Protein AF-A0A1G1BRG0-F1 (afdb_monomer)

Radius of gyration: 35.95 Å; Cα contacts (8 Å, |Δi|>4): 2710; chains: 1; bounding box: 83×84×96 Å

Secondary structure (DSSP, 8-state):
--SSSSSSSSSSSSSSSS-------PPP--EEEE--SSGGGTT-EEESS--PPEEES---EEE-SSSEEEEEE--TT-EEE---THHHH-SB--EEEEEEEEEESS--SSEEEEEEEES-TT--S-SSSEEEEEEETTEEEEESSTT--EEETT---TT--EEEEEEEETTTEEEEEETTEEEEEEES--PPPBPPTT---EESS-TTTT-SB-EEEEEEEEEESS---HHHHHHHTT---SPP-EEEEE-STT-EEEEE-SSS-EEEEEEEEPTT-PPPPP-S-------SS-PPPPPPPEEEEEEEEEE-TT-EEEE-SS--GGG-STTSEEEEESSSSS---EEGGGSSS---STTSSTTS-SS------SSSEEEEESSPSSEEEETT-SEEEEEEEE-SSS-EEEEEEEEEEETTEEEEEEEEEEEE-TT-EEEEEEE-SS-PPSEEEEEEEEEEETTS-EEE---EEEEEE-S--TTT--EEEEE-SS-S--HHHHHHHHHTT--EEE--S--SHHHHHHHHHHHHHTT-EEEE--SS-GGG----HHHHHHHHHHHHHHHHHHHT-TTEEEEESS-S-S--PPP-SHHHHHHHHHHHHHHHSSHHHHHHHHT---SSGGG---TT-HHHHHHHHHHHTSTTSTTSS-SSHHHHHHHHHHH-HHHHHHHHHHHHHHHHHHHHHHHHHHHHHHTTSS-EE---BSGGGSHHHHHHHHHH-SSB--B----SSSTT--S-HHHHHHHHHHHHHHHHTTT--EEEEEEE-BTT--TTHHHHHHHHHHHHTEEEEEEE-SS-EEEEEETTEEEEE-SB-TTSPBPTTHHHHHHHHHHHHHHHHHH-GGG-BPPPPSEEEE--HHHHHHHHHHTTT-GGG-HHHHHHHHHHHHHHTTT--EEEE-TGGGG--TT-SEEEEEEEEE--HHHHHHHHHHHHHT-EEEEEEEEEEE-TTSPBPSSBTTHHHHHHHHT-BBSEEEEEEEEEEPTTSPEEEEEEEEES-B-TT-EEEEEETTSSEEEEEEEETTEEEEEESSBSGGG--SSS--HHHHHHHHHHHHTTTPPPSEEEEE-GGG---PPPTTT--SSS-EEEEEEEEETTTEEEEEEEEESS-EEEEEEE-PPSS-EEEEETTT--EE--EEETTEEEEEEEE-TTEEEEEEEEEGGG---TT-

Structure (mmCIF, N/CA/C/O backbone):
data_AF-A0A1G1BRG0-F1
#
_entry.id   AF-A0A1G1BRG0-F1
#
loop_
_atom_site.group_PDB
_atom_site.id
_atom_site.type_symbol
_atom_site.label_atom_id
_atom_site.label_alt_id
_atom_site.label_comp_id
_atom_site.label_asym_id
_atom_site.label_entity_id
_atom_site.label_seq_id
_atom_site.pdbx_PDB_ins_code
_atom_site.Cartn_x
_atom_site.Cartn_y
_atom_site.Cartn_z
_atom_site.occupancy
_atom_site.B_iso_or_equiv
_atom_site.auth_seq_id
_atom_site.auth_comp_id
_atom_site.auth_asym_id
_atom_site.auth_atom_id
_atom_site.pdbx_PDB_model_num
ATOM 1 N N . MET A 1 1 ? -11.995 43.873 17.093 1.00 35.34 1 MET A N 1
ATOM 2 C CA . MET A 1 1 ? -11.590 42.938 16.015 1.00 35.34 1 MET A CA 1
ATOM 3 C C . MET A 1 1 ? -11.501 43.579 14.611 1.00 35.34 1 MET A C 1
ATOM 5 O O . MET A 1 1 ? -11.485 42.851 13.633 1.00 35.34 1 MET A O 1
ATOM 9 N N . LYS A 1 2 ? -11.365 44.915 14.471 1.00 25.42 2 LYS A N 1
ATOM 10 C CA . LYS A 1 2 ? -11.151 45.596 13.167 1.00 25.42 2 LYS A CA 1
ATOM 11 C C . LYS A 1 2 ? -9.936 46.545 13.118 1.00 25.42 2 LYS A C 1
ATOM 13 O O . LYS A 1 2 ? -9.729 47.219 12.123 1.00 25.42 2 LYS A O 1
ATOM 18 N N . THR A 1 3 ? -9.095 46.556 14.151 1.00 24.27 3 THR A N 1
ATOM 19 C CA . THR A 1 3 ? -7.917 47.446 14.256 1.00 24.27 3 THR A CA 1
ATOM 20 C C . THR A 1 3 ? -6.591 46.713 14.494 1.00 24.27 3 THR A C 1
ATOM 22 O O . THR A 1 3 ? -5.551 47.352 14.551 1.00 24.27 3 THR A O 1
ATOM 25 N N . ALA A 1 4 ? -6.592 45.376 14.539 1.00 25.50 4 ALA A N 1
ATOM 26 C CA . ALA A 1 4 ? -5.366 44.568 14.620 1.00 25.50 4 ALA A CA 1
ATOM 27 C C . ALA A 1 4 ? -4.835 44.114 13.241 1.00 25.50 4 ALA A C 1
ATOM 29 O O . ALA A 1 4 ? -3.742 43.569 13.154 1.00 25.50 4 ALA A O 1
ATOM 30 N N . LEU A 1 5 ? -5.580 44.365 12.155 1.00 26.59 5 LEU A N 1
ATOM 31 C CA . LEU A 1 5 ? -5.221 43.926 10.798 1.00 26.59 5 LEU A CA 1
ATOM 32 C C . LEU A 1 5 ? -4.359 44.947 10.025 1.00 26.59 5 LEU A C 1
ATOM 34 O O . LEU A 1 5 ? -3.783 44.608 9.000 1.00 26.59 5 LEU A O 1
ATOM 38 N N . ALA A 1 6 ? -4.231 46.185 10.517 1.00 24.19 6 ALA A N 1
ATOM 39 C CA . ALA A 1 6 ? -3.481 47.245 9.830 1.00 24.19 6 ALA A CA 1
ATOM 40 C C . ALA A 1 6 ? -1.997 47.335 10.251 1.00 24.19 6 ALA A C 1
ATOM 42 O O . ALA A 1 6 ? -1.193 47.915 9.529 1.00 24.19 6 ALA A O 1
ATOM 43 N N . GLY A 1 7 ? -1.610 46.733 11.384 1.00 25.25 7 GLY A N 1
ATOM 44 C CA . GLY A 1 7 ? -0.227 46.758 11.889 1.00 25.25 7 GLY A CA 1
ATOM 45 C C . GLY A 1 7 ? 0.684 45.652 11.339 1.00 25.25 7 GLY A C 1
ATOM 46 O O . GLY A 1 7 ? 1.898 45.823 11.304 1.00 25.25 7 GLY A O 1
ATOM 47 N N . CYS A 1 8 ? 0.125 44.535 10.861 1.00 25.31 8 CYS A N 1
ATOM 48 C CA . CYS A 1 8 ? 0.912 43.404 10.348 1.00 25.31 8 CYS A CA 1
ATOM 49 C C . CYS A 1 8 ? 1.285 43.524 8.860 1.00 25.31 8 CYS A C 1
ATOM 51 O O . CYS A 1 8 ? 2.146 42.785 8.394 1.00 25.31 8 CYS A O 1
ATOM 53 N N . ILE A 1 9 ? 0.697 44.470 8.119 1.00 28.38 9 ILE A N 1
ATOM 54 C CA . ILE A 1 9 ? 0.979 44.657 6.684 1.00 28.38 9 ILE A CA 1
ATOM 55 C C . ILE A 1 9 ? 2.233 45.528 6.458 1.00 28.38 9 ILE A C 1
ATOM 57 O O . ILE A 1 9 ? 2.888 45.404 5.429 1.00 28.38 9 ILE A O 1
ATOM 61 N N . ALA A 1 10 ? 2.660 46.331 7.439 1.00 24.72 10 ALA A N 1
ATOM 62 C CA . ALA A 1 10 ? 3.821 47.221 7.291 1.00 24.72 10 ALA A CA 1
ATOM 63 C C . ALA A 1 10 ? 5.181 46.591 7.668 1.00 24.72 10 ALA A C 1
ATOM 65 O O . ALA A 1 10 ? 6.220 47.138 7.312 1.00 24.72 10 ALA A O 1
ATOM 66 N N . LEU A 1 11 ? 5.200 45.431 8.338 1.00 24.30 11 LEU A N 1
ATOM 67 C CA . LEU A 1 11 ? 6.434 44.695 8.678 1.00 24.30 11 LEU A CA 1
ATOM 68 C C . LEU A 1 11 ? 6.763 43.555 7.697 1.00 24.30 11 LEU A C 1
ATOM 70 O O . LEU A 1 11 ? 7.852 42.995 7.756 1.00 24.30 11 LEU A O 1
ATOM 74 N N . ALA A 1 12 ? 5.861 43.247 6.759 1.00 25.84 12 ALA A N 1
ATOM 75 C CA . ALA A 1 12 ? 6.106 42.287 5.680 1.00 25.84 12 ALA A CA 1
ATOM 76 C C . ALA A 1 12 ? 6.771 42.921 4.437 1.00 25.84 12 ALA A C 1
ATOM 78 O O . ALA A 1 12 ? 7.323 42.203 3.608 1.00 25.84 12 ALA A O 1
ATOM 79 N N . PHE A 1 13 ? 6.770 44.255 4.315 1.00 24.45 13 PHE A N 1
ATOM 80 C CA . PHE A 1 13 ? 7.278 44.957 3.125 1.00 24.45 13 PHE A CA 1
ATOM 81 C C . PHE A 1 13 ? 8.748 45.406 3.199 1.00 24.45 13 PHE A C 1
ATOM 83 O O . PHE A 1 13 ? 9.300 45.820 2.184 1.00 24.45 13 PHE A O 1
ATOM 90 N N . SER A 1 14 ? 9.423 45.274 4.344 1.00 24.62 14 SER A N 1
ATOM 91 C CA . SER A 1 14 ? 10.847 45.630 4.497 1.00 24.62 14 SER A CA 1
ATOM 92 C C . SER A 1 14 ? 11.802 44.431 4.580 1.00 24.62 14 SER A C 1
ATOM 94 O O . SER A 1 14 ? 13.012 44.630 4.572 1.00 24.62 14 SER A O 1
ATOM 96 N N . ALA A 1 15 ? 11.296 43.191 4.566 1.00 25.00 15 ALA A N 1
ATOM 97 C CA . ALA A 1 15 ? 12.120 41.976 4.458 1.00 25.00 15 ALA A CA 1
ATOM 98 C C . ALA A 1 15 ? 12.270 41.450 3.012 1.00 25.00 15 ALA A C 1
ATOM 100 O O . ALA A 1 15 ? 13.037 40.523 2.774 1.00 25.00 15 ALA A O 1
ATOM 101 N N . PHE A 1 16 ? 11.582 42.059 2.038 1.00 26.47 16 PHE A N 1
ATOM 102 C CA . PHE A 1 16 ? 11.682 41.715 0.610 1.00 26.47 16 PHE A CA 1
ATOM 103 C C . PHE A 1 16 ? 12.537 42.693 -0.216 1.00 26.47 16 PHE A C 1
ATOM 105 O O . PHE A 1 16 ? 12.679 42.524 -1.424 1.00 26.47 16 PHE A O 1
ATOM 112 N N . ALA A 1 17 ? 13.167 43.682 0.423 1.00 26.19 17 ALA A N 1
ATOM 113 C CA . ALA A 1 17 ? 14.085 44.625 -0.216 1.00 26.19 17 ALA A CA 1
ATOM 114 C C . ALA A 1 17 ? 15.525 44.357 0.251 1.00 26.19 17 ALA A C 1
ATOM 116 O O . ALA A 1 17 ? 16.113 45.133 0.997 1.00 26.19 17 ALA A O 1
ATOM 117 N N . GLY A 1 18 ? 16.074 43.204 -0.132 1.00 27.83 18 GLY A N 1
ATOM 118 C CA . GLY A 1 18 ? 17.427 42.813 0.280 1.00 27.83 18 GLY A CA 1
ATOM 119 C C . GLY A 1 18 ? 17.915 41.451 -0.202 1.00 27.83 18 GLY A C 1
ATOM 120 O O . GLY A 1 18 ? 18.976 41.014 0.225 1.00 27.83 18 GLY A O 1
ATOM 121 N N . ALA A 1 19 ? 17.182 40.782 -1.092 1.00 22.72 19 ALA A N 1
ATOM 122 C CA . ALA A 1 19 ? 17.701 39.655 -1.847 1.00 22.72 19 ALA A CA 1
ATOM 123 C C . ALA A 1 19 ? 17.740 40.070 -3.317 1.00 22.72 19 ALA A C 1
ATOM 125 O O . ALA A 1 19 ? 16.755 39.955 -4.044 1.00 22.72 19 ALA A O 1
ATOM 126 N N . THR A 1 20 ? 18.889 40.575 -3.763 1.00 23.70 20 THR A N 1
ATOM 127 C CA . THR A 1 20 ? 19.298 40.353 -5.148 1.00 23.70 20 THR A CA 1
ATOM 128 C C . THR A 1 20 ? 19.230 38.849 -5.368 1.00 23.70 20 THR A C 1
ATOM 130 O O . THR A 1 20 ? 20.091 38.111 -4.888 1.00 23.70 20 THR A O 1
ATOM 133 N N . VAL A 1 21 ? 18.161 38.395 -6.021 1.00 24.86 21 VAL A N 1
ATOM 134 C CA . VAL A 1 21 ? 18.098 37.060 -6.603 1.00 24.86 21 VAL A CA 1
ATOM 135 C C . VAL A 1 21 ? 19.308 36.981 -7.518 1.00 24.86 21 VAL A C 1
ATOM 137 O O . VAL A 1 21 ? 19.377 37.685 -8.526 1.00 24.86 21 VAL A O 1
ATOM 140 N N . ALA A 1 22 ? 20.301 36.192 -7.118 1.00 24.08 22 ALA A N 1
ATOM 141 C CA . ALA A 1 22 ? 21.311 35.737 -8.044 1.00 24.08 22 ALA A CA 1
ATOM 142 C C . ALA A 1 22 ? 20.551 35.000 -9.152 1.00 24.08 22 ALA A C 1
ATOM 144 O O . ALA A 1 22 ? 19.947 33.950 -8.926 1.00 24.08 22 ALA A O 1
ATOM 145 N N . ALA A 1 23 ? 20.490 35.632 -10.318 1.00 31.52 23 ALA A N 1
ATOM 146 C CA . ALA A 1 23 ? 20.063 35.010 -11.548 1.00 31.52 23 ALA A CA 1
ATOM 147 C C . ALA A 1 23 ? 21.062 33.895 -11.864 1.00 31.52 23 ALA A C 1
ATOM 149 O O . ALA A 1 23 ? 22.115 34.195 -12.406 1.00 31.52 23 ALA A O 1
ATOM 150 N N . ASP A 1 24 ? 20.781 32.654 -11.454 1.00 29.22 24 ASP A N 1
ATOM 151 C CA . ASP A 1 24 ? 21.465 31.477 -12.015 1.00 29.22 24 ASP A CA 1
ATOM 152 C C . ASP A 1 24 ? 20.787 30.127 -11.697 1.00 29.22 24 ASP A C 1
ATOM 154 O O . ASP A 1 24 ? 21.429 29.118 -11.415 1.00 29.22 24 ASP A O 1
ATOM 158 N N . ALA A 1 25 ? 19.455 30.079 -11.769 1.00 28.39 25 ALA A N 1
ATOM 159 C CA . ALA A 1 25 ? 18.775 28.839 -12.143 1.00 28.39 25 ALA A CA 1
ATOM 160 C C . ALA A 1 25 ? 18.450 28.962 -13.634 1.00 28.39 25 ALA A C 1
ATOM 162 O O . ALA A 1 25 ? 17.430 29.545 -14.008 1.00 28.39 25 ALA A O 1
ATOM 163 N N . THR A 1 26 ? 19.365 28.517 -14.493 1.00 40.56 26 THR A N 1
ATOM 164 C CA . THR A 1 26 ? 19.157 28.520 -15.942 1.00 40.56 26 THR A CA 1
ATOM 165 C C . THR A 1 26 ? 17.908 27.696 -16.259 1.00 40.56 26 THR A C 1
ATOM 167 O O . THR A 1 26 ? 17.829 26.504 -15.960 1.00 40.56 26 THR A O 1
ATOM 170 N N . ARG A 1 27 ? 16.877 28.345 -16.821 1.00 49.81 27 ARG A N 1
ATOM 171 C CA . ARG A 1 27 ? 15.736 27.623 -17.401 1.00 49.81 27 ARG A CA 1
ATOM 172 C C . ARG A 1 27 ? 16.288 26.633 -18.439 1.00 49.81 27 ARG A C 1
ATOM 174 O O . ARG A 1 27 ? 17.236 26.994 -19.138 1.00 49.81 27 ARG A O 1
ATOM 181 N N . PRO A 1 28 ? 15.732 25.415 -18.556 1.00 51.38 28 PRO A N 1
ATOM 182 C CA . PRO A 1 28 ? 16.188 24.473 -19.570 1.00 51.38 28 PRO A CA 1
ATOM 183 C C . PRO A 1 28 ? 16.055 25.105 -20.961 1.00 51.38 28 PRO A C 1
ATOM 185 O O . PRO A 1 28 ? 15.035 25.729 -21.263 1.00 51.38 28 PRO A O 1
ATOM 188 N N . GLU A 1 29 ? 17.081 24.954 -21.799 1.00 65.00 29 GLU A N 1
ATOM 189 C CA . GLU A 1 29 ? 17.029 25.395 -23.194 1.00 65.00 29 GLU A CA 1
ATOM 190 C C . GLU A 1 29 ? 16.087 24.472 -23.985 1.00 65.00 29 GLU A C 1
ATOM 192 O O . GLU A 1 29 ? 16.395 23.317 -24.294 1.00 65.00 29 GLU A O 1
ATOM 197 N N . LEU A 1 30 ? 14.896 24.981 -24.280 1.00 69.88 30 LEU A N 1
ATOM 198 C CA . LEU A 1 30 ? 13.849 24.300 -25.024 1.00 69.88 30 LEU A CA 1
ATOM 199 C C . LEU A 1 30 ? 13.898 24.702 -26.499 1.00 69.88 30 LEU A C 1
ATOM 201 O O . LEU A 1 30 ? 14.101 25.866 -26.855 1.00 69.88 30 LEU A O 1
ATOM 205 N N . SER A 1 31 ? 13.666 23.716 -27.356 1.00 75.56 31 SER A N 1
ATOM 206 C CA . SER A 1 31 ? 13.581 23.847 -28.804 1.00 75.56 31 SER A CA 1
ATOM 207 C C . SER A 1 31 ? 12.457 22.967 -29.335 1.00 75.56 31 SER A C 1
ATOM 209 O O . SER A 1 31 ? 12.280 21.839 -28.864 1.00 75.56 31 SER A O 1
ATOM 211 N N . VAL A 1 32 ? 11.702 23.496 -30.294 1.00 75.69 32 VAL A N 1
ATOM 212 C CA . VAL A 1 32 ? 10.598 22.812 -30.967 1.00 75.69 32 VAL A CA 1
ATOM 213 C C . VAL A 1 32 ? 10.678 23.046 -32.477 1.00 75.69 32 VAL A C 1
ATOM 215 O O . VAL A 1 32 ? 10.927 24.168 -32.920 1.00 75.69 32 VAL A O 1
ATOM 218 N N . TRP A 1 33 ? 10.408 21.993 -33.248 1.00 80.88 33 TRP A N 1
ATOM 219 C CA . TRP A 1 33 ? 10.386 21.956 -34.711 1.00 80.88 33 TRP A CA 1
ATOM 220 C C . TRP A 1 33 ? 9.050 21.396 -35.188 1.00 80.88 33 TRP A C 1
ATOM 222 O O . TRP A 1 33 ? 8.625 20.360 -34.682 1.00 80.88 33 TRP A O 1
ATOM 232 N N . TYR A 1 34 ? 8.422 22.010 -36.183 1.00 84.88 34 TYR A N 1
ATOM 233 C CA . TYR A 1 34 ? 7.235 21.458 -36.838 1.00 84.88 34 TYR A CA 1
ATOM 234 C C . TYR A 1 34 ? 7.579 21.110 -38.282 1.00 84.88 34 TYR A C 1
ATOM 236 O O . TYR A 1 34 ? 8.061 21.970 -39.023 1.00 84.88 34 TYR A O 1
ATOM 244 N N . ARG A 1 35 ? 7.334 19.849 -38.654 1.00 73.38 35 ARG A N 1
ATOM 245 C CA . ARG A 1 35 ? 7.467 19.351 -40.028 1.00 73.38 35 ARG A CA 1
ATOM 246 C C . ARG A 1 35 ? 6.077 19.065 -40.575 1.00 73.38 35 ARG A C 1
ATOM 248 O O . ARG A 1 35 ? 5.246 18.493 -39.876 1.00 73.38 35 ARG A O 1
ATOM 255 N N . PHE A 1 36 ? 5.826 19.457 -41.815 1.00 83.62 36 PHE A N 1
ATOM 256 C CA . PHE A 1 36 ? 4.495 19.406 -42.417 1.00 83.62 36 PHE A CA 1
ATOM 257 C C . PHE A 1 36 ? 4.416 18.315 -43.490 1.00 83.62 36 PHE A C 1
ATOM 259 O O . PHE A 1 36 ? 3.919 18.549 -44.587 1.00 83.62 36 PHE A O 1
ATOM 266 N N . GLU A 1 37 ? 4.928 17.121 -43.172 1.00 77.94 37 GLU A N 1
ATOM 267 C CA . GLU A 1 37 ? 5.170 16.043 -44.147 1.00 77.94 37 GLU A CA 1
ATOM 268 C C . GLU A 1 37 ? 3.888 15.375 -44.658 1.00 77.94 37 GLU A C 1
ATOM 270 O O . GLU A 1 37 ? 3.830 14.914 -45.798 1.00 77.94 37 GLU A O 1
ATOM 275 N N . ALA A 1 38 ? 2.842 15.333 -43.832 1.00 77.62 38 ALA A N 1
ATOM 276 C CA . ALA A 1 38 ? 1.553 14.759 -44.192 1.00 77.62 38 ALA A CA 1
ATOM 277 C C . ALA A 1 38 ? 0.391 15.512 -43.519 1.00 77.62 38 ALA A C 1
ATOM 279 O O . ALA A 1 38 ? 0.560 16.036 -42.416 1.00 77.62 38 ALA A O 1
ATOM 280 N N . PRO A 1 39 ? -0.820 15.514 -44.115 1.00 71.19 39 PRO A N 1
ATOM 281 C CA . PRO A 1 39 ? -2.002 16.165 -43.540 1.00 71.19 39 PRO A CA 1
ATOM 282 C C . PRO A 1 39 ? -2.311 15.768 -42.089 1.00 71.19 39 PRO A C 1
ATOM 284 O O . PRO A 1 39 ? -2.705 16.610 -41.289 1.00 71.19 39 PRO A O 1
ATOM 287 N N . GLY A 1 40 ? -2.093 14.497 -41.730 1.00 68.56 40 GLY A N 1
ATOM 288 C CA . GLY A 1 40 ? -2.307 13.985 -40.370 1.00 68.56 40 GLY A CA 1
ATOM 289 C C . GLY A 1 40 ? -1.216 14.355 -39.358 1.00 68.56 40 GLY A C 1
ATOM 290 O O . GLY A 1 40 ? -1.367 14.043 -38.183 1.00 68.56 40 GLY A O 1
ATOM 291 N N . GLU A 1 41 ? -0.132 15.003 -39.794 1.00 72.06 41 GLU A N 1
ATOM 292 C CA . GLU A 1 41 ? 1.046 15.316 -38.972 1.00 72.06 41 GLU A CA 1
ATOM 293 C C . GLU A 1 41 ? 1.306 16.823 -38.834 1.00 72.06 41 GLU A C 1
ATOM 295 O O . GLU A 1 41 ? 2.271 17.221 -38.193 1.00 72.06 41 GLU A O 1
ATOM 300 N N . LEU A 1 42 ? 0.440 17.689 -39.373 1.00 78.50 42 LEU A N 1
ATOM 301 C CA . LEU A 1 42 ? 0.651 19.147 -39.405 1.00 78.50 42 LEU A CA 1
ATOM 302 C C . LEU A 1 42 ? 0.843 19.794 -38.022 1.00 78.50 42 LEU A C 1
ATOM 304 O O . LEU A 1 42 ? 1.467 20.845 -37.899 1.00 78.50 42 LEU A O 1
ATOM 308 N N . GLY A 1 43 ? 0.305 19.162 -36.981 1.00 75.00 43 GLY A N 1
ATOM 309 C CA . GLY A 1 43 ? 0.442 19.565 -35.585 1.00 75.00 43 GLY A CA 1
ATOM 310 C C . GLY A 1 43 ? 1.597 18.907 -34.825 1.00 75.00 43 GLY A C 1
ATOM 311 O O . GLY A 1 43 ? 1.815 19.215 -33.653 1.00 75.00 43 GLY A O 1
ATOM 312 N N . HIS A 1 44 ? 2.319 17.970 -35.443 1.00 77.94 44 HIS A N 1
ATOM 313 C CA . HIS A 1 44 ? 3.368 17.212 -34.773 1.00 77.94 44 HIS A CA 1
ATOM 314 C C . HIS A 1 44 ? 4.643 18.039 -34.626 1.00 77.94 44 HIS A C 1
ATOM 316 O O . HIS A 1 44 ? 5.154 18.642 -35.570 1.00 77.94 44 HIS A O 1
ATOM 322 N N . SER A 1 45 ? 5.159 18.038 -33.402 1.00 74.69 45 SER A N 1
ATOM 323 C CA . SER A 1 45 ? 6.337 18.793 -33.009 1.00 74.69 45 SER A CA 1
ATOM 324 C C . SER A 1 45 ? 7.467 17.853 -32.585 1.00 74.69 45 SER A C 1
ATOM 326 O O . SER A 1 45 ? 7.226 16.909 -31.829 1.00 74.69 45 SER A O 1
ATOM 328 N N . PHE A 1 46 ? 8.694 18.163 -32.971 1.00 62.03 46 PHE A N 1
ATOM 329 C CA . PHE A 1 46 ? 9.923 17.476 -32.574 1.00 62.03 46 PHE A CA 1
ATOM 330 C C . PHE A 1 46 ? 10.796 18.434 -31.746 1.00 62.03 46 PHE A C 1
ATOM 332 O O . PHE A 1 46 ? 10.571 19.637 -31.792 1.00 62.03 46 PHE A O 1
ATOM 339 N N . GLY A 1 47 ? 11.835 17.956 -31.051 1.00 61.12 47 GLY A N 1
ATOM 340 C CA . GLY A 1 47 ? 12.830 18.819 -30.385 1.00 61.12 47 GLY A CA 1
ATOM 341 C C . GLY A 1 47 ? 13.140 18.427 -28.941 1.00 61.12 47 GLY A C 1
ATOM 342 O O . GLY A 1 47 ? 12.858 17.304 -28.530 1.00 61.12 47 GLY A O 1
ATOM 343 N N . THR A 1 48 ? 13.753 19.338 -28.173 1.00 53.38 48 THR A N 1
ATOM 344 C CA . THR A 1 48 ? 14.027 19.113 -26.734 1.00 53.38 48 THR A CA 1
ATOM 345 C C . THR A 1 48 ? 12.772 19.247 -25.871 1.00 53.38 48 THR A C 1
ATOM 347 O O . THR A 1 48 ? 12.758 18.769 -24.738 1.00 53.38 48 THR A O 1
ATOM 350 N N . ALA A 1 49 ? 11.708 19.844 -26.416 1.00 56.34 49 ALA A N 1
ATOM 351 C CA . ALA A 1 49 ? 10.356 19.802 -25.874 1.00 56.34 49 ALA A CA 1
ATOM 352 C C . ALA A 1 49 ? 9.383 19.242 -26.922 1.00 56.34 49 ALA A C 1
ATOM 354 O O . ALA A 1 49 ? 9.529 19.496 -28.115 1.00 56.34 49 ALA A O 1
ATOM 355 N N . VAL A 1 50 ? 8.366 18.505 -26.469 1.00 67.56 50 VAL A N 1
ATOM 356 C CA . VAL A 1 50 ? 7.213 18.134 -27.302 1.00 67.56 50 VAL A CA 1
ATOM 357 C C . VAL A 1 50 ? 6.122 19.167 -27.043 1.00 67.56 50 VAL A C 1
ATOM 359 O O . VAL A 1 50 ? 5.660 19.314 -25.913 1.00 67.56 50 VAL A O 1
ATOM 362 N N . TRP A 1 51 ? 5.736 19.904 -28.077 1.00 75.31 51 TRP A N 1
ATOM 363 C CA . TRP A 1 51 ? 4.805 21.025 -28.007 1.00 75.31 51 TRP A CA 1
ATOM 364 C C . TRP A 1 51 ? 3.823 20.940 -29.190 1.00 75.31 51 TRP A C 1
ATOM 366 O O . TRP A 1 51 ? 3.971 21.656 -30.167 1.00 75.31 51 TRP A O 1
ATOM 376 N N . PRO A 1 52 ? 2.862 19.999 -29.174 1.00 81.56 52 PRO A N 1
ATOM 377 C CA . PRO A 1 52 ? 2.056 19.683 -30.350 1.00 81.56 52 PRO A CA 1
ATOM 378 C C . PRO A 1 52 ? 1.023 20.780 -30.631 1.00 81.56 52 PRO A C 1
ATOM 380 O O . PRO A 1 52 ? 0.323 21.221 -29.725 1.00 81.56 52 PRO A O 1
ATOM 383 N N . ALA A 1 53 ? 0.890 21.193 -31.887 1.00 83.94 53 ALA A N 1
ATOM 384 C CA . ALA A 1 53 ? -0.073 22.198 -32.323 1.00 83.94 53 ALA A CA 1
ATOM 385 C C . ALA A 1 53 ? -1.349 21.553 -32.883 1.00 83.94 53 ALA A C 1
ATOM 387 O O . ALA A 1 53 ? -1.354 20.400 -33.298 1.00 83.94 53 ALA A O 1
ATOM 388 N N . THR A 1 54 ? -2.444 22.306 -32.935 1.00 86.69 54 THR A N 1
ATOM 389 C CA . THR A 1 54 ? -3.657 21.899 -33.658 1.00 86.69 54 THR A CA 1
ATOM 390 C C . THR A 1 54 ? -3.730 22.654 -34.978 1.00 86.69 54 THR A C 1
ATOM 392 O O . THR A 1 54 ? -3.739 23.883 -34.986 1.00 86.69 54 THR A O 1
ATOM 395 N N . ALA A 1 55 ? -3.792 21.944 -36.102 1.00 85.06 55 ALA A N 1
ATOM 396 C CA . ALA A 1 55 ? -4.091 22.566 -37.387 1.00 85.06 55 ALA A CA 1
ATOM 397 C C . ALA A 1 55 ? -5.588 22.898 -37.460 1.00 85.06 55 ALA A C 1
ATOM 399 O O . ALA A 1 55 ? -6.433 22.047 -37.193 1.00 85.06 55 ALA A O 1
ATOM 400 N N . TRP A 1 56 ? -5.927 24.142 -37.796 1.00 81.88 56 TRP A N 1
ATOM 401 C CA . TRP A 1 56 ? -7.313 24.590 -37.919 1.00 81.88 56 TRP A CA 1
ATOM 402 C C . TRP A 1 56 ? -7.577 25.103 -39.329 1.00 81.88 56 TRP A C 1
ATOM 404 O O . TRP A 1 56 ? -6.979 26.084 -39.791 1.00 81.88 56 TRP A O 1
ATOM 414 N N . ARG A 1 57 ? -8.489 24.418 -40.031 1.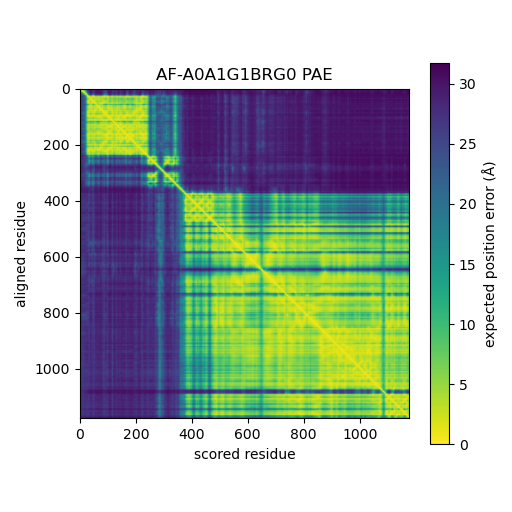00 76.00 57 ARG A N 1
ATOM 415 C CA . ARG A 1 57 ? -8.808 24.646 -41.455 1.00 76.00 57 ARG A CA 1
ATOM 416 C C . ARG A 1 57 ? -7.594 24.522 -42.389 1.00 76.00 57 ARG A C 1
ATOM 418 O O . ARG A 1 57 ? -7.653 24.977 -43.528 1.00 76.00 57 ARG A O 1
ATOM 425 N N . ALA A 1 58 ? -6.492 23.956 -41.905 1.00 69.44 58 ALA A N 1
ATOM 426 C CA . ALA A 1 58 ? -5.237 23.778 -42.618 1.00 69.44 58 ALA A CA 1
ATOM 427 C C . ALA A 1 58 ? -4.965 22.275 -42.715 1.00 69.44 58 ALA A C 1
ATOM 429 O O . ALA A 1 58 ? -4.116 21.773 -42.000 1.00 69.44 58 ALA A O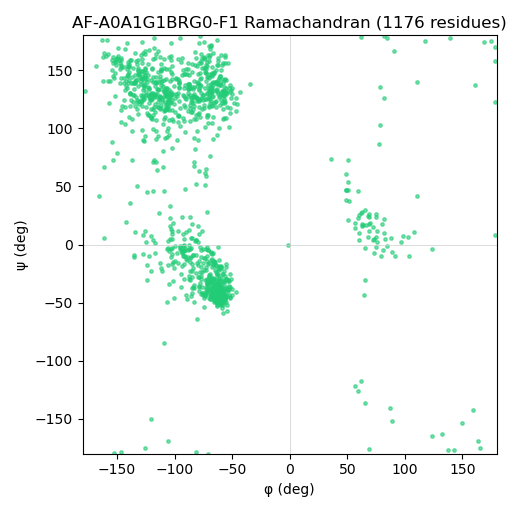 1
ATOM 430 N N . ASP A 1 59 ? -5.715 21.567 -43.562 1.00 61.69 59 ASP A N 1
ATOM 431 C CA . ASP A 1 59 ? -5.611 20.102 -43.718 1.00 61.69 59 ASP A CA 1
ATOM 432 C C . ASP A 1 59 ? -4.831 19.715 -44.990 1.00 61.69 59 ASP A C 1
ATOM 434 O O . ASP A 1 59 ? -4.861 18.572 -45.443 1.00 61.69 59 ASP A O 1
ATOM 438 N N . ALA A 1 60 ? -4.163 20.687 -45.617 1.00 70.56 60 ALA A N 1
ATOM 439 C CA . ALA A 1 60 ? -3.466 20.515 -46.881 1.00 70.56 60 ALA A CA 1
ATOM 440 C C . ALA A 1 60 ? -1.962 20.743 -46.709 1.00 70.56 60 ALA A C 1
ATOM 442 O O . ALA A 1 60 ? -1.520 21.792 -46.235 1.00 70.56 60 ALA A O 1
ATOM 443 N N . VAL A 1 61 ? -1.182 19.763 -47.159 1.00 82.31 61 VAL A N 1
ATOM 444 C CA . VAL A 1 61 ? 0.253 19.916 -47.408 1.00 82.31 61 VAL A CA 1
ATOM 445 C C . VAL A 1 61 ? 0.471 20.326 -48.864 1.00 82.31 61 VAL A C 1
ATOM 447 O O . VAL A 1 61 ? -0.287 19.931 -49.752 1.00 82.31 61 VAL A O 1
ATOM 450 N N . ALA A 1 62 ? 1.493 21.132 -49.116 1.00 86.19 62 ALA A N 1
ATOM 451 C CA . ALA A 1 62 ? 1.967 21.471 -50.456 1.00 86.19 62 ALA A CA 1
ATOM 452 C C . ALA A 1 62 ? 3.477 21.226 -50.542 1.00 86.19 62 ALA A C 1
ATOM 454 O O . ALA A 1 62 ? 4.113 20.937 -49.535 1.00 86.19 62 ALA A O 1
ATOM 455 N N . GLU A 1 63 ? 4.063 21.363 -51.733 1.00 85.62 63 GLU A N 1
ATOM 456 C CA . GLU A 1 63 ? 5.520 21.299 -51.893 1.00 85.62 63 GLU A CA 1
ATOM 457 C C . GLU A 1 63 ? 6.193 22.317 -50.960 1.00 85.62 63 GLU A C 1
ATOM 459 O O . GLU A 1 63 ? 5.917 23.521 -51.068 1.00 85.62 63 GLU A O 1
ATOM 464 N N . GLY A 1 64 ? 7.013 21.809 -50.036 1.00 85.56 64 GLY A N 1
ATOM 465 C CA . GLY A 1 64 ? 7.769 22.567 -49.045 1.00 85.56 64 GLY A CA 1
ATOM 466 C C . GLY A 1 64 ? 9.063 23.140 -49.619 1.00 85.56 64 GLY A C 1
ATOM 467 O O . GLY A 1 64 ? 9.375 22.989 -50.802 1.00 85.56 64 GLY A O 1
ATOM 468 N N . LYS A 1 65 ? 9.836 23.822 -48.776 1.00 86.12 65 LYS A N 1
ATOM 469 C CA . LYS A 1 65 ? 11.237 24.120 -49.074 1.00 86.12 65 LYS A CA 1
ATOM 470 C C . LYS A 1 65 ? 12.067 22.839 -48.981 1.00 86.12 65 LYS A C 1
ATOM 472 O O . LYS A 1 65 ? 12.959 22.642 -49.807 1.00 86.12 65 LYS A O 1
ATOM 477 N N . PHE A 1 66 ? 11.746 21.997 -48.001 1.00 77.06 66 PHE A N 1
ATOM 478 C CA . PHE A 1 66 ? 12.270 20.651 -47.821 1.00 77.06 66 PHE A CA 1
ATOM 479 C C . PHE A 1 66 ? 11.078 19.704 -47.659 1.00 77.06 66 PHE A C 1
ATOM 481 O O . PHE A 1 66 ? 10.267 19.877 -46.762 1.00 77.06 66 PHE A O 1
ATOM 488 N N . GLY A 1 67 ? 10.929 18.721 -48.549 1.00 81.94 67 GLY A N 1
ATOM 489 C CA . GLY A 1 67 ? 9.776 17.815 -48.494 1.00 81.94 67 GLY A CA 1
ATOM 490 C C . GLY A 1 67 ? 8.443 18.552 -48.681 1.00 81.94 67 GLY A C 1
ATOM 491 O O . GLY A 1 67 ? 8.199 19.132 -49.746 1.00 81.94 67 GLY A O 1
ATOM 492 N N . SER A 1 68 ? 7.580 18.513 -47.663 1.00 84.56 68 SER A N 1
ATOM 493 C CA . SER A 1 68 ? 6.244 19.124 -47.693 1.00 84.56 68 SER A CA 1
ATOM 494 C C . SER A 1 68 ? 6.085 20.249 -46.661 1.00 84.56 68 SER A C 1
ATOM 496 O O . SER A 1 68 ? 6.595 20.168 -45.552 1.00 84.56 68 SER A O 1
ATOM 498 N N . GLY A 1 69 ? 5.331 21.291 -47.023 1.00 87.44 69 GLY A N 1
ATOM 499 C CA . GLY A 1 69 ? 5.016 22.452 -46.186 1.00 87.44 69 GLY A CA 1
ATOM 500 C C . GLY A 1 69 ? 3.517 22.583 -45.894 1.00 87.44 69 GLY A C 1
ATOM 501 O O . GLY A 1 69 ? 2.678 22.072 -46.642 1.00 87.44 69 GLY A O 1
ATOM 502 N N . ILE A 1 70 ? 3.153 23.326 -44.845 1.00 92.31 70 ILE A N 1
ATOM 503 C CA . ILE A 1 70 ? 1.750 23.621 -44.528 1.00 92.31 70 ILE A CA 1
ATOM 504 C C . ILE A 1 70 ? 1.202 24.669 -45.495 1.00 92.31 70 ILE A C 1
ATOM 506 O O . ILE A 1 70 ? 1.742 25.773 -45.618 1.00 92.31 70 ILE A O 1
ATOM 510 N N . LYS A 1 71 ? 0.106 24.335 -46.181 1.00 92.75 71 LYS A N 1
ATOM 511 C CA . LYS A 1 71 ? -0.573 25.250 -47.097 1.00 92.75 71 LYS A CA 1
ATOM 512 C C . LYS A 1 71 ? -1.667 26.026 -46.365 1.00 92.75 71 LYS A C 1
ATOM 514 O O . LYS A 1 71 ? -2.638 25.450 -45.879 1.00 92.75 71 LYS A O 1
ATOM 519 N N . LEU A 1 72 ? -1.534 27.348 -46.352 1.00 93.38 72 LEU A N 1
ATOM 520 C CA . LEU A 1 72 ? -2.490 28.283 -45.770 1.00 93.38 72 LEU A CA 1
ATOM 521 C C . LEU A 1 72 ? -3.262 29.006 -46.877 1.00 93.38 72 LEU A C 1
ATOM 523 O O . LEU A 1 72 ? -2.689 29.615 -47.778 1.00 93.38 72 LEU A O 1
ATOM 527 N N . SER A 1 73 ? -4.584 28.927 -46.795 1.00 89.44 73 SER A N 1
ATOM 528 C CA . SER A 1 73 ? -5.553 29.483 -47.744 1.00 89.44 73 SER A CA 1
ATOM 529 C C . SER A 1 73 ? -5.796 30.989 -47.595 1.00 89.44 73 SER A C 1
ATOM 531 O O . SER A 1 73 ? -6.421 31.587 -48.466 1.00 89.44 73 SER A O 1
ATOM 533 N N . GLY A 1 74 ? -5.365 31.604 -46.487 1.00 87.00 74 GLY A N 1
ATOM 534 C CA . GLY A 1 74 ? -5.698 32.995 -46.160 1.00 87.00 74 GLY A CA 1
ATOM 535 C C . GLY A 1 74 ? -7.129 33.210 -45.652 1.00 87.00 74 GLY A C 1
ATOM 536 O O . GLY A 1 74 ? -7.578 34.350 -45.555 1.00 87.00 74 GLY A O 1
ATOM 537 N N . ALA A 1 75 ? -7.868 32.148 -45.316 1.00 87.75 75 ALA A N 1
ATOM 538 C CA . ALA A 1 75 ? -9.166 32.279 -44.656 1.00 87.75 75 ALA A CA 1
ATOM 539 C C . ALA A 1 75 ? -9.008 32.694 -43.173 1.00 87.75 75 ALA A C 1
ATOM 541 O O . ALA A 1 75 ? -8.052 32.272 -42.521 1.00 87.75 75 ALA A O 1
ATOM 542 N N . PRO A 1 76 ? -9.949 33.460 -42.584 1.00 86.12 76 PRO A N 1
ATOM 543 C CA . PRO A 1 76 ? -9.899 33.802 -41.163 1.00 86.12 76 PRO A CA 1
ATOM 544 C C . PRO A 1 76 ? -9.796 32.568 -40.256 1.00 86.12 76 PRO A C 1
ATOM 546 O O . PRO A 1 76 ? -10.557 31.602 -40.403 1.00 86.12 76 PRO A O 1
ATOM 549 N N . GLY A 1 77 ? -8.845 32.617 -39.321 1.00 83.56 77 GLY A N 1
ATOM 550 C CA . GLY A 1 77 ? -8.515 31.531 -38.393 1.00 83.56 77 GLY A CA 1
ATOM 551 C C . GLY A 1 77 ? -7.728 30.370 -39.006 1.00 83.56 77 GLY A C 1
ATOM 552 O O . GLY A 1 77 ? -7.470 29.398 -38.311 1.00 83.56 77 GLY A O 1
ATOM 553 N N . ASN A 1 78 ? -7.364 30.419 -40.289 1.00 90.12 78 ASN A N 1
ATOM 554 C CA . ASN A 1 78 ? -6.618 29.340 -40.923 1.00 90.12 78 ASN A CA 1
ATOM 555 C C . ASN A 1 78 ? -5.148 29.337 -40.481 1.00 90.12 78 ASN A C 1
ATOM 557 O O . ASN A 1 78 ? -4.445 30.321 -40.698 1.00 90.12 78 ASN A O 1
ATOM 561 N N . GLY A 1 79 ? -4.685 28.240 -39.875 1.00 89.94 79 GLY A N 1
ATOM 562 C CA . GLY A 1 79 ? -3.335 28.198 -39.321 1.00 89.94 79 GLY A CA 1
ATOM 563 C C . GLY A 1 79 ? -3.075 27.058 -38.342 1.00 89.94 79 GLY A C 1
ATOM 564 O O . GLY A 1 79 ? -3.900 26.157 -38.184 1.00 89.94 79 GLY A O 1
ATOM 565 N N . LEU A 1 80 ? -1.929 27.127 -37.662 1.00 90.56 80 LEU A N 1
ATOM 566 C CA . LEU A 1 80 ? -1.592 26.252 -36.535 1.00 90.56 80 LEU A CA 1
ATOM 567 C C . LEU A 1 80 ? -1.826 26.975 -35.216 1.00 90.56 80 LEU A C 1
ATOM 569 O O . LEU A 1 80 ? -1.443 28.132 -35.044 1.00 90.56 80 LEU A O 1
ATOM 573 N N . TYR A 1 81 ? -2.426 26.250 -34.283 1.00 90.88 81 TYR A N 1
ATOM 574 C CA . TYR A 1 81 ? -2.747 26.690 -32.937 1.00 90.88 81 TYR A CA 1
ATOM 575 C C . TYR A 1 81 ? -1.773 25.987 -32.001 1.00 90.88 81 TYR A C 1
ATOM 577 O O . TYR A 1 81 ? -1.936 24.807 -31.686 1.00 90.88 81 TYR A O 1
ATOM 585 N N . LEU A 1 82 ? -0.716 26.702 -31.630 1.00 89.81 82 LEU A N 1
ATOM 586 C CA . LEU A 1 82 ? 0.335 26.220 -30.741 1.00 89.81 82 LEU A CA 1
ATOM 587 C C . LEU A 1 82 ? -0.216 26.140 -29.306 1.00 89.81 82 LEU A C 1
ATOM 589 O O . LEU A 1 82 ? -1.116 26.912 -28.969 1.00 89.81 82 LEU A O 1
ATOM 593 N N . PRO A 1 83 ? 0.301 25.274 -28.418 1.00 84.25 83 PRO A N 1
ATOM 594 C CA . PRO A 1 83 ? -0.103 25.310 -27.014 1.00 84.25 83 PRO A CA 1
ATOM 595 C C . PRO A 1 83 ? 0.298 26.635 -26.348 1.00 84.25 83 PRO A C 1
ATOM 597 O O . PRO A 1 83 ? 0.951 27.488 -26.950 1.00 84.25 83 PRO A O 1
ATOM 600 N N . ASN A 1 84 ? -0.092 26.814 -25.087 1.00 82.50 84 ASN A N 1
ATOM 601 C CA . ASN A 1 84 ? 0.181 28.036 -24.330 1.00 82.50 84 ASN A CA 1
ATOM 602 C C . ASN A 1 84 ? 1.686 28.426 -24.366 1.00 82.50 84 ASN A C 1
ATOM 604 O O . ASN A 1 84 ? 2.511 27.688 -23.820 1.00 82.50 84 ASN A O 1
ATOM 608 N N . PRO A 1 85 ? 2.062 29.593 -24.931 1.00 84.69 85 PRO A N 1
ATOM 609 C CA . PRO A 1 85 ? 3.450 30.058 -25.014 1.00 84.69 85 PRO A CA 1
ATOM 610 C C . PRO A 1 85 ? 4.140 30.274 -23.659 1.00 84.69 85 PRO A C 1
ATOM 612 O O . PRO A 1 85 ? 5.368 30.192 -23.593 1.00 84.69 85 PRO A O 1
ATOM 615 N N . VAL A 1 86 ? 3.389 30.453 -22.561 1.00 84.19 86 VAL A N 1
ATOM 616 C CA . VAL A 1 86 ? 3.937 30.553 -21.194 1.00 84.19 86 VAL A CA 1
ATOM 617 C C . VAL A 1 86 ? 4.673 29.276 -20.793 1.00 84.19 86 VAL A C 1
ATOM 619 O O . VAL A 1 86 ? 5.689 29.357 -20.103 1.00 84.19 86 VAL A O 1
ATOM 622 N N . SER A 1 87 ? 4.227 28.098 -21.246 1.00 78.06 87 SER A N 1
ATOM 623 C CA . SER A 1 87 ? 4.907 26.836 -20.922 1.00 78.06 87 SER A CA 1
ATOM 624 C C . SER A 1 87 ? 6.256 26.683 -21.632 1.00 78.06 87 SER A C 1
ATOM 626 O O . SER A 1 87 ? 7.056 25.844 -21.230 1.00 78.06 87 SER A O 1
ATOM 628 N N . PHE A 1 88 ? 6.508 27.470 -22.684 1.00 82.31 88 PHE A N 1
ATOM 629 C CA . PHE A 1 88 ? 7.720 27.391 -23.501 1.00 82.31 88 PHE A CA 1
ATOM 630 C C . PHE A 1 88 ? 8.681 28.567 -23.245 1.00 82.31 88 PHE A C 1
ATOM 632 O O . PHE A 1 88 ? 9.863 28.357 -22.968 1.00 82.31 88 PHE A O 1
ATOM 639 N N . PHE A 1 89 ? 8.175 29.805 -23.275 1.00 83.62 89 PHE A N 1
ATOM 640 C CA . PHE A 1 89 ? 8.961 31.032 -23.079 1.00 83.62 89 PHE A CA 1
ATOM 641 C C . PHE A 1 89 ? 8.916 31.576 -21.636 1.00 83.62 89 PHE A C 1
ATOM 643 O O . PHE A 1 89 ? 9.772 32.372 -21.242 1.00 83.62 89 PHE A O 1
ATOM 650 N N . GLY A 1 90 ? 7.966 31.117 -20.812 1.00 83.38 90 GLY A N 1
ATOM 651 C CA . GLY A 1 90 ? 7.652 31.684 -19.496 1.00 83.38 90 GLY A CA 1
ATOM 652 C C . GLY A 1 90 ? 6.695 32.878 -19.568 1.00 83.38 90 GLY A C 1
ATOM 653 O O . GLY A 1 90 ? 6.293 33.294 -20.646 1.00 83.38 90 GLY A O 1
ATOM 654 N N . ALA A 1 91 ? 6.322 33.431 -18.407 1.00 82.69 91 ALA A N 1
ATOM 655 C CA . ALA A 1 91 ? 5.327 34.511 -18.315 1.00 82.69 91 ALA A CA 1
ATOM 656 C C . ALA A 1 91 ? 5.747 35.814 -19.019 1.00 82.69 91 ALA A C 1
ATOM 658 O O . ALA A 1 91 ? 4.890 36.565 -19.459 1.00 82.69 91 ALA A O 1
ATOM 659 N N . ASP A 1 92 ? 7.051 36.047 -19.162 1.00 83.69 92 ASP A N 1
ATOM 660 C CA . ASP A 1 92 ? 7.631 37.158 -19.910 1.00 83.69 92 ASP A CA 1
ATOM 661 C C . ASP A 1 92 ? 8.533 36.562 -20.994 1.00 83.69 92 ASP A C 1
ATOM 663 O O . ASP A 1 92 ? 9.471 35.827 -20.662 1.00 83.69 92 ASP A O 1
ATOM 667 N N . VAL A 1 93 ? 8.277 36.860 -22.275 1.00 86.12 93 VAL A N 1
ATOM 668 C CA . VAL A 1 93 ? 9.054 36.334 -23.421 1.00 86.12 93 VAL A CA 1
ATOM 669 C C . VAL A 1 93 ? 10.423 37.019 -23.512 1.00 86.12 93 VAL A C 1
ATOM 671 O O . VAL A 1 93 ? 10.739 37.736 -24.460 1.00 86.12 93 VAL A O 1
ATOM 674 N N . ALA A 1 94 ? 11.244 36.859 -22.476 1.00 88.94 94 ALA A N 1
ATOM 675 C CA . ALA A 1 94 ? 12.463 37.634 -22.278 1.00 88.94 94 ALA A CA 1
ATOM 676 C C . ALA A 1 94 ? 13.583 37.271 -23.257 1.00 88.94 94 ALA A C 1
ATOM 678 O O . ALA A 1 94 ? 14.401 38.126 -23.585 1.00 88.94 94 ALA A O 1
ATOM 679 N N . VAL A 1 95 ? 13.626 36.028 -23.726 1.00 91.44 95 VAL A N 1
ATOM 680 C CA . VAL A 1 95 ? 14.636 35.528 -24.659 1.00 91.44 95 VAL A CA 1
ATOM 681 C C . VAL A 1 95 ? 14.002 34.494 -25.584 1.00 91.44 95 VAL A C 1
ATOM 683 O O . VAL A 1 95 ? 13.148 33.716 -25.156 1.00 91.44 95 VAL A O 1
ATOM 686 N N . GLY A 1 96 ? 14.407 34.482 -26.852 1.00 92.38 96 GLY A N 1
ATOM 687 C CA . GLY A 1 96 ? 13.945 33.462 -27.780 1.00 92.38 96 GLY A CA 1
ATOM 688 C C . GLY A 1 96 ? 14.389 33.655 -29.222 1.00 92.38 96 GLY A C 1
ATOM 689 O O . GLY A 1 96 ? 15.046 34.636 -29.580 1.00 92.38 96 GLY A O 1
ATOM 690 N N . THR A 1 97 ? 14.043 32.668 -30.046 1.00 94.31 97 THR A N 1
ATOM 691 C CA . THR A 1 97 ? 14.260 32.665 -31.492 1.00 94.31 97 THR A CA 1
ATOM 692 C C . THR A 1 97 ? 13.082 32.006 -32.205 1.00 94.31 97 THR A C 1
ATOM 694 O O . THR A 1 97 ? 12.608 30.952 -31.785 1.00 94.31 97 THR A O 1
ATOM 697 N N . ILE A 1 98 ? 12.642 32.619 -33.304 1.00 95.50 98 ILE A N 1
ATOM 698 C CA . ILE A 1 98 ? 11.672 32.082 -34.263 1.00 95.50 98 ILE A CA 1
ATOM 699 C C . ILE A 1 98 ? 12.377 32.009 -35.619 1.00 95.50 98 ILE A C 1
ATOM 701 O O . ILE A 1 98 ? 12.889 33.028 -36.081 1.00 95.50 98 ILE A O 1
ATOM 705 N N . ALA A 1 99 ? 12.405 30.843 -36.263 1.00 93.62 99 ALA A N 1
ATOM 706 C CA . ALA A 1 99 ? 12.907 30.684 -37.628 1.00 93.62 99 ALA A CA 1
ATOM 707 C C . ALA A 1 99 ? 11.947 29.831 -38.459 1.00 93.62 99 ALA A C 1
ATOM 709 O O . ALA A 1 99 ? 11.421 28.850 -37.947 1.00 93.62 99 ALA A O 1
ATOM 710 N N . LEU A 1 100 ? 11.707 30.204 -39.714 1.00 94.81 100 LEU A N 1
ATOM 711 C CA . LEU A 1 100 ? 10.878 29.427 -40.636 1.00 94.81 100 LEU A CA 1
ATOM 712 C C . LEU A 1 100 ? 11.108 29.822 -42.097 1.00 94.81 100 LEU A C 1
ATOM 714 O O . LEU A 1 100 ? 11.579 30.924 -42.393 1.00 94.81 100 LEU A O 1
ATOM 718 N N . TRP A 1 101 ? 10.714 28.940 -43.011 1.00 94.75 101 TRP A N 1
ATOM 719 C CA . TRP A 1 101 ? 10.587 29.234 -44.434 1.00 94.75 101 TRP A CA 1
ATOM 720 C C . TRP A 1 101 ? 9.166 29.697 -44.768 1.00 94.75 101 TRP A C 1
ATOM 722 O O . TRP A 1 101 ? 8.176 29.106 -44.339 1.00 94.75 101 TRP A O 1
ATOM 732 N N . VAL A 1 102 ? 9.067 30.768 -45.555 1.00 95.94 102 VAL A N 1
ATOM 733 C CA . VAL A 1 102 ? 7.809 31.411 -45.952 1.00 95.94 102 VAL A CA 1
ATOM 734 C C . VAL A 1 102 ? 7.770 31.546 -47.471 1.00 95.94 102 VAL A C 1
ATOM 736 O O . VAL A 1 102 ? 8.704 32.087 -48.060 1.00 95.94 102 VAL A O 1
ATOM 739 N N . ARG A 1 103 ? 6.686 31.095 -48.109 1.00 96.69 103 ARG A N 1
ATOM 740 C CA . ARG A 1 103 ? 6.406 31.300 -49.539 1.00 96.69 103 ARG A CA 1
ATOM 741 C C . ARG A 1 103 ? 4.998 31.871 -49.718 1.00 96.69 103 ARG A C 1
ATOM 743 O O . ARG A 1 103 ? 4.035 31.104 -49.666 1.00 96.69 103 ARG A O 1
ATOM 750 N N . PRO A 1 104 ? 4.840 33.191 -49.904 1.00 95.50 104 PRO A N 1
ATOM 751 C CA . PRO A 1 104 ? 3.524 33.793 -50.092 1.00 95.50 104 PRO A CA 1
ATOM 752 C C . PRO A 1 104 ? 2.944 33.426 -51.463 1.00 95.50 104 PRO A C 1
ATOM 754 O O . PRO A 1 104 ? 3.673 33.370 -52.454 1.00 95.50 104 PRO A O 1
ATOM 757 N N . ASP A 1 105 ? 1.629 33.220 -51.540 1.00 93.62 105 ASP A N 1
ATOM 758 C CA . ASP A 1 105 ? 0.952 32.945 -52.819 1.00 93.62 105 ASP A CA 1
ATOM 759 C C . ASP A 1 105 ? 0.897 34.194 -53.713 1.00 93.62 105 ASP A C 1
ATOM 761 O O . ASP A 1 105 ? 1.037 34.114 -54.932 1.00 93.62 105 ASP A O 1
ATOM 765 N N . ALA A 1 106 ? 0.729 35.360 -53.089 1.00 93.19 106 ALA A N 1
ATOM 766 C CA . ALA A 1 106 ? 0.765 36.676 -53.710 1.00 93.19 106 ALA A CA 1
ATOM 767 C C . ALA A 1 106 ? 1.318 37.702 -52.711 1.00 93.19 106 ALA A C 1
ATOM 769 O O . ALA A 1 106 ? 1.268 37.493 -51.499 1.00 93.19 106 ALA A O 1
ATOM 770 N N . ILE A 1 107 ? 1.828 38.825 -53.217 1.00 94.12 107 ILE A N 1
ATOM 771 C CA . ILE A 1 107 ? 2.219 39.958 -52.375 1.00 94.12 107 ILE A CA 1
ATOM 772 C C . ILE A 1 107 ? 0.969 40.774 -52.041 1.00 94.12 107 ILE A C 1
ATOM 774 O O . ILE A 1 107 ? 0.409 41.447 -52.904 1.00 94.12 107 ILE A O 1
ATOM 778 N N . ASP A 1 108 ? 0.525 40.686 -50.790 1.00 90.38 108 ASP A N 1
ATOM 779 C CA . ASP A 1 108 ? -0.658 41.381 -50.284 1.00 90.38 108 ASP A CA 1
ATOM 780 C C . ASP A 1 108 ? -0.242 42.691 -49.594 1.00 90.38 108 ASP A C 1
ATOM 782 O O . ASP A 1 108 ? 0.562 42.638 -48.663 1.00 90.38 108 ASP A O 1
ATOM 786 N N . PRO A 1 109 ? -0.760 43.865 -50.007 1.00 88.44 109 PRO A N 1
ATOM 787 C CA . PRO A 1 109 ? -0.399 45.143 -49.391 1.00 88.44 109 PRO A CA 1
ATOM 788 C C . PRO A 1 109 ? -0.907 45.301 -47.946 1.00 88.44 109 PRO A C 1
ATOM 790 O O . PRO A 1 109 ? -0.485 46.225 -47.256 1.00 88.44 109 PRO A O 1
ATOM 793 N N . GLY A 1 110 ? -1.827 44.449 -47.481 1.00 89.38 110 GLY A N 1
ATOM 794 C CA . GLY A 1 110 ? -2.322 44.449 -46.105 1.00 89.38 110 GLY A CA 1
ATOM 795 C C . GLY A 1 110 ? -1.413 43.700 -45.125 1.00 89.38 110 GLY A C 1
ATOM 796 O O . GLY A 1 110 ? -0.563 42.908 -45.511 1.00 89.38 110 GLY A O 1
ATOM 797 N N . GLN A 1 111 ? -1.637 43.912 -43.826 1.00 93.25 111 GLN A N 1
ATOM 798 C CA . GLN A 1 111 ? -0.921 43.199 -42.762 1.00 93.25 111 GLN A CA 1
ATOM 799 C C . GLN A 1 111 ? -1.370 41.740 -42.655 1.00 93.25 111 GLN A C 1
ATOM 801 O O . GLN A 1 111 ? -2.570 41.456 -42.575 1.00 93.25 111 GLN A O 1
ATOM 806 N N . ARG A 1 112 ? -0.416 40.811 -42.642 1.00 95.06 112 ARG A N 1
ATOM 807 C CA . ARG A 1 112 ? -0.655 39.363 -42.610 1.00 95.06 112 ARG A CA 1
ATOM 808 C C . ARG A 1 112 ? 0.259 38.720 -41.575 1.00 95.06 112 ARG A C 1
ATOM 810 O O . ARG A 1 112 ? 1.479 38.821 -41.684 1.00 95.06 112 ARG A O 1
ATOM 817 N N . VAL A 1 113 ? -0.321 38.082 -40.562 1.00 95.31 113 VAL A N 1
ATOM 818 C CA . VAL A 1 113 ? 0.440 37.463 -39.469 1.00 95.31 113 VAL A CA 1
ATOM 819 C C . VAL A 1 113 ? 0.996 36.123 -39.928 1.00 95.31 113 VAL A C 1
ATOM 821 O O . VAL A 1 113 ? 0.253 35.247 -40.363 1.00 95.31 113 VAL A O 1
ATOM 824 N N . ILE A 1 114 ? 2.313 35.966 -39.808 1.00 96.38 114 ILE A N 1
ATOM 825 C CA . ILE A 1 114 ? 3.000 34.702 -40.067 1.00 96.38 114 ILE A CA 1
ATOM 826 C C . ILE A 1 114 ? 3.052 33.890 -38.771 1.00 96.38 114 ILE A C 1
ATOM 828 O O . ILE A 1 114 ? 2.707 32.713 -38.786 1.00 96.38 114 ILE A O 1
ATOM 832 N N . ILE A 1 115 ? 3.429 34.516 -37.652 1.00 95.25 115 ILE A N 1
ATOM 833 C CA . ILE A 1 115 ? 3.403 33.913 -36.311 1.00 95.25 115 ILE A CA 1
ATOM 834 C C . ILE A 1 115 ? 3.349 34.991 -35.225 1.00 95.25 115 ILE A C 1
ATOM 836 O O . ILE A 1 115 ? 4.038 36.004 -35.358 1.00 95.25 115 ILE A O 1
ATOM 840 N N . ASP A 1 116 ? 2.574 34.768 -34.159 1.00 92.50 116 ASP A N 1
ATOM 841 C CA . ASP A 1 116 ? 2.491 35.653 -32.991 1.00 92.50 116 ASP A CA 1
ATOM 842 C C . ASP A 1 116 ? 2.380 34.920 -31.630 1.00 92.50 116 ASP A C 1
ATOM 844 O O . ASP A 1 116 ? 1.880 33.797 -31.516 1.00 92.50 116 ASP A O 1
ATOM 848 N N . PHE A 1 117 ? 2.848 35.599 -30.574 1.00 91.12 117 PHE A N 1
ATOM 849 C CA . PHE A 1 117 ? 2.621 35.274 -29.159 1.00 91.12 117 PHE A CA 1
ATOM 850 C C . PHE A 1 117 ? 2.199 36.542 -28.418 1.00 91.12 117 PHE A C 1
ATOM 852 O O . PHE A 1 117 ? 2.939 37.527 -28.430 1.00 91.12 117 PHE A O 1
ATOM 859 N N . MET A 1 118 ? 1.037 36.542 -27.766 1.00 83.31 118 MET A N 1
ATOM 860 C CA . MET A 1 118 ? 0.413 37.786 -27.307 1.00 83.31 118 MET A CA 1
ATOM 861 C C . MET A 1 118 ? 0.210 37.895 -25.790 1.00 83.31 118 MET A C 1
ATOM 863 O O . MET A 1 118 ? 0.143 36.897 -25.072 1.00 83.31 118 MET A O 1
ATOM 867 N N . LYS A 1 119 ? 0.044 39.141 -25.332 1.00 76.81 119 LYS A N 1
ATOM 868 C CA . LYS A 1 119 ? -0.226 39.501 -23.935 1.00 76.81 119 LYS A CA 1
ATOM 869 C C . LYS A 1 119 ? -1.660 39.316 -23.452 1.00 76.81 119 LYS A C 1
ATOM 871 O O . LYS A 1 119 ? -1.851 39.005 -22.285 1.00 76.81 119 LYS A O 1
ATOM 876 N N . ASP A 1 120 ? -2.643 39.641 -24.284 1.00 71.31 120 ASP A N 1
ATOM 877 C CA . ASP A 1 120 ? -4.063 39.692 -23.911 1.00 71.31 120 ASP A CA 1
ATOM 878 C C . ASP A 1 120 ? -4.919 39.538 -25.168 1.00 71.31 120 ASP A C 1
ATOM 880 O O . ASP A 1 120 ? -4.838 40.364 -26.080 1.00 71.31 120 ASP A O 1
ATOM 884 N N . ALA A 1 121 ? -5.776 38.520 -25.206 1.00 60.34 121 ALA A N 1
ATOM 885 C CA . ALA A 1 121 ? -6.628 38.241 -26.357 1.00 60.34 121 ALA A CA 1
ATOM 886 C C . ALA A 1 121 ? -7.733 39.266 -26.637 1.00 60.34 121 ALA A C 1
ATOM 888 O O . ALA A 1 121 ? -8.394 39.178 -27.673 1.00 60.34 121 ALA A O 1
ATOM 889 N N . GLY A 1 122 ? -7.928 40.257 -25.766 1.00 66.38 122 GLY A N 1
ATOM 890 C CA . GLY A 1 122 ? -8.754 41.425 -26.059 1.00 66.38 122 GLY A CA 1
ATOM 891 C C . GLY A 1 122 ? -8.163 42.345 -27.138 1.00 66.38 122 GLY A C 1
ATOM 892 O O . GLY A 1 122 ? -8.905 43.128 -27.741 1.00 66.38 122 GLY A O 1
ATOM 893 N N . ASN A 1 123 ? -6.855 42.258 -27.426 1.00 78.75 123 ASN A N 1
ATOM 894 C CA . ASN A 1 123 ? -6.204 43.126 -28.409 1.00 78.75 123 ASN A CA 1
ATOM 895 C C . ASN A 1 123 ? -6.365 42.622 -29.852 1.00 78.75 123 ASN A C 1
ATOM 897 O O . ASN A 1 123 ? -5.546 41.876 -30.383 1.00 78.75 123 ASN A O 1
ATOM 901 N N . THR A 1 124 ? -7.410 43.091 -30.528 1.00 83.19 124 THR A N 1
ATOM 902 C CA . THR A 1 124 ? -7.704 42.720 -31.924 1.00 83.19 124 THR A CA 1
ATOM 903 C C . THR A 1 124 ? -6.757 43.324 -32.968 1.00 83.19 124 THR A C 1
ATOM 905 O O . THR A 1 124 ? -6.919 43.024 -34.149 1.00 83.19 124 THR A O 1
ATOM 908 N N . LYS A 1 125 ? -5.786 44.160 -32.574 1.00 84.81 125 LYS A N 1
ATOM 909 C CA . LYS A 1 125 ? -4.794 44.775 -33.471 1.00 84.81 125 LYS A CA 1
ATOM 910 C C . LYS A 1 125 ? -3.437 44.078 -33.359 1.00 84.81 125 LYS A C 1
ATOM 912 O O . LYS A 1 125 ? -3.150 43.452 -32.347 1.00 84.81 125 LYS A O 1
ATOM 917 N N . VAL A 1 126 ? -2.616 44.238 -34.398 1.00 86.56 126 VAL A N 1
ATOM 918 C CA . VAL A 1 126 ? -1.187 43.888 -34.398 1.00 86.56 126 VAL A CA 1
ATOM 919 C C . VAL A 1 126 ? -0.397 45.189 -34.233 1.00 86.56 126 VAL A C 1
ATOM 921 O O . VAL A 1 126 ? -0.044 45.853 -35.210 1.00 86.56 126 VAL A O 1
ATOM 924 N N . ASP A 1 127 ? -0.248 45.643 -32.993 1.00 83.88 127 ASP A N 1
ATOM 925 C CA . ASP A 1 127 ? 0.333 46.943 -32.633 1.00 83.88 127 ASP A CA 1
ATOM 926 C C . ASP A 1 127 ? 1.573 46.830 -31.733 1.00 83.88 127 ASP A C 1
ATOM 928 O O . ASP A 1 127 ? 2.139 47.846 -31.313 1.00 83.88 127 ASP A O 1
ATOM 932 N N . GLY A 1 128 ? 2.062 45.607 -31.510 1.00 78.56 128 GLY A N 1
ATOM 933 C CA . GLY A 1 128 ? 3.310 45.356 -30.811 1.00 78.56 128 GLY A CA 1
ATOM 934 C C . GLY A 1 128 ? 3.186 44.900 -29.369 1.00 78.56 128 GLY A C 1
ATOM 935 O O . GLY A 1 128 ? 4.214 44.774 -28.708 1.00 78.56 128 GLY A O 1
ATOM 936 N N . TYR A 1 129 ? 1.979 44.636 -28.870 1.00 85.69 129 TYR A N 1
ATOM 937 C CA . TYR A 1 129 ? 1.777 43.941 -27.590 1.00 85.69 129 TYR A CA 1
ATOM 938 C C . TYR A 1 129 ? 1.934 42.413 -27.716 1.00 85.69 129 TYR A C 1
ATOM 940 O O . TYR A 1 129 ? 1.560 41.655 -26.818 1.00 85.69 129 TYR A O 1
ATOM 948 N N . GLU A 1 130 ? 2.530 41.982 -28.820 1.00 89.38 130 GLU A N 1
ATOM 949 C CA . GLU A 1 130 ? 2.823 40.615 -29.192 1.00 89.38 130 GLU A CA 1
ATOM 950 C C . GLU A 1 130 ? 4.277 40.502 -29.670 1.00 89.38 130 GLU A C 1
ATOM 952 O O . GLU A 1 130 ? 4.861 41.440 -30.222 1.00 89.38 130 GLU A O 1
ATOM 957 N N . THR A 1 131 ? 4.870 39.332 -29.454 1.00 93.88 131 THR A N 1
ATOM 958 C CA . THR A 1 131 ? 6.067 38.900 -30.174 1.00 93.88 131 THR A CA 1
ATOM 959 C C . THR A 1 131 ? 5.607 38.343 -31.517 1.00 93.88 131 THR A C 1
ATOM 961 O O . THR A 1 131 ? 4.941 37.313 -31.539 1.00 93.88 131 THR A O 1
ATOM 964 N N . VAL A 1 132 ? 5.917 39.015 -32.627 1.00 94.56 132 VAL A N 1
ATOM 965 C CA . VAL A 1 132 ? 5.288 38.747 -33.932 1.00 94.56 132 VAL A CA 1
ATOM 966 C C . VAL A 1 132 ? 6.263 38.823 -35.105 1.00 94.56 132 VAL A C 1
ATOM 968 O O . VAL A 1 132 ? 7.166 39.663 -35.138 1.00 94.56 132 VAL A O 1
ATOM 971 N N . ILE A 1 133 ? 6.033 37.966 -36.103 1.00 97.25 133 ILE A N 1
ATOM 972 C CA . ILE A 1 133 ? 6.531 38.110 -37.475 1.00 97.25 133 ILE A CA 1
ATOM 973 C C . ILE A 1 133 ? 5.314 38.249 -38.396 1.00 97.25 133 ILE A C 1
ATOM 975 O O . ILE A 1 133 ? 4.399 37.424 -38.372 1.00 97.25 133 ILE A O 1
ATOM 979 N N . MET A 1 134 ? 5.303 39.292 -39.220 1.00 95.56 134 MET A N 1
ATOM 980 C CA . MET A 1 134 ? 4.219 39.597 -40.152 1.00 95.56 134 MET A CA 1
ATOM 981 C C . MET A 1 134 ? 4.765 40.053 -41.509 1.00 95.56 134 MET A C 1
ATOM 983 O O . MET A 1 134 ? 5.897 40.529 -41.615 1.00 95.56 134 MET A O 1
ATOM 987 N N . ALA A 1 135 ? 3.933 39.940 -42.538 1.00 95.69 135 ALA A N 1
ATOM 988 C CA . ALA A 1 135 ? 4.157 40.521 -43.854 1.00 95.69 135 ALA A CA 1
ATOM 989 C C . ALA A 1 135 ? 3.219 41.717 -44.073 1.00 95.69 135 ALA A C 1
ATOM 991 O O . ALA A 1 135 ? 2.061 41.686 -43.656 1.00 95.69 135 ALA A O 1
ATOM 992 N N . GLU A 1 136 ? 3.712 42.763 -44.731 1.00 95.00 136 GLU A N 1
ATOM 993 C CA . GLU A 1 136 ? 2.905 43.883 -45.226 1.00 95.00 136 GLU A CA 1
ATOM 994 C C . GLU A 1 136 ? 3.481 44.318 -46.577 1.00 95.00 136 GLU A C 1
ATOM 996 O O . GLU A 1 136 ? 4.559 44.913 -46.640 1.00 95.00 136 GLU A O 1
ATOM 1001 N N . GLY A 1 137 ? 2.815 43.949 -47.670 1.00 94.12 137 GLY A N 1
ATOM 1002 C CA . GLY A 1 137 ? 3.408 44.004 -49.003 1.00 94.12 137 GLY A CA 1
ATOM 1003 C C . GLY A 1 137 ? 4.578 43.026 -49.142 1.00 94.12 137 GLY A C 1
ATOM 1004 O O . GLY A 1 137 ? 4.501 41.869 -48.729 1.00 94.12 137 GLY A O 1
ATOM 1005 N N . ASP A 1 138 ? 5.669 43.488 -49.749 1.00 94.81 138 ASP A N 1
ATOM 1006 C CA . ASP A 1 138 ? 6.920 42.737 -49.917 1.00 94.81 138 ASP A CA 1
ATOM 1007 C C . ASP A 1 138 ? 7.856 42.844 -48.694 1.00 94.81 138 ASP A C 1
ATOM 1009 O O . ASP A 1 138 ? 8.992 42.360 -48.718 1.00 94.81 138 ASP A O 1
ATOM 1013 N N . VAL A 1 139 ? 7.389 43.479 -47.615 1.00 96.62 139 VAL A N 1
ATOM 1014 C CA . VAL A 1 139 ? 8.162 43.773 -46.407 1.00 96.62 139 VAL A CA 1
ATOM 1015 C C . VAL A 1 139 ? 7.881 42.732 -45.324 1.00 96.62 139 VAL A C 1
ATOM 1017 O O . VAL A 1 139 ? 6.731 42.537 -44.928 1.00 96.62 139 VAL A O 1
ATOM 1020 N N . ILE A 1 140 ? 8.937 42.125 -44.770 1.00 97.56 140 ILE A N 1
ATOM 1021 C CA . ILE A 1 140 ? 8.847 41.396 -43.493 1.00 97.56 140 ILE A CA 1
ATOM 1022 C C . ILE A 1 140 ? 8.998 42.390 -42.350 1.00 97.56 140 ILE A C 1
ATOM 1024 O O . ILE A 1 140 ? 9.977 43.137 -42.298 1.00 97.56 140 ILE A O 1
ATOM 1028 N N . LYS A 1 141 ? 8.059 42.366 -41.405 1.00 96.12 141 LYS A N 1
ATOM 1029 C CA . LYS A 1 141 ? 8.133 43.114 -40.149 1.00 96.12 141 LYS A CA 1
ATOM 1030 C C . LYS A 1 141 ? 8.201 42.125 -38.993 1.00 96.12 141 LYS A C 1
ATOM 1032 O O . LYS A 1 141 ? 7.392 41.205 -38.910 1.00 96.12 141 LYS A O 1
ATOM 1037 N N . ALA A 1 142 ? 9.167 42.311 -38.105 1.00 96.06 142 ALA A N 1
ATOM 1038 C CA . ALA A 1 142 ? 9.359 41.453 -36.944 1.00 96.06 142 ALA A CA 1
ATOM 1039 C C . ALA A 1 142 ? 9.522 42.307 -35.692 1.00 96.06 142 ALA A C 1
ATOM 1041 O O . ALA A 1 142 ? 10.210 43.330 -35.711 1.00 96.06 142 ALA A O 1
ATOM 1042 N N . GLN A 1 143 ? 8.870 41.911 -34.608 1.00 93.56 143 GLN A N 1
ATOM 1043 C CA . GLN A 1 143 ? 8.803 42.714 -33.400 1.00 93.56 143 GLN A CA 1
ATOM 1044 C C . GLN A 1 143 ? 8.764 41.804 -32.169 1.00 93.56 143 GLN A C 1
ATOM 1046 O O . GLN A 1 143 ? 7.801 41.062 -32.016 1.00 93.56 143 GLN A O 1
ATOM 1051 N N . PRO A 1 144 ? 9.777 41.837 -31.282 1.00 92.94 144 PRO A N 1
ATOM 1052 C CA . PRO A 1 144 ? 9.768 41.014 -30.076 1.00 92.94 144 PRO A CA 1
ATOM 1053 C C . PRO A 1 144 ? 8.890 41.601 -28.961 1.00 92.94 144 PRO A C 1
ATOM 1055 O O . PRO A 1 144 ? 8.378 40.847 -28.138 1.00 92.94 144 PRO A O 1
ATOM 1058 N N . CYS A 1 145 ? 8.719 42.927 -28.930 1.00 91.00 145 CYS A N 1
ATOM 1059 C CA . CYS A 1 145 ? 7.916 43.653 -27.946 1.00 91.00 145 CYS A CA 1
ATOM 1060 C C . CYS A 1 145 ? 7.493 45.036 -28.466 1.00 91.00 145 CYS A C 1
ATOM 1062 O O . CYS A 1 145 ? 7.948 45.497 -29.520 1.00 91.00 145 CYS A O 1
ATOM 1064 N N . LEU A 1 146 ? 6.680 45.753 -27.689 1.00 90.19 146 LEU A N 1
ATOM 1065 C CA . LEU A 1 146 ? 6.152 47.071 -28.048 1.00 90.19 146 LEU A CA 1
ATOM 1066 C C . LEU A 1 146 ? 7.276 48.077 -28.351 1.00 90.19 146 LEU A C 1
ATOM 1068 O O . LEU A 1 146 ? 8.193 48.257 -27.553 1.00 90.19 146 LEU A O 1
ATOM 1072 N N . GLY A 1 147 ? 7.210 48.737 -29.512 1.00 87.06 147 GLY A N 1
ATOM 1073 C CA . GLY A 1 147 ? 8.178 49.758 -29.944 1.00 87.06 147 GLY A CA 1
ATOM 1074 C C . GLY A 1 147 ? 9.485 49.222 -30.552 1.00 87.06 147 GLY A C 1
ATOM 1075 O O . GLY A 1 147 ? 10.289 49.999 -31.074 1.00 87.06 147 GLY A O 1
ATOM 1076 N N . TRP A 1 148 ? 9.699 47.902 -30.564 1.00 93.62 148 TRP A N 1
ATOM 1077 C CA . TRP A 1 148 ? 10.940 47.271 -31.038 1.00 93.62 148 TRP A CA 1
ATOM 1078 C C . TRP A 1 148 ? 10.818 46.626 -32.423 1.00 93.62 148 TRP A C 1
ATOM 1080 O O . TRP A 1 148 ? 11.490 45.650 -32.734 1.00 93.62 148 TRP A O 1
ATOM 1090 N N . GLN A 1 149 ? 10.001 47.212 -33.298 1.00 93.31 149 GLN A N 1
ATOM 1091 C CA . GLN A 1 149 ? 9.818 46.718 -34.662 1.00 93.31 149 GLN A CA 1
ATOM 1092 C C . GLN A 1 149 ? 11.089 46.856 -35.509 1.00 93.31 149 GLN A C 1
ATOM 1094 O O . GLN A 1 149 ? 11.742 47.906 -35.493 1.00 93.31 149 GLN A O 1
ATOM 1099 N N . MET A 1 150 ? 11.394 45.816 -36.273 1.00 96.06 150 MET A N 1
ATOM 1100 C CA . MET A 1 150 ? 12.398 45.767 -37.331 1.00 96.06 150 MET A CA 1
ATOM 1101 C C . MET A 1 150 ? 11.711 45.434 -38.652 1.00 96.06 150 MET A C 1
ATOM 1103 O O . MET A 1 150 ? 10.679 44.761 -38.664 1.00 96.06 150 MET A O 1
ATOM 1107 N N . GLN A 1 151 ? 12.273 45.907 -39.762 1.00 96.25 151 GLN A N 1
ATOM 1108 C CA . GLN A 1 151 ? 11.696 45.712 -41.089 1.00 96.25 151 GLN A CA 1
ATOM 1109 C C . GLN A 1 151 ? 12.770 45.283 -42.084 1.00 96.25 151 GLN A C 1
ATOM 1111 O O . GLN A 1 151 ? 13.907 45.745 -42.007 1.00 96.25 151 GLN A O 1
ATOM 1116 N N . ALA A 1 152 ? 12.385 44.437 -43.034 1.00 95.69 152 ALA A N 1
ATOM 1117 C CA . ALA A 1 152 ? 13.202 44.018 -44.163 1.00 95.69 152 ALA A CA 1
ATOM 1118 C C . ALA A 1 152 ? 12.422 44.273 -45.468 1.00 95.69 152 ALA A C 1
ATOM 1120 O O . ALA A 1 152 ? 11.647 43.410 -45.894 1.00 95.69 152 ALA A O 1
ATOM 1121 N N . PRO A 1 153 ? 12.551 45.474 -46.067 1.00 94.06 153 PRO A N 1
ATOM 1122 C CA . PRO A 1 153 ? 11.867 45.813 -47.313 1.00 94.06 153 PRO A CA 1
ATOM 1123 C C . PRO A 1 153 ? 12.333 44.940 -48.482 1.00 94.06 153 PRO A C 1
ATOM 1125 O O . PRO A 1 153 ? 13.526 44.660 -48.598 1.00 94.06 153 PRO A O 1
ATOM 1128 N N . GLY A 1 154 ? 11.408 44.519 -49.350 1.00 91.75 154 GLY A N 1
ATOM 1129 C CA . GLY A 1 154 ? 11.717 43.681 -50.516 1.00 91.75 154 GLY A CA 1
ATOM 1130 C C . GLY A 1 154 ? 12.157 42.248 -50.192 1.00 91.75 154 GLY A C 1
ATOM 1131 O O . GLY A 1 154 ? 12.767 41.591 -51.036 1.00 91.75 154 GLY A O 1
ATOM 1132 N N . ALA A 1 155 ? 11.888 41.761 -48.976 1.00 91.00 155 ALA A N 1
ATOM 1133 C CA . ALA A 1 155 ? 12.282 40.427 -48.521 1.00 91.00 155 ALA A CA 1
ATOM 1134 C C . ALA A 1 155 ? 11.387 39.299 -49.067 1.00 91.00 155 ALA A C 1
ATOM 1136 O O . ALA A 1 155 ? 11.824 38.147 -49.126 1.00 91.00 155 ALA A O 1
ATOM 1137 N N . LEU A 1 156 ? 10.144 39.607 -49.451 1.00 92.69 156 LEU A N 1
ATOM 1138 C CA . LEU A 1 156 ? 9.185 38.631 -49.971 1.00 92.69 156 LEU A CA 1
ATOM 1139 C C . LEU A 1 156 ? 8.923 38.814 -51.464 1.00 92.69 156 LEU A C 1
ATOM 1141 O O . LEU A 1 156 ? 8.763 39.929 -51.957 1.00 92.69 156 LEU A O 1
ATOM 1145 N N . ARG A 1 157 ? 8.791 37.692 -52.174 1.00 92.31 157 ARG A N 1
ATOM 1146 C CA . ARG A 1 157 ? 8.322 37.628 -53.563 1.00 92.31 157 ARG A CA 1
ATOM 1147 C C . ARG A 1 157 ? 7.281 36.523 -53.690 1.00 92.31 157 ARG A C 1
ATOM 1149 O O . ARG A 1 157 ? 7.409 35.477 -53.058 1.00 92.31 157 ARG A O 1
ATOM 1156 N N . ALA A 1 158 ? 6.241 36.764 -54.485 1.00 92.31 158 ALA A N 1
ATOM 1157 C CA . ALA A 1 158 ? 5.180 35.784 -54.703 1.00 92.31 158 ALA A CA 1
ATOM 1158 C C . ALA A 1 158 ? 5.760 34.489 -55.293 1.00 92.31 158 ALA A C 1
ATOM 1160 O O . ALA A 1 158 ? 6.490 34.530 -56.281 1.00 92.31 158 ALA A O 1
ATOM 1161 N N . GLY A 1 159 ? 5.442 33.349 -54.679 1.00 90.62 159 GLY A N 1
ATOM 1162 C CA . GLY A 1 159 ? 5.894 32.028 -55.115 1.00 90.62 159 GLY A CA 1
ATOM 1163 C C . GLY A 1 159 ? 7.362 31.693 -54.823 1.00 90.62 159 GLY A C 1
ATOM 1164 O O . GLY A 1 159 ? 7.767 30.560 -55.080 1.00 90.62 159 GLY A O 1
ATOM 1165 N N . GLU A 1 160 ? 8.155 32.604 -54.251 1.00 94.69 160 GLU A N 1
ATOM 1166 C CA . GLU A 1 160 ? 9.546 32.332 -53.864 1.00 94.69 160 GLU A CA 1
ATOM 1167 C C . GLU A 1 160 ? 9.658 32.010 -52.366 1.00 94.69 160 GLU A C 1
ATOM 1169 O O . GLU A 1 160 ? 8.958 32.583 -51.532 1.00 94.69 160 GLU A O 1
ATOM 1174 N N . TRP A 1 161 ? 10.546 31.075 -52.023 1.00 95.31 161 TRP A N 1
ATOM 1175 C CA . TRP A 1 161 ? 10.847 30.721 -50.637 1.00 95.31 161 TRP A CA 1
ATOM 1176 C C . TRP A 1 161 ? 11.817 31.727 -50.010 1.00 95.31 161 TRP A C 1
ATOM 1178 O O . TRP A 1 161 ? 12.939 31.888 -50.495 1.00 95.31 161 TRP A O 1
ATOM 1188 N N . THR A 1 162 ? 11.425 32.304 -48.877 1.00 96.62 162 THR A N 1
ATOM 1189 C CA . THR A 1 162 ? 12.255 33.188 -48.051 1.00 96.62 162 THR A CA 1
ATOM 1190 C C . THR A 1 162 ? 12.406 32.604 -46.647 1.00 96.62 162 THR A C 1
ATOM 1192 O O . THR A 1 162 ? 11.410 32.327 -45.982 1.00 96.62 162 THR A O 1
ATOM 1195 N N . HIS A 1 163 ? 13.640 32.435 -46.166 1.00 94.94 163 HIS A N 1
ATOM 1196 C CA . HIS A 1 163 ? 13.902 32.054 -44.775 1.00 94.94 163 HIS A CA 1
ATOM 1197 C C . HIS A 1 163 ? 13.925 33.301 -43.898 1.00 94.94 163 HIS A C 1
ATOM 1199 O O . HIS A 1 163 ? 14.686 34.231 -44.177 1.00 94.94 163 HIS A O 1
ATOM 1205 N N . VAL A 1 164 ? 13.131 33.315 -42.832 1.00 96.81 164 VAL A N 1
ATOM 1206 C CA . VAL A 1 164 ? 13.016 34.448 -41.910 1.00 96.81 164 VAL A CA 1
ATOM 1207 C C . VAL A 1 164 ? 13.383 33.987 -40.505 1.00 96.81 164 VAL A C 1
ATOM 1209 O O . VAL A 1 164 ? 12.828 33.006 -40.016 1.00 96.81 164 VAL A O 1
ATOM 1212 N N . THR A 1 165 ? 14.288 34.712 -39.841 1.00 96.81 165 THR A N 1
ATOM 1213 C CA . THR A 1 165 ? 14.649 34.459 -38.437 1.00 96.81 165 THR A CA 1
ATOM 1214 C C . THR A 1 165 ? 14.546 35.735 -37.610 1.00 96.81 165 THR A C 1
ATOM 1216 O O . THR A 1 165 ? 15.185 36.734 -37.935 1.00 96.81 165 THR A O 1
ATOM 1219 N N . LEU A 1 166 ? 13.803 35.682 -36.504 1.00 97.06 166 LEU A N 1
ATOM 1220 C CA . LEU A 1 166 ? 13.801 36.687 -35.440 1.00 97.06 166 LEU A CA 1
ATOM 1221 C C . LEU A 1 166 ? 14.479 36.094 -34.203 1.00 97.06 166 LEU A C 1
ATOM 1223 O O . LEU A 1 166 ? 14.067 35.039 -33.732 1.00 97.06 166 LEU A O 1
ATOM 1227 N N . THR A 1 167 ? 15.476 36.777 -33.645 1.00 95.25 167 THR A N 1
ATOM 1228 C CA . THR A 1 167 ? 16.110 36.384 -32.376 1.00 95.25 167 THR A CA 1
ATOM 1229 C C . THR A 1 167 ? 16.170 37.567 -31.416 1.00 95.25 167 THR A C 1
ATOM 1231 O O . THR A 1 167 ? 16.352 38.713 -31.845 1.00 95.25 167 THR A O 1
ATOM 1234 N N . TRP A 1 168 ? 15.987 37.327 -30.120 1.00 96.00 168 TRP A N 1
ATOM 1235 C CA . TRP A 1 168 ? 15.994 38.382 -29.112 1.00 96.00 168 TRP A CA 1
ATOM 1236 C C . TRP A 1 168 ? 16.467 37.900 -27.746 1.00 96.00 168 TRP A C 1
ATOM 1238 O O . TRP A 1 168 ? 16.341 36.735 -27.379 1.00 96.00 168 TRP A O 1
ATOM 1248 N N . ASP A 1 169 ? 16.979 38.857 -26.988 1.00 94.06 169 ASP A N 1
ATOM 1249 C CA . ASP A 1 169 ? 17.223 38.794 -25.558 1.00 94.06 169 ASP A CA 1
ATOM 1250 C C . ASP A 1 169 ? 16.980 40.203 -25.013 1.00 94.06 169 ASP A C 1
ATOM 1252 O O . ASP A 1 169 ? 17.638 41.165 -25.406 1.00 94.06 169 ASP A O 1
ATOM 1256 N N . SER A 1 170 ? 16.015 40.324 -24.111 1.00 92.94 170 SER A N 1
ATOM 1257 C CA . SER A 1 170 ? 15.583 41.569 -23.474 1.00 92.94 170 SER A CA 1
ATOM 1258 C C . SER A 1 170 ? 16.697 42.350 -22.781 1.00 92.94 170 SER A C 1
ATOM 1260 O O . SER A 1 170 ? 16.529 43.535 -22.496 1.00 92.94 170 SER A O 1
ATOM 1262 N N . THR A 1 171 ? 17.840 41.714 -22.510 1.00 92.12 171 THR A N 1
ATOM 1263 C CA . THR A 1 171 ? 19.007 42.342 -21.891 1.00 92.12 171 THR A CA 1
ATOM 1264 C C . THR A 1 171 ? 20.038 42.849 -22.901 1.00 92.12 171 THR A C 1
ATOM 1266 O O . THR A 1 171 ? 20.777 43.786 -22.584 1.00 92.12 171 THR A O 1
ATOM 1269 N N . THR A 1 172 ? 20.089 42.271 -24.106 1.00 88.50 172 THR A N 1
ATOM 1270 C CA . THR A 1 172 ? 21.140 42.541 -25.103 1.00 88.50 172 THR A CA 1
ATOM 1271 C C . THR A 1 172 ? 20.623 43.084 -26.439 1.00 88.50 172 THR A C 1
ATOM 1273 O O . THR A 1 172 ? 21.368 43.781 -27.132 1.00 88.50 172 THR A O 1
ATOM 1276 N N . GLY A 1 173 ? 19.362 42.845 -26.793 1.00 92.00 173 GLY A N 1
ATOM 1277 C CA . GLY A 1 173 ? 18.711 43.357 -27.997 1.00 92.00 173 GLY A CA 1
ATOM 1278 C C . GLY A 1 173 ? 18.134 42.264 -28.899 1.00 92.00 173 GLY A C 1
ATOM 1279 O O . GLY A 1 173 ? 17.969 41.111 -28.503 1.00 92.00 173 GLY A O 1
ATOM 1280 N N . THR A 1 174 ? 17.808 42.625 -30.137 1.00 96.25 174 THR A N 1
ATOM 1281 C CA . THR A 1 174 ? 17.130 41.761 -31.114 1.00 96.25 174 THR A CA 1
ATOM 1282 C C . THR A 1 174 ? 17.711 41.929 -32.516 1.00 96.25 174 THR A C 1
ATOM 1284 O O . THR A 1 174 ? 18.260 42.981 -32.837 1.00 96.25 174 THR A O 1
ATOM 1287 N N . ALA A 1 175 ? 17.605 40.891 -33.344 1.00 96.88 175 ALA A N 1
ATOM 1288 C CA . ALA A 1 175 ? 18.031 40.910 -34.738 1.00 96.88 175 ALA A CA 1
ATOM 1289 C C . ALA A 1 175 ? 17.058 40.130 -35.636 1.00 96.88 175 ALA A C 1
ATOM 1291 O O . ALA A 1 175 ? 16.492 39.112 -35.226 1.00 96.88 175 ALA A O 1
ATOM 1292 N N . LEU A 1 176 ? 16.893 40.624 -36.863 1.00 97.38 176 LEU A N 1
ATOM 1293 C CA . LEU A 1 176 ? 16.097 40.050 -37.942 1.00 97.38 176 LEU A CA 1
ATOM 1294 C C . LEU A 1 176 ? 17.017 39.636 -39.094 1.00 97.38 176 LEU A C 1
ATOM 1296 O O . LEU A 1 176 ? 17.865 40.411 -39.548 1.00 97.38 176 LEU A O 1
ATOM 1300 N N . TYR A 1 177 ? 16.800 38.426 -39.597 1.00 97.25 177 TYR A N 1
ATOM 1301 C CA . TYR A 1 177 ? 17.566 37.837 -40.686 1.00 97.25 177 TYR A CA 1
ATOM 1302 C C . TYR A 1 177 ? 16.646 37.389 -41.812 1.00 97.25 177 TYR A C 1
ATOM 1304 O O . TYR A 1 177 ? 15.562 36.855 -41.567 1.00 97.25 177 TYR A O 1
ATOM 1312 N N . VAL A 1 178 ? 17.123 37.559 -43.043 1.00 95.50 178 VAL A N 1
ATOM 1313 C CA . VAL A 1 178 ? 16.475 37.077 -44.264 1.00 95.50 178 VAL A CA 1
ATOM 1314 C C . VAL A 1 178 ? 17.491 36.251 -45.040 1.00 95.50 178 VAL A C 1
ATOM 1316 O O . VAL A 1 178 ? 18.597 36.713 -45.315 1.00 95.50 178 VAL A O 1
ATOM 1319 N N . ASN A 1 179 ? 17.137 35.006 -45.361 1.00 92.81 179 ASN A N 1
ATOM 1320 C CA . ASN A 1 179 ? 18.006 34.053 -46.058 1.00 92.81 179 ASN A CA 1
ATOM 1321 C C . ASN A 1 179 ? 19.393 33.905 -45.397 1.00 92.81 179 ASN A C 1
ATOM 1323 O O . ASN A 1 179 ? 20.412 33.772 -46.072 1.00 92.81 179 ASN A O 1
ATOM 1327 N N . GLY A 1 180 ? 19.420 33.934 -44.058 1.00 84.62 180 GLY A N 1
ATOM 1328 C CA . GLY A 1 180 ? 20.625 33.803 -43.226 1.00 84.62 180 GLY A CA 1
ATOM 1329 C C . GLY A 1 180 ? 21.467 35.072 -43.094 1.00 84.62 180 GLY A C 1
ATOM 1330 O O . GLY A 1 180 ? 22.357 35.113 -42.251 1.00 84.62 180 GLY A O 1
ATOM 1331 N N . ALA A 1 181 ? 21.189 36.121 -43.872 1.00 90.19 181 ALA A N 1
ATOM 1332 C CA . ALA A 1 181 ? 21.859 37.409 -43.742 1.00 90.19 181 ALA A CA 1
ATOM 1333 C C . ALA A 1 181 ? 21.133 38.289 -42.717 1.00 90.19 181 ALA A C 1
ATOM 1335 O O . ALA A 1 181 ? 19.907 38.407 -42.755 1.00 90.19 181 ALA A O 1
ATOM 1336 N N . LYS A 1 182 ? 21.881 38.931 -41.812 1.00 95.12 182 LYS A N 1
ATOM 1337 C CA . LYS A 1 182 ? 21.326 39.913 -40.869 1.00 95.12 182 LYS A CA 1
ATOM 1338 C C . LYS A 1 182 ? 20.918 41.168 -41.635 1.00 95.12 182 LYS A C 1
ATOM 1340 O O . LYS A 1 182 ? 21.770 41.799 -42.255 1.00 95.12 182 LYS A O 1
ATOM 1345 N N . VAL A 1 183 ? 19.636 41.519 -41.598 1.00 96.38 183 VAL A N 1
ATOM 1346 C CA . VAL A 1 183 ? 19.077 42.647 -42.368 1.00 96.38 183 VAL A CA 1
ATOM 1347 C C . VAL A 1 183 ? 18.653 43.821 -41.492 1.00 96.38 183 VAL A C 1
ATOM 1349 O O . VAL A 1 183 ? 18.600 44.948 -41.975 1.00 96.38 183 VAL A O 1
ATOM 1352 N N . ALA A 1 184 ? 18.381 43.578 -40.209 1.00 95.81 184 ALA A N 1
ATOM 1353 C CA . ALA A 1 184 ? 18.112 44.619 -39.225 1.00 95.81 184 ALA A CA 1
ATOM 1354 C C . ALA A 1 184 ? 18.458 44.128 -37.813 1.00 95.81 184 ALA A C 1
ATOM 1356 O O . ALA A 1 184 ? 18.336 42.940 -37.518 1.00 95.81 184 ALA A O 1
ATOM 1357 N N . ASP A 1 185 ? 18.849 45.042 -36.929 1.00 95.56 185 ASP A N 1
ATOM 1358 C CA . ASP A 1 185 ? 19.033 44.772 -35.506 1.00 95.56 185 ASP A CA 1
ATOM 1359 C C . ASP A 1 185 ? 18.750 46.016 -34.655 1.00 95.56 185 ASP A C 1
ATOM 1361 O O . ASP A 1 185 ? 18.731 47.148 -35.146 1.00 95.56 185 ASP A O 1
ATOM 1365 N N . LYS A 1 186 ? 18.486 45.791 -33.368 1.00 94.75 186 LYS A N 1
ATOM 1366 C CA . LYS A 1 186 ? 18.410 46.824 -32.333 1.00 94.75 186 LYS A CA 1
ATOM 1367 C C . LYS A 1 186 ? 19.099 46.304 -31.078 1.00 94.75 186 LYS A C 1
ATOM 1369 O O . LYS A 1 186 ? 18.662 45.308 -30.505 1.00 94.75 186 LYS A O 1
ATOM 1374 N N . ALA A 1 187 ? 20.144 46.990 -30.630 1.00 90.62 187 ALA A N 1
ATOM 1375 C CA . ALA A 1 187 ? 20.850 46.673 -29.392 1.00 90.62 187 ALA A CA 1
ATOM 1376 C C . ALA A 1 187 ? 20.258 47.424 -28.187 1.00 90.62 187 ALA A C 1
ATOM 1378 O O . ALA A 1 187 ? 19.765 48.544 -28.322 1.00 90.62 187 ALA A O 1
ATOM 1379 N N . GLY A 1 188 ? 20.358 46.831 -26.996 1.00 88.75 188 GLY A N 1
ATOM 1380 C CA . GLY A 1 188 ? 19.936 47.450 -25.736 1.00 88.75 188 GLY A CA 1
ATOM 1381 C C . GLY A 1 188 ? 18.809 46.703 -25.026 1.00 88.75 188 GLY A C 1
ATOM 1382 O O . GLY A 1 188 ? 18.287 45.710 -25.527 1.00 88.75 188 GLY A O 1
ATOM 1383 N N . LYS A 1 189 ? 18.462 47.180 -23.826 1.00 92.00 189 LYS A N 1
ATOM 1384 C CA . LYS A 1 189 ? 17.464 46.536 -22.966 1.00 92.00 189 LYS A CA 1
ATOM 1385 C C . LYS A 1 189 ? 16.043 46.944 -23.343 1.00 92.00 189 LYS A C 1
ATOM 1387 O O . LYS A 1 189 ? 15.794 48.127 -23.578 1.00 92.00 189 LYS A O 1
ATOM 1392 N N . PHE A 1 190 ? 15.110 46.000 -23.307 1.00 91.81 190 PHE A N 1
ATOM 1393 C CA . PHE A 1 190 ? 13.684 46.261 -23.502 1.00 91.81 190 PHE A CA 1
ATOM 1394 C C . PHE A 1 190 ? 12.819 45.473 -22.523 1.00 91.81 190 PHE A C 1
ATOM 1396 O O . PHE A 1 190 ? 13.254 44.471 -21.961 1.00 91.81 190 PHE A O 1
ATOM 1403 N N . THR A 1 191 ? 11.588 45.934 -22.307 1.00 91.94 191 THR A N 1
ATOM 1404 C CA . THR A 1 191 ? 10.607 45.208 -21.493 1.00 91.94 191 THR A CA 1
ATOM 1405 C C . THR A 1 191 ? 10.002 44.082 -22.332 1.00 91.94 191 THR A C 1
ATOM 1407 O O . THR A 1 191 ? 9.390 44.388 -23.359 1.00 91.94 191 THR A O 1
ATOM 1410 N N . PRO A 1 192 ? 10.163 42.803 -21.941 1.00 90.56 192 PRO A N 1
ATOM 1411 C CA . PRO A 1 192 ? 9.573 41.688 -22.672 1.00 90.56 192 PRO A CA 1
ATOM 1412 C C . PRO A 1 192 ? 8.053 41.801 -22.762 1.00 90.56 192 PRO A C 1
ATOM 1414 O O . PRO A 1 192 ? 7.413 42.389 -21.888 1.00 90.56 192 PRO A O 1
ATOM 1417 N N . THR A 1 193 ? 7.470 41.189 -23.788 1.00 86.44 193 THR A N 1
ATOM 1418 C CA . THR A 1 193 ? 6.020 41.004 -23.859 1.00 86.44 193 THR A CA 1
ATOM 1419 C C . THR A 1 193 ? 5.593 40.021 -22.762 1.00 86.44 193 THR A C 1
ATOM 1421 O O . THR A 1 193 ? 6.070 38.881 -22.778 1.00 86.44 193 THR A O 1
ATOM 1424 N N . PRO A 1 194 ? 4.735 40.421 -21.805 1.00 88.12 194 PRO A N 1
ATOM 1425 C CA . PRO A 1 194 ? 4.140 39.473 -20.872 1.00 88.12 194 PRO A CA 1
ATOM 1426 C C . PRO A 1 194 ? 3.097 38.649 -21.626 1.00 88.12 194 PRO A C 1
ATOM 1428 O O . PRO A 1 194 ? 2.391 39.210 -22.456 1.00 88.12 194 PRO A O 1
ATOM 1431 N N . LEU A 1 195 ? 3.001 37.352 -21.364 1.00 85.62 195 LEU A N 1
ATOM 1432 C CA . LEU A 1 195 ? 2.073 36.434 -22.023 1.00 85.62 195 LEU A CA 1
ATOM 1433 C C . LEU A 1 195 ? 0.877 36.104 -21.134 1.00 85.62 195 LEU A C 1
ATOM 1435 O O . LEU A 1 195 ? 1.009 35.986 -19.914 1.00 85.62 195 LEU A O 1
ATOM 1439 N N . ASP A 1 196 ? -0.271 35.869 -21.762 1.00 78.25 196 ASP A N 1
ATOM 1440 C CA . ASP A 1 196 ? -1.438 35.310 -21.083 1.00 78.25 196 ASP A CA 1
ATOM 1441 C C . ASP A 1 196 ? -1.342 33.778 -21.013 1.00 78.25 196 ASP A C 1
ATOM 1443 O O . ASP A 1 196 ? -1.147 33.103 -22.024 1.00 78.25 196 ASP A O 1
ATOM 1447 N N . ALA A 1 197 ? -1.531 33.212 -19.820 1.00 72.69 197 ALA A N 1
ATOM 1448 C CA . ALA A 1 197 ? -1.486 31.772 -19.592 1.00 72.69 197 ALA A CA 1
ATOM 1449 C C . ALA A 1 197 ? -2.706 31.002 -20.145 1.00 72.69 197 ALA A C 1
ATOM 1451 O O . ALA A 1 197 ? -2.731 29.773 -20.061 1.00 72.69 197 ALA A O 1
ATOM 1452 N N . TYR A 1 198 ? -3.714 31.682 -20.694 1.00 68.06 198 TYR A N 1
ATOM 1453 C CA . TYR A 1 198 ? -4.924 31.042 -21.219 1.00 68.06 198 TYR A CA 1
ATOM 1454 C C . TYR A 1 198 ? -5.011 31.007 -22.751 1.00 68.06 198 TYR A C 1
ATOM 1456 O O . TYR A 1 198 ? -5.943 30.395 -23.275 1.00 68.06 198 TYR A O 1
ATOM 1464 N N . TRP A 1 199 ? -4.060 31.606 -23.480 1.00 73.38 199 TRP A N 1
ATOM 1465 C CA . TRP A 1 199 ? -4.152 31.737 -24.939 1.00 73.38 199 TRP A CA 1
ATOM 1466 C C . TRP A 1 199 ? -3.056 30.979 -25.703 1.00 73.38 199 TRP A C 1
ATOM 1468 O O . TRP A 1 199 ? -1.898 30.973 -25.286 1.00 73.38 199 TRP A O 1
ATOM 1478 N N . PRO A 1 200 ? -3.408 30.323 -26.827 1.00 81.19 200 PRO A N 1
ATOM 1479 C CA . PRO A 1 200 ? -2.449 29.645 -27.693 1.00 81.19 200 PRO A CA 1
ATOM 1480 C C . PRO A 1 200 ? -1.615 30.651 -28.495 1.00 81.19 200 PRO A C 1
ATOM 1482 O O . PRO A 1 200 ? -2.106 31.726 -28.836 1.00 81.19 200 PRO A O 1
ATOM 1485 N N . GLY A 1 201 ? -0.388 30.279 -28.864 1.00 87.12 201 GLY A N 1
ATOM 1486 C CA . GLY A 1 201 ? 0.328 30.974 -29.941 1.00 87.12 201 GLY A CA 1
ATOM 1487 C C . GLY A 1 201 ? -0.279 30.622 -31.300 1.00 87.12 201 GLY A C 1
ATOM 1488 O O . GLY A 1 201 ? -0.849 29.535 -31.450 1.00 87.12 201 GLY A O 1
ATOM 1489 N N . ARG A 1 202 ? -0.153 31.493 -32.307 1.00 90.81 202 ARG A N 1
ATOM 1490 C CA . ARG A 1 202 ? -0.681 31.199 -33.647 1.00 90.81 202 ARG A CA 1
ATOM 1491 C C . ARG A 1 202 ? 0.341 31.335 -34.750 1.00 90.81 202 ARG A C 1
ATOM 1493 O O . ARG A 1 202 ? 1.232 32.171 -34.708 1.00 90.81 202 ARG A O 1
ATOM 1500 N N . VAL A 1 203 ? 0.160 30.502 -35.771 1.00 93.88 203 VAL A N 1
ATOM 1501 C CA . VAL A 1 203 ? 0.904 30.532 -37.031 1.00 93.88 203 VAL A CA 1
ATOM 1502 C C . VAL A 1 203 ? -0.103 30.690 -38.160 1.00 93.88 203 VAL A C 1
ATOM 1504 O O . VAL A 1 203 ? -1.042 29.903 -38.253 1.00 93.88 203 VAL A O 1
ATOM 1507 N N . GLY A 1 204 ? 0.083 31.687 -39.021 1.00 92.31 204 GLY A N 1
ATOM 1508 C CA . GLY A 1 204 ? -0.765 31.941 -40.189 1.00 92.31 204 GLY A CA 1
ATOM 1509 C C . GLY A 1 204 ? -1.946 32.890 -39.970 1.00 92.31 204 GLY A C 1
ATOM 1510 O O . GLY A 1 204 ? -2.569 33.310 -40.943 1.00 92.31 204 GLY A O 1
ATOM 1511 N N . CYS A 1 205 ? -2.265 33.264 -38.730 1.00 91.88 205 CYS A N 1
ATOM 1512 C CA . CYS A 1 205 ? -3.253 34.302 -38.424 1.00 91.88 205 CYS A CA 1
ATOM 1513 C C . CYS A 1 205 ? -3.022 34.891 -37.025 1.00 91.88 205 CYS A C 1
ATOM 1515 O O . CYS A 1 205 ? -2.329 34.292 -36.211 1.00 91.88 205 CYS A O 1
ATOM 1517 N N . HIS A 1 206 ? -3.627 36.048 -36.750 1.00 91.00 206 HIS A N 1
ATOM 1518 C CA . HIS A 1 206 ? -3.566 36.728 -35.452 1.00 91.00 206 HIS A CA 1
ATOM 1519 C C . HIS A 1 206 ? -4.355 35.976 -34.376 1.00 91.00 206 HIS A C 1
ATOM 1521 O O . HIS A 1 206 ? -5.431 35.422 -34.656 1.00 91.00 206 HIS A O 1
ATOM 1527 N N . THR A 1 207 ? -3.848 35.975 -33.141 1.00 81.44 207 THR A N 1
ATOM 1528 C CA . THR A 1 207 ? -4.401 35.184 -32.028 1.00 81.44 207 THR A CA 1
ATOM 1529 C C . THR A 1 207 ? -5.868 35.514 -31.671 1.00 81.44 207 THR A C 1
ATOM 1531 O O . THR A 1 207 ? -6.670 34.595 -31.490 1.00 81.44 207 THR A O 1
ATOM 1534 N N . PRO A 1 208 ? -6.329 36.772 -31.653 1.00 79.88 208 PRO A N 1
ATOM 1535 C CA . PRO A 1 208 ? -7.750 37.088 -31.478 1.00 79.88 208 PRO A CA 1
ATOM 1536 C C . PRO A 1 208 ? -8.555 36.956 -32.772 1.00 79.88 208 PRO A C 1
ATOM 1538 O O . PRO A 1 208 ? -8.228 37.543 -33.804 1.00 79.88 208 PRO A O 1
ATOM 1541 N N . GLY A 1 209 ? -9.646 36.185 -32.730 1.00 71.00 209 GLY A N 1
ATOM 1542 C CA . GLY A 1 209 ? -10.641 36.108 -33.813 1.00 71.00 209 GLY A CA 1
ATOM 1543 C C . GLY A 1 209 ? -10.159 35.523 -35.151 1.00 71.00 209 GLY A C 1
ATOM 1544 O O . GLY A 1 209 ? -10.972 35.363 -36.056 1.00 71.00 209 GLY A O 1
ATOM 1545 N N . GLY A 1 210 ? -8.872 35.178 -35.291 1.00 82.50 210 GLY A N 1
ATOM 1546 C CA . GLY A 1 210 ? -8.314 34.667 -36.550 1.00 82.50 210 GLY A CA 1
ATOM 1547 C C . GLY A 1 210 ? -8.111 35.749 -37.609 1.00 82.50 210 GLY A C 1
ATOM 1548 O O . GLY A 1 210 ? -8.181 35.448 -38.801 1.00 82.50 210 GLY A O 1
ATOM 1549 N N . GLY A 1 211 ? -7.920 37.002 -37.181 1.00 87.31 211 GLY A N 1
ATOM 1550 C CA . GLY A 1 211 ? -7.688 38.149 -38.062 1.00 87.31 211 GLY A CA 1
ATOM 1551 C C . GLY A 1 211 ? -6.336 38.103 -38.781 1.00 87.31 211 GLY A C 1
ATOM 1552 O O . GLY A 1 211 ? -5.488 37.268 -38.484 1.00 87.31 211 GLY A O 1
ATOM 1553 N N . TYR A 1 212 ? -6.135 39.019 -39.734 1.00 93.94 212 TYR A N 1
ATOM 1554 C CA . TYR A 1 212 ? -4.890 39.163 -40.511 1.00 93.94 212 TYR A CA 1
ATOM 1555 C C . TYR A 1 212 ? -4.347 37.844 -41.115 1.00 93.94 212 TYR A C 1
ATOM 1557 O O . TYR A 1 212 ? -3.157 37.556 -40.967 1.00 93.94 212 TYR A O 1
ATOM 1565 N N . PRO A 1 213 ? -5.193 37.022 -41.768 1.00 94.38 213 PRO A N 1
ATOM 1566 C CA . PRO A 1 213 ? -4.818 35.674 -42.189 1.00 94.38 213 PRO A CA 1
ATOM 1567 C C . PRO A 1 213 ? -3.809 35.696 -43.339 1.00 94.38 213 PRO A C 1
ATOM 1569 O O . PRO A 1 213 ? -4.013 36.393 -44.327 1.00 94.38 213 PRO A O 1
ATOM 1572 N N . PHE A 1 214 ? -2.742 34.913 -43.237 1.00 95.25 214 PHE A N 1
ATOM 1573 C CA . PHE A 1 214 ? -1.709 34.778 -44.257 1.00 95.25 214 PHE A CA 1
ATOM 1574 C C . PHE A 1 214 ? -2.073 33.701 -45.293 1.00 95.25 214 PHE A C 1
ATOM 1576 O O . PHE A 1 214 ? -2.504 32.602 -44.942 1.00 95.25 214 PHE A O 1
ATOM 1583 N N . ALA A 1 215 ? -1.882 34.015 -46.579 1.00 94.06 215 ALA A N 1
ATOM 1584 C CA . ALA A 1 215 ? -2.067 33.090 -47.698 1.00 94.06 215 ALA A CA 1
ATOM 1585 C C . ALA A 1 215 ? -0.705 32.710 -48.296 1.00 94.06 215 ALA A C 1
ATOM 1587 O O . ALA A 1 215 ? 0.018 33.559 -48.827 1.00 94.06 215 ALA A O 1
ATOM 1588 N N . GLY A 1 216 ? -0.342 31.435 -48.212 1.00 93.62 216 GLY A N 1
ATOM 1589 C CA . GLY A 1 216 ? 0.977 30.972 -48.625 1.00 93.62 216 GLY A CA 1
ATOM 1590 C C . GLY A 1 216 ? 1.305 29.578 -48.118 1.00 93.62 216 GLY A C 1
ATOM 1591 O O . GLY A 1 216 ? 0.476 28.898 -47.522 1.00 93.62 216 GLY A O 1
ATOM 1592 N N . THR A 1 217 ? 2.530 29.134 -48.367 1.00 94.75 217 THR A N 1
ATOM 1593 C CA . THR A 1 217 ? 3.077 27.897 -47.798 1.00 94.75 217 THR A CA 1
ATOM 1594 C C . THR A 1 217 ? 4.130 28.254 -46.757 1.00 94.75 217 THR A C 1
ATOM 1596 O O . THR A 1 217 ? 4.976 29.110 -47.021 1.00 94.75 217 THR A O 1
ATOM 1599 N N . LEU A 1 218 ? 4.077 27.620 -45.588 1.00 94.44 218 LEU A N 1
ATOM 1600 C CA . LEU A 1 218 ? 5.125 27.713 -44.572 1.00 94.44 218 LEU A CA 1
ATOM 1601 C C . LEU A 1 218 ? 5.822 26.364 -44.446 1.00 94.44 218 LEU A C 1
ATOM 1603 O O . LEU A 1 218 ? 5.203 25.323 -44.658 1.00 94.44 218 LEU A O 1
ATOM 1607 N N . ASP A 1 219 ? 7.100 26.385 -44.101 1.00 90.44 219 ASP A N 1
ATOM 1608 C CA . ASP A 1 219 ? 7.873 25.168 -43.900 1.00 90.44 219 ASP A CA 1
ATOM 1609 C C . ASP A 1 219 ? 8.934 25.357 -42.813 1.00 90.44 219 ASP A C 1
ATOM 1611 O O . ASP A 1 219 ? 9.343 26.488 -42.534 1.00 90.44 219 ASP A O 1
ATOM 1615 N N . GLU A 1 220 ? 9.360 24.255 -42.197 1.00 86.50 220 GLU A N 1
ATOM 1616 C CA . GLU A 1 220 ? 10.449 24.215 -41.217 1.00 86.50 220 GLU A CA 1
ATOM 1617 C C . GLU A 1 220 ? 10.295 25.250 -40.087 1.00 86.50 220 GLU A C 1
ATOM 1619 O O . GLU A 1 220 ? 11.193 26.057 -39.853 1.00 86.50 220 GLU A O 1
ATOM 1624 N N . LEU A 1 221 ? 9.155 25.272 -39.383 1.00 91.50 221 LEU A N 1
ATOM 1625 C CA . LEU A 1 221 ? 8.962 26.191 -38.253 1.00 91.50 221 LEU A CA 1
ATOM 1626 C C . LEU A 1 221 ? 9.783 25.741 -37.038 1.00 91.50 221 LEU A C 1
ATOM 1628 O O . LEU A 1 221 ? 9.620 24.625 -36.546 1.00 91.50 221 LEU A O 1
ATOM 1632 N N . ARG A 1 222 ? 10.612 26.648 -36.518 1.00 89.00 222 ARG A N 1
ATOM 1633 C CA . ARG A 1 222 ? 11.580 26.430 -35.437 1.00 89.00 222 ARG A CA 1
ATOM 1634 C C . ARG A 1 222 ? 11.386 27.470 -34.343 1.00 89.00 222 ARG A C 1
ATOM 1636 O O . ARG A 1 222 ? 11.454 28.671 -34.610 1.00 89.00 222 ARG A O 1
ATOM 1643 N N . LEU A 1 223 ? 11.184 27.013 -33.112 1.00 91.44 223 LEU A N 1
ATOM 1644 C CA . LEU A 1 223 ? 10.995 27.853 -31.930 1.00 91.44 223 LEU A CA 1
ATOM 1645 C C . LEU A 1 223 ? 12.017 27.473 -30.866 1.00 91.44 223 LEU A C 1
ATOM 1647 O O . LEU A 1 223 ? 12.180 26.296 -30.557 1.00 91.44 223 LEU A O 1
ATOM 1651 N N . LEU A 1 224 ? 12.697 28.465 -30.295 1.00 88.88 224 LEU A N 1
ATOM 1652 C CA . LEU A 1 224 ? 13.669 28.274 -29.220 1.00 88.88 224 LEU A CA 1
ATOM 1653 C C . LEU A 1 224 ? 13.476 29.300 -28.120 1.00 88.88 224 LEU A C 1
ATOM 1655 O O . LEU A 1 224 ? 13.317 30.481 -28.413 1.00 88.88 224 LEU A O 1
ATOM 1659 N N . ASN A 1 225 ? 13.603 28.885 -26.862 1.00 88.25 225 ASN A N 1
ATOM 1660 C CA . ASN A 1 225 ? 13.594 29.799 -25.714 1.00 88.25 225 ASN A CA 1
ATOM 1661 C C . ASN A 1 225 ? 14.992 30.376 -25.394 1.00 88.25 225 ASN A C 1
ATOM 1663 O O . ASN A 1 225 ? 15.262 30.786 -24.269 1.00 88.25 225 ASN A O 1
ATOM 1667 N N . ARG A 1 226 ? 15.883 30.402 -26.392 1.00 86.19 226 ARG A N 1
ATOM 1668 C CA . ARG A 1 226 ? 17.229 30.980 -26.319 1.00 86.19 226 ARG A CA 1
ATOM 1669 C C . ARG A 1 226 ? 17.518 31.850 -27.540 1.00 86.19 226 ARG A C 1
ATOM 1671 O O . ARG A 1 226 ? 16.925 31.665 -28.607 1.00 86.19 226 ARG A O 1
ATOM 1678 N N . ARG A 1 227 ? 18.467 32.773 -27.395 1.00 85.81 227 ARG A N 1
ATOM 1679 C CA . ARG A 1 227 ? 18.981 33.591 -28.498 1.00 85.81 227 ARG A CA 1
ATOM 1680 C C . ARG A 1 227 ? 19.967 32.770 -29.341 1.00 85.81 227 ARG A C 1
ATOM 1682 O O . ARG A 1 227 ? 20.796 32.048 -28.790 1.00 85.81 227 ARG A O 1
ATOM 1689 N N . VAL A 1 228 ? 19.877 32.869 -30.666 1.00 82.00 228 VAL A N 1
ATOM 1690 C CA . VAL A 1 228 ? 20.759 32.176 -31.624 1.00 82.00 228 VAL A CA 1
ATOM 1691 C C . VAL A 1 228 ? 21.765 33.181 -32.201 1.00 82.00 228 VAL A C 1
ATOM 1693 O O . VAL A 1 228 ? 21.414 34.341 -32.429 1.00 82.00 228 VAL A O 1
ATOM 1696 N N . SER A 1 229 ? 23.024 32.765 -32.386 1.00 79.44 229 SER A N 1
ATOM 1697 C CA . SER A 1 229 ? 24.098 33.651 -32.861 1.00 79.44 229 SER A CA 1
ATOM 1698 C C . SER A 1 229 ? 24.024 33.909 -34.372 1.00 79.44 229 SER A C 1
ATOM 1700 O O . SER A 1 229 ? 23.474 33.101 -35.116 1.00 79.44 229 SER A O 1
ATOM 1702 N N . ASP A 1 230 ? 24.624 35.007 -34.846 1.00 79.06 230 ASP A N 1
ATOM 1703 C CA . ASP A 1 230 ? 24.673 35.365 -36.273 1.00 79.06 230 ASP A CA 1
ATOM 1704 C C . ASP A 1 230 ? 25.222 34.219 -37.152 1.00 79.06 230 ASP A C 1
ATOM 1706 O O . ASP A 1 230 ? 24.718 33.975 -38.248 1.00 79.06 230 ASP A O 1
ATOM 1710 N N . ALA A 1 231 ? 26.233 33.491 -36.661 1.00 69.19 231 ALA A N 1
ATOM 1711 C CA . ALA A 1 231 ? 26.837 32.364 -37.371 1.00 69.19 231 ALA A CA 1
ATOM 1712 C C . ALA A 1 231 ? 25.883 31.163 -37.460 1.00 69.19 231 ALA A C 1
ATOM 1714 O O . ALA A 1 231 ? 25.780 30.529 -38.509 1.00 69.19 231 ALA A O 1
ATOM 1715 N N . ASP A 1 232 ? 25.142 30.886 -36.389 1.00 65.94 232 ASP A N 1
ATOM 1716 C CA . ASP A 1 232 ? 24.207 29.763 -36.339 1.00 65.94 232 ASP A CA 1
ATOM 1717 C C . ASP A 1 232 ? 22.970 30.020 -37.213 1.00 65.94 232 ASP A C 1
ATOM 1719 O O . ASP A 1 232 ? 22.448 29.097 -37.843 1.00 65.94 232 ASP A O 1
ATOM 1723 N N . VAL A 1 233 ? 22.532 31.281 -37.326 1.00 74.56 233 VAL A N 1
ATOM 1724 C CA . VAL A 1 233 ? 21.432 31.666 -38.226 1.00 74.56 233 VAL A CA 1
ATOM 1725 C C . VAL A 1 233 ? 21.792 31.455 -39.697 1.00 74.56 233 VAL A C 1
ATOM 1727 O O . VAL A 1 233 ? 20.936 31.041 -40.484 1.00 74.56 233 VAL A O 1
ATOM 1730 N N . LEU A 1 234 ? 23.052 31.681 -40.083 1.00 70.56 234 LEU A N 1
ATOM 1731 C CA . LEU A 1 234 ? 23.500 31.448 -41.458 1.00 70.56 234 LEU A CA 1
ATOM 1732 C C . LEU A 1 234 ? 23.347 29.977 -41.867 1.00 70.56 234 LEU A C 1
ATOM 1734 O O . LEU A 1 234 ? 23.037 29.689 -43.022 1.00 70.56 234 LEU A O 1
ATOM 1738 N N . VAL A 1 235 ? 23.525 29.059 -40.918 1.00 62.91 235 VAL A N 1
ATOM 1739 C CA . VAL A 1 235 ? 23.438 27.616 -41.158 1.00 62.91 235 VAL A CA 1
ATOM 1740 C C . VAL A 1 235 ? 22.006 27.093 -41.027 1.00 62.91 235 VAL A C 1
ATOM 1742 O O . VAL A 1 235 ? 21.636 26.151 -41.730 1.00 62.91 235 VAL A O 1
ATOM 1745 N N . LEU A 1 236 ? 21.169 27.724 -40.191 1.00 69.81 236 LEU A N 1
ATOM 1746 C CA . LEU A 1 236 ? 19.762 27.347 -39.997 1.00 69.81 236 LEU A CA 1
ATOM 1747 C C . LEU A 1 236 ? 18.988 27.202 -41.314 1.00 69.81 236 LEU A C 1
ATOM 1749 O O . LEU A 1 236 ? 18.184 26.281 -41.437 1.00 69.81 236 LEU A O 1
ATOM 1753 N N . LYS A 1 237 ? 19.256 28.072 -42.296 1.00 70.25 237 LYS A N 1
ATOM 1754 C CA . LYS A 1 237 ? 18.544 28.081 -43.583 1.00 70.25 237 LYS A CA 1
ATOM 1755 C C . LYS A 1 237 ? 18.858 26.858 -44.462 1.00 70.25 237 LYS A C 1
ATOM 1757 O O . LYS A 1 237 ? 18.000 26.425 -45.219 1.00 70.25 237 LYS A O 1
ATOM 1762 N N . ASP A 1 238 ? 20.077 26.322 -44.384 1.00 60.97 238 ASP A N 1
ATOM 1763 C CA . ASP A 1 238 ? 20.571 25.259 -45.277 1.00 60.97 238 ASP A CA 1
ATOM 1764 C C . ASP A 1 238 ? 20.496 23.866 -44.627 1.00 60.97 238 ASP A C 1
ATOM 1766 O O . ASP A 1 238 ? 20.856 22.865 -45.246 1.00 60.97 238 ASP A O 1
ATOM 1770 N N . THR A 1 239 ? 20.045 23.792 -43.372 1.00 57.16 239 THR A N 1
ATOM 1771 C CA . THR A 1 239 ? 19.990 22.545 -42.606 1.00 57.16 239 THR A CA 1
ATOM 1772 C C . THR A 1 239 ? 18.605 21.913 -42.718 1.00 57.16 239 THR A C 1
ATOM 1774 O O . THR A 1 239 ? 17.687 22.329 -42.008 1.00 57.16 239 THR A O 1
ATOM 1777 N N . ASP A 1 240 ? 18.484 20.884 -43.559 1.00 53.88 240 ASP A N 1
ATOM 1778 C CA . ASP A 1 240 ? 17.402 19.893 -43.478 1.00 53.88 240 ASP A CA 1
ATOM 1779 C C . ASP A 1 240 ? 17.550 19.130 -42.145 1.00 53.88 240 ASP A C 1
ATOM 1781 O O . ASP A 1 240 ? 18.630 18.594 -41.876 1.00 53.88 240 ASP A O 1
ATOM 1785 N N . PRO A 1 241 ? 16.529 19.096 -41.273 1.00 48.22 241 PRO A N 1
ATOM 1786 C CA . PRO A 1 241 ? 16.592 18.394 -39.996 1.00 48.22 241 PRO A CA 1
ATOM 1787 C C . PRO A 1 241 ? 16.449 16.867 -40.128 1.00 48.22 241 PRO A C 1
ATOM 1789 O O . PRO A 1 241 ? 16.262 16.190 -39.115 1.00 48.22 241 PRO A O 1
ATOM 1792 N N . ALA A 1 242 ? 16.510 16.280 -41.330 1.00 46.69 242 ALA A N 1
ATOM 1793 C CA . ALA A 1 242 ? 16.732 14.843 -41.463 1.00 46.69 242 ALA A CA 1
ATOM 1794 C C . ALA A 1 242 ? 17.950 14.420 -40.619 1.00 46.69 242 ALA A C 1
ATOM 1796 O O . ALA A 1 242 ? 19.015 15.035 -40.693 1.00 46.69 242 ALA A O 1
ATOM 1797 N N . MET A 1 243 ? 17.774 13.382 -39.790 1.00 47.28 243 MET A N 1
ATOM 1798 C CA . MET A 1 243 ? 18.819 12.861 -38.903 1.00 47.28 243 MET A CA 1
ATOM 1799 C C . MET A 1 243 ? 20.138 12.720 -39.682 1.00 47.28 243 MET A C 1
ATOM 1801 O O . MET A 1 243 ? 20.161 12.018 -40.699 1.00 47.28 243 MET A O 1
ATOM 1805 N N . PRO A 1 244 ? 21.223 13.388 -39.255 1.00 50.88 244 PRO A N 1
ATOM 1806 C CA . PRO A 1 244 ? 22.469 13.372 -39.999 1.00 50.88 244 PRO A CA 1
ATOM 1807 C C . PRO A 1 244 ? 22.993 11.939 -40.086 1.00 50.88 244 PRO A C 1
ATOM 1809 O O . PRO A 1 244 ? 23.134 11.254 -39.074 1.00 50.88 244 PRO A O 1
ATOM 1812 N N . GLN A 1 245 ? 23.282 11.470 -41.302 1.00 54.34 245 GLN A N 1
ATOM 1813 C CA . GLN A 1 245 ? 23.866 10.145 -41.501 1.00 54.34 245 GLN A CA 1
ATOM 1814 C C . GLN A 1 245 ? 25.365 10.229 -41.226 1.00 54.34 245 GLN A C 1
ATOM 1816 O O . GLN A 1 245 ? 26.153 10.538 -42.118 1.00 54.34 245 GLN A O 1
ATOM 1821 N N . LEU A 1 246 ? 25.764 9.999 -39.979 1.00 56.56 246 LEU A N 1
ATOM 1822 C CA . LEU A 1 246 ? 27.156 10.064 -39.545 1.00 56.56 246 LEU A CA 1
ATOM 1823 C C . LEU A 1 246 ? 27.707 8.671 -39.276 1.00 56.56 246 LEU A C 1
ATOM 1825 O O . LEU A 1 246 ? 27.082 7.854 -38.610 1.00 56.56 246 LEU A O 1
ATOM 1829 N N . GLN A 1 247 ? 28.907 8.427 -39.782 1.00 60.28 247 GLN A N 1
ATOM 1830 C CA . GLN A 1 247 ? 29.675 7.217 -39.560 1.00 60.28 247 GLN A CA 1
ATOM 1831 C C . GLN A 1 247 ? 30.890 7.576 -38.711 1.00 60.28 247 GLN A C 1
ATOM 1833 O O . GLN A 1 247 ? 31.696 8.414 -39.112 1.00 60.28 247 GLN A O 1
ATOM 1838 N N . ILE A 1 248 ? 31.024 6.969 -37.533 1.00 57.97 248 ILE A N 1
ATOM 1839 C CA . ILE A 1 248 ? 32.152 7.224 -36.635 1.00 57.97 248 ILE A CA 1
ATOM 1840 C C . ILE A 1 248 ? 33.073 6.006 -36.616 1.00 57.97 248 ILE A C 1
ATOM 1842 O O . ILE A 1 248 ? 32.622 4.874 -36.472 1.00 57.97 248 ILE A O 1
ATOM 1846 N N . GLU A 1 249 ? 34.368 6.240 -36.781 1.00 59.72 249 GLU A N 1
ATOM 1847 C CA . GLU A 1 249 ? 35.405 5.217 -36.841 1.00 59.72 249 GLU A CA 1
ATOM 1848 C C . GLU A 1 249 ? 36.409 5.443 -35.704 1.00 59.72 249 GLU A C 1
ATOM 1850 O O . GLU A 1 249 ? 36.966 6.537 -35.550 1.00 59.72 249 GLU A O 1
ATOM 1855 N N . ALA A 1 250 ? 36.665 4.403 -34.907 1.00 53.88 250 ALA A N 1
ATOM 1856 C CA . ALA A 1 250 ? 37.756 4.415 -33.938 1.00 53.88 250 ALA A CA 1
ATOM 1857 C C . ALA A 1 250 ? 39.093 4.595 -34.673 1.00 53.88 250 ALA A C 1
ATOM 1859 O O . ALA A 1 250 ? 39.316 3.981 -35.718 1.00 53.88 250 ALA A O 1
ATOM 1860 N N . HIS A 1 251 ? 39.977 5.439 -34.137 1.00 60.28 251 HIS A N 1
ATOM 1861 C CA . HIS A 1 251 ? 41.289 5.669 -34.736 1.00 60.28 251 HIS A CA 1
ATOM 1862 C C . HIS A 1 251 ? 42.408 5.062 -33.884 1.00 60.28 251 HIS A C 1
ATOM 1864 O O . HIS A 1 251 ? 42.820 3.930 -34.115 1.00 60.28 251 HIS A O 1
ATOM 1870 N N . GLU A 1 252 ? 42.868 5.798 -32.875 1.00 56.03 252 GLU A N 1
ATOM 1871 C CA . GLU A 1 252 ? 43.914 5.403 -31.926 1.00 56.03 252 GLU A CA 1
ATOM 1872 C C . GLU A 1 252 ? 43.458 5.752 -30.502 1.00 56.03 252 GLU A C 1
ATOM 1874 O O . GLU A 1 252 ? 42.512 6.524 -30.334 1.00 56.03 252 GLU A O 1
ATOM 1879 N N . ALA A 1 253 ? 44.109 5.203 -29.469 1.00 51.06 253 ALA A N 1
ATOM 1880 C CA . ALA A 1 253 ? 43.724 5.415 -28.071 1.00 51.06 253 ALA A CA 1
ATOM 1881 C C . ALA A 1 253 ? 43.576 6.916 -27.741 1.00 51.06 253 ALA A C 1
ATOM 1883 O O . ALA A 1 253 ? 44.553 7.659 -27.756 1.00 51.06 253 ALA A O 1
ATOM 1884 N N . GLY A 1 254 ? 42.342 7.352 -27.459 1.00 50.44 254 GLY A N 1
ATOM 1885 C CA . GLY A 1 254 ? 42.009 8.754 -27.170 1.00 50.44 254 GLY A CA 1
ATOM 1886 C C . GLY A 1 254 ? 41.481 9.586 -28.346 1.00 50.44 254 GLY A C 1
ATOM 1887 O O . GLY A 1 254 ? 41.181 10.760 -28.144 1.00 50.44 254 GLY A O 1
ATOM 1888 N N . SER A 1 255 ? 41.309 9.006 -29.543 1.00 58.84 255 SER A N 1
ATOM 1889 C CA . SER A 1 255 ? 40.842 9.720 -30.744 1.00 58.84 255 SER A CA 1
ATOM 1890 C C . SER A 1 255 ? 39.844 8.928 -31.604 1.00 58.84 255 SER A C 1
ATOM 1892 O O . SER A 1 255 ? 39.863 7.696 -31.644 1.00 58.84 255 SER A O 1
ATOM 1894 N N . PHE A 1 256 ? 38.977 9.636 -32.331 1.00 61.91 256 PHE A N 1
ATOM 1895 C CA . PHE A 1 256 ? 37.980 9.046 -33.236 1.00 61.91 256 PHE A CA 1
ATOM 1896 C C . PHE A 1 256 ? 37.711 9.942 -34.456 1.00 61.91 256 PHE A C 1
ATOM 1898 O O . PHE A 1 256 ? 37.860 11.164 -34.394 1.00 61.91 256 PHE A O 1
ATOM 1905 N N . LYS A 1 257 ? 37.331 9.337 -35.586 1.00 70.44 257 LYS A N 1
ATOM 1906 C CA . LYS A 1 257 ? 36.996 10.025 -36.845 1.00 70.44 257 LYS A CA 1
ATOM 1907 C C . LYS A 1 257 ? 35.491 10.032 -37.056 1.00 70.44 257 LYS A C 1
ATOM 1909 O O . LYS A 1 257 ? 34.879 8.981 -36.972 1.00 70.44 257 LYS A O 1
ATOM 1914 N N . VAL A 1 258 ? 34.906 11.171 -37.403 1.00 64.06 258 VAL A N 1
ATOM 1915 C CA . VAL A 1 258 ? 33.492 11.288 -37.781 1.00 64.06 258 VAL A CA 1
ATOM 1916 C C . VAL A 1 258 ? 33.399 11.623 -39.263 1.00 64.06 258 VAL A C 1
ATOM 1918 O O . VAL A 1 258 ? 33.860 12.680 -39.687 1.00 64.06 258 VAL A O 1
ATOM 1921 N N . ARG A 1 259 ? 32.794 10.740 -40.052 1.00 69.56 259 ARG A N 1
ATOM 1922 C CA . ARG A 1 259 ? 32.479 10.928 -41.468 1.00 69.56 259 ARG A CA 1
ATOM 1923 C C . ARG A 1 259 ? 30.997 11.238 -41.633 1.00 69.56 259 ARG A C 1
ATOM 1925 O O . ARG A 1 259 ? 30.147 10.493 -41.164 1.00 69.56 259 ARG A O 1
ATOM 1932 N N . ASN A 1 260 ? 30.676 12.303 -42.349 1.00 65.19 260 ASN A N 1
ATOM 1933 C CA . ASN A 1 260 ? 29.312 12.583 -42.769 1.00 65.19 260 ASN A CA 1
ATOM 1934 C C . ASN A 1 260 ? 28.996 11.785 -44.038 1.00 65.19 260 ASN A C 1
ATOM 1936 O O . ASN A 1 260 ? 29.525 12.090 -45.096 1.00 65.19 260 ASN A O 1
ATOM 1940 N N . THR A 1 261 ? 28.163 10.758 -43.933 1.00 64.56 261 THR A N 1
ATOM 1941 C CA . THR A 1 261 ? 27.696 9.920 -45.055 1.00 64.56 261 THR A CA 1
ATOM 1942 C C . THR A 1 261 ? 26.401 10.432 -45.693 1.00 64.56 261 THR A C 1
ATOM 1944 O O . THR A 1 261 ? 25.954 9.891 -46.701 1.00 64.56 261 THR A O 1
ATOM 1947 N N . GLY A 1 262 ? 25.809 11.489 -45.128 1.00 54.50 262 GLY A N 1
ATOM 1948 C CA . GLY A 1 262 ? 24.613 12.131 -45.657 1.00 54.50 262 GLY A CA 1
ATOM 1949 C C . GLY A 1 262 ? 24.883 12.974 -46.904 1.00 54.50 262 GLY A C 1
ATOM 1950 O O . GLY A 1 262 ? 26.010 13.387 -47.184 1.00 54.50 262 GLY A O 1
ATOM 1951 N N . ALA A 1 263 ? 23.814 13.257 -47.653 1.00 45.66 263 ALA A N 1
ATOM 1952 C CA . ALA A 1 263 ? 23.863 14.049 -48.884 1.00 45.66 263 ALA A CA 1
ATOM 1953 C C . ALA A 1 263 ? 24.063 15.563 -48.649 1.00 45.66 263 ALA A C 1
ATOM 1955 O O . ALA A 1 263 ? 24.344 16.298 -49.595 1.00 45.66 263 ALA A O 1
ATOM 1956 N N . THR A 1 264 ? 23.943 16.035 -47.404 1.00 46.62 264 THR A N 1
ATOM 1957 C CA . THR A 1 264 ? 24.060 17.444 -46.995 1.00 46.62 264 THR A CA 1
ATOM 1958 C C . THR A 1 264 ? 25.201 17.628 -45.991 1.00 46.62 264 THR A C 1
ATOM 1960 O O . THR A 1 264 ? 25.565 16.696 -45.279 1.00 46.62 264 THR A O 1
ATOM 1963 N N . GLY A 1 265 ? 25.824 18.813 -45.949 1.00 48.44 265 GLY A N 1
ATOM 1964 C CA . GLY A 1 265 ? 26.873 19.126 -44.967 1.00 48.44 265 GLY A CA 1
ATOM 1965 C C . GLY A 1 265 ? 26.310 19.320 -43.553 1.00 48.44 265 GLY A C 1
ATOM 1966 O O . GLY A 1 265 ? 25.200 19.819 -43.404 1.00 48.44 265 GLY A O 1
ATOM 1967 N N . VAL A 1 266 ? 27.076 18.958 -42.518 1.00 52.25 266 VAL A N 1
ATOM 1968 C CA . VAL A 1 266 ? 26.664 19.046 -41.104 1.00 52.25 266 VAL A CA 1
ATOM 1969 C C . VAL A 1 266 ? 27.745 19.724 -40.262 1.00 52.25 266 VAL A C 1
ATOM 1971 O O . VAL A 1 266 ? 28.930 19.528 -40.507 1.00 52.25 266 VAL A O 1
ATOM 1974 N N . ALA A 1 267 ? 27.371 20.519 -39.260 1.00 53.00 267 ALA A N 1
ATOM 1975 C CA . ALA A 1 267 ? 28.322 21.042 -38.273 1.00 53.00 267 ALA A CA 1
ATOM 1976 C C . ALA A 1 267 ? 28.482 20.048 -37.114 1.00 53.00 267 ALA A C 1
ATOM 1978 O O . ALA A 1 267 ? 27.484 19.499 -36.663 1.00 53.00 267 ALA A O 1
ATOM 1979 N N . LEU A 1 268 ? 29.699 19.812 -36.627 1.00 55.31 268 LEU A N 1
ATOM 1980 C CA . LEU A 1 268 ? 29.964 18.895 -35.515 1.00 55.31 268 LEU A CA 1
ATOM 1981 C C . LEU A 1 268 ? 30.611 19.623 -34.335 1.00 55.31 268 LEU A C 1
ATOM 1983 O O . LEU A 1 268 ? 31.628 20.283 -34.525 1.00 55.31 268 LEU A O 1
ATOM 1987 N N . SER A 1 269 ? 30.085 19.467 -33.121 1.00 52.25 269 SER A N 1
ATOM 1988 C CA . SER A 1 269 ? 30.751 19.887 -31.873 1.00 52.25 269 SER A CA 1
ATOM 1989 C C . SER A 1 269 ? 30.855 18.726 -30.879 1.00 52.25 269 SER A C 1
ATOM 1991 O O . SER A 1 269 ? 30.256 17.669 -31.082 1.00 52.25 269 SER A O 1
ATOM 1993 N N . LEU A 1 270 ? 31.664 18.884 -29.827 1.00 55.62 270 LEU A N 1
ATOM 1994 C CA . LEU A 1 270 ? 31.909 17.835 -28.830 1.00 55.62 270 LEU A CA 1
ATOM 1995 C C . LEU A 1 270 ? 31.745 18.386 -27.413 1.00 55.62 270 LEU A C 1
ATOM 1997 O O . LEU A 1 270 ? 32.497 19.276 -27.014 1.00 55.62 270 LEU A O 1
ATOM 2001 N N . ASP A 1 271 ? 30.827 17.798 -26.650 1.00 49.16 271 ASP A N 1
ATOM 2002 C CA . ASP A 1 271 ? 30.605 18.071 -25.229 1.00 49.16 271 ASP A CA 1
ATOM 2003 C C . ASP A 1 271 ? 31.213 16.964 -24.351 1.00 49.16 271 ASP A C 1
ATOM 2005 O O . ASP A 1 271 ? 31.145 15.774 -24.677 1.00 49.16 271 ASP A O 1
ATOM 2009 N N . VAL A 1 272 ? 31.784 17.359 -23.210 1.00 51.91 272 VAL A N 1
ATOM 2010 C CA . VAL A 1 272 ? 32.428 16.467 -22.230 1.00 51.91 272 VAL A CA 1
ATOM 2011 C C . VAL A 1 272 ? 31.813 16.680 -20.842 1.00 51.91 272 VAL A C 1
ATOM 2013 O O . VAL A 1 272 ? 31.577 17.819 -20.431 1.00 51.91 272 VAL A O 1
ATOM 2016 N N . TRP A 1 273 ? 31.553 15.592 -20.111 1.00 49.25 273 TRP A N 1
ATOM 2017 C CA . TRP A 1 273 ? 31.012 15.622 -18.744 1.00 49.25 273 TRP A CA 1
ATOM 2018 C C . TRP A 1 273 ? 32.111 15.733 -17.678 1.00 49.25 273 TRP A C 1
ATOM 2020 O O . TRP A 1 273 ? 33.095 14.994 -17.725 1.00 49.25 273 TRP A O 1
ATOM 2030 N N . GLU A 1 274 ? 31.917 16.591 -16.669 1.00 46.03 274 GLU A N 1
ATOM 2031 C CA . GLU A 1 274 ? 32.830 16.713 -15.520 1.00 46.03 274 GLU A CA 1
ATOM 2032 C C . GLU A 1 274 ? 32.486 15.698 -14.401 1.00 46.03 274 GLU A C 1
ATOM 2034 O O . GLU A 1 274 ? 31.335 15.637 -13.955 1.00 46.03 274 GLU A O 1
ATOM 2039 N N . PRO A 1 275 ? 33.446 14.897 -13.897 1.00 39.53 275 PRO A N 1
ATOM 2040 C CA . PRO A 1 275 ? 33.214 13.997 -12.767 1.00 39.53 275 PRO A CA 1
ATOM 2041 C C . PRO A 1 275 ? 32.986 14.769 -11.454 1.00 39.53 275 PRO A C 1
ATOM 2043 O O . PRO A 1 275 ? 33.806 15.603 -11.082 1.00 39.53 275 PRO A O 1
ATOM 2046 N N . GLY A 1 276 ? 31.932 14.434 -10.696 1.00 37.81 276 GLY A N 1
ATOM 2047 C CA . GLY A 1 276 ? 31.848 14.772 -9.263 1.00 37.81 276 GLY A CA 1
ATOM 2048 C C . GLY A 1 276 ? 30.868 15.870 -8.823 1.00 37.81 276 GLY A C 1
ATOM 2049 O O . GLY A 1 276 ? 30.901 16.248 -7.654 1.00 37.81 276 GLY A O 1
ATOM 2050 N N . ARG A 1 277 ? 29.958 16.361 -9.676 1.00 32.06 277 ARG A N 1
ATOM 2051 C CA . ARG A 1 277 ? 28.838 17.219 -9.231 1.00 32.06 277 ARG A CA 1
ATOM 2052 C C . ARG A 1 277 ? 27.514 16.450 -9.216 1.00 32.06 277 ARG A C 1
ATOM 2054 O O . ARG A 1 277 ? 26.943 16.156 -10.260 1.00 32.06 277 ARG A O 1
ATOM 2061 N N . GLN A 1 278 ? 27.038 16.128 -8.013 1.00 29.50 278 GLN A N 1
ATOM 2062 C CA . GLN A 1 278 ? 25.729 15.525 -7.746 1.00 29.50 278 GLN A CA 1
ATOM 2063 C C . GLN A 1 278 ? 24.602 16.524 -8.063 1.00 29.50 278 GLN A C 1
ATOM 2065 O O . GLN A 1 278 ? 24.622 17.651 -7.570 1.00 29.50 278 GLN A O 1
ATOM 2070 N N . LEU A 1 279 ? 23.597 16.098 -8.830 1.00 24.84 279 LEU A N 1
ATOM 2071 C CA . LEU A 1 279 ? 22.271 16.717 -8.825 1.00 24.84 279 LEU A CA 1
ATOM 2072 C C . LEU A 1 279 ? 21.328 15.807 -8.042 1.00 24.84 279 LEU A C 1
ATOM 2074 O O . LEU A 1 279 ? 21.219 14.616 -8.334 1.00 24.84 279 LEU A O 1
ATOM 2078 N N . THR A 1 280 ? 20.668 16.378 -7.041 1.00 21.62 280 THR A N 1
ATOM 2079 C CA . THR A 1 280 ? 19.613 15.741 -6.252 1.00 21.62 280 THR A CA 1
ATOM 2080 C C . THR A 1 280 ? 18.478 15.306 -7.189 1.00 21.62 280 THR A C 1
ATOM 2082 O O . THR A 1 280 ? 17.934 16.162 -7.891 1.00 21.62 280 THR A O 1
ATOM 2085 N N . PRO A 1 281 ? 18.099 14.018 -7.256 1.00 21.69 281 PRO A N 1
ATOM 2086 C CA . PRO A 1 281 ? 16.941 13.614 -8.043 1.00 21.69 281 PRO A CA 1
ATOM 2087 C C . PRO A 1 281 ? 15.659 14.077 -7.331 1.00 21.69 281 PRO A C 1
ATOM 2089 O O . PRO A 1 281 ? 15.505 13.795 -6.144 1.00 21.69 281 PRO A O 1
ATOM 2092 N N . PRO A 1 282 ? 14.715 14.755 -8.007 1.00 21.34 282 PRO A N 1
ATOM 2093 C CA . PRO A 1 282 ? 13.370 14.896 -7.479 1.00 21.34 282 PRO A CA 1
ATOM 2094 C C . PRO A 1 282 ? 12.574 13.641 -7.852 1.00 21.34 282 PRO A C 1
ATOM 2096 O O . PRO A 1 282 ? 12.422 13.342 -9.035 1.00 21.34 282 PRO A O 1
ATOM 2099 N N . PHE A 1 283 ? 12.028 12.920 -6.875 1.00 23.97 283 PHE A N 1
ATOM 2100 C CA . PHE A 1 283 ? 10.854 12.083 -7.113 1.00 23.97 283 PHE A CA 1
ATOM 2101 C C . PHE A 1 283 ? 9.910 12.121 -5.909 1.00 23.97 283 PHE A C 1
ATOM 2103 O O . PHE A 1 283 ? 10.354 12.093 -4.773 1.00 23.97 283 PHE A O 1
ATOM 2110 N N . TYR A 1 284 ? 8.615 12.157 -6.240 1.00 25.03 284 TYR A N 1
ATOM 2111 C CA . TYR A 1 284 ? 7.423 12.114 -5.382 1.00 25.03 284 TYR A CA 1
ATOM 2112 C C . TYR A 1 284 ? 7.042 13.412 -4.650 1.00 25.03 284 TYR A C 1
ATOM 2114 O O . TYR A 1 284 ? 7.344 13.649 -3.494 1.00 25.03 284 TYR A O 1
ATOM 2122 N N . GLY A 1 285 ? 6.273 14.252 -5.347 1.00 21.52 285 GLY A N 1
ATOM 2123 C CA . GLY A 1 285 ? 5.563 15.381 -4.752 1.00 21.52 285 GLY A CA 1
ATOM 2124 C C . GLY A 1 285 ? 4.733 16.122 -5.796 1.00 21.52 285 GLY A C 1
ATOM 2125 O O . GLY A 1 285 ? 5.196 16.377 -6.904 1.00 21.52 285 GLY A O 1
ATOM 2126 N N . PHE A 1 286 ? 3.478 16.405 -5.466 1.00 22.73 286 PHE A N 1
ATOM 2127 C CA . PHE A 1 286 ? 2.493 17.109 -6.286 1.00 22.73 286 PHE A CA 1
ATOM 2128 C C . PHE A 1 286 ? 3.021 18.412 -6.910 1.00 22.73 286 PHE A C 1
ATOM 2130 O O . PHE A 1 286 ? 3.304 19.352 -6.179 1.00 22.73 286 PHE A O 1
ATOM 2137 N N . LEU A 1 287 ? 2.991 18.520 -8.243 1.00 20.22 287 LEU A N 1
ATOM 2138 C CA . LEU A 1 287 ? 2.726 19.776 -8.956 1.00 20.22 287 LEU A CA 1
ATOM 2139 C C . LEU A 1 287 ? 1.904 19.482 -10.229 1.00 20.22 287 LEU A C 1
ATOM 2141 O O . LEU A 1 287 ? 2.068 18.415 -10.827 1.00 20.22 287 LEU A O 1
ATOM 2145 N N . PRO A 1 288 ? 0.959 20.364 -10.603 1.00 22.36 288 PRO A N 1
ATOM 2146 C CA . PRO A 1 288 ? -0.113 20.031 -11.526 1.00 22.36 288 PRO A CA 1
ATOM 2147 C C . PRO A 1 288 ? 0.264 20.257 -12.999 1.00 22.36 288 PRO A C 1
ATOM 2149 O O . PRO A 1 288 ? 1.055 21.129 -13.339 1.00 22.36 288 PRO A O 1
ATOM 2152 N N . THR A 1 289 ? -0.453 19.521 -13.852 1.00 24.27 289 THR A N 1
ATOM 2153 C CA . THR A 1 289 ? -0.701 19.721 -15.293 1.00 24.27 289 THR A CA 1
ATOM 2154 C C . THR A 1 289 ? 0.350 19.276 -16.325 1.00 24.27 289 THR A C 1
ATOM 2156 O O . THR A 1 289 ? 1.489 19.720 -16.351 1.00 24.27 289 THR A O 1
ATOM 2159 N N . SER A 1 290 ? -0.162 18.462 -17.261 1.00 24.17 290 SER A N 1
ATOM 2160 C CA . SER A 1 290 ? 0.356 18.042 -18.576 1.00 24.17 290 SER A CA 1
ATOM 2161 C C . SER A 1 290 ? 1.436 16.952 -18.623 1.00 24.17 290 SER A C 1
ATOM 2163 O O . SER A 1 290 ? 2.609 17.223 -18.435 1.00 24.17 290 SER A O 1
ATOM 2165 N N . PHE A 1 291 ? 1.041 15.718 -18.974 1.00 24.97 291 PHE A N 1
ATOM 2166 C CA . PHE A 1 291 ? 1.954 14.729 -19.562 1.00 24.97 291 PHE A CA 1
ATOM 2167 C C . PHE A 1 291 ? 1.240 13.816 -20.568 1.00 24.97 291 PHE A C 1
ATOM 2169 O O . PHE A 1 291 ? 0.527 12.878 -20.214 1.00 24.97 291 PHE A O 1
ATOM 2176 N N . THR A 1 292 ? 1.515 14.073 -21.843 1.00 23.00 292 THR A N 1
ATOM 2177 C CA . THR A 1 292 ? 1.864 13.049 -22.833 1.00 23.00 292 THR A CA 1
ATOM 2178 C C . THR A 1 292 ? 3.220 12.426 -22.472 1.00 23.00 292 THR A C 1
ATOM 2180 O O . THR A 1 292 ? 4.094 13.101 -21.937 1.00 23.00 292 THR A O 1
ATOM 2183 N N . ARG A 1 293 ? 3.399 11.128 -22.755 1.00 26.08 293 ARG A N 1
ATOM 2184 C CA . ARG A 1 293 ? 4.621 10.333 -22.503 1.00 26.08 293 ARG A CA 1
ATOM 2185 C C . ARG A 1 293 ? 5.910 11.051 -22.960 1.00 26.08 293 ARG A C 1
ATOM 2187 O O . ARG A 1 293 ? 6.109 11.155 -24.161 1.00 26.08 293 ARG A O 1
ATOM 2194 N N . VAL A 1 294 ? 6.818 11.417 -22.042 1.00 21.92 294 VAL A N 1
ATOM 2195 C CA . VAL A 1 294 ? 8.266 11.612 -22.304 1.00 21.92 294 VAL A CA 1
ATOM 2196 C C . VAL A 1 294 ? 9.061 11.323 -21.021 1.00 21.92 294 VAL A C 1
ATOM 2198 O O . VAL A 1 294 ? 8.777 11.884 -19.967 1.00 21.92 294 VAL A O 1
ATOM 2201 N N . TRP A 1 295 ? 10.068 10.453 -21.115 1.00 22.47 295 TRP A N 1
ATOM 2202 C CA . TRP A 1 295 ? 11.114 10.273 -20.104 1.00 22.47 295 TRP A CA 1
ATOM 2203 C C . TRP A 1 295 ? 12.092 11.456 -20.168 1.00 22.47 295 TRP A C 1
ATOM 2205 O O . TRP A 1 295 ? 12.774 11.612 -21.178 1.00 22.47 295 TRP A O 1
ATOM 2215 N N . THR A 1 296 ? 12.221 12.261 -19.112 1.00 21.98 296 THR A N 1
ATOM 2216 C CA . THR A 1 296 ? 13.280 13.279 -19.006 1.00 21.98 296 THR A CA 1
ATOM 2217 C C . THR A 1 296 ? 14.398 12.795 -18.082 1.00 21.98 296 THR A C 1
ATOM 2219 O O . THR A 1 296 ? 14.208 12.556 -16.892 1.00 21.98 296 THR A O 1
ATOM 2222 N N . ALA A 1 297 ? 15.594 12.623 -18.646 1.00 23.41 297 ALA A N 1
ATOM 2223 C CA . ALA A 1 297 ? 16.833 12.542 -17.882 1.00 23.41 297 ALA A CA 1
ATOM 2224 C C . ALA A 1 297 ? 17.214 13.961 -17.425 1.00 23.41 297 ALA A C 1
ATOM 2226 O O . ALA A 1 297 ? 17.249 14.877 -18.243 1.00 23.41 297 ALA A O 1
ATOM 2227 N N . GLY A 1 298 ? 17.479 14.150 -16.130 1.00 24.42 298 GLY A N 1
ATOM 2228 C CA . GLY A 1 298 ? 17.999 15.412 -15.600 1.00 24.42 298 GLY A CA 1
ATOM 2229 C C . GLY A 1 298 ? 19.376 15.730 -16.192 1.00 24.42 298 GLY A C 1
ATOM 2230 O O . GLY A 1 298 ? 20.256 14.871 -16.216 1.00 24.42 298 GLY A O 1
ATOM 2231 N N . ALA A 1 299 ? 19.549 16.948 -16.700 1.00 26.31 299 ALA A N 1
ATOM 2232 C CA . ALA A 1 299 ? 20.806 17.438 -17.254 1.00 26.31 299 ALA A CA 1
ATOM 2233 C C . ALA A 1 299 ? 21.813 17.736 -16.132 1.00 26.31 299 ALA A C 1
ATOM 2235 O O . ALA A 1 299 ? 21.505 18.528 -15.247 1.00 26.31 299 ALA A O 1
ATOM 2236 N N . ALA A 1 300 ? 23.013 17.150 -16.184 1.00 32.97 300 ALA A N 1
ATOM 2237 C CA . ALA A 1 300 ? 24.169 17.631 -15.421 1.00 32.97 300 ALA A CA 1
ATOM 2238 C C . ALA A 1 300 ? 25.012 18.591 -16.290 1.00 32.97 300 ALA A C 1
ATOM 2240 O O . ALA A 1 300 ? 24.871 18.579 -17.518 1.00 32.97 300 ALA A O 1
ATOM 2241 N N . PRO A 1 301 ? 25.867 19.448 -15.698 1.00 34.16 301 PRO A N 1
ATOM 2242 C CA . PRO A 1 301 ? 26.621 20.439 -16.462 1.00 34.16 301 PRO A CA 1
ATOM 2243 C C . PRO A 1 301 ? 27.635 19.767 -17.407 1.00 34.16 301 PRO A C 1
ATOM 2245 O O . PRO A 1 301 ? 28.510 19.024 -16.967 1.00 34.16 301 PRO A O 1
ATOM 2248 N N . CYS A 1 302 ? 27.511 20.042 -18.708 1.00 37.09 302 CYS A N 1
ATOM 2249 C CA . CYS A 1 302 ? 28.451 19.636 -19.760 1.00 37.09 302 CYS A CA 1
ATOM 2250 C C . CYS A 1 302 ? 29.330 20.830 -20.162 1.00 37.09 302 CYS A C 1
ATOM 2252 O O . CYS A 1 302 ? 28.852 21.967 -20.173 1.00 37.09 302 CYS A O 1
ATOM 2254 N N . ARG A 1 303 ? 30.590 20.590 -20.540 1.00 42.62 303 ARG A N 1
ATOM 2255 C CA . ARG A 1 303 ? 31.471 21.609 -21.133 1.00 42.62 303 ARG A CA 1
ATOM 2256 C C . ARG A 1 303 ? 31.688 21.317 -22.620 1.00 42.62 303 ARG A C 1
ATOM 2258 O O . ARG A 1 303 ? 32.132 20.223 -22.962 1.00 42.62 303 ARG A O 1
ATOM 2265 N N . ASN A 1 304 ? 31.476 22.318 -23.479 1.00 43.62 304 ASN A N 1
ATOM 2266 C CA . ASN A 1 304 ? 31.853 22.259 -24.897 1.00 43.62 304 ASN A CA 1
ATOM 2267 C C . ASN A 1 304 ? 33.383 22.210 -25.016 1.00 43.62 304 ASN A C 1
ATOM 2269 O O . ASN A 1 304 ? 34.072 23.192 -24.721 1.00 43.62 304 ASN A O 1
ATOM 2273 N N . ALA A 1 305 ? 33.922 21.063 -25.422 1.00 49.41 305 ALA A N 1
ATOM 2274 C CA . ALA A 1 305 ? 35.353 20.860 -25.617 1.00 49.41 305 ALA A CA 1
ATOM 2275 C C . ALA A 1 305 ? 35.827 21.320 -27.003 1.00 49.41 305 ALA A C 1
ATOM 2277 O O . ALA A 1 305 ? 36.982 21.724 -27.132 1.00 49.41 305 ALA A O 1
ATOM 2278 N N . ILE A 1 306 ? 34.958 21.298 -28.026 1.00 50.75 306 ILE A N 1
ATOM 2279 C CA . ILE A 1 306 ? 35.271 21.763 -29.390 1.00 50.75 306 ILE A CA 1
ATOM 2280 C C . ILE A 1 306 ? 34.090 22.555 -29.970 1.00 50.75 306 ILE A C 1
ATOM 2282 O O . ILE A 1 306 ? 32.959 22.080 -29.947 1.00 50.75 306 ILE A O 1
ATOM 2286 N N . GLN A 1 307 ? 34.368 23.750 -30.506 1.00 45.81 307 GLN A N 1
ATOM 2287 C CA . GLN A 1 307 ? 33.400 24.602 -31.218 1.00 45.81 307 GLN A CA 1
ATOM 2288 C C . GLN A 1 307 ? 32.865 23.914 -32.494 1.00 45.81 307 GLN A C 1
ATOM 2290 O O . GLN A 1 307 ? 33.581 23.090 -33.059 1.00 45.81 307 GLN A O 1
ATOM 2295 N N . PRO A 1 308 ? 31.656 24.244 -32.989 1.00 47.66 308 PRO A N 1
ATOM 2296 C CA . PRO A 1 308 ? 31.083 23.602 -34.174 1.00 47.66 308 PRO A CA 1
ATOM 2297 C C . PRO A 1 308 ? 31.996 23.696 -35.408 1.00 47.66 308 PRO A C 1
ATOM 2299 O O . PRO A 1 308 ? 32.339 24.789 -35.856 1.00 47.66 308 PRO A O 1
ATOM 2302 N N . VAL A 1 309 ? 32.364 22.548 -35.983 1.00 51.91 309 VAL A N 1
ATOM 2303 C CA . VAL A 1 309 ? 33.193 22.446 -37.192 1.00 51.91 309 VAL A CA 1
ATOM 2304 C C . VAL A 1 309 ? 32.351 21.916 -38.358 1.00 51.91 309 VAL A C 1
ATOM 2306 O O . VAL A 1 309 ? 31.778 20.832 -38.238 1.00 51.91 309 VAL A O 1
ATOM 2309 N N . PRO A 1 310 ? 32.253 22.631 -39.492 1.00 48.50 310 PRO A N 1
ATOM 2310 C CA . PRO A 1 310 ? 31.495 22.162 -40.648 1.00 48.50 310 PRO A CA 1
ATOM 2311 C C . PRO A 1 310 ? 32.182 20.973 -41.338 1.00 48.50 310 PRO A C 1
ATOM 2313 O O . PRO A 1 310 ? 33.375 21.008 -41.635 1.00 48.50 310 PRO A O 1
ATOM 2316 N N . VAL A 1 311 ? 31.399 19.939 -41.642 1.00 58.31 311 VAL A N 1
ATOM 2317 C CA . VAL A 1 311 ? 31.801 18.729 -42.367 1.00 58.31 311 VAL A CA 1
ATOM 2318 C C . VAL A 1 311 ? 30.892 18.558 -43.580 1.00 58.31 311 VAL A C 1
ATOM 2320 O O . VAL A 1 311 ? 29.690 18.319 -43.453 1.00 58.31 311 VAL A O 1
ATOM 2323 N N . SER A 1 312 ? 31.460 18.688 -44.780 1.00 54.28 312 SER A N 1
ATOM 2324 C CA . SER A 1 312 ? 30.730 18.518 -46.043 1.00 54.28 312 SER A CA 1
ATOM 2325 C C . SER A 1 312 ? 30.111 17.121 -46.171 1.00 54.28 312 SER A C 1
ATOM 2327 O O . SER A 1 312 ? 30.532 16.187 -45.489 1.00 54.28 312 SER A O 1
ATOM 2329 N N . ALA A 1 313 ? 29.154 16.947 -47.087 1.00 56.41 313 ALA A N 1
ATOM 2330 C CA . ALA A 1 313 ? 28.711 15.617 -47.512 1.00 56.41 313 ALA A CA 1
ATOM 2331 C C . ALA A 1 313 ? 29.930 14.759 -47.915 1.00 56.41 313 ALA A C 1
ATOM 2333 O O . ALA A 1 313 ? 30.832 15.248 -48.604 1.00 56.41 313 ALA A O 1
ATOM 2334 N N . ASN A 1 314 ? 29.998 13.515 -47.437 1.00 61.72 314 ASN A N 1
ATOM 2335 C CA . ASN A 1 314 ? 31.148 12.596 -47.528 1.00 61.72 314 ASN A CA 1
ATOM 2336 C C . ASN A 1 314 ? 32.462 13.064 -46.862 1.00 61.72 314 ASN A C 1
ATOM 2338 O O . ASN A 1 314 ? 33.477 12.362 -46.945 1.00 61.72 314 ASN A O 1
ATOM 2342 N N . GLY A 1 315 ? 32.458 14.219 -46.190 1.00 62.94 315 GLY A N 1
ATOM 2343 C CA . GLY A 1 315 ? 33.597 14.777 -45.462 1.00 62.94 315 GLY A CA 1
ATOM 2344 C C . GLY A 1 315 ? 33.867 14.044 -44.149 1.00 62.94 315 GLY A C 1
ATOM 2345 O O . GLY A 1 315 ? 32.997 13.356 -43.620 1.00 62.94 315 GLY A O 1
ATOM 2346 N N . MET A 1 316 ? 35.081 14.183 -43.611 1.00 71.12 316 MET A N 1
ATOM 2347 C CA . MET A 1 316 ? 35.516 13.493 -42.394 1.00 71.12 316 MET A CA 1
ATOM 2348 C C . MET A 1 316 ? 36.306 14.429 -41.477 1.00 71.12 316 MET A C 1
ATOM 2350 O O . MET A 1 316 ? 37.144 15.192 -41.955 1.00 71.12 316 MET A O 1
ATOM 2354 N N . LEU A 1 317 ? 36.067 14.339 -40.169 1.00 68.31 317 LEU A N 1
ATOM 2355 C CA . LEU A 1 317 ? 36.733 15.120 -39.127 1.00 68.31 317 LEU A CA 1
ATOM 2356 C C . LEU A 1 317 ? 37.382 14.197 -38.086 1.00 68.31 317 LEU A C 1
ATOM 2358 O O . LEU A 1 317 ? 36.786 13.194 -37.709 1.00 68.31 317 LEU A O 1
ATOM 2362 N N . LEU A 1 318 ? 38.583 14.529 -37.606 1.00 68.94 318 LEU A N 1
ATOM 2363 C CA . LEU A 1 318 ? 39.276 13.789 -36.543 1.00 68.94 318 LEU A CA 1
ATOM 2364 C C . LEU A 1 318 ? 39.163 14.543 -35.210 1.00 68.94 318 LEU A C 1
ATOM 2366 O O . LEU A 1 318 ? 39.521 15.717 -35.133 1.00 68.94 318 LEU A O 1
ATOM 2370 N N . PHE A 1 319 ? 38.734 13.851 -34.159 1.00 61.41 319 PHE A N 1
ATOM 2371 C CA . PHE A 1 319 ? 38.663 14.350 -32.788 1.00 61.41 319 PHE A CA 1
ATOM 2372 C C . PHE A 1 319 ? 39.743 13.672 -31.927 1.00 61.41 319 PHE A C 1
ATOM 2374 O O . PHE A 1 319 ? 39.840 12.448 -31.940 1.00 61.41 319 PHE A O 1
ATOM 2381 N N . GLY A 1 320 ? 40.521 14.440 -31.147 1.00 57.69 320 GLY A N 1
ATOM 2382 C CA . GLY A 1 320 ? 41.185 13.907 -29.944 1.00 57.69 320 GLY A CA 1
ATOM 2383 C C . GLY A 1 320 ? 42.713 13.716 -29.873 1.00 57.69 320 GLY A C 1
ATOM 2384 O O . GLY A 1 320 ? 43.118 12.755 -29.236 1.00 57.69 320 GLY A O 1
ATOM 2385 N N . PRO A 1 321 ? 43.619 14.597 -30.342 1.00 49.16 321 PRO A N 1
ATOM 2386 C CA . PRO A 1 321 ? 45.013 14.468 -29.895 1.00 49.16 321 PRO A CA 1
ATOM 2387 C C . PRO A 1 321 ? 45.226 14.795 -28.392 1.00 49.16 321 PRO A C 1
ATOM 2389 O O . PRO A 1 321 ? 46.322 14.573 -27.886 1.00 49.16 321 PRO A O 1
ATOM 2392 N N . HIS A 1 322 ? 44.212 15.298 -27.658 1.00 48.84 322 HIS A N 1
ATOM 2393 C CA . HIS A 1 322 ? 44.354 15.790 -26.270 1.00 48.84 322 HIS A CA 1
ATOM 2394 C C . HIS A 1 322 ? 43.176 15.491 -25.309 1.00 48.84 322 HIS A C 1
ATOM 2396 O O . HIS A 1 322 ? 43.040 16.177 -24.297 1.00 48.84 322 HIS A O 1
ATOM 2402 N N . LEU A 1 323 ? 42.300 14.517 -25.594 1.00 50.62 323 LEU A N 1
ATOM 2403 C CA . LEU A 1 323 ? 41.235 14.147 -24.644 1.00 50.62 323 LEU A CA 1
ATOM 2404 C C . LEU A 1 323 ? 41.802 13.227 -23.551 1.00 50.62 323 LEU A C 1
ATOM 2406 O O . LEU A 1 323 ? 42.368 12.180 -23.854 1.00 50.62 323 LEU A O 1
ATOM 2410 N N . ASP A 1 324 ? 41.661 13.624 -22.284 1.00 50.66 324 ASP A N 1
ATOM 2411 C CA . ASP A 1 324 ? 42.100 12.818 -21.137 1.00 50.66 324 ASP A CA 1
ATOM 2412 C C . ASP A 1 324 ? 41.325 11.476 -21.099 1.00 50.66 324 ASP A C 1
ATOM 2414 O O . ASP A 1 324 ? 40.090 11.486 -21.202 1.00 50.66 324 ASP A O 1
ATOM 2418 N N . PRO A 1 325 ? 42.008 10.321 -20.944 1.00 51.62 325 PRO A N 1
ATOM 2419 C CA . PRO A 1 325 ? 41.380 9.001 -20.887 1.00 51.62 325 PRO A CA 1
ATOM 2420 C C . PRO A 1 325 ? 40.230 8.866 -19.876 1.00 51.62 325 PRO A C 1
ATOM 2422 O O . PRO A 1 325 ? 39.333 8.048 -20.082 1.00 51.62 325 PRO A O 1
ATOM 2425 N N . ALA A 1 326 ? 40.205 9.678 -18.813 1.00 48.34 326 ALA A N 1
ATOM 2426 C CA . ALA A 1 326 ? 39.140 9.685 -17.808 1.00 48.34 326 ALA A CA 1
ATOM 2427 C C . ALA A 1 326 ? 37.751 10.096 -18.354 1.00 48.34 326 ALA A C 1
ATOM 2429 O O . ALA A 1 326 ? 36.724 9.811 -17.721 1.00 48.34 326 ALA A O 1
ATOM 2430 N N . TYR A 1 327 ? 37.698 10.735 -19.528 1.00 47.41 327 TYR A N 1
ATOM 2431 C CA . TYR A 1 327 ? 36.458 11.134 -20.204 1.00 47.41 327 TYR A CA 1
ATOM 2432 C C . TYR A 1 327 ? 35.940 10.095 -21.210 1.00 47.41 327 TYR A C 1
ATOM 2434 O O . TYR A 1 327 ? 34.831 10.244 -21.709 1.00 47.41 327 TYR A O 1
ATOM 2442 N N . LEU A 1 328 ? 36.681 9.012 -21.470 1.00 48.75 328 LEU A N 1
ATOM 2443 C CA . LEU A 1 328 ? 36.301 7.947 -22.416 1.00 48.75 328 LEU A CA 1
ATOM 2444 C C . LEU A 1 328 ? 35.385 6.870 -21.794 1.00 48.75 328 LEU A C 1
ATOM 2446 O O . LEU A 1 328 ? 35.265 5.768 -22.324 1.00 48.75 328 LEU A O 1
ATOM 2450 N N . GLY A 1 329 ? 34.750 7.167 -20.656 1.00 44.78 329 GLY A N 1
ATOM 2451 C CA . GLY A 1 329 ? 33.788 6.277 -20.002 1.00 44.78 329 GLY A CA 1
ATOM 2452 C C . GLY A 1 329 ? 32.378 6.356 -20.613 1.00 44.78 329 GLY A C 1
ATOM 2453 O O . GLY A 1 329 ? 32.037 7.361 -21.245 1.00 44.78 329 GLY A O 1
ATOM 2454 N N . PRO A 1 330 ? 31.524 5.337 -20.397 1.00 41.47 330 PRO A N 1
ATOM 2455 C CA . PRO A 1 330 ? 30.140 5.358 -20.866 1.00 41.47 330 PRO A CA 1
ATOM 2456 C C . PRO A 1 330 ? 29.408 6.605 -20.346 1.00 41.47 330 PRO A C 1
ATOM 2458 O O . PRO A 1 330 ? 29.533 6.965 -19.174 1.00 41.47 330 PRO A O 1
ATOM 2461 N N . HIS A 1 331 ? 28.664 7.269 -21.236 1.00 44.22 331 HIS A N 1
ATOM 2462 C CA . HIS A 1 331 ? 27.906 8.506 -20.978 1.00 44.22 331 HIS A CA 1
ATOM 2463 C C . HIS A 1 331 ? 28.722 9.778 -20.663 1.00 44.22 331 HIS A C 1
ATOM 2465 O O . HIS A 1 331 ? 28.150 10.743 -20.160 1.00 44.22 331 HIS A O 1
ATOM 2471 N N . ARG A 1 332 ? 30.034 9.821 -20.951 1.00 46.97 332 ARG A N 1
ATOM 2472 C CA . ARG A 1 332 ? 30.885 10.994 -20.638 1.00 46.97 332 ARG A CA 1
ATOM 2473 C C . ARG A 1 332 ? 31.230 11.907 -21.820 1.00 46.97 332 ARG A C 1
ATOM 2475 O O . ARG A 1 332 ? 31.719 13.014 -21.599 1.00 46.97 332 ARG A O 1
ATOM 2482 N N . LEU A 1 333 ? 30.945 11.476 -23.049 1.00 47.03 333 LEU A N 1
ATOM 2483 C CA . LEU A 1 333 ? 31.197 12.216 -24.290 1.00 47.03 333 LEU A CA 1
ATOM 2484 C C . LEU A 1 333 ? 29.924 12.307 -25.123 1.00 47.03 333 LEU A C 1
ATOM 2486 O O . LEU A 1 333 ? 29.210 11.313 -25.271 1.00 47.03 333 LEU A O 1
ATOM 2490 N N . ARG A 1 334 ? 29.668 13.486 -25.690 1.00 52.97 334 ARG A N 1
ATOM 2491 C CA . ARG A 1 334 ? 28.505 13.743 -26.539 1.00 52.97 334 ARG A CA 1
ATOM 2492 C C . ARG A 1 334 ? 28.937 14.441 -27.823 1.00 52.97 334 ARG A C 1
ATOM 2494 O O . ARG A 1 334 ? 29.368 15.592 -27.789 1.00 52.97 334 ARG A O 1
ATOM 2501 N N . LEU A 1 335 ? 28.808 13.745 -28.954 1.00 48.69 335 LEU A N 1
ATOM 2502 C CA . LEU A 1 335 ? 28.952 14.360 -30.270 1.00 48.69 335 LEU A CA 1
ATOM 2503 C C . LEU A 1 335 ? 27.646 15.076 -30.628 1.00 48.69 335 LEU A C 1
ATOM 2505 O O . LEU A 1 335 ? 26.571 14.486 -30.578 1.00 48.69 335 LEU A O 1
ATOM 2509 N N . MET A 1 336 ? 27.754 16.349 -30.970 1.00 47.00 336 MET A N 1
ATOM 2510 C CA . MET A 1 336 ? 26.651 17.231 -31.326 1.00 47.00 336 MET A CA 1
ATOM 2511 C C . MET A 1 336 ? 26.680 17.474 -32.835 1.00 47.00 336 MET A C 1
ATOM 2513 O O . MET A 1 336 ? 27.742 17.729 -33.399 1.00 47.00 336 MET A O 1
ATOM 2517 N N . THR A 1 337 ? 25.524 17.393 -33.491 1.00 46.03 337 THR A N 1
ATOM 2518 C CA . THR A 1 337 ? 25.407 17.426 -34.955 1.00 46.03 337 THR A CA 1
ATOM 2519 C C . THR A 1 337 ? 24.391 18.483 -35.367 1.00 46.03 337 THR A C 1
ATOM 2521 O O . THR A 1 337 ? 23.241 18.421 -34.948 1.00 46.03 337 THR A O 1
ATOM 2524 N N . GLY A 1 338 ? 24.785 19.438 -36.199 1.00 44.94 338 GLY A N 1
ATOM 2525 C CA . GLY A 1 338 ? 24.016 20.648 -36.468 1.00 44.94 338 GLY A CA 1
ATOM 2526 C C . GLY A 1 338 ? 24.391 21.776 -35.510 1.00 44.94 338 GLY A C 1
ATOM 2527 O O . GLY A 1 338 ? 25.079 21.588 -34.507 1.00 44.94 338 GLY A O 1
ATOM 2528 N N . VAL A 1 339 ? 23.965 22.991 -35.836 1.00 37.25 339 VAL A N 1
ATOM 2529 C CA . VAL A 1 339 ? 24.375 24.186 -35.090 1.00 37.25 339 VAL A CA 1
ATOM 2530 C C . VAL A 1 339 ? 23.491 24.352 -33.868 1.00 37.25 339 VAL A C 1
ATOM 2532 O O . VAL A 1 339 ? 22.588 25.164 -33.863 1.00 37.25 339 VAL A O 1
ATOM 2535 N N . GLY A 1 340 ? 23.649 23.487 -32.864 1.00 40.56 340 GLY A N 1
ATOM 2536 C CA . GLY A 1 340 ? 22.861 23.520 -31.622 1.00 40.56 340 GLY A CA 1
ATOM 2537 C C . GLY A 1 340 ? 21.331 23.447 -31.797 1.00 40.56 340 GLY A C 1
ATOM 2538 O O . GLY A 1 340 ? 20.606 23.869 -30.897 1.00 40.56 340 GLY A O 1
ATOM 2539 N N . LEU A 1 341 ? 20.841 22.994 -32.959 1.00 36.56 341 LEU A N 1
ATOM 2540 C CA . LEU A 1 341 ? 19.453 23.153 -33.438 1.00 36.56 341 LEU A CA 1
ATOM 2541 C C . LEU A 1 341 ? 18.875 21.833 -34.017 1.00 36.56 341 LEU A C 1
ATOM 2543 O O . LEU A 1 341 ? 17.816 21.815 -34.622 1.00 36.56 341 LEU A O 1
ATOM 2547 N N . ALA A 1 342 ? 19.566 20.712 -33.821 1.00 35.16 342 ALA A N 1
ATOM 2548 C CA . ALA A 1 342 ? 19.076 19.338 -33.924 1.00 35.16 342 ALA A CA 1
ATOM 2549 C C . ALA A 1 342 ? 20.024 18.497 -33.052 1.00 35.16 342 ALA A C 1
ATOM 2551 O O . ALA A 1 342 ? 21.218 18.789 -33.004 1.00 35.16 342 ALA A O 1
ATOM 2552 N N . HIS A 1 343 ? 19.532 17.507 -32.310 1.00 37.91 343 HIS A N 1
ATOM 2553 C CA . HIS A 1 343 ? 20.396 16.672 -31.471 1.00 37.91 343 HIS A CA 1
ATOM 2554 C C . HIS A 1 343 ? 20.282 15.225 -31.939 1.00 37.91 343 HIS A C 1
ATOM 2556 O O . HIS A 1 343 ? 19.263 14.583 -31.701 1.00 37.91 343 HIS A O 1
ATOM 2562 N N . CYS A 1 344 ? 21.327 14.705 -32.580 1.00 37.84 344 CYS A N 1
ATOM 2563 C CA . CYS A 1 344 ? 21.573 13.270 -32.613 1.00 37.84 344 CYS A CA 1
ATOM 2564 C C . CYS A 1 344 ? 22.633 12.984 -31.550 1.00 37.84 344 CYS A C 1
ATOM 2566 O O . CYS A 1 344 ? 23.755 13.473 -31.643 1.00 37.84 344 CYS A O 1
ATOM 2568 N N . GLU A 1 345 ? 22.263 12.246 -30.506 1.00 40.88 345 GLU A N 1
ATOM 2569 C CA . GLU A 1 345 ? 23.211 11.768 -29.502 1.00 40.88 345 GLU A CA 1
ATOM 2570 C C . GLU A 1 345 ? 23.927 10.548 -30.080 1.00 40.88 345 GLU A C 1
ATOM 2572 O O . GLU A 1 345 ? 23.296 9.515 -30.273 1.00 40.88 345 GLU A O 1
ATOM 2577 N N . VAL A 1 346 ? 25.226 10.664 -30.362 1.00 43.00 346 VAL A N 1
ATOM 2578 C CA . VAL A 1 346 ? 26.068 9.487 -30.607 1.00 43.00 346 VAL A CA 1
ATOM 2579 C C . VAL A 1 346 ? 26.959 9.297 -29.394 1.00 43.00 346 VAL A C 1
ATOM 2581 O O . VAL A 1 346 ? 27.733 10.192 -29.033 1.00 43.00 346 VAL A O 1
ATOM 2584 N N . ARG A 1 347 ? 26.784 8.164 -28.713 1.00 42.91 347 ARG A N 1
ATOM 2585 C CA . ARG A 1 347 ? 27.445 7.897 -27.438 1.00 42.91 347 ARG A CA 1
ATOM 2586 C C . ARG A 1 347 ? 28.800 7.233 -27.651 1.00 42.91 347 ARG A C 1
ATOM 2588 O O . ARG A 1 347 ? 28.967 6.428 -28.560 1.00 42.91 347 ARG A O 1
ATOM 2595 N N . ALA A 1 348 ? 29.774 7.519 -26.789 1.00 36.81 348 ALA A N 1
ATOM 2596 C CA . ALA A 1 348 ? 31.090 6.880 -26.872 1.00 36.81 348 ALA A CA 1
ATOM 2597 C C . ALA A 1 348 ? 31.081 5.362 -26.591 1.00 36.81 348 ALA A C 1
ATOM 2599 O O . ALA A 1 348 ? 32.026 4.671 -26.962 1.00 36.81 348 ALA A O 1
ATOM 2600 N N . ASP A 1 349 ? 30.008 4.820 -26.011 1.00 42.03 349 ASP A N 1
ATOM 2601 C CA . ASP A 1 349 ? 29.731 3.377 -25.945 1.00 42.03 349 ASP A CA 1
ATOM 2602 C C . ASP A 1 349 ? 29.501 2.743 -27.327 1.00 42.03 349 ASP A C 1
ATOM 2604 O O . ASP A 1 349 ? 29.698 1.542 -27.483 1.00 42.03 349 ASP A O 1
ATOM 2608 N N . GLU A 1 350 ? 29.199 3.537 -28.356 1.00 38.16 350 GLU A N 1
ATOM 2609 C CA . GLU A 1 350 ? 29.175 3.081 -29.751 1.00 38.16 350 GLU A CA 1
ATOM 2610 C C . GLU A 1 350 ? 30.576 3.099 -30.405 1.00 38.16 350 GLU A C 1
ATOM 2612 O O . GLU A 1 350 ? 30.751 2.576 -31.505 1.00 38.16 350 GLU A O 1
ATOM 2617 N N . LEU A 1 351 ? 31.592 3.682 -29.743 1.00 41.19 351 LEU A N 1
ATOM 2618 C CA . LEU A 1 351 ? 32.914 3.999 -30.317 1.00 41.19 351 LEU A CA 1
ATOM 2619 C C . LEU A 1 351 ? 34.042 3.035 -29.947 1.00 41.19 351 LEU A C 1
ATOM 2621 O O . LEU A 1 351 ? 35.138 3.139 -30.501 1.00 41.19 351 LEU A O 1
ATOM 2625 N N . LEU A 1 352 ? 33.816 2.099 -29.032 1.00 31.73 352 LEU A N 1
ATOM 2626 C CA . LEU A 1 352 ? 34.814 1.091 -28.694 1.00 31.73 352 LEU A CA 1
ATOM 2627 C C . LEU A 1 352 ? 34.370 -0.256 -29.263 1.00 31.73 352 LEU A C 1
ATOM 2629 O O . LEU A 1 352 ? 33.243 -0.678 -29.001 1.00 31.73 352 LEU A O 1
ATOM 2633 N N . PRO A 1 353 ? 35.235 -0.992 -29.990 1.00 32.09 353 PRO A N 1
ATOM 2634 C CA . PRO A 1 353 ? 34.943 -2.357 -30.398 1.00 32.09 353 PRO A CA 1
ATOM 2635 C C . PRO A 1 353 ? 35.040 -3.284 -29.181 1.00 32.09 353 PRO A C 1
ATOM 2637 O O . PRO A 1 353 ? 35.923 -4.124 -29.108 1.00 32.09 353 PRO A O 1
ATOM 2640 N N . THR A 1 354 ? 34.157 -3.111 -28.199 1.00 34.16 354 THR A N 1
ATOM 2641 C CA . THR A 1 354 ? 33.794 -4.088 -27.166 1.00 34.16 354 THR A CA 1
ATOM 2642 C C . THR A 1 354 ? 32.454 -3.691 -26.537 1.00 34.16 354 THR A C 1
ATOM 2644 O O . THR A 1 354 ? 32.352 -3.386 -25.354 1.00 34.16 354 THR A O 1
ATOM 2647 N N . THR A 1 355 ? 31.368 -3.744 -27.308 1.00 26.16 355 THR A N 1
ATOM 2648 C CA . THR A 1 355 ? 30.054 -4.055 -26.725 1.00 26.16 355 THR A CA 1
ATOM 2649 C C . THR A 1 355 ? 29.253 -4.905 -27.720 1.00 26.16 355 THR A C 1
ATOM 2651 O O . THR A 1 355 ? 29.162 -4.543 -28.891 1.00 26.16 355 THR A O 1
ATOM 2654 N N . PRO A 1 356 ? 28.765 -6.094 -27.323 1.00 27.27 356 PRO A N 1
ATOM 2655 C CA . PRO A 1 356 ? 28.107 -7.016 -28.243 1.00 27.27 356 PRO A CA 1
ATOM 2656 C C . PRO A 1 356 ? 26.672 -6.543 -28.661 1.00 27.27 356 PRO A C 1
ATOM 2658 O O . PRO A 1 356 ? 26.077 -5.748 -27.944 1.00 27.27 356 PRO A O 1
ATOM 2661 N N . PRO A 1 357 ? 26.085 -7.019 -29.789 1.00 24.28 357 PRO A N 1
ATOM 2662 C CA . PRO A 1 357 ? 24.926 -6.525 -30.561 1.00 24.28 357 PRO A CA 1
ATOM 2663 C C . PRO A 1 357 ? 23.552 -6.716 -29.912 1.00 24.28 357 PRO A C 1
ATOM 2665 O O . PRO A 1 357 ? 22.545 -6.869 -30.603 1.00 24.28 357 PRO A O 1
ATOM 2668 N N . TRP A 1 358 ? 23.456 -6.764 -28.593 1.00 29.47 358 TRP A N 1
ATOM 2669 C CA . TRP A 1 358 ? 22.256 -7.277 -27.933 1.00 29.47 358 TRP A CA 1
ATOM 2670 C C . TRP A 1 358 ? 21.142 -6.259 -27.674 1.00 29.47 358 TRP A C 1
ATOM 2672 O O . TRP A 1 358 ? 20.158 -6.596 -27.024 1.00 29.47 358 TRP A O 1
ATOM 2682 N N . PHE A 1 359 ? 21.214 -5.063 -28.265 1.00 24.66 359 PHE A N 1
ATOM 2683 C CA . PHE A 1 359 ? 20.216 -4.011 -28.045 1.00 24.66 359 PHE A CA 1
ATOM 2684 C C . PHE A 1 359 ? 19.159 -3.832 -29.148 1.00 24.66 359 PHE A C 1
ATOM 2686 O O . PHE A 1 359 ? 18.116 -3.240 -28.882 1.00 24.66 359 PHE A O 1
ATOM 2693 N N . SER A 1 360 ? 19.342 -4.379 -30.356 1.00 25.09 360 SER A N 1
ATOM 2694 C CA . SER A 1 360 ? 18.365 -4.222 -31.454 1.00 25.09 360 SER A CA 1
ATOM 2695 C C . SER A 1 360 ? 17.315 -5.342 -31.557 1.00 25.09 360 SER A C 1
ATOM 2697 O O . SER A 1 360 ? 16.423 -5.263 -32.399 1.00 25.09 360 SER A O 1
ATOM 2699 N N . HIS A 1 361 ? 17.362 -6.370 -30.697 1.00 27.30 361 HIS A N 1
ATOM 2700 C CA . HIS A 1 361 ? 16.513 -7.568 -30.830 1.00 27.30 361 HIS A CA 1
ATOM 2701 C C . HIS A 1 361 ? 15.504 -7.834 -29.696 1.00 27.30 361 HIS A C 1
ATOM 2703 O O . HIS A 1 361 ? 14.749 -8.798 -29.783 1.00 27.30 361 HIS A O 1
ATOM 2709 N N . LEU A 1 362 ? 15.405 -6.991 -28.662 1.00 30.62 362 LEU A N 1
ATOM 2710 C CA . LEU A 1 362 ? 14.633 -7.330 -27.449 1.00 30.62 362 LEU A CA 1
ATOM 2711 C C . LEU A 1 362 ? 13.160 -6.873 -27.405 1.00 30.62 362 LEU A C 1
ATOM 2713 O O . LEU A 1 362 ? 12.511 -7.057 -26.384 1.00 30.62 362 LEU A O 1
ATOM 2717 N N . TRP A 1 363 ? 12.585 -6.367 -28.503 1.00 28.88 363 TRP A N 1
ATOM 2718 C CA . TRP A 1 363 ? 11.120 -6.167 -28.606 1.00 28.88 363 TRP A CA 1
ATOM 2719 C C . TRP A 1 363 ? 10.418 -7.214 -29.471 1.00 28.88 363 TRP A C 1
ATOM 2721 O O . TRP A 1 363 ? 9.215 -7.120 -29.709 1.00 28.88 363 TRP A O 1
ATOM 2731 N N . ASN A 1 364 ? 11.151 -8.224 -29.941 1.00 26.64 364 ASN A N 1
ATOM 2732 C CA . ASN A 1 364 ? 10.563 -9.317 -30.692 1.00 26.64 364 ASN A CA 1
ATOM 2733 C C . ASN A 1 364 ? 11.429 -10.571 -30.544 1.00 26.64 364 ASN A C 1
ATOM 2735 O O . ASN A 1 364 ? 12.332 -10.771 -31.353 1.00 26.64 364 ASN A O 1
ATOM 2739 N N . ARG A 1 365 ? 11.182 -11.381 -29.502 1.00 27.09 365 ARG A N 1
ATOM 2740 C CA . ARG A 1 365 ? 11.391 -12.843 -29.495 1.00 27.09 365 ARG A CA 1
ATOM 2741 C C . ARG A 1 365 ? 11.055 -13.457 -28.139 1.00 27.09 365 ARG A C 1
ATOM 2743 O O . ARG A 1 365 ? 11.657 -13.157 -27.116 1.00 27.09 365 ARG A O 1
ATOM 2750 N N . SER A 1 366 ? 10.131 -14.405 -28.185 1.00 29.02 366 SER A N 1
ATOM 2751 C CA . SER A 1 366 ? 10.024 -15.511 -27.244 1.00 29.02 366 SER A CA 1
ATOM 2752 C C . SER A 1 366 ? 11.370 -16.240 -27.104 1.00 29.02 366 SER A C 1
ATOM 2754 O O . SER A 1 366 ? 11.907 -16.708 -28.104 1.00 29.02 366 SER A O 1
ATOM 2756 N N . ALA A 1 367 ? 11.866 -16.378 -25.874 1.00 30.06 367 ALA A N 1
ATOM 2757 C CA . ALA A 1 367 ? 12.785 -17.439 -25.443 1.00 30.06 367 ALA A CA 1
ATOM 2758 C C . ALA A 1 367 ? 14.033 -17.726 -26.320 1.00 30.06 367 ALA A C 1
ATOM 2760 O O . ALA A 1 367 ? 14.343 -18.892 -26.563 1.00 30.06 367 ALA A O 1
ATOM 2761 N N . GLU A 1 368 ? 14.790 -16.711 -26.753 1.00 29.09 368 GLU A N 1
ATOM 2762 C CA . GLU A 1 368 ? 16.141 -16.931 -27.303 1.00 29.09 368 GLU A CA 1
ATOM 2763 C C . GLU A 1 368 ? 17.239 -16.359 -26.378 1.00 29.09 368 GLU A C 1
ATOM 2765 O O . GLU A 1 368 ? 17.081 -15.241 -25.882 1.00 29.09 368 GLU A O 1
ATOM 2770 N N . PRO A 1 369 ? 18.359 -17.085 -26.145 1.00 33.72 369 PRO A N 1
ATOM 2771 C CA . PRO A 1 369 ? 19.550 -16.540 -25.487 1.00 33.72 369 PRO A CA 1
ATOM 2772 C C . PRO A 1 369 ? 20.174 -15.388 -26.295 1.00 33.72 369 PRO A C 1
ATOM 2774 O O . PRO A 1 369 ? 19.976 -15.302 -27.507 1.00 33.72 369 PRO A O 1
ATOM 2777 N N . LEU A 1 370 ? 20.944 -14.534 -25.606 1.00 35.66 370 LEU A N 1
ATOM 2778 C CA . LEU A 1 370 ? 21.636 -13.331 -26.107 1.00 35.66 370 LEU A CA 1
ATOM 2779 C C . LEU A 1 370 ? 22.167 -13.455 -27.562 1.00 35.66 370 LEU A C 1
ATOM 2781 O O . LEU A 1 370 ? 22.747 -14.484 -27.913 1.00 35.66 370 LEU A O 1
ATOM 2785 N N . PRO A 1 371 ? 22.033 -12.415 -28.413 1.00 32.38 371 PRO A N 1
ATOM 2786 C CA . PRO A 1 371 ? 22.465 -12.467 -29.808 1.00 32.38 371 PRO A CA 1
ATOM 2787 C C . PRO A 1 371 ? 23.990 -12.539 -29.948 1.00 32.38 371 PRO A C 1
ATOM 2789 O O . PRO A 1 371 ? 24.750 -11.797 -29.323 1.00 32.38 371 PRO A O 1
ATOM 2792 N N . LEU A 1 372 ? 24.402 -13.456 -30.820 1.00 38.75 372 LEU A N 1
ATOM 2793 C CA . LEU A 1 372 ? 25.774 -13.886 -31.057 1.00 38.75 372 LEU A CA 1
ATOM 2794 C C . LEU A 1 372 ? 26.430 -12.985 -32.114 1.00 38.75 372 LEU A C 1
ATOM 2796 O O . LEU A 1 372 ? 25.856 -12.725 -33.167 1.00 38.75 372 LEU A O 1
ATOM 2800 N N . VAL A 1 373 ? 27.624 -12.474 -31.818 1.00 37.16 373 VAL A N 1
ATOM 2801 C CA . VAL A 1 373 ? 28.280 -11.364 -32.559 1.00 37.16 373 VAL A CA 1
ATOM 2802 C C . VAL A 1 373 ? 29.375 -11.819 -33.498 1.00 37.16 373 VAL A C 1
ATOM 2804 O O . VAL A 1 373 ? 29.880 -11.040 -34.302 1.00 37.16 373 VAL A O 1
ATOM 2807 N N . ARG A 1 374 ? 29.862 -13.040 -33.319 1.00 42.22 374 ARG A N 1
ATOM 2808 C CA . ARG A 1 374 ? 31.077 -13.492 -33.982 1.00 42.22 374 ARG A CA 1
ATOM 2809 C C . ARG A 1 374 ? 30.735 -14.692 -34.838 1.00 42.22 374 ARG A C 1
ATOM 2811 O O . ARG A 1 374 ? 30.201 -15.666 -34.324 1.00 42.22 374 ARG A O 1
ATOM 2818 N N . ARG A 1 375 ? 31.147 -14.648 -36.108 1.00 49.47 375 ARG A N 1
ATOM 2819 C CA . ARG A 1 375 ? 31.396 -15.875 -36.871 1.00 49.47 375 ARG A CA 1
ATOM 2820 C C . ARG A 1 375 ? 32.440 -16.670 -36.089 1.00 49.47 375 ARG A C 1
ATOM 2822 O O . ARG A 1 375 ? 33.581 -16.222 -35.971 1.00 49.47 375 ARG A O 1
ATOM 2829 N N . GLY A 1 376 ? 32.039 -17.775 -35.471 1.00 69.25 376 GLY A N 1
ATOM 2830 C CA . GLY A 1 376 ? 32.858 -18.464 -34.478 1.00 69.25 376 GLY A CA 1
ATOM 2831 C C . GLY A 1 376 ? 32.105 -19.545 -33.707 1.00 69.25 376 GLY A C 1
ATOM 2832 O O . GLY A 1 376 ? 30.903 -19.724 -33.873 1.00 69.25 376 GLY A O 1
ATOM 2833 N N . LEU A 1 377 ? 32.833 -20.281 -32.869 1.00 77.69 377 LEU A N 1
ATOM 2834 C CA . LEU A 1 377 ? 32.238 -21.077 -31.797 1.00 77.69 377 LEU A CA 1
ATOM 2835 C C . LEU A 1 377 ? 32.010 -20.144 -30.600 1.00 77.69 377 LEU A C 1
ATOM 2837 O O . LEU A 1 377 ? 32.911 -19.373 -30.274 1.00 77.69 377 LEU A O 1
ATOM 2841 N N . ASP A 1 378 ? 30.839 -20.194 -29.969 1.00 80.12 378 ASP A N 1
ATOM 2842 C CA . ASP A 1 378 ? 30.508 -19.351 -28.810 1.00 80.12 378 ASP A CA 1
ATOM 2843 C C . ASP A 1 378 ? 29.814 -20.163 -27.710 1.00 80.12 378 ASP A C 1
ATOM 2845 O O . ASP A 1 378 ? 29.154 -21.167 -27.996 1.00 80.12 378 ASP A O 1
ATOM 2849 N N . VAL A 1 379 ? 29.974 -19.734 -26.457 1.00 82.25 379 VAL A N 1
ATOM 2850 C CA . VAL A 1 379 ? 29.366 -20.352 -25.273 1.00 82.25 379 VAL A CA 1
ATOM 2851 C C . VAL A 1 379 ? 28.810 -19.262 -24.371 1.00 82.25 379 VAL A C 1
ATOM 2853 O O . VAL A 1 379 ? 29.549 -18.399 -23.907 1.00 82.25 379 VAL A O 1
ATOM 2856 N N . ALA A 1 380 ? 27.513 -19.333 -24.086 1.00 79.12 380 ALA A N 1
ATOM 2857 C CA . ALA A 1 380 ? 26.819 -18.374 -23.234 1.00 79.12 380 ALA A CA 1
ATOM 2858 C C . ALA A 1 380 ? 26.031 -19.086 -22.124 1.00 79.12 380 ALA A C 1
ATOM 2860 O O . ALA A 1 380 ? 25.539 -20.200 -22.343 1.00 79.12 380 ALA A O 1
ATOM 2861 N N . PRO A 1 381 ? 25.859 -18.467 -20.942 1.00 80.12 381 PRO A N 1
ATOM 2862 C CA . PRO A 1 381 ? 24.953 -18.993 -19.930 1.00 80.12 381 PRO A CA 1
ATOM 2863 C C . PRO A 1 381 ? 23.520 -19.053 -20.473 1.00 80.12 381 PRO A C 1
ATOM 2865 O O . PRO A 1 381 ? 23.091 -18.181 -21.228 1.00 80.12 381 PRO A O 1
ATOM 2868 N N . LEU A 1 382 ? 22.760 -20.073 -20.066 1.00 75.62 382 LEU A N 1
ATOM 2869 C CA . LEU A 1 382 ? 21.338 -20.166 -20.418 1.00 75.62 382 LEU A CA 1
ATOM 2870 C C . LEU A 1 382 ? 20.497 -19.079 -19.720 1.00 75.62 382 LEU A C 1
ATOM 2872 O O . LEU A 1 382 ? 19.461 -18.662 -20.233 1.00 75.62 382 LEU A O 1
ATOM 2876 N N . ARG A 1 383 ? 20.949 -18.626 -18.545 1.00 75.25 383 ARG A N 1
ATOM 2877 C CA . ARG A 1 383 ? 20.273 -17.619 -17.719 1.00 75.25 383 ARG A CA 1
ATOM 2878 C C . ARG A 1 383 ? 20.684 -16.201 -18.131 1.00 75.25 383 ARG A C 1
ATOM 2880 O O . ARG A 1 383 ? 21.846 -16.005 -18.497 1.00 75.25 383 ARG A O 1
ATOM 2887 N N . PRO A 1 384 ? 19.776 -15.212 -18.040 1.00 65.94 384 PRO A N 1
ATOM 2888 C CA . PRO A 1 384 ? 20.112 -13.827 -18.339 1.00 65.94 384 PRO A CA 1
ATOM 2889 C C . PRO A 1 384 ? 21.216 -13.315 -17.396 1.00 65.94 384 PRO A C 1
ATOM 2891 O O . PRO A 1 384 ? 21.261 -13.713 -16.231 1.00 65.94 384 PRO A O 1
ATOM 2894 N N . PRO A 1 385 ? 22.125 -12.449 -17.875 1.00 65.81 385 PRO A N 1
ATOM 2895 C CA . PRO A 1 385 ? 23.160 -11.866 -17.037 1.00 65.81 385 PRO A CA 1
ATOM 2896 C C . PRO A 1 385 ? 22.548 -10.922 -15.981 1.00 65.81 385 PRO A C 1
ATOM 2898 O O . PRO A 1 385 ? 21.654 -10.147 -16.321 1.00 65.81 385 PRO A O 1
ATOM 2901 N N . PRO A 1 386 ? 23.047 -10.928 -14.729 1.00 76.00 386 PRO A N 1
ATOM 2902 C CA . PRO A 1 386 ? 24.084 -11.817 -14.206 1.00 76.00 386 PRO A CA 1
ATOM 2903 C C . PRO A 1 386 ? 23.606 -13.269 -14.079 1.00 76.00 386 PRO A C 1
ATOM 2905 O O . PRO A 1 386 ? 22.584 -13.554 -13.453 1.00 76.00 386 PRO A O 1
ATOM 2908 N N . ALA A 1 387 ? 24.388 -14.205 -14.623 1.00 81.06 387 ALA A N 1
ATOM 2909 C CA . ALA A 1 387 ? 24.066 -15.624 -14.579 1.00 81.06 387 ALA A CA 1
ATOM 2910 C C . ALA A 1 387 ? 24.145 -16.126 -13.131 1.00 81.06 387 ALA A C 1
ATOM 2912 O O . ALA A 1 387 ? 25.233 -16.301 -12.580 1.00 81.06 387 ALA A O 1
ATOM 2913 N N . THR A 1 388 ? 22.981 -16.332 -12.514 1.00 84.81 388 THR A N 1
ATOM 2914 C CA . THR A 1 388 ? 22.875 -16.618 -11.078 1.00 84.81 388 THR A CA 1
ATOM 2915 C C . THR A 1 388 ? 22.337 -18.027 -10.832 1.00 84.81 388 THR A C 1
ATOM 2917 O O . THR A 1 388 ? 21.336 -18.436 -11.432 1.00 84.81 388 THR A O 1
ATOM 2920 N N . TYR A 1 389 ? 22.977 -18.764 -9.925 1.00 85.62 389 TYR A N 1
ATOM 2921 C CA . TYR A 1 389 ? 22.617 -20.125 -9.521 1.00 85.62 389 TYR A CA 1
ATOM 2922 C C . TYR A 1 389 ? 22.585 -20.258 -7.997 1.00 85.62 389 TYR A C 1
ATOM 2924 O O . TYR A 1 389 ? 23.186 -19.466 -7.276 1.00 85.62 389 TYR A O 1
ATOM 2932 N N . MET A 1 390 ? 21.875 -21.272 -7.505 1.00 85.00 390 MET A N 1
ATOM 2933 C CA . MET A 1 390 ? 21.791 -21.560 -6.072 1.00 85.00 390 MET A CA 1
ATOM 2934 C C . MET A 1 390 ? 22.979 -22.412 -5.625 1.00 85.00 390 MET A C 1
ATOM 2936 O O . MET A 1 390 ? 23.428 -23.285 -6.378 1.00 85.00 390 MET A O 1
ATOM 2940 N N . THR A 1 391 ? 23.429 -22.238 -4.385 1.00 83.44 391 THR A N 1
ATOM 2941 C CA . THR A 1 391 ? 24.354 -23.168 -3.723 1.00 83.44 391 THR A CA 1
ATOM 2942 C C . THR A 1 391 ? 23.843 -24.606 -3.852 1.00 83.44 391 THR A C 1
ATOM 2944 O O . THR A 1 391 ? 22.660 -24.876 -3.650 1.00 83.44 391 THR A O 1
ATOM 2947 N N . GLY A 1 392 ? 24.735 -25.537 -4.204 1.00 77.62 392 GLY A N 1
ATOM 2948 C CA . GLY A 1 392 ? 24.389 -26.952 -4.390 1.00 77.62 392 GLY A CA 1
ATOM 2949 C C . GLY A 1 392 ? 23.790 -27.310 -5.757 1.00 77.62 392 GLY A C 1
ATOM 2950 O O . GLY A 1 392 ? 23.432 -28.468 -5.963 1.00 77.62 392 GLY A O 1
ATOM 2951 N N . SER A 1 393 ? 23.704 -26.366 -6.704 1.00 78.38 393 SER A N 1
ATOM 2952 C CA . SER A 1 393 ? 23.333 -26.682 -8.093 1.00 78.38 393 SER A CA 1
ATOM 2953 C C . SER A 1 393 ? 24.310 -27.721 -8.680 1.00 78.38 393 SER A C 1
ATOM 2955 O O . SER A 1 393 ? 25.515 -27.461 -8.690 1.00 78.38 393 SER A O 1
ATOM 2957 N N . PRO A 1 394 ? 23.837 -28.885 -9.175 1.00 75.50 394 PRO A N 1
ATOM 2958 C CA . PRO A 1 394 ? 24.717 -29.977 -9.608 1.00 75.50 394 PRO A CA 1
ATOM 2959 C C . PRO A 1 394 ? 25.438 -29.679 -10.930 1.00 75.50 394 PRO A C 1
ATOM 2961 O O . PRO A 1 394 ? 26.467 -30.283 -11.235 1.00 75.50 394 PRO A O 1
ATOM 2964 N N . ALA A 1 395 ? 24.891 -28.759 -11.723 1.00 84.06 395 ALA A N 1
ATOM 2965 C CA . ALA A 1 395 ? 25.438 -28.338 -12.998 1.00 84.06 395 ALA A CA 1
ATOM 2966 C C . ALA A 1 395 ? 25.038 -26.892 -13.320 1.00 84.06 395 ALA A C 1
ATOM 2968 O O . ALA A 1 395 ? 24.026 -26.386 -12.830 1.00 84.06 395 ALA A O 1
ATOM 2969 N N . ILE A 1 396 ? 25.832 -26.257 -14.176 1.00 83.50 396 ILE A N 1
ATOM 2970 C CA . ILE A 1 396 ? 25.547 -24.965 -14.800 1.00 83.50 396 ILE A CA 1
ATOM 2971 C C . ILE A 1 396 ? 25.120 -25.228 -16.238 1.00 83.50 396 ILE A C 1
ATOM 2973 O O . ILE A 1 396 ? 25.801 -25.946 -16.969 1.00 83.50 396 ILE A O 1
ATOM 2977 N N . GLU A 1 397 ? 24.019 -24.626 -16.665 1.00 86.50 397 GLU A N 1
ATOM 2978 C CA . GLU A 1 397 ? 23.534 -24.763 -18.034 1.00 86.50 397 GLU A CA 1
ATOM 2979 C C . GLU A 1 397 ? 24.132 -23.678 -18.932 1.00 86.50 397 GLU A C 1
ATOM 2981 O O . GLU A 1 397 ? 24.012 -22.475 -18.665 1.00 86.50 397 GLU A O 1
ATOM 2986 N N . VAL A 1 398 ? 24.759 -24.113 -20.024 1.00 85.50 398 VAL A N 1
ATOM 2987 C CA . VAL A 1 398 ? 25.311 -23.240 -21.065 1.00 85.50 398 VAL A CA 1
ATOM 2988 C C . VAL A 1 398 ? 24.764 -23.628 -22.429 1.00 85.50 398 VAL A C 1
ATOM 2990 O O . VAL A 1 398 ? 24.446 -24.788 -22.679 1.00 85.50 398 VAL A O 1
ATOM 2993 N N . THR A 1 399 ? 24.683 -22.664 -23.336 1.00 86.81 399 THR A N 1
ATOM 2994 C CA . THR A 1 399 ? 24.378 -22.897 -24.748 1.00 86.81 399 THR A CA 1
ATOM 2995 C C . THR A 1 399 ? 25.638 -22.701 -25.569 1.00 86.81 399 THR A C 1
ATOM 2997 O O . THR A 1 399 ? 26.286 -21.664 -25.464 1.00 86.81 399 THR A O 1
ATOM 3000 N N . VAL A 1 400 ? 25.963 -23.695 -26.393 1.00 87.00 400 VAL A N 1
ATOM 3001 C CA . VAL A 1 400 ? 27.071 -23.665 -27.350 1.00 87.00 400 VAL A CA 1
ATOM 3002 C C . VAL A 1 400 ? 26.509 -23.448 -28.752 1.00 87.00 400 VAL A C 1
ATOM 3004 O O . VAL A 1 400 ? 25.601 -24.176 -29.160 1.00 87.00 400 VAL A O 1
ATOM 3007 N N . LEU A 1 401 ? 27.044 -22.477 -29.494 1.00 84.44 401 LEU A N 1
ATOM 3008 C CA . LEU A 1 401 ? 26.707 -22.222 -30.899 1.00 84.44 401 LEU A CA 1
ATOM 3009 C C . LEU A 1 401 ? 27.917 -22.470 -31.795 1.00 84.44 401 LEU A C 1
ATOM 3011 O O . LEU A 1 401 ? 28.985 -21.917 -31.546 1.00 84.44 401 LEU A O 1
ATOM 3015 N N . ASN A 1 402 ? 27.711 -23.179 -32.906 1.00 85.75 402 ASN A N 1
ATOM 3016 C CA . ASN A 1 402 ? 28.672 -23.222 -34.007 1.00 85.75 402 ASN A CA 1
ATOM 3017 C C . ASN A 1 402 ? 28.275 -22.306 -35.183 1.00 85.75 402 ASN A C 1
ATOM 3019 O O . ASN A 1 402 ? 27.422 -22.676 -35.986 1.00 85.75 402 ASN A O 1
ATOM 3023 N N . ASP A 1 403 ? 28.959 -21.171 -35.351 1.00 79.62 403 ASP A N 1
ATOM 3024 C CA . ASP A 1 403 ? 28.823 -20.258 -36.501 1.00 79.62 403 ASP A CA 1
ATOM 3025 C C . ASP A 1 403 ? 30.102 -20.195 -37.369 1.00 79.62 403 ASP A C 1
ATOM 3027 O O . ASP A 1 403 ? 30.401 -19.201 -38.031 1.00 79.62 403 ASP A O 1
ATOM 3031 N N . LEU A 1 404 ? 30.907 -21.268 -37.378 1.00 74.31 404 LEU A N 1
ATOM 3032 C CA . LEU A 1 404 ? 32.144 -21.357 -38.176 1.00 74.31 404 LEU A CA 1
ATOM 3033 C C . LEU A 1 404 ? 31.903 -21.689 -39.661 1.00 74.31 404 LEU A C 1
ATOM 3035 O O . LEU A 1 404 ? 32.860 -21.883 -40.411 1.00 74.31 404 LEU A O 1
ATOM 3039 N N . GLY A 1 405 ? 30.645 -21.819 -40.096 1.00 76.62 405 GLY A N 1
ATOM 3040 C CA . GLY A 1 405 ? 30.295 -22.181 -41.477 1.00 76.62 405 GLY A CA 1
ATOM 3041 C C . GLY A 1 405 ? 30.658 -23.619 -41.885 1.00 76.62 405 GLY A C 1
ATOM 3042 O O . GLY A 1 405 ? 30.514 -23.978 -43.050 1.00 76.62 405 GLY A O 1
ATOM 3043 N N . ARG A 1 406 ? 31.125 -24.455 -40.946 1.00 81.19 406 ARG A N 1
ATOM 3044 C CA . ARG A 1 406 ? 31.471 -25.874 -41.152 1.00 81.19 406 ARG A CA 1
ATOM 3045 C C . ARG A 1 406 ? 31.042 -26.726 -39.960 1.00 81.19 406 ARG A C 1
ATOM 3047 O O . ARG A 1 406 ? 30.904 -26.209 -38.855 1.00 81.19 406 ARG A O 1
ATOM 3054 N N . HIS A 1 407 ? 30.857 -28.028 -40.172 1.00 86.94 407 HIS A N 1
ATOM 3055 C CA . HIS A 1 407 ? 30.694 -28.971 -39.065 1.00 86.94 407 HIS A CA 1
ATOM 3056 C C . HIS A 1 407 ? 31.967 -28.998 -38.221 1.00 86.94 407 HIS A C 1
ATOM 3058 O O . HIS A 1 407 ? 33.071 -28.990 -38.771 1.00 86.94 407 HIS A O 1
ATOM 3064 N N . ILE A 1 408 ? 31.807 -29.062 -36.903 1.00 85.94 408 ILE A N 1
ATOM 3065 C CA . ILE A 1 408 ? 32.931 -29.202 -35.982 1.00 85.94 408 ILE A CA 1
ATOM 3066 C C . ILE A 1 408 ? 32.724 -30.395 -35.060 1.00 85.94 408 ILE A C 1
ATOM 3068 O O . ILE A 1 408 ? 31.611 -30.695 -34.624 1.00 85.94 408 ILE A O 1
ATOM 3072 N N . ALA A 1 409 ? 33.830 -31.055 -34.756 1.00 88.81 409 ALA A N 1
ATOM 3073 C CA . ALA A 1 409 ? 33.971 -31.945 -33.626 1.00 88.81 409 ALA A CA 1
ATOM 3074 C C . ALA A 1 409 ? 35.064 -31.345 -32.737 1.00 88.81 409 ALA A C 1
ATOM 3076 O O . ALA A 1 409 ? 36.108 -30.910 -33.233 1.00 88.81 409 ALA A O 1
ATOM 3077 N N . CYS A 1 410 ? 34.753 -31.194 -31.453 1.00 88.88 410 CYS A N 1
ATOM 3078 C CA . CYS A 1 410 ? 35.649 -30.554 -30.505 1.00 88.88 410 CYS A CA 1
ATOM 3079 C C . CYS A 1 410 ? 35.466 -31.094 -29.087 1.00 88.88 410 CYS A C 1
ATOM 3081 O O . CYS A 1 410 ? 34.409 -31.609 -28.714 1.00 88.88 410 CYS A O 1
ATOM 3083 N N . GLU A 1 411 ? 36.499 -30.927 -28.276 1.00 92.00 411 GLU A N 1
ATOM 3084 C CA . GLU A 1 411 ? 36.473 -31.091 -26.831 1.00 92.00 411 GLU A CA 1
ATOM 3085 C C . GLU A 1 411 ? 36.301 -29.711 -26.179 1.00 92.00 411 GLU A C 1
ATOM 3087 O O . GLU A 1 411 ? 37.195 -28.873 -26.260 1.00 92.00 411 GLU A O 1
ATOM 3092 N N . LEU A 1 412 ? 35.150 -29.456 -25.554 1.00 90.31 412 LEU A N 1
ATOM 3093 C CA . LEU A 1 412 ? 34.895 -28.231 -24.799 1.00 90.31 412 LEU A CA 1
ATOM 3094 C C . LEU A 1 412 ? 35.399 -28.401 -23.365 1.00 90.31 412 LEU A C 1
ATOM 3096 O O . LEU A 1 412 ? 34.766 -29.092 -22.562 1.00 90.31 412 LEU A O 1
ATOM 3100 N N . ARG A 1 413 ? 36.513 -27.749 -23.043 1.00 90.81 413 ARG A N 1
ATOM 3101 C CA . ARG A 1 413 ? 37.045 -27.630 -21.687 1.00 90.81 413 ARG A CA 1
ATOM 3102 C C . ARG A 1 413 ? 36.446 -26.416 -20.999 1.00 90.81 413 ARG A C 1
ATOM 3104 O O . ARG A 1 413 ? 36.389 -25.337 -21.580 1.00 90.81 413 ARG A O 1
ATOM 3111 N N . THR A 1 414 ? 36.000 -26.593 -19.764 1.00 88.81 414 THR A N 1
ATOM 3112 C CA . THR A 1 414 ? 35.479 -25.516 -18.920 1.00 88.81 414 THR A CA 1
ATOM 3113 C C . THR A 1 414 ? 36.237 -25.491 -17.609 1.00 88.81 414 THR A C 1
ATOM 3115 O O . THR A 1 414 ? 36.319 -26.521 -16.943 1.00 88.81 414 THR A O 1
ATOM 3118 N N . ASP A 1 415 ? 36.742 -24.322 -17.220 1.00 88.94 415 ASP A N 1
ATOM 3119 C CA . ASP A 1 415 ? 37.257 -24.086 -15.877 1.00 88.94 415 ASP A CA 1
ATOM 3120 C C . ASP A 1 415 ? 36.387 -23.088 -15.100 1.00 88.94 415 ASP A C 1
ATOM 3122 O O . ASP A 1 415 ? 35.831 -22.141 -15.656 1.00 88.94 415 ASP A O 1
ATOM 3126 N N . VAL A 1 416 ? 36.227 -23.341 -13.798 1.00 88.25 416 VAL A N 1
ATOM 3127 C CA . VAL A 1 416 ? 35.554 -22.423 -12.870 1.00 88.25 416 VAL A CA 1
ATOM 3128 C C . VAL A 1 416 ? 36.558 -21.975 -11.823 1.00 88.25 416 VAL A C 1
ATOM 3130 O O . VAL A 1 416 ? 37.233 -22.801 -11.198 1.00 88.25 416 VAL A O 1
ATOM 3133 N N . ARG A 1 417 ? 36.666 -20.660 -11.638 1.00 89.00 417 ARG A N 1
ATOM 3134 C CA . ARG A 1 417 ? 37.693 -20.022 -10.810 1.00 89.00 417 ARG A CA 1
ATOM 3135 C C . ARG A 1 417 ? 37.095 -19.037 -9.817 1.00 89.00 417 ARG A C 1
ATOM 3137 O O . ARG A 1 417 ? 36.106 -18.376 -10.123 1.00 89.00 417 ARG A O 1
ATOM 3144 N N . ARG A 1 418 ? 37.748 -18.878 -8.666 1.00 88.19 418 ARG A N 1
ATOM 3145 C CA . ARG A 1 418 ? 37.496 -17.790 -7.710 1.00 88.19 418 ARG A CA 1
ATOM 3146 C C . ARG A 1 418 ? 38.807 -17.045 -7.483 1.00 88.19 418 ARG A C 1
ATOM 3148 O O . ARG A 1 418 ? 39.751 -17.607 -6.940 1.00 88.19 418 ARG A O 1
ATOM 3155 N N . GLY A 1 419 ? 38.895 -15.802 -7.954 1.00 83.06 419 GLY A N 1
ATOM 3156 C CA . GLY A 1 419 ? 40.179 -15.096 -8.018 1.00 83.06 419 GLY A CA 1
ATOM 3157 C C . GLY A 1 419 ? 41.193 -15.854 -8.887 1.00 83.06 419 GLY A C 1
ATOM 3158 O O . GLY A 1 419 ? 40.903 -16.192 -10.036 1.00 83.06 419 GLY A O 1
ATOM 3159 N N . SER A 1 420 ? 42.378 -16.134 -8.341 1.00 83.06 420 SER A N 1
ATOM 3160 C CA . SER A 1 420 ? 43.417 -16.943 -8.998 1.00 83.06 420 SER A CA 1
ATOM 3161 C C . SER A 1 420 ? 43.153 -18.450 -8.957 1.00 83.06 420 SER A C 1
ATOM 3163 O O . SER A 1 420 ? 43.722 -19.189 -9.765 1.00 83.06 420 SER A O 1
ATOM 3165 N N . ASP A 1 421 ? 42.298 -18.909 -8.044 1.00 85.50 421 ASP A N 1
ATOM 3166 C CA . ASP A 1 421 ? 42.192 -20.319 -7.689 1.00 85.50 421 ASP A CA 1
ATOM 3167 C C . ASP A 1 421 ? 41.260 -21.058 -8.650 1.00 85.50 421 ASP A C 1
ATOM 3169 O O . ASP A 1 421 ? 40.109 -20.666 -8.861 1.00 85.50 421 ASP A O 1
ATOM 3173 N N . LYS A 1 422 ? 41.762 -22.146 -9.243 1.00 87.75 422 LYS A N 1
ATOM 3174 C CA . LYS A 1 422 ? 40.987 -23.041 -10.110 1.00 87.75 422 LYS A CA 1
ATOM 3175 C C . LYS A 1 422 ? 40.269 -24.071 -9.244 1.00 87.75 422 LYS A C 1
ATOM 3177 O O . LYS A 1 422 ? 40.919 -24.900 -8.617 1.00 87.75 422 LYS A O 1
ATOM 3182 N N . LEU A 1 423 ? 38.940 -24.009 -9.219 1.00 84.56 423 LEU A N 1
ATOM 3183 C CA . LEU A 1 423 ? 38.111 -24.842 -8.346 1.00 84.56 423 LEU A CA 1
ATOM 3184 C C . LEU A 1 423 ? 37.621 -26.109 -9.041 1.00 84.56 423 LEU A C 1
ATOM 3186 O O . LEU A 1 423 ? 37.533 -27.161 -8.418 1.00 84.56 423 LEU A O 1
ATOM 3190 N N . SER A 1 424 ? 37.312 -26.020 -10.336 1.00 83.31 424 SER A N 1
ATOM 3191 C CA . SER A 1 424 ? 36.902 -27.178 -11.127 1.00 83.31 424 SER A CA 1
ATOM 3192 C C . SER A 1 424 ? 37.365 -27.078 -12.576 1.00 83.31 424 SER A C 1
ATOM 3194 O O . SER A 1 424 ? 37.592 -25.985 -13.101 1.00 83.31 424 SER A O 1
ATOM 3196 N N . GLU A 1 425 ? 37.513 -28.241 -13.207 1.00 87.56 425 GLU A N 1
ATOM 3197 C CA . GLU A 1 425 ? 37.751 -28.398 -14.637 1.00 87.56 425 GLU A CA 1
ATOM 3198 C C . GLU A 1 425 ? 36.915 -29.561 -15.152 1.00 87.56 425 GLU A C 1
ATOM 3200 O O . GLU A 1 425 ? 36.937 -30.652 -14.579 1.00 87.56 425 GLU A O 1
ATOM 3205 N N . THR A 1 426 ? 36.187 -29.336 -16.236 1.00 86.00 426 THR A N 1
ATOM 3206 C CA . THR A 1 426 ? 35.421 -30.378 -16.915 1.00 86.00 426 THR A CA 1
ATOM 3207 C C . THR A 1 426 ? 35.670 -30.329 -18.408 1.00 86.00 426 THR A C 1
ATOM 3209 O O . THR A 1 426 ? 36.066 -29.304 -18.960 1.00 86.00 426 THR A O 1
ATOM 3212 N N . SER A 1 427 ? 35.469 -31.464 -19.069 1.00 87.88 427 SER A N 1
ATOM 3213 C CA . SER A 1 427 ? 35.679 -31.607 -20.502 1.00 87.88 427 SER A CA 1
ATOM 3214 C C . SER A 1 427 ? 34.524 -32.394 -21.109 1.00 87.88 427 SER A C 1
ATOM 3216 O O . SER A 1 427 ? 34.154 -33.453 -20.602 1.00 87.88 427 SER A O 1
ATOM 3218 N N . THR A 1 428 ? 33.922 -31.857 -22.171 1.00 88.38 428 THR A N 1
ATOM 3219 C CA . THR A 1 428 ? 32.780 -32.467 -22.864 1.00 88.38 428 THR A CA 1
ATOM 3220 C C . THR A 1 428 ? 33.048 -32.521 -24.363 1.00 88.38 428 THR A C 1
ATOM 3222 O O . THR A 1 428 ? 33.277 -31.492 -24.995 1.00 88.38 428 THR A O 1
ATOM 3225 N N . ARG A 1 429 ? 32.985 -33.714 -24.965 1.00 90.25 429 ARG A N 1
ATOM 3226 C CA . ARG A 1 429 ? 33.081 -33.861 -26.426 1.00 90.25 429 ARG A CA 1
ATOM 3227 C C . ARG A 1 429 ? 31.764 -33.513 -27.106 1.00 90.25 429 ARG A C 1
ATOM 3229 O O . ARG A 1 429 ? 30.708 -34.012 -26.721 1.00 90.25 429 ARG A O 1
ATOM 3236 N N . LEU A 1 430 ? 31.843 -32.708 -28.160 1.00 90.25 430 LEU A N 1
ATOM 3237 C CA . LEU A 1 430 ? 30.702 -32.196 -28.907 1.00 90.25 430 LEU A CA 1
ATOM 3238 C C . LEU A 1 430 ? 30.911 -32.400 -30.406 1.00 90.25 430 LEU A C 1
ATOM 3240 O O . LEU A 1 430 ? 32.025 -32.319 -30.916 1.00 90.25 430 LEU A O 1
ATOM 3244 N N . ARG A 1 431 ? 29.807 -32.637 -31.115 1.00 90.19 431 ARG A N 1
ATOM 3245 C CA . ARG A 1 431 ? 29.729 -32.549 -32.575 1.00 90.19 431 ARG A CA 1
ATOM 3246 C C . ARG A 1 431 ? 28.603 -31.594 -32.910 1.00 90.19 431 ARG A C 1
ATOM 3248 O O . ARG A 1 431 ? 27.476 -31.884 -32.516 1.00 90.19 431 ARG A O 1
ATOM 3255 N N . LEU A 1 432 ? 28.912 -30.493 -33.582 1.00 87.56 432 LEU A N 1
ATOM 3256 C CA . LEU A 1 432 ? 27.956 -29.435 -33.900 1.00 87.56 432 LEU A CA 1
ATOM 3257 C C . LEU A 1 432 ? 27.910 -29.209 -35.414 1.00 87.56 432 LEU A C 1
ATOM 3259 O O . LEU A 1 432 ? 28.943 -29.038 -36.068 1.00 87.56 432 LEU A O 1
ATOM 3263 N N . GLY A 1 433 ? 26.704 -29.220 -35.973 1.00 86.75 433 GLY A N 1
ATOM 3264 C CA . GLY A 1 433 ? 26.413 -28.805 -37.338 1.00 86.75 433 GLY A CA 1
ATOM 3265 C C . GLY A 1 433 ? 26.559 -27.301 -37.543 1.00 86.75 433 GLY A C 1
ATOM 3266 O O . GLY A 1 433 ? 26.746 -26.541 -36.593 1.00 86.75 433 GLY A O 1
ATOM 3267 N N . VAL A 1 434 ? 26.501 -26.868 -38.802 1.00 82.88 434 VAL A N 1
ATOM 3268 C CA . VAL A 1 434 ? 26.562 -25.444 -39.161 1.00 82.88 434 VAL A CA 1
ATOM 3269 C C . VAL A 1 434 ? 25.331 -24.725 -38.605 1.00 82.88 434 VAL A C 1
ATOM 3271 O O . VAL A 1 434 ? 24.208 -25.120 -38.906 1.00 82.88 434 VAL A O 1
ATOM 3274 N N . GLY A 1 435 ? 25.539 -23.694 -37.787 1.00 77.69 435 GLY A N 1
ATOM 3275 C CA . GLY A 1 435 ? 24.472 -22.955 -37.111 1.00 77.69 435 GLY A CA 1
ATOM 3276 C C . GLY A 1 435 ? 23.800 -23.719 -35.964 1.00 77.69 435 GLY A C 1
ATOM 3277 O O . GLY A 1 435 ? 22.837 -23.212 -35.389 1.00 77.69 435 GLY A O 1
ATOM 3278 N N . GLU A 1 436 ? 24.266 -24.929 -35.621 1.00 85.25 436 GLU A N 1
ATOM 3279 C CA . GLU A 1 436 ? 23.660 -25.726 -34.551 1.00 85.25 436 GLU A CA 1
ATOM 3280 C C . GLU A 1 436 ? 23.880 -25.052 -33.190 1.00 85.25 436 GLU A C 1
ATOM 3282 O O . GLU A 1 436 ? 25.001 -24.665 -32.840 1.00 85.25 436 GLU A O 1
ATOM 3287 N N . ARG A 1 437 ? 22.796 -24.962 -32.411 1.00 84.56 437 ARG A N 1
ATOM 3288 C CA . ARG A 1 437 ? 22.795 -24.578 -30.997 1.00 84.56 437 ARG A CA 1
ATOM 3289 C C . ARG A 1 437 ? 22.554 -25.814 -30.142 1.00 84.56 437 ARG A C 1
ATOM 3291 O O . ARG A 1 437 ? 21.596 -26.546 -30.386 1.00 84.56 437 ARG A O 1
ATOM 3298 N N . ARG A 1 438 ? 23.380 -26.025 -29.118 1.00 87.50 438 ARG A N 1
ATOM 3299 C CA . ARG A 1 438 ? 23.220 -27.130 -28.166 1.00 87.50 438 ARG A CA 1
ATOM 3300 C C . ARG A 1 438 ? 23.360 -26.645 -26.731 1.00 87.50 438 ARG A C 1
ATOM 3302 O O . ARG A 1 438 ? 24.369 -26.041 -26.380 1.00 87.50 438 ARG A O 1
ATOM 3309 N N . THR A 1 439 ? 22.374 -26.957 -25.898 1.00 88.81 439 THR A N 1
ATOM 3310 C CA . THR A 1 439 ? 22.436 -26.719 -24.452 1.00 88.81 439 THR A CA 1
ATOM 3311 C C . THR A 1 439 ? 23.134 -27.883 -23.758 1.00 88.81 439 THR A C 1
ATOM 3313 O O . THR A 1 439 ? 22.875 -29.046 -24.069 1.00 88.81 439 THR A O 1
ATOM 3316 N N . LEU A 1 440 ? 24.032 -27.567 -22.830 1.00 87.31 440 LEU A N 1
ATOM 3317 C CA . LEU A 1 440 ? 24.822 -28.518 -22.058 1.00 87.31 440 LEU A CA 1
ATOM 3318 C C . LEU A 1 440 ? 24.702 -28.197 -20.574 1.00 87.31 440 LEU A C 1
ATOM 3320 O O . LEU A 1 440 ? 24.801 -27.038 -20.179 1.00 87.31 440 LEU A O 1
ATOM 3324 N N . ALA A 1 441 ? 24.559 -29.237 -19.759 1.00 87.00 441 ALA A N 1
ATOM 3325 C CA . ALA A 1 441 ? 24.714 -29.147 -18.316 1.00 87.00 441 ALA A CA 1
ATOM 3326 C C . ALA A 1 441 ? 26.176 -29.454 -17.972 1.00 87.00 441 ALA A C 1
ATOM 3328 O O . ALA A 1 441 ? 26.619 -30.598 -18.076 1.00 87.00 441 ALA A O 1
ATOM 3329 N N . LEU A 1 442 ? 26.933 -28.425 -17.603 1.00 81.94 442 LEU A N 1
ATOM 3330 C CA . LEU A 1 442 ? 28.324 -28.554 -17.192 1.00 81.94 442 LEU A CA 1
ATOM 3331 C C . LEU A 1 442 ? 28.370 -28.897 -15.701 1.00 81.94 442 LEU A C 1
ATOM 3333 O O . LEU A 1 442 ? 27.955 -28.065 -14.889 1.00 81.94 442 LEU A O 1
ATOM 3337 N N . PRO A 1 443 ? 28.846 -30.092 -15.312 1.00 76.69 443 PRO A N 1
ATOM 3338 C CA . PRO A 1 443 ? 28.961 -30.434 -13.905 1.00 76.69 443 PRO A CA 1
ATOM 3339 C C . PRO A 1 443 ? 29.960 -29.494 -13.233 1.00 76.69 443 PRO A C 1
ATOM 3341 O O . PRO A 1 443 ? 31.017 -29.190 -13.786 1.00 76.69 443 PRO A O 1
ATOM 3344 N N . VAL A 1 444 ? 29.632 -29.033 -12.032 1.00 71.38 444 VAL A N 1
ATOM 3345 C CA . VAL A 1 444 ? 30.532 -28.183 -11.249 1.00 71.38 444 VAL A CA 1
ATOM 3346 C C . VAL A 1 444 ? 31.124 -29.041 -10.143 1.00 71.38 444 VAL A C 1
ATOM 3348 O O . VAL A 1 444 ? 30.391 -29.582 -9.317 1.00 71.38 444 VAL A O 1
ATOM 3351 N N . ALA A 1 445 ? 32.442 -29.250 -10.166 1.00 55.47 445 ALA A N 1
ATOM 3352 C CA . ALA A 1 445 ? 33.090 -30.111 -9.180 1.00 55.47 445 ALA A CA 1
ATOM 3353 C C . ALA A 1 445 ? 33.080 -29.427 -7.801 1.00 55.47 445 ALA A C 1
ATOM 3355 O O . ALA A 1 445 ? 33.667 -28.360 -7.637 1.00 55.47 445 ALA A O 1
ATOM 3356 N N . GLY A 1 446 ? 32.415 -30.053 -6.825 1.00 62.47 446 GLY A N 1
ATOM 3357 C CA . GLY A 1 446 ? 32.205 -29.500 -5.484 1.00 62.47 446 GLY A CA 1
ATOM 3358 C C . GLY A 1 446 ? 31.084 -28.456 -5.455 1.00 62.47 446 GLY A C 1
ATOM 3359 O O . GLY A 1 446 ? 30.993 -27.600 -6.329 1.00 62.47 446 GLY A O 1
ATOM 3360 N N . ALA A 1 447 ? 30.203 -28.526 -4.452 1.00 69.75 447 ALA A N 1
ATOM 3361 C CA . ALA A 1 447 ? 29.144 -27.537 -4.269 1.00 69.75 447 ALA A CA 1
ATOM 3362 C C . ALA A 1 447 ? 29.779 -26.157 -4.028 1.00 69.75 447 ALA A C 1
ATOM 3364 O O . ALA A 1 447 ? 30.258 -25.880 -2.928 1.00 69.75 447 ALA A O 1
ATOM 3365 N N . LEU A 1 448 ? 29.831 -25.314 -5.066 1.00 82.38 448 LEU A N 1
ATOM 3366 C CA . LEU A 1 448 ? 30.320 -23.944 -4.943 1.00 82.38 448 LEU A CA 1
ATOM 3367 C C . LEU A 1 448 ? 29.525 -23.232 -3.846 1.00 82.38 448 LEU A C 1
ATOM 3369 O O . LEU A 1 448 ? 28.293 -23.281 -3.837 1.00 82.38 448 LEU A O 1
ATOM 3373 N N . GLY A 1 449 ? 30.234 -22.581 -2.926 1.00 82.31 449 GLY A N 1
ATOM 3374 C CA . GLY A 1 449 ? 29.610 -21.711 -1.933 1.00 82.31 449 GLY A CA 1
ATOM 3375 C C . GLY A 1 449 ? 29.150 -20.385 -2.552 1.00 82.31 449 GLY A C 1
ATOM 3376 O O . GLY A 1 449 ? 29.475 -20.102 -3.708 1.00 82.31 449 GLY A O 1
ATOM 3377 N N . PRO A 1 450 ? 28.448 -19.533 -1.794 1.00 85.12 450 PRO A N 1
ATOM 3378 C CA . PRO A 1 450 ? 28.048 -18.210 -2.260 1.00 85.12 450 PRO A CA 1
ATOM 3379 C C . PRO A 1 450 ? 29.241 -17.350 -2.697 1.00 85.12 450 PRO A C 1
ATOM 3381 O O . PRO A 1 450 ? 30.310 -17.383 -2.075 1.00 85.12 450 PRO A O 1
ATOM 3384 N N . GLY A 1 451 ? 29.055 -16.574 -3.763 1.00 84.88 451 GLY A N 1
ATOM 3385 C CA . GLY A 1 451 ? 30.046 -15.620 -4.254 1.00 84.88 451 GLY A CA 1
ATOM 3386 C C . GLY A 1 451 ? 30.127 -15.517 -5.774 1.00 84.88 451 GLY A C 1
ATOM 3387 O O . GLY A 1 451 ? 29.374 -16.151 -6.515 1.00 84.88 451 GLY A O 1
ATOM 3388 N N . GLU A 1 452 ? 31.070 -14.692 -6.220 1.00 90.19 452 GLU A N 1
ATOM 3389 C CA . GLU A 1 452 ? 31.397 -14.489 -7.628 1.00 90.19 452 GLU A CA 1
ATOM 3390 C C . GLU A 1 452 ? 32.459 -15.493 -8.106 1.00 90.19 452 GLU A C 1
ATOM 3392 O O . GLU A 1 452 ? 33.486 -15.700 -7.451 1.00 90.19 452 GLU A O 1
ATOM 3397 N N . TYR A 1 453 ? 32.226 -16.074 -9.282 1.00 89.19 453 TYR A N 1
ATOM 3398 C CA . TYR A 1 453 ? 33.119 -17.008 -9.954 1.00 89.19 453 TYR A CA 1
ATOM 3399 C C . TYR A 1 453 ? 33.318 -16.606 -11.414 1.00 89.19 453 TYR A C 1
ATOM 3401 O O . TYR A 1 453 ? 32.407 -16.114 -12.078 1.00 89.19 453 TYR A O 1
ATOM 3409 N N . GLN A 1 454 ? 34.511 -16.863 -11.936 1.00 90.44 454 GLN A N 1
ATOM 3410 C CA . GLN A 1 454 ? 34.831 -16.699 -13.350 1.00 90.44 454 GLN A CA 1
ATOM 3411 C C . GLN A 1 454 ? 34.763 -18.059 -14.038 1.00 90.44 454 GLN A C 1
ATOM 3413 O O . GLN A 1 454 ? 35.428 -19.002 -13.604 1.00 90.44 454 GLN A O 1
ATOM 3418 N N . VAL A 1 455 ? 33.975 -18.153 -15.106 1.00 88.12 455 VAL A N 1
ATOM 3419 C CA . VAL A 1 455 ? 33.855 -19.354 -15.937 1.00 88.12 455 VAL A CA 1
ATOM 3420 C C . VAL A 1 455 ? 34.591 -19.100 -17.243 1.00 88.12 455 VAL A C 1
ATOM 3422 O O . VAL A 1 455 ? 34.301 -18.123 -17.937 1.00 88.12 455 VAL A O 1
ATOM 3425 N N . ARG A 1 456 ? 35.557 -19.956 -17.586 1.00 89.75 456 ARG A N 1
ATOM 3426 C CA . ARG A 1 456 ? 36.262 -19.883 -18.871 1.00 89.75 456 ARG A CA 1
ATOM 3427 C C . ARG A 1 456 ? 36.046 -21.156 -19.658 1.00 89.75 456 ARG A C 1
ATOM 3429 O O . ARG A 1 456 ? 36.014 -22.250 -19.098 1.00 89.75 456 ARG A O 1
ATOM 3436 N N . HIS A 1 457 ? 35.947 -20.995 -20.968 1.00 89.00 457 HIS A N 1
ATOM 3437 C CA . HIS A 1 457 ? 35.784 -22.102 -21.890 1.00 89.00 457 HIS A CA 1
ATOM 3438 C C . HIS A 1 457 ? 36.892 -22.084 -22.944 1.00 89.00 457 HIS A C 1
ATOM 3440 O O . HIS A 1 457 ? 37.296 -21.028 -23.432 1.00 89.00 457 HIS A O 1
ATOM 3446 N N . GLU A 1 458 ? 37.361 -23.266 -23.314 1.00 91.44 458 GLU A N 1
ATOM 3447 C CA . GLU A 1 458 ? 38.297 -23.489 -24.410 1.00 91.44 458 GLU A CA 1
ATOM 3448 C C . GLU A 1 458 ? 37.795 -24.680 -25.222 1.00 91.44 458 GLU A C 1
ATOM 3450 O O . GLU A 1 458 ? 37.489 -25.734 -24.667 1.00 91.44 458 GLU A O 1
ATOM 3455 N N . ALA A 1 459 ? 37.684 -24.523 -26.535 1.00 89.44 459 ALA A N 1
ATOM 3456 C CA . ALA A 1 459 ? 37.317 -25.619 -27.417 1.00 89.44 459 ALA A CA 1
ATOM 3457 C C . ALA A 1 459 ? 38.544 -26.128 -28.165 1.00 89.44 459 ALA A C 1
ATOM 3459 O O . ALA A 1 459 ? 39.172 -25.381 -28.909 1.00 89.44 459 ALA A O 1
ATOM 3460 N N . ILE A 1 460 ? 38.863 -27.406 -28.006 1.00 90.88 460 ILE A N 1
ATOM 3461 C CA . ILE A 1 460 ? 39.943 -28.064 -28.739 1.00 90.88 460 ILE A CA 1
ATOM 3462 C C . ILE A 1 460 ? 39.325 -28.788 -29.924 1.00 90.88 460 ILE A C 1
ATOM 3464 O O . ILE A 1 460 ? 38.582 -29.752 -29.747 1.00 90.88 460 ILE A O 1
ATOM 3468 N N . LEU A 1 461 ? 39.586 -28.293 -31.128 1.00 86.31 461 LEU A N 1
ATOM 3469 C CA . LEU A 1 461 ? 39.124 -28.912 -32.365 1.00 86.31 461 LEU A CA 1
ATOM 3470 C C . LEU A 1 461 ? 39.870 -30.234 -32.612 1.00 86.31 461 LEU A C 1
ATOM 3472 O O . LEU A 1 461 ? 40.978 -30.432 -32.119 1.00 86.31 461 LEU A O 1
ATOM 3476 N N . ASP A 1 462 ? 39.286 -31.129 -33.410 1.00 82.88 462 ASP A N 1
ATOM 3477 C CA . ASP A 1 462 ? 39.893 -32.429 -33.749 1.00 82.88 462 ASP A CA 1
ATOM 3478 C C . ASP A 1 462 ? 41.293 -32.323 -34.400 1.00 82.88 462 ASP A C 1
ATOM 3480 O O . ASP A 1 462 ? 42.075 -33.269 -34.329 1.00 82.88 462 ASP A O 1
ATOM 3484 N N . ASP A 1 463 ? 41.633 -31.179 -35.008 1.00 81.50 463 ASP A N 1
ATOM 3485 C CA . ASP A 1 463 ? 42.968 -30.891 -35.558 1.00 81.50 463 ASP A CA 1
ATOM 3486 C C . ASP A 1 463 ? 43.990 -30.426 -34.495 1.00 81.50 463 ASP A C 1
ATOM 3488 O O . ASP A 1 463 ? 45.131 -30.102 -34.823 1.00 81.50 463 ASP A O 1
ATOM 3492 N N . GLY A 1 464 ? 43.593 -30.413 -33.219 1.00 79.06 464 GLY A N 1
ATOM 3493 C CA . GLY A 1 464 ? 44.399 -29.976 -32.082 1.00 79.06 464 GLY A CA 1
ATOM 3494 C C . GLY A 1 464 ? 44.378 -28.466 -31.839 1.00 79.06 464 GLY A C 1
ATOM 3495 O O . GLY A 1 464 ? 44.991 -28.004 -30.875 1.00 79.06 464 GLY A O 1
ATOM 3496 N N . THR A 1 465 ? 43.679 -27.685 -32.668 1.00 83.38 465 THR A N 1
ATOM 3497 C CA . THR A 1 465 ? 43.581 -26.230 -32.501 1.00 83.38 465 THR A CA 1
ATOM 3498 C C . THR A 1 465 ? 42.760 -25.887 -31.261 1.00 83.38 465 THR A C 1
ATOM 3500 O O . THR A 1 465 ? 41.582 -26.234 -31.178 1.00 83.38 465 THR A O 1
ATOM 3503 N N . ALA A 1 466 ? 43.356 -25.156 -30.320 1.00 84.12 466 ALA A N 1
ATOM 3504 C CA . ALA A 1 466 ? 42.651 -24.587 -29.177 1.00 84.12 466 ALA A CA 1
ATOM 3505 C C . ALA A 1 466 ? 42.017 -23.239 -29.552 1.00 84.12 466 ALA A C 1
ATOM 3507 O O . ALA A 1 466 ? 42.696 -22.316 -30.006 1.00 84.12 466 ALA A O 1
ATOM 3508 N N . VAL A 1 467 ? 40.707 -23.127 -29.358 1.00 82.69 467 VAL A N 1
ATOM 3509 C CA . VAL A 1 467 ? 39.918 -21.916 -29.584 1.00 82.69 467 VAL A CA 1
ATOM 3510 C C . VAL A 1 467 ? 39.470 -21.387 -28.220 1.00 82.69 467 VAL A C 1
ATOM 3512 O O . VAL A 1 467 ? 38.559 -21.967 -27.620 1.00 82.69 467 VAL A O 1
ATOM 3515 N N . PRO A 1 468 ? 40.091 -20.314 -27.697 1.00 80.50 468 PRO A N 1
ATOM 3516 C CA . PRO A 1 468 ? 39.635 -19.693 -26.463 1.00 80.50 468 PRO A CA 1
ATOM 3517 C C . PRO A 1 468 ? 38.282 -19.018 -26.696 1.00 80.50 468 PRO A C 1
ATOM 3519 O O . PRO A 1 468 ? 38.082 -18.326 -27.697 1.00 80.50 468 PRO A O 1
ATOM 3522 N N . LEU A 1 469 ? 37.358 -19.208 -25.760 1.00 84.62 469 LEU A N 1
ATOM 3523 C CA . LEU A 1 469 ? 36.016 -18.635 -25.809 1.00 84.62 469 LEU A CA 1
ATOM 3524 C C . LEU A 1 469 ? 35.880 -17.539 -24.748 1.00 84.62 469 LEU A C 1
ATOM 3526 O O . LEU A 1 469 ? 36.653 -17.480 -23.787 1.00 84.62 469 LEU A O 1
ATOM 3530 N N . SER A 1 470 ? 34.904 -16.650 -24.930 1.00 78.62 470 SER A N 1
ATOM 3531 C CA . SER A 1 470 ? 34.688 -15.520 -24.024 1.00 78.62 470 SER A CA 1
ATOM 3532 C C . SER A 1 470 ? 34.396 -16.016 -22.601 1.00 78.62 470 SER A C 1
ATOM 3534 O O . SER A 1 470 ? 33.460 -16.799 -22.415 1.00 78.62 470 SER A O 1
ATOM 3536 N N . PRO A 1 471 ? 35.163 -15.582 -21.585 1.00 82.88 471 PRO A N 1
ATOM 3537 C CA . PRO A 1 471 ? 34.827 -15.881 -20.204 1.00 82.88 471 PRO A CA 1
ATOM 3538 C C . PRO A 1 471 ? 33.604 -15.073 -19.767 1.00 82.88 471 PRO A C 1
ATOM 3540 O O . PRO A 1 471 ? 33.312 -14.011 -20.323 1.00 82.88 471 PRO A O 1
ATOM 3543 N N . TRP A 1 472 ? 32.913 -15.553 -18.741 1.00 83.69 472 TRP A N 1
ATOM 3544 C CA . TRP A 1 472 ? 31.762 -14.865 -18.163 1.00 83.69 472 TRP A CA 1
ATOM 3545 C C . TRP A 1 472 ? 31.664 -15.102 -16.653 1.00 83.69 472 TRP A C 1
ATOM 3547 O O . TRP A 1 472 ? 32.259 -16.032 -16.103 1.00 83.69 472 TRP A O 1
ATOM 3557 N N . THR A 1 473 ? 30.920 -14.225 -15.977 1.00 86.38 473 THR A N 1
ATOM 3558 C CA . THR A 1 473 ? 30.771 -14.245 -14.520 1.00 86.38 473 THR A CA 1
ATOM 3559 C C . THR A 1 473 ? 29.566 -15.077 -14.092 1.00 86.38 473 THR A C 1
ATOM 3561 O O . THR A 1 473 ? 28.438 -14.835 -14.528 1.00 86.38 473 THR A O 1
ATOM 3564 N N . LEU A 1 474 ? 29.811 -16.016 -13.185 1.00 87.62 474 LEU A N 1
ATOM 3565 C CA . LEU A 1 474 ? 28.819 -16.826 -12.498 1.00 87.62 474 LEU A CA 1
ATOM 3566 C C . LEU A 1 474 ? 28.651 -16.323 -11.064 1.00 87.62 474 LEU A C 1
ATOM 3568 O O . LEU A 1 474 ? 29.620 -16.248 -10.311 1.00 87.62 474 LEU A O 1
ATOM 3572 N N . PHE A 1 475 ? 27.412 -16.069 -10.662 1.00 89.06 475 PHE A N 1
ATOM 3573 C CA . PHE A 1 475 ? 27.072 -15.759 -9.278 1.00 89.06 475 PHE A CA 1
ATOM 3574 C C . PHE A 1 475 ? 26.401 -16.960 -8.623 1.00 89.06 475 PHE A C 1
ATOM 3576 O O . PHE A 1 475 ? 25.399 -17.472 -9.126 1.00 89.06 475 PHE A O 1
ATOM 3583 N N . ILE A 1 476 ? 26.930 -17.396 -7.483 1.00 86.50 476 ILE A N 1
ATOM 3584 C CA . ILE A 1 476 ? 26.266 -18.371 -6.620 1.00 86.50 476 ILE A CA 1
ATOM 3585 C C . ILE A 1 476 ? 25.652 -17.622 -5.442 1.00 86.50 476 ILE A C 1
ATOM 3587 O O . ILE A 1 476 ? 26.351 -16.910 -4.723 1.00 86.50 476 ILE A O 1
ATOM 3591 N N . THR A 1 477 ? 24.347 -17.780 -5.241 1.00 85.00 477 THR A N 1
ATOM 3592 C CA . THR A 1 477 ? 23.621 -17.260 -4.076 1.00 85.00 477 THR A CA 1
ATOM 3593 C C . THR A 1 477 ? 23.149 -18.416 -3.200 1.00 85.00 477 THR A C 1
ATOM 3595 O O . THR A 1 477 ? 22.917 -19.523 -3.690 1.00 85.00 477 THR A O 1
ATOM 3598 N N . GLU A 1 478 ? 23.013 -18.184 -1.896 1.00 79.81 478 GLU A N 1
ATOM 3599 C CA . GLU A 1 478 ? 22.478 -19.193 -0.979 1.00 79.81 478 GLU A CA 1
ATOM 3600 C C . GLU A 1 478 ? 21.076 -19.642 -1.380 1.00 79.81 478 GLU A C 1
ATOM 3602 O O . GLU A 1 478 ? 20.338 -18.880 -2.003 1.00 79.81 478 GLU A O 1
ATOM 3607 N N . ALA A 1 479 ? 20.681 -20.846 -0.953 1.00 68.75 479 ALA A N 1
ATOM 3608 C CA . ALA A 1 479 ? 19.281 -21.259 -0.901 1.00 68.75 479 ALA A CA 1
ATOM 3609 C C . ALA A 1 479 ? 18.446 -20.217 -0.140 1.00 68.75 479 ALA A C 1
ATOM 3611 O O . ALA A 1 479 ? 18.831 -19.768 0.937 1.00 68.75 479 ALA A O 1
ATOM 3612 N N . GLY A 1 480 ? 17.313 -19.794 -0.693 1.00 71.81 480 GLY A N 1
ATOM 3613 C CA . GLY A 1 480 ? 16.365 -18.989 0.065 1.00 71.81 480 GLY A CA 1
ATOM 3614 C C . GLY A 1 480 ? 15.378 -18.227 -0.797 1.00 71.81 480 GLY A C 1
ATOM 3615 O O . GLY A 1 480 ? 15.735 -17.632 -1.808 1.00 71.81 480 GLY A O 1
ATOM 3616 N N . THR A 1 481 ? 14.128 -18.250 -0.361 1.00 82.00 481 THR A N 1
ATOM 3617 C CA . THR A 1 481 ? 13.033 -17.472 -0.941 1.00 82.00 481 THR A CA 1
ATOM 3618 C C . THR A 1 481 ? 12.500 -16.524 0.124 1.00 82.00 481 THR A C 1
ATOM 3620 O O . THR A 1 481 ? 12.932 -16.571 1.280 1.00 82.00 481 THR A O 1
ATOM 3623 N N . LEU A 1 482 ? 11.524 -15.693 -0.232 1.00 85.19 482 LEU A N 1
ATOM 3624 C CA . LEU A 1 482 ? 10.831 -14.871 0.754 1.00 85.19 482 LEU A CA 1
ATOM 3625 C C . LEU A 1 482 ? 10.198 -15.710 1.889 1.00 85.19 482 LEU A C 1
ATOM 3627 O O . LEU A 1 482 ? 10.116 -15.245 3.017 1.00 85.19 482 LEU A O 1
ATOM 3631 N N . ASN A 1 483 ? 9.853 -16.977 1.623 1.00 81.88 483 ASN A N 1
ATOM 3632 C CA . ASN A 1 483 ? 9.295 -17.909 2.612 1.00 81.88 483 ASN A CA 1
ATOM 3633 C C . ASN A 1 483 ? 10.322 -18.479 3.606 1.00 81.88 483 ASN A C 1
ATOM 3635 O O . ASN A 1 483 ? 9.954 -19.274 4.465 1.00 81.88 483 ASN A O 1
ATOM 3639 N N . SER A 1 484 ? 11.608 -18.155 3.459 1.00 84.12 484 SER A N 1
ATOM 3640 C CA . SER A 1 484 ? 12.666 -18.703 4.316 1.00 84.12 484 SER A CA 1
ATOM 3641 C C . SER A 1 484 ? 13.672 -17.661 4.808 1.00 84.12 484 SER A C 1
ATOM 3643 O O . SER A 1 484 ? 14.529 -17.992 5.623 1.00 84.12 484 SER A O 1
ATOM 3645 N N . ILE A 1 485 ? 13.634 -16.425 4.297 1.00 86.56 485 ILE A N 1
ATOM 3646 C CA . ILE A 1 485 ? 14.600 -15.373 4.645 1.00 86.56 485 ILE A CA 1
ATOM 3647 C C . ILE A 1 485 ? 14.147 -14.582 5.870 1.00 86.56 485 ILE A C 1
ATOM 3649 O O . ILE A 1 485 ? 13.100 -13.943 5.838 1.00 86.56 485 ILE A O 1
ATOM 3653 N N . CYS A 1 486 ? 14.886 -14.654 6.976 1.00 90.75 486 CYS A N 1
ATOM 3654 C CA . CYS A 1 486 ? 14.620 -13.838 8.159 1.00 90.75 486 CYS A CA 1
ATOM 3655 C C . CYS A 1 486 ? 15.828 -12.946 8.438 1.00 90.75 486 CYS A C 1
ATOM 3657 O O . CYS A 1 486 ? 16.849 -13.428 8.928 1.00 90.75 486 CYS A O 1
ATOM 3659 N N . ASP A 1 487 ? 15.743 -11.684 8.020 1.00 93.06 487 ASP A N 1
ATOM 3660 C CA . ASP A 1 487 ? 16.907 -10.811 7.898 1.00 93.06 487 ASP A CA 1
ATOM 3661 C C . ASP A 1 487 ? 16.540 -9.321 7.812 1.00 93.06 487 ASP A C 1
ATOM 3663 O O . ASP A 1 487 ? 15.368 -8.937 7.731 1.00 93.06 487 ASP A O 1
ATOM 3667 N N . VAL A 1 488 ? 17.565 -8.472 7.781 1.00 94.62 488 VAL A N 1
ATOM 3668 C CA . VAL A 1 488 ? 17.439 -7.054 7.464 1.00 94.62 488 VAL A CA 1
ATOM 3669 C C . VAL A 1 488 ? 17.813 -6.781 6.012 1.00 94.62 488 VAL A C 1
ATOM 3671 O O . VAL A 1 488 ? 18.754 -7.335 5.435 1.00 94.62 488 VAL A O 1
ATOM 3674 N N . ALA A 1 489 ? 17.068 -5.859 5.431 1.00 92.94 489 ALA A N 1
ATOM 3675 C CA . ALA A 1 489 ? 17.356 -5.253 4.153 1.00 92.94 489 ALA A CA 1
ATOM 3676 C C . ALA A 1 489 ? 17.579 -3.752 4.345 1.00 92.94 489 ALA A C 1
ATOM 3678 O O . ALA A 1 489 ? 17.283 -3.183 5.401 1.00 92.94 489 ALA A O 1
ATOM 3679 N N . ALA A 1 490 ? 18.069 -3.086 3.309 1.00 89.44 490 ALA A N 1
ATOM 3680 C CA . ALA A 1 490 ? 18.085 -1.634 3.287 1.00 89.44 490 ALA A CA 1
ATOM 3681 C C . ALA A 1 490 ? 17.726 -1.092 1.909 1.00 89.44 490 ALA A C 1
ATOM 3683 O O . ALA A 1 490 ? 18.014 -1.703 0.874 1.00 89.44 490 ALA A O 1
ATOM 3684 N N . ALA A 1 491 ? 17.090 0.075 1.911 1.00 80.56 491 ALA A N 1
ATOM 3685 C CA . ALA A 1 491 ? 16.844 0.831 0.700 1.00 80.56 491 ALA A CA 1
ATOM 3686 C C . ALA A 1 491 ? 18.033 1.740 0.389 1.00 80.56 491 ALA A C 1
ATOM 3688 O O . ALA A 1 491 ? 18.610 2.389 1.271 1.00 80.56 491 ALA A O 1
ATOM 3689 N N . TYR A 1 492 ? 18.372 1.784 -0.894 1.00 69.56 492 TYR A N 1
ATOM 3690 C CA . TYR A 1 492 ? 19.406 2.636 -1.454 1.00 69.56 492 TYR A CA 1
ATOM 3691 C C . TYR A 1 492 ? 18.717 3.676 -2.350 1.00 69.56 492 TYR A C 1
ATOM 3693 O O . TYR A 1 492 ? 17.888 3.303 -3.169 1.00 69.56 492 TYR A O 1
ATOM 3701 N N . THR A 1 493 ? 18.980 4.974 -2.179 1.00 53.59 493 THR A N 1
ATOM 3702 C CA . THR A 1 493 ? 18.237 6.054 -2.876 1.00 53.59 493 THR A CA 1
ATOM 3703 C C . THR A 1 493 ? 18.816 6.439 -4.239 1.00 53.59 493 THR A C 1
ATOM 3705 O O . THR A 1 493 ? 18.229 7.242 -4.961 1.00 53.59 493 THR A O 1
ATOM 3708 N N . THR A 1 494 ? 19.959 5.862 -4.615 1.00 53.00 494 THR A N 1
ATOM 3709 C CA . THR A 1 494 ? 20.628 6.050 -5.918 1.00 53.00 494 THR A CA 1
ATOM 3710 C C . THR A 1 494 ? 20.887 4.687 -6.581 1.00 53.00 494 THR A C 1
ATOM 3712 O O . THR A 1 494 ? 20.368 3.686 -6.107 1.00 53.00 494 THR A O 1
ATOM 3715 N N . ALA A 1 495 ? 21.576 4.582 -7.722 1.00 56.31 495 ALA A N 1
ATOM 3716 C CA . ALA A 1 495 ? 21.907 3.254 -8.259 1.00 56.31 495 ALA A CA 1
ATOM 3717 C C . ALA A 1 495 ? 22.948 2.586 -7.338 1.00 56.31 495 ALA A C 1
ATOM 3719 O O . ALA A 1 495 ? 23.899 3.261 -6.975 1.00 56.31 495 ALA A O 1
ATOM 3720 N N . PRO A 1 496 ? 22.804 1.309 -6.937 1.00 57.38 496 PRO A N 1
ATOM 3721 C CA . PRO A 1 496 ? 23.709 0.633 -6.002 1.00 57.38 496 PRO A CA 1
ATOM 3722 C C . PRO A 1 496 ? 25.066 0.283 -6.640 1.00 57.38 496 PRO A C 1
ATOM 3724 O O . PRO A 1 496 ? 25.477 -0.868 -6.610 1.00 57.38 496 PRO A O 1
ATOM 3727 N N . ASP A 1 497 ? 25.750 1.234 -7.272 1.00 64.44 497 ASP A N 1
ATOM 3728 C CA . ASP A 1 497 ? 27.049 1.042 -7.926 1.00 64.44 497 ASP A CA 1
ATOM 3729 C C . ASP A 1 497 ? 28.232 1.654 -7.154 1.00 64.44 497 ASP A C 1
ATOM 3731 O O . ASP A 1 497 ? 29.375 1.528 -7.595 1.00 64.44 497 ASP A O 1
ATOM 3735 N N . ASP A 1 498 ? 27.992 2.229 -5.970 1.00 78.19 498 ASP A N 1
ATOM 3736 C CA . ASP A 1 498 ? 29.060 2.633 -5.050 1.00 78.19 498 ASP A CA 1
ATOM 3737 C C . ASP A 1 498 ? 29.599 1.443 -4.237 1.00 78.19 498 ASP A C 1
ATOM 3739 O O . ASP A 1 498 ? 29.045 1.047 -3.207 1.00 78.19 498 ASP A O 1
ATOM 3743 N N . GLU A 1 499 ? 30.717 0.888 -4.703 1.00 82.88 499 GLU A N 1
ATOM 3744 C CA . GLU A 1 499 ? 31.386 -0.284 -4.128 1.00 82.88 499 GLU A CA 1
ATOM 3745 C C . GLU A 1 499 ? 31.706 -0.123 -2.630 1.00 82.88 499 GLU A C 1
ATOM 3747 O O . GLU A 1 499 ? 31.535 -1.069 -1.860 1.00 82.88 499 GLU A O 1
ATOM 3752 N N . ALA A 1 500 ? 32.115 1.075 -2.192 1.00 84.56 500 ALA A N 1
ATOM 3753 C CA . ALA A 1 500 ? 32.444 1.332 -0.789 1.00 84.56 500 ALA A CA 1
ATOM 3754 C C . ALA A 1 500 ? 31.202 1.233 0.109 1.00 84.56 500 ALA A C 1
ATOM 3756 O O . ALA A 1 500 ? 31.254 0.620 1.181 1.00 84.56 500 ALA A O 1
ATOM 3757 N N . THR A 1 501 ? 30.069 1.784 -0.338 1.00 84.44 501 THR A N 1
ATOM 3758 C CA . THR A 1 501 ? 28.807 1.631 0.386 1.00 84.44 501 THR A CA 1
ATOM 3759 C C . THR A 1 501 ? 28.342 0.177 0.395 1.00 84.44 501 THR A C 1
ATOM 3761 O O . THR A 1 501 ? 27.966 -0.315 1.455 1.00 84.44 501 THR A O 1
ATOM 3764 N N . LEU A 1 502 ? 28.392 -0.538 -0.733 1.00 87.12 502 LEU A N 1
ATOM 3765 C CA . LEU A 1 502 ? 27.977 -1.947 -0.775 1.00 87.12 502 LEU A CA 1
ATOM 3766 C C . LEU A 1 502 ? 28.796 -2.825 0.176 1.00 87.12 502 LEU A C 1
ATOM 3768 O O . LEU A 1 502 ? 28.232 -3.647 0.899 1.00 87.12 502 LEU A O 1
ATOM 3772 N N . GLN A 1 503 ? 30.110 -2.602 0.230 1.00 89.19 503 GLN A N 1
ATOM 3773 C CA . GLN A 1 503 ? 30.989 -3.287 1.170 1.00 89.19 503 GLN A CA 1
ATOM 3774 C C . GLN A 1 503 ? 30.625 -2.962 2.628 1.00 89.19 503 GLN A C 1
ATOM 3776 O O . GLN A 1 503 ? 30.620 -3.854 3.482 1.00 89.19 503 GLN A O 1
ATOM 3781 N N . ALA A 1 504 ? 30.286 -1.703 2.923 1.00 89.56 504 ALA A N 1
ATOM 3782 C CA . ALA A 1 504 ? 29.821 -1.297 4.248 1.00 89.56 504 ALA A CA 1
ATOM 3783 C C . ALA A 1 504 ? 28.469 -1.940 4.606 1.00 89.56 504 ALA A C 1
ATOM 3785 O O . ALA A 1 504 ? 28.315 -2.452 5.712 1.00 89.56 504 ALA A O 1
ATOM 3786 N N . MET A 1 505 ? 27.519 -1.989 3.668 1.00 91.31 505 MET A N 1
ATOM 3787 C CA . MET A 1 505 ? 26.216 -2.630 3.863 1.00 91.31 505 MET A CA 1
ATOM 3788 C C . MET A 1 505 ? 26.362 -4.119 4.185 1.00 91.31 505 MET A C 1
ATOM 3790 O O . MET A 1 505 ? 25.763 -4.608 5.144 1.00 91.31 505 MET A O 1
ATOM 3794 N N . ALA A 1 506 ? 27.197 -4.828 3.423 1.00 90.94 506 ALA A N 1
ATOM 3795 C CA . ALA A 1 506 ? 27.487 -6.236 3.667 1.00 90.94 506 ALA A CA 1
ATOM 3796 C C . ALA A 1 506 ? 28.157 -6.454 5.032 1.00 90.94 506 ALA A C 1
ATOM 3798 O O . ALA A 1 506 ? 27.796 -7.379 5.761 1.00 90.94 506 ALA A O 1
ATOM 3799 N N . SER A 1 507 ? 29.077 -5.563 5.419 1.00 92.31 507 SER A N 1
ATOM 3800 C CA . SER A 1 507 ? 29.738 -5.598 6.734 1.00 92.31 507 SER A CA 1
ATOM 3801 C C . SER A 1 507 ? 28.765 -5.347 7.893 1.00 92.31 507 SER A C 1
ATOM 3803 O O . SER A 1 507 ? 28.915 -5.936 8.963 1.00 92.31 507 SER A O 1
ATOM 3805 N N . ASP A 1 508 ? 27.731 -4.533 7.669 1.00 92.88 508 ASP A N 1
ATOM 3806 C CA . ASP A 1 508 ? 26.640 -4.284 8.621 1.00 92.88 508 ASP A CA 1
ATOM 3807 C C . ASP A 1 508 ? 25.603 -5.424 8.662 1.00 92.88 508 ASP A C 1
ATOM 3809 O O . ASP A 1 508 ? 24.655 -5.410 9.456 1.00 92.88 508 ASP A O 1
ATOM 3813 N N . GLY A 1 509 ? 25.788 -6.446 7.823 1.00 92.12 509 GLY A N 1
ATOM 3814 C CA . GLY A 1 509 ? 24.945 -7.628 7.769 1.00 92.12 509 GLY A CA 1
ATOM 3815 C C . GLY A 1 509 ? 23.660 -7.444 6.967 1.00 92.12 509 GLY A C 1
ATOM 3816 O O . GLY A 1 509 ? 22.725 -8.205 7.182 1.00 92.12 509 GLY A O 1
ATOM 3817 N N . ILE A 1 510 ? 23.583 -6.483 6.048 1.00 93.06 510 ILE A N 1
ATOM 3818 C CA . ILE A 1 510 ? 22.433 -6.376 5.143 1.00 93.06 510 ILE A CA 1
ATOM 3819 C C . ILE A 1 510 ? 22.420 -7.574 4.191 1.00 93.06 510 ILE A C 1
ATOM 3821 O O . ILE A 1 510 ? 23.416 -7.844 3.526 1.00 93.06 510 ILE A O 1
ATOM 3825 N N . ALA A 1 511 ? 21.295 -8.289 4.119 1.00 92.00 511 ALA A N 1
ATOM 3826 C CA . ALA A 1 511 ? 21.151 -9.467 3.259 1.00 92.00 511 ALA A CA 1
ATOM 3827 C C . ALA A 1 511 ? 20.405 -9.186 1.952 1.00 92.00 511 ALA A C 1
ATOM 3829 O O . ALA A 1 511 ? 20.529 -9.940 0.982 1.00 92.00 511 ALA A O 1
ATOM 3830 N N . ALA A 1 512 ? 19.629 -8.105 1.904 1.00 91.94 512 ALA A N 1
ATOM 3831 C CA . ALA A 1 512 ? 18.937 -7.695 0.695 1.00 91.94 512 ALA A CA 1
ATOM 3832 C C . ALA A 1 512 ? 18.919 -6.178 0.513 1.00 91.94 512 ALA A C 1
ATOM 3834 O O . ALA A 1 512 ? 18.923 -5.402 1.468 1.00 91.94 512 ALA A O 1
ATOM 3835 N N . VAL A 1 513 ? 18.876 -5.760 -0.745 1.00 89.81 513 VAL A N 1
ATOM 3836 C CA . VAL A 1 513 ? 18.838 -4.357 -1.140 1.00 89.81 513 VAL A CA 1
ATOM 3837 C C . VAL A 1 513 ? 17.580 -4.117 -1.952 1.00 89.81 513 VAL A C 1
ATOM 3839 O O . VAL A 1 513 ? 17.351 -4.773 -2.974 1.00 89.81 513 VAL A O 1
ATOM 3842 N N . ARG A 1 514 ? 16.772 -3.147 -1.518 1.00 87.06 514 ARG A N 1
ATOM 3843 C CA . ARG A 1 514 ? 15.751 -2.566 -2.391 1.00 87.06 514 ARG A CA 1
ATOM 3844 C C . ARG A 1 514 ? 16.477 -1.717 -3.420 1.00 87.06 514 ARG A C 1
ATOM 3846 O O . ARG A 1 514 ? 17.092 -0.709 -3.073 1.00 87.06 514 ARG A O 1
ATOM 3853 N N . LEU A 1 515 ? 16.467 -2.188 -4.665 1.00 78.06 515 LEU A N 1
ATOM 3854 C CA . LEU A 1 515 ? 17.135 -1.506 -5.768 1.00 78.06 515 LEU A CA 1
ATOM 3855 C C . LEU A 1 515 ? 16.539 -0.101 -5.925 1.00 78.06 515 LEU A C 1
ATOM 3857 O O . LEU A 1 515 ? 15.360 0.090 -5.662 1.00 78.06 515 LEU A O 1
ATOM 3861 N N . ALA A 1 516 ? 17.325 0.865 -6.389 1.00 59.62 516 ALA A N 1
ATOM 3862 C CA . ALA A 1 516 ? 16.810 2.095 -6.982 1.00 59.62 516 ALA A CA 1
ATOM 3863 C C . ALA A 1 516 ? 17.438 2.272 -8.368 1.00 59.62 516 ALA A C 1
ATOM 3865 O O . ALA A 1 516 ? 18.565 1.836 -8.620 1.00 59.62 516 ALA A O 1
ATOM 3866 N N . GLY A 1 517 ? 16.687 2.841 -9.312 1.00 51.72 517 GLY A N 1
ATOM 3867 C CA . GLY A 1 517 ? 17.167 3.078 -10.674 1.00 51.72 517 GLY A CA 1
ATOM 3868 C C . GLY A 1 517 ? 16.143 2.792 -11.771 1.00 51.72 517 GLY A C 1
ATOM 3869 O O . GLY A 1 517 ? 15.015 2.377 -11.514 1.00 51.72 517 GLY A O 1
ATOM 3870 N N . LYS A 1 518 ? 16.558 3.052 -13.017 1.00 47.97 518 LYS A N 1
ATOM 3871 C CA . LYS A 1 518 ? 15.737 2.875 -14.221 1.00 47.97 518 LYS A CA 1
ATOM 3872 C C . LYS A 1 518 ? 15.324 1.408 -14.392 1.00 47.97 518 LYS A C 1
ATOM 3874 O O . LYS A 1 518 ? 16.097 0.496 -14.117 1.00 47.97 518 LYS A O 1
ATOM 3879 N N . GLN A 1 519 ? 14.097 1.208 -14.868 1.00 52.50 519 GLN A N 1
ATOM 3880 C CA . GLN A 1 519 ? 13.425 -0.092 -14.989 1.00 52.50 519 GLN A CA 1
ATOM 3881 C C . GLN A 1 519 ? 13.880 -0.925 -16.202 1.00 52.50 519 GLN A C 1
ATOM 3883 O O . GLN A 1 519 ? 13.255 -1.934 -16.525 1.00 52.50 519 GLN A O 1
ATOM 3888 N N . ASP A 1 520 ? 14.936 -0.520 -16.910 1.00 57.38 520 ASP A N 1
ATOM 3889 C CA . ASP A 1 520 ? 15.408 -1.277 -18.063 1.00 57.38 520 ASP A CA 1
ATOM 3890 C C . ASP A 1 520 ? 16.220 -2.519 -17.628 1.00 57.38 520 ASP A C 1
ATOM 3892 O O . ASP A 1 520 ? 16.911 -2.486 -16.601 1.00 57.38 520 ASP A O 1
ATOM 3896 N N . PRO A 1 521 ? 16.167 -3.627 -18.394 1.00 57.22 521 PRO A N 1
ATOM 3897 C CA . PRO A 1 521 ? 16.869 -4.865 -18.054 1.00 57.22 521 PRO A CA 1
ATOM 3898 C C . PRO A 1 521 ? 18.370 -4.690 -17.801 1.00 57.22 521 PRO A C 1
ATOM 3900 O O . PRO A 1 521 ? 18.932 -5.401 -16.974 1.00 57.22 521 PRO A O 1
ATOM 3903 N N . CYS A 1 522 ? 19.021 -3.727 -18.455 1.00 61.03 522 CYS A N 1
ATOM 3904 C CA . CYS A 1 522 ? 20.463 -3.512 -18.345 1.00 61.03 522 CYS A CA 1
ATOM 3905 C C . CYS A 1 522 ? 20.826 -2.844 -17.025 1.00 61.03 522 CYS A C 1
ATOM 3907 O O . CYS A 1 522 ? 21.758 -3.280 -16.349 1.00 61.03 522 CYS A O 1
ATOM 3909 N N . SER A 1 523 ? 20.058 -1.827 -16.627 1.00 66.12 523 SER A N 1
ATOM 3910 C CA . SER A 1 523 ? 20.171 -1.210 -15.306 1.00 66.12 523 SER A CA 1
ATOM 3911 C C . SER A 1 523 ? 19.943 -2.242 -14.201 1.00 66.12 523 SER A C 1
ATOM 3913 O O . SER A 1 523 ? 20.702 -2.284 -13.234 1.00 66.12 523 SER A O 1
ATOM 3915 N N . ILE A 1 524 ? 18.956 -3.126 -14.367 1.00 69.56 524 ILE A N 1
ATOM 3916 C CA . ILE A 1 524 ? 18.648 -4.175 -13.387 1.00 69.56 524 ILE A CA 1
ATOM 3917 C C . ILE A 1 524 ? 19.762 -5.218 -13.330 1.00 69.56 524 ILE A C 1
ATOM 3919 O O . ILE A 1 524 ? 20.215 -5.541 -12.237 1.00 69.56 524 ILE A O 1
ATOM 3923 N N . ALA A 1 525 ? 20.249 -5.704 -14.472 1.00 74.00 525 ALA A N 1
ATOM 3924 C CA . ALA A 1 525 ? 21.367 -6.640 -14.537 1.00 74.00 525 ALA A CA 1
ATOM 3925 C C . ALA A 1 525 ? 22.634 -6.061 -13.892 1.00 74.00 525 ALA A C 1
ATOM 3927 O O . ALA A 1 525 ? 23.285 -6.730 -13.086 1.00 74.00 525 ALA A O 1
ATOM 3928 N N . ARG A 1 526 ? 22.967 -4.800 -14.189 1.00 77.19 526 ARG A N 1
ATOM 3929 C CA . ARG A 1 526 ? 24.120 -4.105 -13.604 1.00 77.19 526 ARG A CA 1
ATOM 3930 C C . ARG A 1 526 ? 23.991 -3.989 -12.086 1.00 77.19 526 ARG A C 1
ATOM 3932 O O . ARG A 1 526 ? 24.908 -4.380 -11.368 1.00 77.19 526 ARG A O 1
ATOM 3939 N N . ASN A 1 527 ? 22.854 -3.491 -11.607 1.00 79.19 527 ASN A N 1
ATOM 3940 C CA . ASN A 1 527 ? 22.612 -3.283 -10.181 1.00 79.19 527 ASN A CA 1
ATOM 3941 C C . ASN A 1 527 ? 22.565 -4.616 -9.419 1.00 79.19 527 ASN A C 1
ATOM 3943 O O . ASN A 1 527 ? 23.149 -4.738 -8.346 1.00 79.19 527 ASN A O 1
ATOM 3947 N N . LEU A 1 528 ? 21.924 -5.634 -9.999 1.00 82.00 528 LEU A N 1
ATOM 3948 C CA . LEU A 1 528 ? 21.880 -6.984 -9.444 1.00 82.00 528 LEU A CA 1
ATOM 3949 C C . LEU A 1 528 ? 23.288 -7.586 -9.353 1.00 82.00 528 LEU A C 1
ATOM 3951 O O . LEU A 1 528 ? 23.645 -8.143 -8.321 1.00 82.00 528 LEU A O 1
ATOM 3955 N N . SER A 1 529 ? 24.111 -7.422 -10.393 1.00 83.56 529 SER A N 1
ATOM 3956 C CA . SER A 1 529 ? 25.505 -7.888 -10.381 1.00 83.56 529 SER A CA 1
ATOM 3957 C C . SER A 1 529 ? 26.299 -7.233 -9.253 1.00 83.56 529 SER A C 1
ATOM 3959 O O . SER A 1 529 ? 27.048 -7.916 -8.561 1.00 83.56 529 SER A O 1
ATOM 3961 N N . ALA A 1 530 ? 26.123 -5.922 -9.055 1.00 85.25 530 ALA A N 1
ATOM 3962 C CA . ALA A 1 530 ? 26.834 -5.171 -8.028 1.00 85.25 530 ALA A CA 1
ATOM 3963 C C . ALA A 1 530 ? 26.525 -5.700 -6.623 1.00 85.25 530 ALA A C 1
ATOM 3965 O O . ALA A 1 530 ? 27.447 -6.030 -5.885 1.00 85.25 530 ALA A O 1
ATOM 3966 N N . ILE A 1 531 ? 25.248 -5.877 -6.276 1.00 87.69 531 ILE A N 1
ATOM 3967 C CA . ILE A 1 531 ? 24.873 -6.355 -4.937 1.00 87.69 531 ILE A CA 1
ATOM 3968 C C . ILE A 1 531 ? 25.201 -7.844 -4.721 1.00 87.69 531 ILE A C 1
ATOM 3970 O O . ILE A 1 531 ? 25.587 -8.228 -3.617 1.00 87.69 531 ILE A O 1
ATOM 3974 N N . LEU A 1 532 ? 25.116 -8.679 -5.768 1.00 87.81 532 LEU A N 1
ATOM 3975 C CA . LEU A 1 532 ? 25.403 -10.115 -5.671 1.00 87.81 532 LEU A CA 1
ATOM 3976 C C . LEU A 1 532 ? 26.879 -10.394 -5.368 1.00 87.81 532 LEU A C 1
ATOM 3978 O O . LEU A 1 532 ? 27.174 -11.375 -4.684 1.00 87.81 532 LEU A O 1
ATOM 3982 N N . ARG A 1 533 ? 27.807 -9.529 -5.812 1.00 86.81 533 ARG A N 1
ATOM 3983 C CA . ARG A 1 533 ? 29.235 -9.614 -5.437 1.00 86.81 533 ARG A CA 1
ATOM 3984 C C . ARG A 1 533 ? 29.452 -9.581 -3.928 1.00 86.81 533 ARG A C 1
ATOM 3986 O O . ARG A 1 533 ? 30.378 -10.211 -3.425 1.00 86.81 533 ARG A O 1
ATOM 3993 N N . HIS A 1 534 ? 28.562 -8.894 -3.224 1.00 87.56 534 HIS A N 1
ATOM 3994 C CA . HIS A 1 534 ? 28.585 -8.721 -1.776 1.00 87.56 534 HIS A CA 1
ATOM 3995 C C . HIS A 1 534 ? 27.671 -9.712 -1.042 1.00 87.56 534 HIS A C 1
ATOM 3997 O O . HIS A 1 534 ? 27.416 -9.556 0.146 1.00 87.56 534 HIS A O 1
ATOM 4003 N N . GLY A 1 535 ? 27.164 -10.739 -1.737 1.00 85.56 535 GLY A N 1
ATOM 4004 C CA . GLY A 1 535 ? 26.293 -11.768 -1.160 1.00 85.56 535 GLY A CA 1
ATOM 4005 C C . GLY A 1 535 ? 24.855 -11.311 -0.894 1.00 85.56 535 GLY A C 1
ATOM 4006 O O . GLY A 1 535 ? 24.075 -12.074 -0.330 1.00 85.56 535 GLY A O 1
ATOM 4007 N N . MET A 1 536 ? 24.486 -10.098 -1.315 1.00 90.06 536 MET A N 1
ATOM 4008 C CA . MET A 1 536 ? 23.154 -9.535 -1.100 1.00 90.06 536 MET A CA 1
ATOM 4009 C C . MET A 1 536 ? 22.190 -9.904 -2.234 1.00 90.06 536 MET A C 1
ATOM 4011 O O . MET A 1 536 ? 22.590 -10.071 -3.387 1.00 90.06 536 MET A O 1
ATOM 4015 N N . ARG A 1 537 ? 20.895 -9.983 -1.917 1.00 90.06 537 ARG A N 1
ATOM 4016 C CA . ARG A 1 537 ? 19.809 -10.241 -2.880 1.00 90.06 537 ARG A CA 1
ATOM 4017 C C . ARG A 1 537 ? 19.005 -8.978 -3.203 1.00 90.06 537 ARG A C 1
ATOM 4019 O O . ARG A 1 537 ? 19.026 -8.010 -2.451 1.00 90.06 537 ARG A O 1
ATOM 4026 N N . ALA A 1 538 ? 18.268 -8.981 -4.310 1.00 88.62 538 ALA A N 1
ATOM 4027 C CA . ALA A 1 538 ? 17.471 -7.837 -4.750 1.00 88.62 538 ALA A CA 1
ATOM 4028 C C . ALA A 1 538 ? 16.001 -7.928 -4.327 1.00 88.62 538 ALA A C 1
ATOM 4030 O O . ALA A 1 538 ? 15.351 -8.958 -4.509 1.00 88.62 538 ALA A O 1
ATOM 4031 N N . LEU A 1 539 ? 15.458 -6.788 -3.909 1.00 88.75 539 LEU A N 1
ATOM 4032 C CA . LEU A 1 539 ? 14.031 -6.476 -3.965 1.00 88.75 539 LEU A CA 1
ATOM 4033 C C . LEU A 1 539 ? 13.844 -5.465 -5.104 1.00 88.75 539 LEU A C 1
ATOM 4035 O O . LEU A 1 539 ? 14.452 -4.390 -5.086 1.00 88.75 539 LEU A O 1
ATOM 4039 N N . CYS A 1 540 ? 13.081 -5.819 -6.139 1.00 84.75 540 CYS A N 1
ATOM 4040 C CA . CYS A 1 540 ? 12.933 -4.949 -7.306 1.00 84.75 540 CYS A CA 1
ATOM 4041 C C . CYS A 1 540 ? 11.925 -3.819 -7.050 1.00 84.75 540 CYS A C 1
ATOM 4043 O O . CYS A 1 540 ? 10.851 -4.052 -6.498 1.00 84.75 540 CYS A O 1
ATOM 4045 N N . VAL A 1 541 ? 12.262 -2.616 -7.530 1.00 75.88 541 VAL A N 1
ATOM 4046 C CA . VAL A 1 541 ? 11.369 -1.442 -7.594 1.00 75.88 541 VAL A CA 1
ATOM 4047 C C . VAL A 1 541 ? 10.089 -1.727 -8.375 1.00 75.88 541 VAL A C 1
ATOM 4049 O O . VAL A 1 541 ? 10.084 -2.679 -9.164 1.00 75.88 541 VAL A O 1
ATOM 4052 N N . PRO A 1 542 ? 9.044 -0.886 -8.225 1.00 78.00 542 PRO A N 1
ATOM 4053 C CA . PRO A 1 542 ? 7.832 -0.977 -9.032 1.00 78.00 542 PRO A CA 1
ATOM 4054 C C . PRO A 1 542 ? 8.127 -1.214 -10.515 1.00 78.00 542 PRO A C 1
ATOM 4056 O O . PRO A 1 542 ? 8.975 -0.532 -11.091 1.00 78.00 542 PRO A O 1
ATOM 4059 N N . ALA A 1 543 ? 7.456 -2.196 -11.119 1.00 78.12 543 ALA A N 1
ATOM 4060 C CA . ALA A 1 543 ? 7.606 -2.552 -12.531 1.00 78.12 543 ALA A CA 1
ATOM 4061 C C . ALA A 1 543 ? 6.894 -1.568 -13.468 1.00 78.12 543 ALA A C 1
ATOM 4063 O O . ALA A 1 543 ? 7.248 -1.450 -14.639 1.00 78.12 543 ALA A O 1
ATOM 4064 N N . ALA A 1 544 ? 5.887 -0.871 -12.957 1.00 74.88 544 ALA A N 1
ATOM 4065 C CA . ALA A 1 544 ? 5.134 0.139 -13.672 1.00 74.88 544 ALA A CA 1
ATOM 4066 C C . ALA A 1 544 ? 4.773 1.287 -12.726 1.00 74.88 544 ALA A C 1
ATOM 4068 O O . ALA A 1 544 ? 4.954 1.211 -11.517 1.00 74.88 544 ALA A O 1
ATOM 4069 N N . SER A 1 545 ? 4.295 2.392 -13.288 1.00 73.94 545 SER A N 1
ATOM 4070 C CA . SER A 1 545 ? 3.726 3.475 -12.488 1.00 73.94 545 SER A CA 1
ATOM 4071 C C . SER A 1 545 ? 2.227 3.251 -12.337 1.00 73.94 545 SER A C 1
ATOM 4073 O O . SER A 1 545 ? 1.551 3.001 -13.337 1.00 73.94 545 SER A O 1
ATOM 4075 N N . TYR A 1 546 ? 1.681 3.455 -11.138 1.00 64.94 546 TYR A N 1
ATOM 4076 C CA . TYR A 1 546 ? 0.230 3.499 -10.911 1.00 64.94 546 TYR A CA 1
ATOM 4077 C C . TYR A 1 546 ? -0.474 4.549 -11.802 1.00 64.94 546 TYR A C 1
ATOM 4079 O O . TYR A 1 546 ? -1.662 4.446 -12.085 1.00 64.94 546 TYR A O 1
ATOM 4087 N N . ARG A 1 547 ? 0.263 5.536 -12.339 1.00 64.75 547 ARG A N 1
ATOM 4088 C CA . ARG A 1 547 ? -0.252 6.537 -13.295 1.00 64.75 547 ARG A CA 1
ATOM 4089 C C . ARG A 1 547 ? -0.524 5.981 -14.696 1.00 64.75 547 ARG A C 1
ATOM 4091 O O . ARG A 1 547 ? -1.083 6.679 -15.534 1.00 64.75 547 ARG A O 1
ATOM 4098 N N . SER A 1 548 ? -0.091 4.752 -14.977 1.00 71.56 548 SER A N 1
ATOM 4099 C CA . SER A 1 548 ? -0.281 4.090 -16.276 1.00 71.56 548 SER A CA 1
ATOM 4100 C C . SER A 1 548 ? -1.612 3.338 -16.397 1.00 71.56 548 SER A C 1
ATOM 4102 O O . SER A 1 548 ? -1.899 2.759 -17.447 1.00 71.56 548 SER A O 1
ATOM 4104 N N . VAL A 1 549 ? -2.433 3.352 -15.343 1.00 77.81 549 VAL A N 1
ATOM 4105 C CA . VAL A 1 549 ? -3.717 2.651 -15.290 1.00 77.81 549 VAL A CA 1
ATOM 4106 C C . VAL A 1 549 ? -4.680 3.234 -16.321 1.00 77.81 549 VAL A C 1
ATOM 4108 O O . VAL A 1 549 ? -5.032 4.414 -16.311 1.00 77.81 549 VAL A O 1
ATOM 4111 N N . CYS A 1 550 ? -5.096 2.383 -17.254 1.00 82.75 550 CYS A N 1
ATOM 4112 C CA . CYS A 1 550 ? -5.981 2.739 -18.350 1.00 82.75 550 CYS A CA 1
ATOM 4113 C C . CYS A 1 550 ? -6.761 1.504 -18.806 1.00 82.75 550 CYS A C 1
ATOM 4115 O O . CYS A 1 550 ? -6.237 0.388 -18.824 1.00 82.75 550 CYS A O 1
ATOM 4117 N N . THR A 1 551 ? -8.013 1.708 -19.207 1.00 85.88 551 THR A N 1
ATOM 4118 C CA . THR A 1 551 ? -8.891 0.636 -19.702 1.00 85.88 551 THR A CA 1
ATOM 4119 C C . THR A 1 551 ? -8.753 0.388 -21.204 1.00 85.88 551 THR A C 1
ATOM 4121 O O . THR A 1 551 ? -9.368 -0.544 -21.718 1.00 85.88 551 THR A O 1
ATOM 4124 N N . SER A 1 552 ? -7.950 1.187 -21.923 1.00 86.56 552 SER A N 1
ATOM 4125 C CA . SER A 1 552 ? -7.789 1.010 -23.366 1.00 86.56 552 SER A CA 1
ATOM 4126 C C . SER A 1 552 ? -7.221 -0.385 -23.685 1.00 86.56 552 SER A C 1
ATOM 4128 O O . SER A 1 552 ? -6.275 -0.833 -23.020 1.00 86.56 552 SER A O 1
ATOM 4130 N N . PRO A 1 553 ? -7.743 -1.084 -24.712 1.00 85.31 553 PRO A N 1
ATOM 4131 C CA . PRO A 1 553 ? -7.236 -2.402 -25.090 1.00 85.31 553 PRO A CA 1
ATOM 4132 C C . PRO A 1 553 ? -5.735 -2.404 -25.406 1.00 85.31 553 PRO A C 1
ATOM 4134 O O . PRO A 1 553 ? -5.029 -3.335 -25.023 1.00 85.31 553 PRO A O 1
ATOM 4137 N N . ALA A 1 554 ? -5.233 -1.344 -26.050 1.00 78.12 554 ALA A N 1
ATOM 4138 C CA . ALA A 1 554 ? -3.818 -1.200 -26.383 1.00 78.12 554 ALA A CA 1
ATOM 4139 C C . ALA A 1 554 ? -2.940 -1.076 -25.126 1.00 78.12 554 ALA A C 1
ATOM 4141 O O . ALA A 1 554 ? -1.949 -1.793 -25.003 1.00 78.12 554 ALA A O 1
ATOM 4142 N N . SER A 1 555 ? -3.331 -0.234 -24.160 1.00 76.94 555 SER A N 1
ATOM 4143 C CA . SER A 1 555 ? -2.599 -0.084 -22.894 1.00 76.94 555 SER A CA 1
ATOM 4144 C C . SER A 1 555 ? -2.612 -1.373 -22.070 1.00 76.94 555 SER A C 1
ATOM 4146 O O . SER A 1 555 ? -1.576 -1.772 -21.543 1.00 76.94 555 SER A O 1
ATOM 4148 N N . ARG A 1 556 ? -3.756 -2.069 -21.999 1.00 80.50 556 ARG A N 1
ATOM 4149 C CA . ARG A 1 556 ? -3.870 -3.375 -21.322 1.00 80.50 556 ARG A CA 1
ATOM 4150 C C . ARG A 1 556 ? -3.006 -4.449 -21.995 1.00 80.50 556 ARG A C 1
ATOM 4152 O O . ARG A 1 556 ? -2.398 -5.263 -21.305 1.00 80.50 556 ARG A O 1
ATOM 4159 N N . ALA A 1 557 ? -2.929 -4.465 -23.326 1.00 80.44 557 ALA A N 1
ATOM 4160 C CA . ALA A 1 557 ? -2.078 -5.403 -24.058 1.00 80.44 557 ALA A CA 1
ATOM 4161 C C . ALA A 1 557 ? -0.582 -5.121 -23.834 1.00 80.44 557 ALA A C 1
ATOM 4163 O O . ALA A 1 557 ? 0.186 -6.054 -23.599 1.00 80.44 557 ALA A O 1
ATOM 4164 N N . GLU A 1 558 ? -0.176 -3.847 -23.855 1.00 79.69 558 GLU A N 1
ATOM 4165 C CA . GLU A 1 558 ? 1.197 -3.422 -23.555 1.00 79.69 558 GLU A CA 1
ATOM 4166 C C . GLU A 1 558 ? 1.601 -3.810 -22.127 1.00 79.69 558 GLU A C 1
ATOM 4168 O O . GLU A 1 558 ? 2.662 -4.406 -21.942 1.00 79.69 558 GLU A O 1
ATOM 4173 N N . LEU A 1 559 ? 0.723 -3.565 -21.146 1.00 83.69 559 LEU A N 1
ATOM 4174 C CA . LEU A 1 559 ? 0.904 -3.980 -19.754 1.00 83.69 559 LEU A CA 1
ATOM 4175 C C . LEU A 1 559 ? 1.169 -5.481 -19.634 1.00 83.69 559 LEU A C 1
ATOM 4177 O O . LEU A 1 559 ? 2.181 -5.885 -19.068 1.00 83.69 559 LEU A O 1
ATOM 4181 N N . ARG A 1 560 ? 0.254 -6.312 -20.154 1.00 86.62 560 ARG A N 1
ATOM 4182 C CA . ARG A 1 560 ? 0.357 -7.773 -20.038 1.00 86.62 560 ARG A CA 1
ATOM 4183 C C . ARG A 1 560 ? 1.623 -8.289 -20.711 1.00 86.62 560 ARG A C 1
ATOM 4185 O O . ARG A 1 560 ? 2.295 -9.151 -20.157 1.00 86.62 560 ARG A O 1
ATOM 4192 N N . ARG A 1 561 ? 1.984 -7.739 -21.875 1.00 83.44 561 ARG A N 1
ATOM 4193 C CA . ARG A 1 561 ? 3.229 -8.108 -22.554 1.00 83.44 561 ARG A CA 1
ATOM 4194 C C . ARG A 1 561 ? 4.451 -7.747 -21.708 1.00 83.44 561 ARG A C 1
ATOM 4196 O O . ARG A 1 561 ? 5.274 -8.618 -21.462 1.00 83.44 561 ARG A O 1
ATOM 4203 N N . ALA A 1 562 ? 4.535 -6.513 -21.207 1.00 79.81 562 ALA A N 1
ATOM 4204 C CA . ALA A 1 562 ? 5.647 -6.079 -20.360 1.00 79.81 562 ALA A CA 1
ATOM 4205 C C . ALA A 1 562 ? 5.758 -6.915 -19.071 1.00 79.81 562 ALA A C 1
ATOM 4207 O O . ALA A 1 562 ? 6.858 -7.296 -18.670 1.00 79.81 562 ALA A O 1
ATOM 4208 N N . ALA A 1 563 ? 4.625 -7.255 -18.451 1.00 85.56 563 ALA A N 1
ATOM 4209 C CA . ALA A 1 563 ? 4.569 -8.123 -17.279 1.00 85.56 563 ALA A CA 1
ATOM 4210 C C . ALA A 1 563 ? 5.050 -9.551 -17.593 1.00 85.56 563 ALA A C 1
ATOM 4212 O O . ALA A 1 563 ? 5.854 -10.103 -16.843 1.00 85.56 563 ALA A O 1
ATOM 4213 N N . ALA A 1 564 ? 4.623 -10.132 -18.718 1.00 85.62 564 ALA A N 1
ATOM 4214 C CA . ALA A 1 564 ? 5.061 -11.455 -19.162 1.00 85.62 564 ALA A CA 1
ATOM 4215 C C . ALA A 1 564 ? 6.560 -11.486 -19.513 1.00 85.62 564 ALA A C 1
ATOM 4217 O O . ALA A 1 564 ? 7.262 -12.417 -19.112 1.00 85.62 564 ALA A O 1
ATOM 4218 N N . ASP A 1 565 ? 7.076 -10.460 -20.193 1.00 81.12 565 ASP A N 1
ATOM 4219 C CA . ASP A 1 565 ? 8.506 -10.320 -20.495 1.00 81.12 565 ASP A CA 1
ATOM 4220 C C . ASP A 1 565 ? 9.320 -10.231 -19.189 1.00 81.12 565 ASP A C 1
ATOM 4222 O O . ASP A 1 565 ? 10.340 -10.906 -19.016 1.00 81.12 565 ASP A O 1
ATOM 4226 N N . ARG A 1 566 ? 8.815 -9.463 -18.213 1.00 84.00 566 ARG A N 1
ATOM 4227 C CA . ARG A 1 566 ? 9.418 -9.331 -16.882 1.00 84.00 566 ARG A CA 1
ATOM 4228 C C . ARG A 1 566 ? 9.403 -10.646 -16.101 1.00 84.00 566 ARG A C 1
ATOM 4230 O O . ARG A 1 566 ? 10.417 -10.990 -15.494 1.00 84.00 566 ARG A O 1
ATOM 4237 N N . GLY A 1 567 ? 8.296 -11.386 -16.133 1.00 86.94 567 GLY A N 1
ATOM 4238 C CA . GLY A 1 567 ? 8.174 -12.702 -15.501 1.00 86.94 567 GLY A CA 1
ATOM 4239 C C . GLY A 1 567 ? 9.143 -13.720 -16.097 1.00 86.94 567 GLY A C 1
ATOM 4240 O O . GLY A 1 567 ? 9.831 -14.422 -15.358 1.00 86.94 567 GLY A O 1
ATOM 4241 N N . ALA A 1 568 ? 9.288 -13.739 -17.424 1.00 84.62 568 ALA A N 1
ATOM 4242 C CA . ALA A 1 568 ? 10.236 -14.615 -18.107 1.00 84.62 568 ALA A CA 1
ATOM 4243 C C . ALA A 1 568 ? 11.688 -14.307 -17.710 1.00 84.62 568 ALA A C 1
ATOM 4245 O O . ALA A 1 568 ? 12.464 -15.232 -17.481 1.00 84.62 568 ALA A O 1
ATOM 4246 N N . TYR A 1 569 ? 12.039 -13.022 -17.592 1.00 82.06 569 TYR A N 1
ATOM 4247 C CA . TYR A 1 569 ? 13.366 -12.585 -17.156 1.00 82.06 569 TYR A CA 1
ATOM 4248 C C . TYR A 1 569 ? 13.663 -12.979 -15.696 1.00 82.06 569 TYR A C 1
ATOM 4250 O O . TYR A 1 569 ? 14.738 -13.501 -15.387 1.00 82.06 569 TYR A O 1
ATOM 4258 N N . LEU A 1 570 ? 12.711 -12.752 -14.784 1.00 85.06 570 LEU A N 1
ATOM 4259 C CA . LEU A 1 570 ? 12.923 -12.987 -13.353 1.00 85.06 570 LEU A CA 1
ATOM 4260 C C . LEU A 1 570 ? 12.856 -14.460 -12.944 1.00 85.06 570 LEU A C 1
ATOM 4262 O O . LEU A 1 570 ? 13.572 -14.846 -12.020 1.00 85.06 570 LEU A O 1
ATOM 4266 N N . ARG A 1 571 ? 12.122 -15.306 -13.681 1.00 84.75 571 ARG A N 1
ATOM 4267 C CA . ARG A 1 571 ? 12.097 -16.765 -13.470 1.00 84.75 571 ARG A CA 1
ATOM 4268 C C . ARG A 1 571 ? 13.497 -17.357 -13.300 1.00 84.75 571 ARG A C 1
ATOM 4270 O O . ARG A 1 571 ? 13.719 -18.246 -12.480 1.00 84.75 571 ARG A O 1
ATOM 4277 N N . ASP A 1 572 ? 14.450 -16.892 -14.093 1.00 77.81 572 ASP A N 1
ATOM 4278 C CA . ASP A 1 572 ? 15.797 -17.456 -14.146 1.00 77.81 572 ASP A CA 1
ATOM 4279 C C . ASP A 1 572 ? 16.825 -16.610 -13.359 1.00 77.81 572 ASP A C 1
ATOM 4281 O O . ASP A 1 572 ? 18.031 -16.783 -13.523 1.00 77.81 572 ASP A O 1
ATOM 4285 N N . SER A 1 573 ? 16.342 -15.753 -12.445 1.00 82.31 573 SER A N 1
ATOM 4286 C CA . SER A 1 573 ? 17.127 -14.802 -11.640 1.00 82.31 573 SER A CA 1
ATOM 4287 C C . SER A 1 573 ? 17.008 -15.065 -10.123 1.00 82.31 573 SER A C 1
ATOM 4289 O O . SER A 1 573 ? 16.418 -14.262 -9.401 1.00 82.31 573 SER A O 1
ATOM 4291 N N . PRO A 1 574 ? 17.594 -16.153 -9.582 1.00 80.81 574 PRO A N 1
ATOM 4292 C CA . PRO A 1 574 ? 17.473 -16.507 -8.159 1.00 80.81 574 PRO A CA 1
ATOM 4293 C C . PRO A 1 574 ? 18.031 -15.475 -7.163 1.00 80.81 574 PRO A C 1
ATOM 4295 O O . PRO A 1 574 ? 17.760 -15.562 -5.970 1.00 80.81 574 PRO A O 1
ATOM 4298 N N . GLY A 1 575 ? 18.808 -14.495 -7.631 1.00 85.50 575 GLY A N 1
ATOM 4299 C CA . GLY A 1 575 ? 19.247 -13.360 -6.819 1.00 85.50 575 GLY A CA 1
ATOM 4300 C C . GLY A 1 575 ? 18.136 -12.358 -6.482 1.00 85.50 575 GLY A C 1
ATOM 4301 O O . GLY A 1 575 ? 18.395 -11.410 -5.745 1.00 85.50 575 GLY A O 1
ATOM 4302 N N . VAL A 1 576 ? 16.922 -12.529 -7.018 1.00 89.06 576 VAL A N 1
ATOM 4303 C CA . VAL A 1 576 ? 15.782 -11.624 -6.822 1.00 89.06 576 VAL A CA 1
ATOM 4304 C C . VAL A 1 576 ? 14.748 -12.268 -5.901 1.00 89.06 576 VAL A C 1
ATOM 4306 O O . VAL A 1 576 ? 14.146 -13.285 -6.237 1.00 89.06 576 VAL A O 1
ATOM 4309 N N . LEU A 1 577 ? 14.515 -11.642 -4.748 1.00 90.31 577 LEU A N 1
ATOM 4310 C CA . LEU A 1 577 ? 13.564 -12.107 -3.738 1.00 90.31 577 LEU A CA 1
ATOM 4311 C C . LEU A 1 577 ? 12.118 -11.728 -4.051 1.00 90.31 577 LEU A C 1
ATOM 4313 O O . LEU A 1 577 ? 11.221 -12.393 -3.543 1.00 90.31 577 LEU A O 1
ATOM 4317 N N . GLN A 1 578 ? 11.890 -10.664 -4.830 1.00 91.06 578 GLN A N 1
ATOM 4318 C CA . GLN A 1 578 ? 10.557 -10.095 -5.055 1.00 91.06 578 GLN A CA 1
ATOM 4319 C C . GLN A 1 578 ? 10.524 -9.069 -6.198 1.00 91.06 578 GLN A C 1
ATOM 4321 O O . GLN A 1 578 ? 11.516 -8.373 -6.452 1.00 91.06 578 GLN A O 1
ATOM 4326 N N . GLN A 1 579 ? 9.349 -8.920 -6.818 1.00 90.44 579 GLN A N 1
ATOM 4327 C CA . GLN A 1 579 ? 8.999 -7.833 -7.734 1.00 90.44 579 GLN A CA 1
ATOM 4328 C C . GLN A 1 579 ? 7.779 -7.031 -7.241 1.00 90.44 579 GLN A C 1
ATOM 4330 O O . GLN A 1 579 ? 6.704 -7.595 -7.061 1.00 90.44 579 GLN A O 1
ATOM 4335 N N . LEU A 1 580 ? 7.929 -5.710 -7.100 1.00 87.56 580 LEU A N 1
ATOM 4336 C CA . LEU A 1 580 ? 6.811 -4.779 -6.880 1.00 87.56 580 LEU A CA 1
ATOM 4337 C C . LEU A 1 580 ? 6.045 -4.484 -8.173 1.00 87.56 580 LEU A C 1
ATOM 4339 O O . LEU A 1 580 ? 6.665 -4.326 -9.226 1.00 87.56 580 LEU A O 1
ATOM 4343 N N . ILE A 1 581 ? 4.723 -4.352 -8.131 1.00 86.81 581 ILE A N 1
ATOM 4344 C CA . ILE A 1 581 ? 3.933 -4.050 -9.328 1.00 86.81 581 ILE A CA 1
ATOM 4345 C C . ILE A 1 581 ? 3.974 -2.547 -9.652 1.00 86.81 581 ILE A C 1
ATOM 4347 O O . ILE A 1 581 ? 4.511 -2.181 -10.701 1.00 86.81 581 ILE A O 1
ATOM 4351 N N . ALA A 1 582 ? 3.450 -1.677 -8.782 1.00 74.00 582 ALA A N 1
ATOM 4352 C CA . ALA A 1 582 ? 3.306 -0.238 -9.031 1.00 74.00 582 ALA A CA 1
ATOM 4353 C C . ALA A 1 582 ? 3.714 0.699 -7.870 1.00 74.00 582 ALA A C 1
ATOM 4355 O O . ALA A 1 582 ? 3.889 1.899 -8.112 1.00 74.00 582 ALA A O 1
ATOM 4356 N N . GLY A 1 583 ? 3.963 0.171 -6.665 1.00 72.62 583 GLY A N 1
ATOM 4357 C CA . GLY A 1 583 ? 4.497 0.912 -5.508 1.00 72.62 583 GLY A CA 1
ATOM 4358 C C . GLY A 1 583 ? 3.427 1.559 -4.617 1.00 72.62 583 GLY A C 1
ATOM 4359 O O . GLY A 1 583 ? 2.298 1.087 -4.563 1.00 72.62 583 GLY A O 1
ATOM 4360 N N . GLU A 1 584 ? 3.770 2.660 -3.937 1.00 69.19 584 GLU A N 1
ATOM 4361 C CA . GLU A 1 584 ? 2.958 3.302 -2.876 1.00 69.19 584 GLU A CA 1
ATOM 4362 C C . GLU A 1 584 ? 1.620 3.927 -3.315 1.00 69.19 584 GLU A C 1
ATOM 4364 O O . GLU A 1 584 ? 0.827 4.370 -2.482 1.00 69.19 584 GLU A O 1
ATOM 4369 N N . 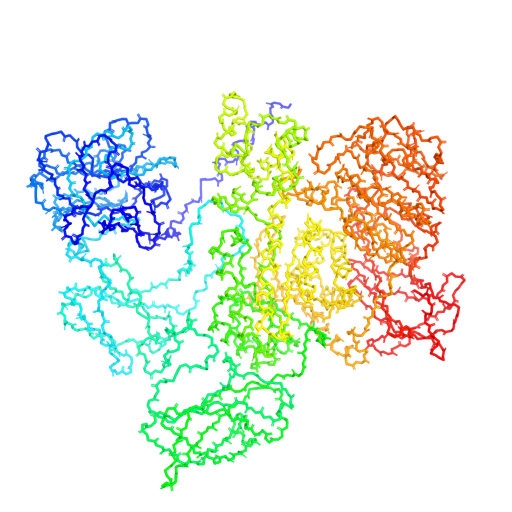GLY A 1 585 ? 1.333 3.991 -4.615 1.00 61.25 585 GLY A N 1
ATOM 4370 C CA . GLY A 1 585 ? 0.123 4.635 -5.124 1.00 61.25 585 GLY A CA 1
ATOM 4371 C C . GLY A 1 585 ? -1.102 3.730 -5.074 1.00 61.25 585 GLY A C 1
ATOM 4372 O O . GLY A 1 585 ? -1.485 3.184 -6.104 1.00 61.25 585 GLY A O 1
ATOM 4373 N N . LEU A 1 586 ? -1.759 3.639 -3.913 1.00 61.66 586 LEU A N 1
ATOM 4374 C CA . LEU A 1 586 ? -3.079 3.000 -3.804 1.00 61.66 586 LEU A CA 1
ATOM 4375 C C . LEU A 1 586 ? -4.203 3.835 -4.441 1.00 61.66 586 LEU A C 1
ATOM 4377 O O . LEU A 1 586 ? -5.278 3.308 -4.692 1.00 61.66 586 LEU A O 1
ATOM 4381 N N . SER A 1 587 ? -3.978 5.114 -4.757 1.00 57.81 587 SER A N 1
ATOM 4382 C CA . SER A 1 587 ? -4.935 5.926 -5.515 1.00 57.81 587 SER A CA 1
ATOM 4383 C C . SER A 1 587 ? -4.257 7.051 -6.314 1.00 57.81 587 SER A C 1
ATOM 4385 O O . SER A 1 587 ? -3.263 7.647 -5.896 1.00 57.81 587 SER A O 1
ATOM 4387 N N . HIS A 1 588 ? -4.767 7.335 -7.518 1.00 58.97 588 HIS A N 1
ATOM 4388 C CA . HIS A 1 588 ? -4.300 8.414 -8.406 1.00 58.97 588 HIS A CA 1
ATOM 4389 C C . HIS A 1 588 ? -5.434 8.857 -9.347 1.00 58.97 588 HIS A C 1
ATOM 4391 O O . HIS A 1 588 ? -6.361 8.076 -9.528 1.00 58.97 588 HIS A O 1
ATOM 4397 N N . PRO A 1 589 ? -5.430 10.069 -9.950 1.00 54.09 589 PRO A N 1
ATOM 4398 C CA . PRO A 1 589 ? -6.459 10.472 -10.898 1.00 54.09 589 PRO A CA 1
ATOM 4399 C C . PRO A 1 589 ? -6.678 9.456 -12.028 1.00 54.09 589 PRO A C 1
ATOM 4401 O O . PRO A 1 589 ? -5.708 8.978 -12.625 1.00 54.09 589 PRO A O 1
ATOM 4404 N N . PRO A 1 590 ? -7.949 9.192 -12.372 1.00 60.12 590 PRO A N 1
ATOM 4405 C CA . PRO A 1 590 ? -8.306 8.313 -13.470 1.00 60.12 590 PRO A CA 1
ATOM 4406 C C . PRO A 1 590 ? -7.834 8.886 -14.804 1.00 60.12 590 PRO A C 1
ATOM 4408 O O . PRO A 1 590 ? -7.832 10.095 -15.048 1.00 60.12 590 PRO A O 1
ATOM 4411 N N . CYS A 1 591 ? -7.530 7.985 -15.730 1.00 72.50 591 CYS A N 1
ATOM 4412 C CA . CYS A 1 591 ? -7.448 8.328 -17.138 1.00 72.50 591 CYS A CA 1
ATOM 4413 C C . CYS A 1 591 ? -8.853 8.689 -17.666 1.00 72.50 591 CYS A C 1
ATOM 4415 O O . CYS A 1 591 ? -9.795 7.924 -17.477 1.00 72.50 591 CYS A O 1
ATOM 4417 N N . TYR A 1 592 ? -8.988 9.817 -18.372 1.00 75.69 592 TYR A N 1
ATOM 4418 C CA . TYR A 1 592 ? -10.252 10.270 -18.983 1.00 75.69 592 TYR A CA 1
ATOM 4419 C C . TYR A 1 592 ? -10.310 10.057 -20.503 1.00 75.69 592 TYR A C 1
ATOM 4421 O O . TYR A 1 592 ? -11.054 10.745 -21.198 1.00 75.69 592 TYR A O 1
ATOM 4429 N N . CYS A 1 593 ? -9.516 9.127 -21.046 1.00 78.56 593 CYS A N 1
ATOM 4430 C CA . CYS A 1 593 ? -9.641 8.766 -22.458 1.00 78.56 593 CYS A CA 1
ATOM 4431 C C . CYS A 1 593 ? -11.024 8.163 -22.751 1.00 78.56 593 CYS A C 1
ATOM 4433 O O . CYS A 1 593 ? -11.703 7.672 -21.846 1.00 78.56 593 CYS A O 1
ATOM 4435 N N . GLU A 1 594 ? -11.424 8.152 -24.022 1.00 86.50 594 GLU A N 1
ATOM 4436 C CA . GLU A 1 594 ? -12.731 7.640 -24.451 1.00 86.50 594 GLU A CA 1
ATOM 4437 C C . GLU A 1 594 ? -13.001 6.213 -23.952 1.00 86.50 594 GLU A C 1
ATOM 4439 O O . GLU A 1 594 ? -14.095 5.930 -23.467 1.00 86.50 594 GLU A O 1
ATOM 4444 N N . SER A 1 595 ? -11.989 5.335 -23.960 1.00 87.25 595 SER A N 1
ATOM 4445 C CA . SER A 1 595 ? -12.121 3.978 -23.413 1.00 87.25 595 SER A CA 1
ATOM 4446 C C . SER A 1 595 ? -12.477 3.980 -21.927 1.00 87.25 595 SER A C 1
ATOM 4448 O O . SER A 1 595 ? -13.336 3.212 -21.508 1.00 87.25 595 SER A O 1
ATOM 4450 N N . CYS A 1 596 ? -11.870 4.865 -21.132 1.00 84.25 596 CYS A N 1
ATOM 4451 C CA . CYS A 1 596 ? -12.159 4.979 -19.704 1.00 84.25 596 CYS A CA 1
ATOM 4452 C C . CYS A 1 596 ? -13.529 5.597 -19.436 1.00 84.25 596 CYS A C 1
ATOM 4454 O O . CYS A 1 596 ? -14.255 5.109 -18.576 1.00 84.25 596 CYS A O 1
ATOM 4456 N N . VAL A 1 597 ? -13.917 6.619 -20.201 1.00 89.81 597 VAL A N 1
ATOM 4457 C CA . VAL A 1 597 ? -15.265 7.194 -20.119 1.00 89.81 597 VAL A CA 1
ATOM 4458 C C . VAL A 1 597 ? -16.315 6.128 -20.444 1.00 89.81 597 VAL A C 1
ATOM 4460 O O . VAL A 1 597 ? -17.293 5.977 -19.712 1.00 89.81 597 VAL A O 1
ATOM 4463 N N . GLN A 1 598 ? -16.091 5.339 -21.496 1.00 93.00 598 GLN A N 1
ATOM 4464 C CA . GLN A 1 598 ? -16.990 4.251 -21.860 1.00 93.00 598 GLN A CA 1
ATOM 4465 C C . GLN A 1 598 ? -17.001 3.139 -20.806 1.00 93.00 598 GLN A C 1
ATOM 4467 O O . GLN A 1 598 ? -18.070 2.644 -20.464 1.00 93.00 598 GLN A O 1
ATOM 4472 N N . ALA A 1 599 ? -15.846 2.775 -20.245 1.00 93.25 599 ALA A N 1
ATOM 4473 C CA . ALA A 1 599 ? -15.758 1.781 -19.179 1.00 93.25 599 ALA A CA 1
ATOM 4474 C C . ALA A 1 599 ? -16.522 2.214 -17.918 1.00 93.25 599 ALA A C 1
ATOM 4476 O O . ALA A 1 599 ? -17.197 1.384 -17.312 1.00 93.25 599 ALA A O 1
ATOM 4477 N N . PHE A 1 600 ? -16.480 3.502 -17.557 1.00 94.31 600 PHE A N 1
ATOM 4478 C CA . PHE A 1 600 ? -17.288 4.038 -16.461 1.00 94.31 600 PHE A CA 1
ATOM 4479 C C . PHE A 1 600 ? -18.788 3.902 -16.749 1.00 94.31 600 PHE A C 1
ATOM 4481 O O . PHE A 1 600 ? -19.541 3.420 -15.907 1.00 94.31 600 PHE A O 1
ATOM 4488 N N . ARG A 1 601 ? -19.237 4.242 -17.963 1.00 95.56 601 ARG A N 1
ATOM 4489 C CA . ARG A 1 601 ? -20.646 4.059 -18.356 1.00 95.56 601 ARG A CA 1
ATOM 4490 C C . ARG A 1 601 ? -21.062 2.590 -18.325 1.00 95.56 601 ARG A C 1
ATOM 4492 O O . ARG A 1 601 ? -22.144 2.286 -17.832 1.00 95.56 601 ARG A O 1
ATOM 4499 N N . THR A 1 602 ? -20.201 1.680 -18.778 1.00 95.69 602 THR A N 1
ATOM 4500 C CA . THR A 1 602 ? -20.441 0.233 -18.687 1.00 95.69 602 THR A CA 1
ATOM 4501 C C . THR A 1 602 ? -20.563 -0.226 -17.233 1.00 95.69 602 THR A C 1
ATOM 4503 O O . THR A 1 602 ? -21.466 -0.998 -16.923 1.00 95.69 602 THR A O 1
ATOM 4506 N N . HIS A 1 603 ? -19.717 0.271 -16.321 1.00 95.31 603 HIS A N 1
ATOM 4507 C CA . HIS A 1 603 ? -19.841 -0.005 -14.881 1.00 95.31 603 HIS A CA 1
ATOM 4508 C C . HIS A 1 603 ? -21.219 0.399 -14.347 1.00 95.31 603 HIS A C 1
ATOM 4510 O O . HIS A 1 603 ? -21.885 -0.396 -13.686 1.00 95.31 603 HIS A O 1
ATOM 4516 N N . LEU A 1 604 ? -21.694 1.595 -14.704 1.00 96.62 604 LEU A N 1
ATOM 4517 C CA . LEU A 1 604 ? -23.021 2.063 -14.303 1.00 96.62 604 LEU A CA 1
ATOM 4518 C C . LEU A 1 604 ? -24.149 1.214 -14.910 1.00 96.62 604 LEU A C 1
ATOM 4520 O O . LEU A 1 604 ? -25.101 0.874 -14.210 1.00 96.62 604 LEU A O 1
ATOM 4524 N N . GLN A 1 605 ? -24.032 0.824 -16.182 1.00 97.06 605 GLN A N 1
ATOM 4525 C CA . GLN A 1 605 ? -24.995 -0.058 -16.849 1.00 97.06 605 GLN A CA 1
ATOM 4526 C C . GLN A 1 605 ? -25.072 -1.432 -16.178 1.00 97.06 605 GLN A C 1
ATOM 4528 O O . GLN A 1 605 ? -26.165 -1.942 -15.963 1.00 97.06 605 GLN A O 1
ATOM 4533 N N . VAL A 1 606 ? -23.933 -2.018 -15.800 1.00 96.56 606 VAL A N 1
ATOM 4534 C CA . VAL A 1 606 ? -23.890 -3.307 -15.092 1.00 96.56 606 VAL A CA 1
ATOM 4535 C C . VAL A 1 606 ? -24.508 -3.188 -13.700 1.00 96.56 606 VAL A C 1
ATOM 4537 O O . VAL A 1 606 ? -25.242 -4.077 -13.273 1.00 96.56 606 VAL A O 1
ATOM 4540 N N . ARG A 1 607 ? -24.231 -2.092 -12.991 1.00 93.50 607 ARG A N 1
ATOM 4541 C CA . ARG A 1 607 ? -24.661 -1.910 -11.602 1.00 93.50 607 ARG A CA 1
ATOM 4542 C C . ARG A 1 607 ? -26.137 -1.551 -11.460 1.00 93.50 607 ARG A C 1
ATOM 4544 O O . ARG A 1 607 ? -26.800 -2.087 -10.578 1.00 93.50 607 ARG A O 1
ATOM 4551 N N . TYR A 1 608 ? -26.644 -0.653 -12.302 1.00 95.31 608 TYR A N 1
ATOM 4552 C CA . TYR A 1 608 ? -28.022 -0.158 -12.211 1.00 95.31 608 TYR A CA 1
ATOM 4553 C C . TYR A 1 608 ? -28.980 -0.838 -13.189 1.00 95.31 608 TYR A C 1
ATOM 4555 O O . TYR A 1 608 ? -30.192 -0.728 -13.011 1.00 95.31 608 TYR A O 1
ATOM 4563 N N . LEU A 1 609 ? -28.463 -1.556 -14.194 1.00 95.75 609 LEU A N 1
ATOM 4564 C CA . LEU A 1 609 ? -29.192 -2.247 -15.270 1.00 95.75 609 LEU A CA 1
ATOM 4565 C C . LEU A 1 609 ? -29.977 -1.316 -16.211 1.00 95.75 609 LEU A C 1
ATOM 4567 O O . LEU A 1 609 ? -29.940 -1.490 -17.426 1.00 95.75 609 LEU A O 1
ATOM 4571 N N . THR A 1 610 ? -30.675 -0.315 -15.674 1.00 97.19 610 THR A N 1
ATOM 4572 C CA . THR A 1 610 ? -31.511 0.641 -16.405 1.00 97.19 610 THR A CA 1
ATOM 4573 C C . THR A 1 610 ? -31.211 2.074 -15.975 1.00 97.19 610 THR A C 1
ATOM 4575 O O . THR A 1 610 ? -30.804 2.329 -14.839 1.00 97.19 610 THR A O 1
ATOM 4578 N N . LEU A 1 611 ? -31.432 3.021 -16.891 1.00 96.62 611 LEU A N 1
ATOM 4579 C CA . LEU A 1 611 ? -31.234 4.442 -16.612 1.00 96.62 611 LEU A CA 1
ATOM 4580 C C . LEU A 1 611 ? -32.274 4.974 -15.616 1.00 96.62 611 LEU A C 1
ATOM 4582 O O . LEU A 1 611 ? -31.943 5.816 -14.788 1.00 96.62 611 LEU A O 1
ATOM 4586 N N . ASP A 1 612 ? -33.498 4.437 -15.648 1.00 96.94 612 ASP A N 1
ATOM 4587 C CA . ASP A 1 612 ? -34.559 4.769 -14.690 1.00 96.94 612 ASP A CA 1
ATOM 4588 C C . ASP A 1 612 ? -34.152 4.419 -13.258 1.00 96.94 612 ASP A C 1
ATOM 4590 O O . ASP A 1 612 ? -34.336 5.221 -12.344 1.00 96.94 612 ASP A O 1
ATOM 4594 N N . GLU A 1 613 ? -33.548 3.245 -13.058 1.00 95.06 613 GLU A N 1
ATOM 4595 C CA . GLU A 1 613 ? -33.054 2.839 -11.745 1.00 95.06 613 GLU A CA 1
ATOM 4596 C C . GLU A 1 613 ? -31.886 3.718 -11.285 1.00 95.06 613 GLU A C 1
ATOM 4598 O O . GLU A 1 613 ? -31.881 4.161 -10.135 1.00 95.06 613 GLU A O 1
ATOM 4603 N N . LEU A 1 614 ? -30.939 4.043 -12.175 1.00 95.56 614 LEU A N 1
ATOM 4604 C CA . LEU A 1 614 ? -29.864 4.991 -11.864 1.00 95.56 614 LEU A CA 1
ATOM 4605 C C . LEU A 1 614 ? -30.439 6.350 -11.453 1.00 95.56 614 LEU A C 1
ATOM 4607 O O . LEU A 1 614 ? -30.120 6.845 -10.374 1.00 95.56 614 LEU A O 1
ATOM 4611 N N . ASN A 1 615 ? -31.336 6.921 -12.260 1.00 95.00 615 ASN A N 1
ATOM 4612 C CA . ASN A 1 615 ? -31.978 8.207 -11.986 1.00 95.00 615 ASN A CA 1
ATOM 4613 C C . ASN A 1 615 ? -32.747 8.194 -10.663 1.00 95.00 615 ASN A C 1
ATOM 4615 O O . ASN A 1 615 ? -32.643 9.131 -9.872 1.00 95.00 615 ASN A O 1
ATOM 4619 N N . ARG A 1 616 ? -33.453 7.102 -10.361 1.00 93.12 616 ARG A N 1
ATOM 4620 C CA . ARG A 1 616 ? -34.152 6.919 -9.085 1.00 93.12 616 ARG A CA 1
ATOM 4621 C C . ARG A 1 616 ? -33.191 6.844 -7.894 1.00 93.12 616 ARG A C 1
ATOM 4623 O O . ARG A 1 616 ? -33.516 7.359 -6.822 1.00 93.12 616 ARG A O 1
ATOM 4630 N N . ARG A 1 617 ? -32.038 6.180 -8.042 1.00 90.38 617 ARG A N 1
ATOM 4631 C CA . ARG A 1 617 ? -31.028 6.033 -6.975 1.00 90.38 617 ARG A CA 1
ATOM 4632 C C . ARG A 1 617 ? -30.243 7.325 -6.756 1.00 90.38 617 ARG A C 1
ATOM 4634 O O . ARG A 1 617 ? -30.029 7.693 -5.607 1.00 90.38 617 ARG A O 1
ATOM 4641 N N . TRP A 1 618 ? -29.859 8.009 -7.830 1.00 91.19 618 TRP A N 1
ATOM 4642 C CA . TRP A 1 618 ? -29.066 9.242 -7.789 1.00 91.19 618 TRP A CA 1
ATOM 4643 C C . TRP A 1 618 ? -29.912 10.504 -7.582 1.00 91.19 618 TRP A C 1
ATOM 4645 O O . TRP A 1 618 ? -29.375 11.543 -7.213 1.00 91.19 618 TRP A O 1
ATOM 4655 N N . GLY A 1 619 ? -31.229 10.439 -7.806 1.00 89.75 619 GLY A N 1
ATOM 4656 C CA . GLY A 1 619 ? -32.079 11.631 -7.862 1.00 89.75 619 GLY A CA 1
ATOM 4657 C C . GLY A 1 619 ? -31.807 12.497 -9.099 1.00 89.75 619 GLY A C 1
ATOM 4658 O O . GLY A 1 619 ? -32.067 13.699 -9.072 1.00 89.75 619 GLY A O 1
ATOM 4659 N N . SER A 1 620 ? -31.256 11.901 -10.159 1.00 90.19 620 SER A N 1
ATOM 4660 C CA . SER A 1 620 ? -30.931 12.555 -11.429 1.00 90.19 620 SER A CA 1
ATOM 4661 C C . SER A 1 620 ? -32.046 12.382 -12.470 1.00 90.19 620 SER A C 1
ATOM 4663 O O . SER A 1 620 ? -33.063 11.737 -12.221 1.00 90.19 620 SER A O 1
ATOM 4665 N N . ASN A 1 621 ? -31.866 12.981 -13.648 1.00 93.06 621 ASN A N 1
ATOM 4666 C CA . ASN A 1 621 ? -32.828 12.969 -14.753 1.00 93.06 621 ASN A CA 1
ATOM 4667 C C . ASN A 1 621 ? -32.155 12.784 -16.126 1.00 93.06 621 ASN A C 1
ATOM 4669 O O . ASN A 1 621 ? -32.593 13.380 -17.108 1.00 93.06 621 ASN A O 1
ATOM 4673 N N . TYR A 1 622 ? -31.088 11.986 -16.187 1.00 93.62 622 TYR A N 1
ATOM 4674 C CA . TYR A 1 622 ? -30.385 11.695 -17.435 1.00 93.62 622 TYR A CA 1
ATOM 4675 C C . TYR A 1 622 ? -31.331 11.046 -18.451 1.00 93.62 622 TYR A C 1
ATOM 4677 O O . TYR A 1 622 ? -32.048 10.102 -18.110 1.00 93.62 622 TYR A O 1
ATOM 4685 N N . GLY A 1 623 ? -31.329 11.553 -19.684 1.00 95.00 623 GLY A N 1
ATOM 4686 C CA . GLY A 1 623 ? -32.113 11.033 -20.803 1.00 95.00 623 GLY A CA 1
ATOM 4687 C C . GLY A 1 623 ? -31.422 9.882 -21.535 1.00 95.00 623 GLY A C 1
ATOM 4688 O O . GLY A 1 623 ? -32.092 9.057 -22.157 1.00 95.00 623 GLY A O 1
ATOM 4689 N N . ALA A 1 624 ? -30.094 9.793 -21.429 1.00 96.19 624 ALA A N 1
ATOM 4690 C CA . ALA A 1 624 ? -29.296 8.721 -22.009 1.00 96.19 624 ALA A CA 1
ATOM 4691 C C . ALA A 1 624 ? -27.982 8.486 -21.236 1.00 96.19 624 ALA A C 1
ATOM 4693 O O . ALA A 1 624 ? -27.519 9.326 -20.467 1.00 96.19 624 ALA A O 1
ATOM 4694 N N . TRP A 1 625 ? -27.366 7.313 -21.423 1.00 94.69 625 TRP A N 1
ATOM 4695 C CA . TRP A 1 625 ? -26.125 6.927 -20.729 1.00 94.69 625 TRP A CA 1
ATOM 4696 C C . TRP A 1 625 ? -24.899 7.757 -21.142 1.00 94.69 625 TRP A C 1
ATOM 4698 O O . TRP A 1 625 ? -23.968 7.920 -20.356 1.00 94.69 625 TRP A O 1
ATOM 4708 N N . ASP A 1 626 ? -24.868 8.250 -22.378 1.00 92.81 626 ASP A N 1
ATOM 4709 C CA . ASP A 1 626 ? -23.785 9.054 -22.957 1.00 92.81 626 ASP A CA 1
ATOM 4710 C C . ASP A 1 626 ? -23.720 10.486 -22.399 1.00 92.81 626 ASP A C 1
ATOM 4712 O O . ASP A 1 626 ? -22.659 11.125 -22.445 1.00 92.81 626 ASP A O 1
ATOM 4716 N N . GLU A 1 627 ? -24.814 10.957 -21.798 1.00 90.56 627 GLU A N 1
ATOM 4717 C CA . GLU A 1 627 ? -24.861 12.191 -21.011 1.00 90.56 627 GLU A CA 1
ATOM 4718 C C . GLU A 1 627 ? -24.012 12.084 -19.736 1.00 90.56 627 GLU A C 1
ATOM 4720 O O . GLU A 1 627 ? -23.454 13.077 -19.275 1.00 90.56 627 GLU A O 1
ATOM 4725 N N . ILE A 1 628 ? -23.841 10.880 -19.183 1.00 91.94 628 ILE A N 1
ATOM 4726 C CA . ILE A 1 628 ? -23.121 10.687 -17.924 1.00 91.94 628 ILE A CA 1
ATOM 4727 C C . ILE A 1 628 ? -21.608 10.763 -18.162 1.00 91.94 628 ILE A C 1
ATOM 4729 O O . ILE A 1 628 ? -21.039 10.023 -18.976 1.00 91.94 628 ILE A O 1
ATOM 4733 N N . GLN A 1 629 ? -20.947 11.649 -17.413 1.00 86.38 629 GLN A N 1
ATOM 4734 C CA . GLN A 1 629 ? -19.492 11.809 -17.410 1.00 86.38 629 GLN A CA 1
ATOM 4735 C C . GLN A 1 629 ? -18.866 11.384 -16.073 1.00 86.38 629 GLN A C 1
ATOM 4737 O O . GLN A 1 629 ? -19.464 11.647 -15.021 1.00 86.38 629 GLN A O 1
ATOM 4742 N N . PRO A 1 630 ? -17.653 10.790 -16.090 1.00 84.94 630 PRO A N 1
ATOM 4743 C CA . PRO A 1 630 ? -16.838 10.617 -14.890 1.00 84.94 630 PRO A CA 1
ATOM 4744 C C . PRO A 1 630 ? -16.587 11.961 -14.198 1.00 84.94 630 PRO A C 1
ATOM 4746 O O . PRO A 1 630 ? -16.355 12.970 -14.876 1.00 84.94 630 PRO A O 1
ATOM 4749 N N . LEU A 1 631 ? -16.584 11.957 -12.863 1.00 79.25 631 LEU A N 1
ATOM 4750 C CA . LEU A 1 631 ? -16.297 13.147 -12.063 1.00 79.25 631 LEU A CA 1
ATOM 4751 C C . LEU A 1 631 ? -14.915 13.708 -12.419 1.00 79.25 631 LEU A C 1
ATOM 4753 O O . LEU A 1 631 ? -13.945 12.958 -12.494 1.00 79.25 631 LEU A O 1
ATOM 4757 N N . GLY A 1 632 ? -14.824 15.017 -12.644 1.00 70.19 632 GLY A N 1
ATOM 4758 C CA . GLY A 1 632 ? -13.568 15.705 -12.950 1.00 70.19 632 GLY A CA 1
ATOM 4759 C C . GLY A 1 632 ? -13.014 15.465 -14.359 1.00 70.19 632 GLY A C 1
ATOM 4760 O O . GLY A 1 632 ? -11.928 15.958 -14.667 1.00 70.19 632 GLY A O 1
ATOM 4761 N N . SER A 1 633 ? -13.732 14.741 -15.225 1.00 68.69 633 SER A N 1
ATOM 4762 C CA . SER A 1 633 ? -13.376 14.649 -16.648 1.00 68.69 633 SER A CA 1
ATOM 4763 C C . SER A 1 633 ? -13.470 16.024 -17.328 1.00 68.69 633 SER A C 1
ATOM 4765 O O . SER A 1 633 ? -14.256 16.854 -16.878 1.00 68.69 633 SER A O 1
ATOM 4767 N N . PRO A 1 634 ? -12.730 16.298 -18.423 1.00 65.62 634 PRO A N 1
ATOM 4768 C CA . PRO A 1 634 ? -12.802 17.599 -19.100 1.00 65.62 634 PRO A CA 1
ATOM 4769 C C . PRO A 1 634 ? -14.239 18.020 -19.441 1.00 65.62 634 PRO A C 1
ATOM 4771 O O . PRO A 1 634 ? -14.653 19.123 -19.106 1.00 65.62 634 PRO A O 1
ATOM 4774 N N . LYS A 1 635 ? -15.038 17.087 -19.977 1.00 68.75 635 LYS A N 1
ATOM 4775 C CA . LYS A 1 635 ? -16.454 17.318 -20.283 1.00 68.75 635 LYS A CA 1
ATOM 4776 C C . LYS A 1 635 ? -17.299 17.568 -19.027 1.00 68.75 635 LYS A C 1
ATOM 4778 O O . LYS A 1 635 ? -18.155 18.439 -19.059 1.00 68.75 635 LYS A O 1
ATOM 4783 N N . ASP A 1 636 ? -17.047 16.865 -17.918 1.00 69.69 636 ASP A N 1
ATOM 4784 C CA . ASP A 1 636 ? -17.711 17.147 -16.633 1.00 69.69 636 ASP A CA 1
ATOM 4785 C C . ASP A 1 636 ? -17.340 18.526 -16.079 1.00 69.69 636 ASP A C 1
ATOM 4787 O O . ASP A 1 636 ? -18.200 19.224 -15.551 1.00 69.69 636 ASP A O 1
ATOM 4791 N N . VAL A 1 637 ? -16.078 18.940 -16.207 1.00 63.75 637 VAL A N 1
ATOM 4792 C CA . VAL A 1 637 ? -15.621 20.268 -15.780 1.00 63.75 637 VAL A CA 1
ATOM 4793 C C . VAL A 1 637 ? -16.289 21.353 -16.618 1.00 63.75 637 VAL A C 1
ATOM 4795 O O . VAL A 1 637 ? -16.768 22.326 -16.041 1.00 63.75 637 VAL A O 1
ATOM 4798 N N . ASP A 1 638 ? -16.381 21.167 -17.934 1.00 62.47 638 ASP A N 1
ATOM 4799 C CA . ASP A 1 638 ? -17.052 22.102 -18.838 1.00 62.47 638 ASP A CA 1
ATOM 4800 C C . ASP A 1 638 ? -18.561 22.166 -18.552 1.00 62.47 638 ASP A C 1
ATOM 4802 O O . ASP A 1 638 ? -19.105 23.245 -18.331 1.00 62.47 638 ASP A O 1
ATOM 4806 N N . GLU A 1 639 ? -19.244 21.021 -18.452 1.00 65.31 639 GLU A N 1
ATOM 4807 C CA . GLU A 1 639 ? -20.675 20.948 -18.118 1.00 65.31 639 GLU A CA 1
ATOM 4808 C C . GLU A 1 639 ? -20.977 21.510 -16.727 1.00 65.31 639 GLU A C 1
ATOM 4810 O O . GLU A 1 639 ? -21.977 22.204 -16.532 1.00 65.31 639 GLU A O 1
ATOM 4815 N N . THR A 1 640 ? -20.114 21.235 -15.749 1.00 60.28 640 THR A N 1
ATOM 4816 C CA . THR A 1 640 ? -20.220 21.802 -14.405 1.00 60.28 640 THR A CA 1
ATOM 4817 C C . THR A 1 640 ? -20.009 23.305 -14.471 1.00 60.28 640 THR A C 1
ATOM 4819 O O . THR A 1 640 ? -20.831 24.037 -13.937 1.00 60.28 640 THR A O 1
ATOM 4822 N N . ALA A 1 641 ? -18.991 23.800 -15.176 1.00 54.69 641 ALA A N 1
ATOM 4823 C CA . ALA A 1 641 ? -18.791 25.231 -15.365 1.00 54.69 641 ALA A CA 1
ATOM 4824 C C . ALA A 1 641 ? -20.034 25.888 -15.986 1.00 54.69 641 ALA A C 1
ATOM 4826 O O . ALA A 1 641 ? -20.490 26.894 -15.451 1.00 54.69 641 ALA A O 1
ATOM 4827 N N . GLU A 1 642 ? -20.645 25.291 -17.017 1.00 55.25 642 GLU A N 1
ATOM 4828 C CA . GLU A 1 642 ? -21.908 25.751 -17.617 1.00 55.25 642 GLU A CA 1
ATOM 4829 C C . GLU A 1 642 ? -23.089 25.730 -16.626 1.00 55.25 642 GLU A C 1
ATOM 4831 O O . GLU A 1 642 ? -23.803 26.726 -16.510 1.00 55.25 642 GLU A O 1
ATOM 4836 N N . ARG A 1 643 ? -23.281 24.653 -15.846 1.00 55.25 643 ARG A N 1
ATOM 4837 C CA . ARG A 1 643 ? -24.307 24.585 -14.777 1.00 55.25 643 ARG A CA 1
ATOM 4838 C C . ARG A 1 643 ? -24.072 25.644 -13.693 1.00 55.25 643 ARG A C 1
ATOM 4840 O O . ARG A 1 643 ? -25.021 26.205 -13.147 1.00 55.25 643 ARG A O 1
ATOM 4847 N N . LEU A 1 644 ? -22.806 25.930 -13.392 1.00 48.50 644 LEU A N 1
ATOM 4848 C CA . LEU A 1 644 ? -22.363 26.892 -12.384 1.00 48.50 644 LEU A CA 1
ATOM 4849 C C . LEU A 1 644 ? -22.269 28.338 -12.911 1.00 48.50 644 LEU A C 1
ATOM 4851 O O . LEU A 1 644 ? -22.043 29.247 -12.107 1.00 48.50 644 LEU A O 1
ATOM 4855 N N . LYS A 1 645 ? -22.518 28.594 -14.210 1.00 42.34 645 LYS A N 1
ATOM 4856 C CA . LYS A 1 645 ? -22.654 29.953 -14.785 1.00 42.34 645 LYS A CA 1
ATOM 4857 C C . LYS A 1 645 ? -23.834 30.749 -14.213 1.00 42.34 645 LYS A C 1
ATOM 4859 O O . LYS A 1 645 ? -23.958 31.941 -14.496 1.00 42.34 645 LYS A O 1
ATOM 4864 N N . ILE A 1 646 ? -24.635 30.171 -13.313 1.00 48.31 646 ILE A N 1
ATOM 4865 C CA . ILE A 1 646 ? -25.388 30.934 -12.306 1.00 48.31 646 ILE A CA 1
ATOM 4866 C C . ILE A 1 646 ? -24.372 31.511 -11.293 1.00 48.31 646 ILE A C 1
ATOM 4868 O O . ILE A 1 646 ? -24.193 30.966 -10.210 1.00 48.31 646 ILE A O 1
ATOM 4872 N N . MET A 1 647 ? -23.680 32.577 -11.726 1.00 33.34 647 MET A N 1
ATOM 4873 C CA . MET A 1 647 ? -22.644 33.492 -11.179 1.00 33.34 647 MET A CA 1
ATOM 4874 C C . MET A 1 647 ? -22.070 33.399 -9.743 1.00 33.34 647 MET A C 1
ATOM 4876 O O . MET A 1 647 ? -21.194 34.196 -9.423 1.00 33.34 647 MET A O 1
ATOM 4880 N N . LYS A 1 648 ? -22.475 32.486 -8.863 1.00 42.12 648 LYS A N 1
ATOM 4881 C CA . LYS A 1 648 ? -21.989 32.426 -7.477 1.00 42.12 648 LYS A CA 1
ATOM 4882 C C . LYS A 1 648 ? -20.994 31.293 -7.224 1.00 42.12 648 LYS A C 1
ATOM 4884 O O . LYS A 1 648 ? -20.052 31.482 -6.479 1.00 42.12 648 LYS A O 1
ATOM 4889 N N . VAL A 1 649 ? -21.139 30.145 -7.886 1.00 42.19 649 VAL A N 1
ATOM 4890 C CA . VAL A 1 649 ? -20.398 28.926 -7.501 1.00 42.19 649 VAL A CA 1
ATOM 4891 C C . VAL A 1 649 ? -19.059 28.762 -8.238 1.00 42.19 649 VAL A C 1
ATOM 4893 O O . VAL A 1 649 ? -18.115 28.227 -7.667 1.00 42.19 649 VAL A O 1
ATOM 4896 N N . ALA A 1 650 ? -18.919 29.267 -9.471 1.00 40.88 650 ALA A N 1
ATOM 4897 C CA . ALA A 1 650 ? -17.654 29.189 -10.219 1.00 40.88 650 ALA A CA 1
ATOM 4898 C C . ALA A 1 650 ? -16.529 30.070 -9.627 1.00 40.88 650 ALA A C 1
ATOM 4900 O O . ALA A 1 650 ? -15.357 29.750 -9.797 1.00 40.88 650 ALA A O 1
ATOM 4901 N N . MET A 1 651 ? -16.873 31.142 -8.898 1.00 41.81 651 MET A N 1
ATOM 4902 C CA . MET A 1 651 ? -15.912 31.966 -8.141 1.00 41.81 651 MET A CA 1
ATOM 4903 C C . MET A 1 651 ? -15.612 31.414 -6.733 1.00 41.81 651 MET A C 1
ATOM 4905 O O . MET A 1 651 ? -14.666 31.876 -6.101 1.00 41.81 651 MET A O 1
ATOM 4909 N N . ASP A 1 652 ? -16.386 30.424 -6.266 1.00 47.50 652 ASP A N 1
ATOM 4910 C CA . ASP A 1 652 ? -16.301 29.840 -4.918 1.00 47.50 652 ASP A CA 1
ATOM 4911 C C . ASP A 1 652 ? -15.570 28.479 -4.889 1.00 47.50 652 ASP A C 1
ATOM 4913 O O . ASP A 1 652 ? -15.388 27.908 -3.810 1.00 47.50 652 ASP A O 1
ATOM 4917 N N . LEU A 1 653 ? -15.147 27.921 -6.037 1.00 51.41 653 LEU A N 1
ATOM 4918 C CA . LEU A 1 653 ? -14.341 26.694 -6.044 1.00 51.41 653 LEU A CA 1
ATOM 4919 C C . LEU A 1 653 ? -12.942 26.982 -5.465 1.00 51.41 653 LEU A C 1
ATOM 4921 O O . LEU A 1 653 ? -12.230 27.839 -5.993 1.00 51.41 653 LEU A O 1
ATOM 4925 N N . PRO A 1 654 ? -12.515 26.267 -4.409 1.00 52.38 654 PRO A N 1
ATOM 4926 C CA . PRO A 1 654 ? -11.201 26.466 -3.808 1.00 52.38 654 PRO A CA 1
ATOM 4927 C C . PRO A 1 654 ? -10.061 26.243 -4.812 1.00 52.38 654 PRO A C 1
ATOM 4929 O O . PRO A 1 654 ? -10.113 25.324 -5.628 1.00 52.38 654 PRO A O 1
ATOM 4932 N N . GLN A 1 655 ? -9.003 27.059 -4.722 1.00 51.34 655 GLN A N 1
ATOM 4933 C CA . GLN A 1 655 ? -7.765 26.843 -5.491 1.00 51.34 655 GLN A CA 1
ATOM 4934 C C . GLN A 1 655 ? -6.980 25.623 -4.991 1.00 51.34 655 GLN A C 1
ATOM 4936 O O . GLN A 1 655 ? -6.234 25.009 -5.749 1.00 51.34 655 GLN A O 1
ATOM 4941 N N . ASP A 1 656 ? -7.157 25.276 -3.716 1.00 64.06 656 ASP A N 1
ATOM 4942 C CA . ASP A 1 656 ? -6.585 24.076 -3.121 1.00 64.06 656 ASP A CA 1
ATOM 4943 C C . ASP A 1 656 ? -7.269 22.815 -3.675 1.00 64.06 656 ASP A C 1
ATOM 4945 O O . ASP A 1 656 ? -8.496 22.696 -3.648 1.00 64.06 656 ASP A O 1
ATOM 4949 N N . ASN A 1 657 ? -6.473 21.865 -4.176 1.00 58.81 657 ASN A N 1
ATOM 4950 C CA . ASN A 1 657 ? -6.980 20.662 -4.840 1.00 58.81 657 ASN A CA 1
ATOM 4951 C C . ASN A 1 657 ? -7.831 19.784 -3.914 1.00 58.81 657 ASN A C 1
ATOM 4953 O O . ASN A 1 657 ? -8.858 19.273 -4.356 1.00 58.81 657 ASN A O 1
ATOM 4957 N N . THR A 1 658 ? -7.445 19.629 -2.647 1.00 65.06 658 THR A N 1
ATOM 4958 C CA . THR A 1 658 ? -8.189 18.829 -1.662 1.00 65.06 658 THR A CA 1
ATOM 4959 C C . THR A 1 658 ? -9.562 19.448 -1.423 1.00 65.06 658 THR A C 1
ATOM 4961 O O . THR A 1 658 ? -10.595 18.788 -1.550 1.00 65.06 658 THR A O 1
ATOM 4964 N N . GLN A 1 659 ? -9.596 20.757 -1.170 1.00 68.56 659 GLN A N 1
ATOM 4965 C CA . GLN A 1 659 ? -10.848 21.487 -0.968 1.00 68.56 659 GLN A CA 1
ATOM 4966 C C . GLN A 1 659 ? -11.719 21.506 -2.233 1.00 68.56 659 GLN A C 1
ATOM 4968 O O . GLN A 1 659 ? -12.946 21.418 -2.146 1.00 68.56 659 GLN A O 1
ATOM 4973 N N . ARG A 1 660 ? -11.107 21.552 -3.421 1.00 66.62 660 ARG A N 1
ATOM 4974 C CA . ARG A 1 660 ? -11.813 21.449 -4.703 1.00 66.62 660 ARG A CA 1
ATOM 4975 C C . ARG A 1 660 ? -12.462 20.078 -4.896 1.00 66.62 660 ARG A C 1
ATOM 4977 O O . ARG A 1 660 ? -13.639 20.025 -5.244 1.00 66.62 660 ARG A O 1
ATOM 4984 N N . TRP A 1 661 ? -11.738 18.984 -4.659 1.00 69.50 661 TRP A N 1
ATOM 4985 C CA . TRP A 1 661 ? -12.276 17.622 -4.773 1.00 69.50 661 TRP A CA 1
ATOM 4986 C C . TRP A 1 661 ? -13.399 17.364 -3.782 1.00 69.50 661 TRP A C 1
ATOM 4988 O O . TRP A 1 661 ? -14.455 16.861 -4.165 1.00 69.50 661 TRP A O 1
ATOM 4998 N N . LYS A 1 662 ? -13.211 17.796 -2.535 1.00 76.56 662 LYS A N 1
ATOM 4999 C CA . LYS A 1 662 ? -14.265 17.769 -1.525 1.00 76.56 662 LYS A CA 1
ATOM 5000 C C . LYS A 1 662 ? -15.509 18.518 -2.001 1.00 76.56 662 LYS A C 1
ATOM 5002 O O . LYS A 1 662 ? -16.624 18.018 -1.867 1.00 76.56 662 LYS A O 1
ATOM 5007 N N . LYS A 1 663 ? -15.332 19.690 -2.621 1.00 74.75 663 LYS A N 1
ATOM 5008 C CA . LYS A 1 663 ? -16.460 20.464 -3.140 1.00 74.75 663 LYS A CA 1
ATOM 5009 C C . LYS A 1 663 ? -17.180 19.767 -4.295 1.00 74.75 663 LYS A C 1
ATOM 5011 O O . LYS A 1 663 ? -18.406 19.783 -4.335 1.00 74.75 663 LYS A O 1
ATOM 5016 N N . LEU A 1 664 ? -16.442 19.141 -5.211 1.00 72.81 664 LEU A N 1
ATOM 5017 C CA . LEU A 1 664 ? -17.020 18.344 -6.298 1.00 72.81 664 LEU A CA 1
ATOM 5018 C C . LEU A 1 664 ? -17.812 17.147 -5.762 1.00 72.81 664 LEU A C 1
ATOM 5020 O O . LEU A 1 664 ? -18.920 16.897 -6.228 1.00 72.81 664 LEU A O 1
ATOM 5024 N N . PHE A 1 665 ? -17.288 16.464 -4.741 1.00 82.31 665 PHE A N 1
ATOM 5025 C CA . PHE A 1 665 ? -18.015 15.406 -4.047 1.00 82.31 665 PHE A CA 1
ATOM 5026 C C . PHE A 1 665 ? -19.325 15.919 -3.432 1.00 82.31 665 PHE A C 1
ATOM 5028 O O . PHE A 1 665 ? -20.369 15.310 -3.635 1.00 82.31 665 PHE A O 1
ATOM 5035 N N . GLU A 1 666 ? -19.308 17.055 -2.726 1.00 83.12 666 GLU A N 1
ATOM 5036 C CA . GLU A 1 666 ? -20.513 17.645 -2.117 1.00 83.12 666 GLU A CA 1
ATOM 5037 C C . GLU A 1 666 ? -21.623 17.964 -3.126 1.00 83.12 666 GLU A C 1
ATOM 5039 O O . GLU A 1 666 ? -22.801 17.888 -2.771 1.00 83.12 666 GLU A O 1
ATOM 5044 N N . LEU A 1 667 ? -21.252 18.353 -4.349 1.00 78.06 667 LEU A N 1
ATOM 5045 C CA . LEU A 1 667 ? -22.197 18.724 -5.402 1.00 78.06 667 LEU A CA 1
ATOM 5046 C C . LEU A 1 667 ? -22.922 17.514 -6.000 1.00 78.06 667 LEU A C 1
ATOM 5048 O O . LEU A 1 667 ? -24.063 17.661 -6.431 1.00 78.06 667 LEU A O 1
ATOM 5052 N N . ASP A 1 668 ? -22.283 16.341 -6.027 1.00 84.81 668 ASP A N 1
ATOM 5053 C CA . ASP A 1 668 ? -22.846 15.133 -6.634 1.00 84.81 668 ASP A CA 1
ATOM 5054 C C . ASP A 1 668 ? -22.284 13.853 -5.995 1.00 84.81 668 ASP A C 1
ATOM 5056 O O . ASP A 1 668 ? -21.463 13.124 -6.560 1.00 84.81 668 ASP A O 1
ATOM 5060 N N . ARG A 1 669 ? -22.731 13.595 -4.763 1.00 90.44 669 ARG A N 1
ATOM 5061 C CA . ARG A 1 669 ? -22.252 12.478 -3.936 1.00 90.44 669 ARG A CA 1
ATOM 5062 C C . ARG A 1 669 ? -22.503 11.101 -4.566 1.00 90.44 669 ARG A C 1
ATOM 5064 O O . ARG A 1 669 ? -21.554 10.314 -4.575 1.00 90.44 669 ARG A O 1
ATOM 5071 N N . PRO A 1 670 ? -23.702 10.789 -5.112 1.00 91.88 670 PRO A N 1
ATOM 5072 C CA . PRO A 1 670 ? -23.958 9.480 -5.712 1.00 91.88 670 PRO A CA 1
ATOM 5073 C C . PRO A 1 670 ? -23.056 9.197 -6.917 1.00 91.88 670 PRO A C 1
ATOM 5075 O O . PRO A 1 670 ? -22.487 8.111 -7.021 1.00 91.88 670 PRO A O 1
ATOM 5078 N N . ARG A 1 671 ? -22.845 10.181 -7.803 1.00 90.62 671 ARG A N 1
ATOM 5079 C CA . ARG A 1 671 ? -21.933 10.007 -8.940 1.00 90.62 671 ARG A CA 1
ATOM 5080 C C . ARG A 1 671 ? -20.483 9.880 -8.494 1.00 90.62 671 ARG A C 1
ATOM 5082 O O . ARG A 1 671 ? -19.740 9.073 -9.047 1.00 90.62 671 ARG A O 1
ATOM 5089 N N . ALA A 1 672 ? -20.071 10.666 -7.504 1.00 88.31 672 ALA A N 1
ATOM 5090 C CA . ALA A 1 672 ? -18.697 10.685 -7.026 1.00 88.31 672 ALA A CA 1
ATOM 5091 C C . ALA A 1 672 ? -18.280 9.378 -6.330 1.00 88.31 672 ALA A C 1
ATOM 5093 O O . ALA A 1 672 ? -17.175 8.891 -6.577 1.00 88.31 672 ALA A O 1
ATOM 5094 N N . ILE A 1 673 ? -19.159 8.776 -5.515 1.00 90.50 673 ILE A N 1
ATOM 5095 C CA . ILE A 1 673 ? -18.869 7.474 -4.895 1.00 90.50 673 ILE A CA 1
ATOM 5096 C C . ILE A 1 673 ? -18.785 6.357 -5.943 1.00 90.50 673 ILE A C 1
ATOM 5098 O O . ILE A 1 673 ? -17.878 5.530 -5.875 1.00 90.50 673 ILE A O 1
ATOM 5102 N N . GLU A 1 674 ? -19.652 6.367 -6.961 1.00 92.69 674 GLU A N 1
ATOM 5103 C CA . GLU A 1 674 ? -19.584 5.400 -8.065 1.00 92.69 674 GLU A CA 1
ATOM 5104 C C . GLU A 1 674 ? -18.355 5.599 -8.952 1.00 92.69 674 GLU A C 1
ATOM 5106 O O . GLU A 1 674 ? -17.748 4.627 -9.396 1.00 92.69 674 GLU A O 1
ATOM 5111 N N . TRP A 1 675 ? -17.949 6.848 -9.177 1.00 89.69 675 TRP A N 1
ATOM 5112 C CA . TRP A 1 675 ? -16.719 7.175 -9.886 1.00 89.69 675 TRP A CA 1
ATOM 5113 C C . TRP A 1 675 ? -15.480 6.626 -9.173 1.00 89.69 675 TRP A C 1
ATOM 5115 O O . TRP A 1 675 ? -14.670 5.958 -9.816 1.00 89.69 675 TRP A O 1
ATOM 5125 N N . LYS A 1 676 ? -15.349 6.851 -7.858 1.00 88.50 676 LYS A N 1
ATOM 5126 C CA . LYS A 1 676 ? -14.210 6.335 -7.078 1.00 88.50 676 LYS A CA 1
ATOM 5127 C C . LYS A 1 676 ? -14.228 4.806 -7.042 1.00 88.50 676 LYS A C 1
ATOM 5129 O O . LYS A 1 676 ? -13.219 4.187 -7.356 1.00 88.50 676 LYS A O 1
ATOM 5134 N N . ARG A 1 677 ? -15.397 4.202 -6.795 1.00 92.00 677 ARG A N 1
ATOM 5135 C CA . ARG A 1 677 ? -15.588 2.743 -6.815 1.00 92.00 677 ARG A CA 1
ATOM 5136 C C . ARG A 1 677 ? -15.146 2.119 -8.139 1.00 92.00 677 ARG A C 1
ATOM 5138 O O . ARG A 1 677 ? -14.405 1.142 -8.140 1.00 92.00 677 ARG A O 1
ATOM 5145 N N . TRP A 1 678 ? -15.602 2.673 -9.262 1.00 92.69 678 TRP A N 1
ATOM 5146 C CA . TRP A 1 678 ? -15.201 2.217 -10.592 1.00 92.69 678 TRP A CA 1
ATOM 5147 C C . TRP A 1 678 ? -13.696 2.377 -10.813 1.00 92.69 678 TRP A C 1
ATOM 5149 O O . TRP A 1 678 ? -13.043 1.453 -11.292 1.00 92.69 678 TRP A O 1
ATOM 5159 N N . HIS A 1 679 ? -13.144 3.538 -10.467 1.00 87.69 679 HIS A N 1
ATOM 5160 C CA . HIS A 1 679 ? -11.731 3.827 -10.660 1.00 87.69 679 HIS A CA 1
ATOM 5161 C C . HIS A 1 679 ? -10.835 2.835 -9.910 1.00 87.69 679 HIS A C 1
ATOM 5163 O O . HIS A 1 679 ? -9.923 2.253 -10.499 1.00 87.69 679 HIS A O 1
ATOM 5169 N N . ASP A 1 680 ? -11.116 2.609 -8.630 1.00 88.81 680 ASP A N 1
ATOM 5170 C CA . ASP A 1 680 ? -10.306 1.715 -7.808 1.00 88.81 680 ASP A CA 1
ATOM 5171 C C . ASP A 1 680 ? -10.485 0.255 -8.242 1.00 88.81 680 ASP A C 1
ATOM 5173 O O . ASP A 1 680 ? -9.521 -0.508 -8.240 1.00 88.81 680 ASP A O 1
ATOM 5177 N N . GLN A 1 681 ? -11.673 -0.126 -8.732 1.00 90.25 681 GLN A N 1
ATOM 5178 C CA . GLN A 1 681 ? -11.868 -1.430 -9.368 1.00 90.25 681 GLN A CA 1
ATOM 5179 C C . GLN A 1 681 ? -11.011 -1.580 -10.634 1.00 90.25 681 GLN A C 1
ATOM 5181 O O . GLN A 1 681 ? -10.391 -2.621 -10.832 1.00 90.25 681 GLN A O 1
ATOM 5186 N N . VAL A 1 682 ? -10.911 -0.545 -11.476 1.00 89.69 682 VAL A N 1
ATOM 5187 C CA . VAL A 1 682 ? -10.035 -0.566 -12.660 1.00 89.69 682 VAL A CA 1
ATOM 5188 C C . VAL A 1 682 ? -8.567 -0.740 -12.260 1.00 89.69 682 VAL A C 1
ATOM 5190 O O . VAL A 1 682 ? -7.846 -1.482 -12.931 1.00 89.69 682 VAL A O 1
ATOM 5193 N N . LEU A 1 683 ? -8.128 -0.090 -11.179 1.00 87.88 683 LEU A N 1
ATOM 5194 C CA . LEU A 1 683 ? -6.787 -0.266 -10.616 1.00 87.88 683 LEU A CA 1
ATOM 5195 C C . LEU A 1 683 ? -6.565 -1.711 -10.135 1.00 87.88 683 LEU A C 1
ATOM 5197 O O . LEU A 1 683 ? -5.565 -2.328 -10.499 1.00 87.88 683 LEU A O 1
ATOM 5201 N N . VAL A 1 684 ? -7.511 -2.283 -9.386 1.00 90.31 684 VAL A N 1
ATOM 5202 C CA . VAL A 1 684 ? -7.460 -3.684 -8.930 1.00 90.31 684 VAL A CA 1
ATOM 5203 C C . VAL A 1 684 ? -7.398 -4.657 -10.111 1.00 90.31 684 VAL A C 1
ATOM 5205 O O . VAL A 1 684 ? -6.542 -5.542 -10.139 1.00 90.31 684 VAL A O 1
ATOM 5208 N N . ASP A 1 685 ? -8.234 -4.464 -11.130 1.00 91.19 685 ASP A N 1
ATOM 5209 C CA . ASP A 1 685 ? -8.222 -5.290 -12.339 1.00 91.19 685 ASP A CA 1
ATOM 5210 C C . ASP A 1 685 ? -6.898 -5.153 -13.103 1.00 91.19 685 ASP A C 1
ATOM 5212 O O . ASP A 1 685 ? -6.458 -6.071 -13.795 1.00 91.19 685 ASP A O 1
ATOM 5216 N N . TRP A 1 686 ? -6.274 -3.974 -13.062 1.00 90.06 686 TRP A N 1
ATOM 5217 C CA . TRP A 1 686 ? -4.964 -3.715 -13.660 1.00 90.06 686 TRP A CA 1
ATOM 5218 C C . TRP A 1 686 ? -3.858 -4.463 -12.918 1.00 90.06 686 TRP A C 1
ATOM 5220 O O . TRP A 1 686 ? -3.048 -5.136 -13.561 1.00 90.06 686 TRP A O 1
ATOM 5230 N N . TYR A 1 687 ? -3.888 -4.457 -11.584 1.00 90.69 687 TYR A N 1
ATOM 5231 C CA . TYR A 1 687 ? -2.990 -5.271 -10.768 1.00 90.69 687 TYR A CA 1
ATOM 5232 C C . TYR A 1 687 ? -3.161 -6.762 -11.043 1.00 90.69 687 TYR A C 1
ATOM 5234 O O . TYR A 1 687 ? -2.173 -7.479 -11.204 1.00 90.69 687 TYR A O 1
ATOM 5242 N N . GLN A 1 688 ? -4.405 -7.225 -11.153 1.00 93.19 688 GLN A N 1
ATOM 5243 C CA . GLN A 1 688 ? -4.706 -8.619 -11.448 1.00 93.19 688 GLN A CA 1
ATOM 5244 C C . GLN A 1 688 ? -4.199 -9.032 -12.838 1.00 93.19 688 GLN A C 1
ATOM 5246 O O . GLN A 1 688 ? -3.584 -10.088 -12.976 1.00 93.19 688 GLN A O 1
ATOM 5251 N N . ASP A 1 689 ? -4.399 -8.198 -13.862 1.00 92.69 689 ASP A N 1
ATOM 5252 C CA . ASP A 1 689 ? -3.880 -8.448 -15.211 1.00 92.69 689 ASP A CA 1
ATOM 5253 C C . ASP A 1 689 ? -2.352 -8.531 -15.243 1.00 92.69 689 ASP A C 1
ATOM 5255 O O . ASP A 1 689 ? -1.796 -9.422 -15.893 1.00 92.69 689 ASP A O 1
ATOM 5259 N N . PHE A 1 690 ? -1.674 -7.612 -14.546 1.00 91.69 690 PHE A N 1
ATOM 5260 C CA . PHE A 1 690 ? -0.222 -7.648 -14.413 1.00 91.69 690 PHE A CA 1
ATOM 5261 C C . PHE A 1 690 ? 0.215 -8.957 -13.755 1.00 91.69 690 PHE A C 1
ATOM 5263 O O . PHE A 1 690 ? 1.060 -9.666 -14.299 1.00 91.69 690 PHE A O 1
ATOM 5270 N N . ALA A 1 691 ? -0.382 -9.293 -12.609 1.00 93.56 691 ALA A N 1
ATOM 5271 C CA . ALA A 1 691 ? -0.053 -10.483 -11.838 1.00 93.56 691 ALA A CA 1
ATOM 5272 C C . ALA A 1 691 ? -0.217 -11.763 -12.662 1.00 93.56 691 ALA A C 1
ATOM 5274 O O . ALA A 1 691 ? 0.710 -12.565 -12.747 1.00 93.56 691 ALA A O 1
ATOM 5275 N N . LEU A 1 692 ? -1.361 -11.932 -13.332 1.00 95.25 692 LEU A N 1
ATOM 5276 C CA . LEU A 1 692 ? -1.631 -13.103 -14.166 1.00 95.25 692 LEU A CA 1
ATOM 5277 C C . LEU A 1 692 ? -0.629 -13.224 -15.320 1.00 95.25 692 LEU A C 1
ATOM 5279 O O . LEU A 1 692 ? -0.093 -14.308 -15.560 1.00 95.25 692 LEU A O 1
ATOM 5283 N N . ALA A 1 693 ? -0.344 -12.122 -16.016 1.00 93.88 693 ALA A N 1
ATOM 5284 C CA . ALA A 1 693 ? 0.599 -12.126 -17.126 1.00 93.88 693 ALA A CA 1
ATOM 5285 C C . ALA A 1 693 ? 2.035 -12.412 -16.661 1.00 93.88 693 ALA A C 1
ATOM 5287 O O . ALA A 1 693 ? 2.711 -13.254 -17.252 1.00 93.88 693 ALA A O 1
ATOM 5288 N N . PHE A 1 694 ? 2.474 -11.787 -15.568 1.00 93.69 694 PHE A N 1
ATOM 5289 C CA . PHE A 1 694 ? 3.774 -12.044 -14.952 1.00 93.69 694 PHE A CA 1
ATOM 5290 C C . PHE A 1 694 ? 3.915 -13.506 -14.511 1.00 93.69 694 PHE A C 1
ATOM 5292 O O . PHE A 1 694 ? 4.877 -14.185 -14.873 1.00 93.69 694 PHE A O 1
ATOM 5299 N N . LEU A 1 695 ? 2.939 -14.025 -13.762 1.00 93.12 695 LEU A N 1
ATOM 5300 C CA . LEU A 1 695 ? 2.980 -15.385 -13.224 1.00 93.12 695 LEU A CA 1
ATOM 5301 C C . LEU A 1 695 ? 2.940 -16.451 -14.326 1.00 93.12 695 LEU A C 1
ATOM 5303 O O . LEU A 1 695 ? 3.568 -17.500 -14.166 1.00 93.12 695 LEU A O 1
ATOM 5307 N N . SER A 1 696 ? 2.293 -16.162 -15.463 1.00 95.06 696 SER A N 1
ATOM 5308 C CA . SER A 1 696 ? 2.223 -17.079 -16.610 1.00 95.06 696 SER A CA 1
ATOM 5309 C C . SER A 1 696 ? 3.594 -17.455 -17.186 1.00 95.06 696 SER A C 1
ATOM 5311 O O . SER A 1 696 ? 3.761 -18.558 -17.706 1.00 95.06 696 SER A O 1
ATOM 5313 N N . THR A 1 697 ? 4.592 -16.576 -17.061 1.00 92.56 697 THR A N 1
ATOM 5314 C CA . THR A 1 697 ? 5.955 -16.802 -17.562 1.00 92.56 697 THR A CA 1
ATOM 5315 C C . THR A 1 697 ? 6.989 -16.964 -16.448 1.00 92.56 697 THR A C 1
ATOM 5317 O O . THR A 1 697 ? 8.041 -17.559 -16.692 1.00 92.56 697 THR A O 1
ATOM 5320 N N . ASN A 1 698 ? 6.691 -16.499 -15.229 1.00 90.56 698 ASN A N 1
ATOM 5321 C CA . ASN A 1 698 ? 7.576 -16.557 -14.061 1.00 90.56 698 ASN A CA 1
ATOM 5322 C C . ASN A 1 698 ? 7.699 -17.957 -13.431 1.00 90.56 698 ASN A C 1
ATOM 5324 O O . ASN A 1 698 ? 8.664 -18.238 -12.723 1.00 90.56 698 ASN A O 1
ATOM 5328 N N . GLY A 1 699 ? 6.727 -18.849 -13.653 1.00 85.56 699 GLY A N 1
ATOM 5329 C CA . GLY A 1 699 ? 6.766 -20.219 -13.120 1.00 85.56 699 GLY A CA 1
ATOM 5330 C C . GLY A 1 699 ? 6.823 -20.301 -11.586 1.00 85.56 699 GLY A C 1
ATOM 5331 O O . GLY A 1 699 ? 7.363 -21.266 -11.052 1.00 85.56 699 GLY A O 1
ATOM 5332 N N . GLY A 1 700 ? 6.327 -19.272 -10.886 1.00 83.38 700 GLY A N 1
ATOM 5333 C CA . GLY A 1 700 ? 6.253 -19.210 -9.420 1.00 83.38 700 GLY A CA 1
ATOM 5334 C C . GLY A 1 700 ? 7.588 -19.016 -8.689 1.00 83.38 700 GLY A C 1
ATOM 5335 O O . GLY A 1 700 ? 7.655 -19.268 -7.490 1.00 83.38 700 GLY A O 1
ATOM 5336 N N . ARG A 1 701 ? 8.662 -18.610 -9.381 1.00 85.38 701 ARG A N 1
ATOM 5337 C CA . ARG A 1 701 ? 10.002 -18.504 -8.773 1.00 85.38 701 ARG A CA 1
ATOM 5338 C C . ARG A 1 701 ? 10.259 -17.180 -8.056 1.00 85.38 701 ARG A C 1
ATOM 5340 O O . ARG A 1 701 ? 10.827 -17.198 -6.968 1.00 85.38 701 ARG A O 1
ATOM 5347 N N . THR A 1 702 ? 9.841 -16.054 -8.635 1.00 90.00 702 THR A N 1
ATOM 5348 C CA . THR A 1 702 ? 9.925 -14.738 -7.980 1.00 90.00 702 THR A CA 1
ATOM 5349 C C . THR A 1 702 ? 8.531 -14.274 -7.556 1.00 90.00 702 THR A C 1
ATOM 5351 O O . THR A 1 702 ? 7.675 -14.145 -8.432 1.00 90.00 702 THR A O 1
ATOM 5354 N N . PRO A 1 703 ? 8.273 -14.021 -6.263 1.00 92.56 703 PRO A N 1
ATOM 5355 C CA . PRO A 1 703 ? 6.970 -13.559 -5.807 1.00 92.56 703 PRO A CA 1
ATOM 5356 C C . PRO A 1 703 ? 6.716 -12.100 -6.204 1.00 92.56 703 PRO A C 1
ATOM 5358 O O . PRO A 1 703 ? 7.647 -11.289 -6.281 1.00 92.56 703 PRO A O 1
ATOM 5361 N N . ILE A 1 704 ? 5.445 -11.757 -6.398 1.00 92.38 704 ILE A N 1
ATOM 5362 C CA . ILE A 1 704 ? 4.989 -10.375 -6.596 1.00 92.38 704 ILE A CA 1
ATOM 5363 C C . ILE A 1 704 ? 4.305 -9.818 -5.348 1.00 92.38 704 ILE A C 1
ATOM 5365 O O . ILE A 1 704 ? 3.690 -10.557 -4.579 1.00 92.38 704 ILE A O 1
ATOM 5369 N N . SER A 1 705 ? 4.376 -8.507 -5.150 1.00 90.44 705 SER A N 1
ATOM 5370 C CA . SER A 1 705 ? 3.593 -7.801 -4.129 1.00 90.44 705 SER A CA 1
ATOM 5371 C C . SER A 1 705 ? 3.337 -6.356 -4.524 1.00 90.44 705 SER A C 1
ATOM 5373 O O . SER A 1 705 ? 3.814 -5.898 -5.561 1.00 90.44 705 SER A O 1
ATOM 5375 N N . GLU A 1 706 ? 2.636 -5.647 -3.642 1.00 87.56 706 GLU A N 1
ATOM 5376 C CA . GLU A 1 706 ? 2.663 -4.192 -3.584 1.00 87.56 706 GLU A CA 1
ATOM 5377 C C . GLU A 1 706 ? 3.248 -3.672 -2.276 1.00 87.56 706 GLU A C 1
ATOM 5379 O O . GLU A 1 706 ? 3.372 -4.416 -1.301 1.00 87.56 706 GLU A O 1
ATOM 5384 N N . SER A 1 707 ? 3.613 -2.387 -2.286 1.00 85.19 707 SER A N 1
ATOM 5385 C CA . SER A 1 707 ? 4.152 -1.658 -1.140 1.00 85.19 707 SER A CA 1
ATOM 5386 C C . SER A 1 707 ? 3.200 -0.522 -0.732 1.00 85.19 707 SER A C 1
ATOM 5388 O O . SER A 1 707 ? 3.447 0.646 -1.004 1.00 85.19 707 SER A O 1
ATOM 5390 N N . PRO A 1 708 ? 2.029 -0.846 -0.155 1.00 85.44 708 PRO A N 1
ATOM 5391 C CA . PRO A 1 708 ? 1.070 0.167 0.259 1.00 85.44 708 PRO A CA 1
ATOM 5392 C C . PRO A 1 708 ? 1.631 1.059 1.374 1.00 85.44 708 PRO A C 1
ATOM 5394 O O . PRO A 1 708 ? 2.222 0.570 2.338 1.00 85.44 708 PRO A O 1
ATOM 5397 N N . CYS A 1 709 ? 1.347 2.355 1.263 1.00 83.69 709 CYS A N 1
ATOM 5398 C CA . CYS A 1 709 ? 1.641 3.385 2.254 1.00 83.69 709 CYS A CA 1
ATOM 5399 C C . CYS A 1 709 ? 0.304 3.797 2.902 1.00 83.69 709 CYS A C 1
ATOM 5401 O O . CYS A 1 709 ? -0.615 4.213 2.196 1.00 83.69 709 CYS A O 1
ATOM 5403 N N . TRP A 1 710 ? 0.154 3.612 4.221 1.00 85.62 710 TRP A N 1
ATOM 5404 C CA . TRP A 1 710 ? -1.103 3.849 4.969 1.00 85.62 710 TRP A CA 1
ATOM 5405 C C . TRP A 1 710 ? -2.370 3.213 4.345 1.00 85.62 710 TRP A C 1
ATOM 5407 O O . TRP A 1 710 ? -3.342 3.899 4.009 1.00 85.62 710 TRP A O 1
ATOM 5417 N N . PRO A 1 711 ? -2.419 1.877 4.200 1.00 88.31 711 PRO A N 1
ATOM 5418 C CA . PRO A 1 711 ? -3.560 1.224 3.565 1.00 88.31 711 PRO A CA 1
ATOM 5419 C C . PRO A 1 711 ? -4.882 1.349 4.330 1.00 88.31 711 PRO A C 1
ATOM 5421 O O . PRO A 1 711 ? -5.929 1.078 3.751 1.00 88.31 711 PRO A O 1
ATOM 5424 N N . ASN A 1 712 ? -4.891 1.767 5.598 1.00 90.31 712 ASN A N 1
ATOM 5425 C CA . ASN A 1 712 ? -6.124 2.052 6.337 1.00 90.31 712 ASN A CA 1
ATOM 5426 C C . ASN A 1 712 ? -6.968 3.176 5.709 1.00 90.31 712 ASN A C 1
ATOM 5428 O O . ASN A 1 712 ? -8.160 3.267 5.997 1.00 90.31 712 ASN A O 1
ATOM 5432 N N . PHE A 1 713 ? -6.381 4.008 4.847 1.00 88.62 713 PHE A N 1
ATOM 5433 C CA . PHE A 1 713 ? -7.114 5.025 4.090 1.00 88.62 713 PHE A CA 1
ATOM 5434 C C . PHE A 1 713 ? -7.881 4.438 2.897 1.00 88.62 713 PHE A C 1
ATOM 5436 O O . PHE A 1 713 ? -8.950 4.933 2.550 1.00 88.62 713 PHE A O 1
ATOM 5443 N N . GLU A 1 714 ? -7.375 3.352 2.315 1.00 88.12 714 GLU A N 1
ATOM 5444 C CA . GLU A 1 714 ? -7.896 2.706 1.104 1.00 88.12 714 GLU A CA 1
ATOM 5445 C C . GLU A 1 714 ? -8.000 1.184 1.342 1.00 88.12 714 GLU A C 1
ATOM 5447 O O . GLU A 1 714 ? -7.489 0.362 0.575 1.00 88.12 714 GLU A O 1
ATOM 5452 N N . SER A 1 715 ? -8.629 0.788 2.457 1.00 91.94 715 SER A N 1
ATOM 5453 C CA . SER A 1 715 ? -8.616 -0.601 2.944 1.00 91.94 715 SER A CA 1
ATOM 5454 C C . SER A 1 715 ? -9.191 -1.581 1.925 1.00 91.94 715 SER A C 1
ATOM 5456 O O . SER A 1 715 ? -8.665 -2.682 1.766 1.00 91.94 715 SER A O 1
ATOM 5458 N N . HIS A 1 716 ? -10.218 -1.168 1.182 1.00 90.44 716 HIS A N 1
ATOM 5459 C CA . HIS A 1 716 ? -10.839 -1.964 0.122 1.00 90.44 716 HIS A CA 1
ATOM 5460 C C . HIS A 1 716 ? -9.844 -2.399 -0.970 1.00 90.44 716 HIS A C 1
ATOM 5462 O O . HIS A 1 716 ? -9.958 -3.502 -1.507 1.00 90.44 716 HIS A O 1
ATOM 5468 N N . ILE A 1 717 ? -8.818 -1.588 -1.251 1.00 90.81 717 ILE A N 1
ATOM 5469 C CA . ILE A 1 717 ? -7.753 -1.928 -2.203 1.00 90.81 717 ILE A CA 1
ATOM 5470 C C . ILE A 1 717 ? -6.779 -2.920 -1.569 1.00 90.81 717 ILE A C 1
ATOM 5472 O O . ILE A 1 717 ? -6.411 -3.906 -2.207 1.00 90.81 717 ILE A O 1
ATOM 5476 N N . LEU A 1 718 ? -6.411 -2.732 -0.295 1.00 91.94 718 LEU A N 1
ATOM 5477 C CA . LEU A 1 718 ? -5.527 -3.668 0.407 1.00 91.94 718 LEU A CA 1
ATOM 5478 C C . LEU A 1 718 ? -6.115 -5.090 0.452 1.00 91.94 718 LEU A C 1
ATOM 5480 O O . LEU A 1 718 ? -5.397 -6.056 0.191 1.00 91.94 718 LEU A O 1
ATOM 5484 N N . PHE A 1 719 ? -7.415 -5.240 0.730 1.00 93.44 719 PHE A N 1
ATOM 5485 C CA . PHE A 1 719 ? -8.072 -6.556 0.724 1.00 93.44 719 PHE A CA 1
ATOM 5486 C C . PHE A 1 719 ? -7.988 -7.243 -0.647 1.00 93.44 719 PHE A C 1
ATOM 5488 O O . PHE A 1 719 ? -7.743 -8.456 -0.718 1.00 93.44 719 PHE A O 1
ATOM 5495 N N . ALA A 1 720 ? -8.143 -6.478 -1.731 1.00 91.75 720 ALA A N 1
ATOM 5496 C CA . ALA A 1 720 ? -7.997 -6.978 -3.093 1.00 91.75 720 ALA A CA 1
ATOM 5497 C C . ALA A 1 720 ? -6.542 -7.360 -3.413 1.00 91.75 720 ALA A C 1
ATOM 5499 O O . ALA A 1 720 ? -6.284 -8.448 -3.933 1.00 91.75 720 ALA A O 1
ATOM 5500 N N . LEU A 1 721 ? -5.572 -6.530 -3.019 1.00 90.69 721 LEU A N 1
ATOM 5501 C CA . LEU A 1 721 ? -4.144 -6.832 -3.157 1.00 90.69 721 LEU A CA 1
ATOM 5502 C C . LEU A 1 721 ? -3.746 -8.094 -2.390 1.00 90.69 721 LEU A C 1
ATOM 5504 O O . LEU A 1 721 ? -2.967 -8.898 -2.898 1.00 90.69 721 LEU A O 1
ATOM 5508 N N . GLY A 1 722 ? -4.356 -8.341 -1.230 1.00 91.88 722 GLY A N 1
ATOM 5509 C CA . GLY A 1 722 ? -4.212 -9.596 -0.500 1.00 91.88 722 GLY A CA 1
ATOM 5510 C C . GLY A 1 722 ? -4.570 -10.831 -1.324 1.00 91.88 722 GLY A C 1
ATOM 5511 O O . GLY A 1 722 ? -4.078 -11.933 -1.050 1.00 91.88 722 GLY A O 1
ATOM 5512 N N . ALA A 1 723 ? -5.481 -10.708 -2.296 1.00 90.44 723 ALA A N 1
ATOM 5513 C CA . ALA A 1 723 ? -5.862 -11.806 -3.186 1.00 90.44 723 ALA A CA 1
ATOM 5514 C C . ALA A 1 723 ? -4.873 -11.954 -4.350 1.00 90.44 723 ALA A C 1
ATOM 5516 O O . ALA A 1 723 ? -4.569 -13.081 -4.734 1.00 90.44 723 ALA A O 1
ATOM 5517 N N . ILE A 1 724 ? -4.338 -10.834 -4.840 1.00 92.75 724 ILE A N 1
ATOM 5518 C CA . ILE A 1 724 ? -3.486 -10.750 -6.032 1.00 92.75 724 ILE A CA 1
ATOM 5519 C C . ILE A 1 724 ? -2.013 -11.072 -5.732 1.00 92.75 724 ILE A C 1
ATOM 5521 O O . ILE A 1 724 ? -1.411 -11.863 -6.450 1.00 92.75 724 ILE A O 1
ATOM 5525 N N . GLY A 1 725 ? -1.424 -10.456 -4.704 1.00 92.56 725 GLY A N 1
ATOM 5526 C CA . GLY A 1 725 ? 0.009 -10.565 -4.409 1.00 92.56 725 GLY A CA 1
ATOM 5527 C C . GLY A 1 725 ? 0.394 -11.899 -3.769 1.00 92.56 725 GLY A C 1
ATOM 5528 O O . GLY A 1 725 ? -0.401 -12.494 -3.046 1.00 92.56 725 GLY A O 1
ATOM 5529 N N . ASP A 1 726 ? 1.629 -12.351 -3.971 1.00 93.81 726 ASP A N 1
ATOM 5530 C CA . ASP A 1 726 ? 2.174 -13.568 -3.352 1.00 93.81 726 ASP A CA 1
ATOM 5531 C C . ASP A 1 726 ? 2.621 -13.340 -1.900 1.00 93.81 726 ASP A C 1
ATOM 5533 O O . ASP A 1 726 ? 2.798 -14.298 -1.151 1.00 93.81 726 ASP A O 1
ATOM 5537 N N . ASN A 1 727 ? 2.817 -12.082 -1.495 1.00 92.94 727 ASN A N 1
ATOM 5538 C CA . ASN A 1 727 ? 3.251 -11.693 -0.154 1.00 92.94 727 ASN A CA 1
ATOM 5539 C C . ASN A 1 727 ? 2.722 -10.308 0.250 1.00 92.94 727 ASN A C 1
ATOM 5541 O O . ASN A 1 727 ? 2.345 -9.511 -0.612 1.00 92.94 727 ASN A O 1
ATOM 5545 N N . GLY A 1 728 ? 2.692 -10.054 1.561 1.00 92.06 728 GLY A N 1
ATOM 5546 C CA . GLY A 1 728 ? 2.222 -8.801 2.150 1.00 92.06 728 GLY A CA 1
ATOM 5547 C C . GLY A 1 728 ? 3.369 -7.855 2.471 1.00 92.06 728 GLY A C 1
ATOM 5548 O O . GLY A 1 728 ? 4.081 -8.053 3.457 1.00 92.06 728 GLY A O 1
ATOM 5549 N N . GLY A 1 729 ? 3.509 -6.813 1.659 1.00 89.38 729 GLY A N 1
ATOM 5550 C CA . GLY A 1 729 ? 4.457 -5.724 1.849 1.00 89.38 729 GLY A CA 1
ATOM 5551 C C . GLY A 1 729 ? 3.855 -4.522 2.580 1.00 89.38 729 GLY A C 1
ATOM 5552 O O . GLY A 1 729 ? 2.642 -4.327 2.557 1.00 89.38 729 GLY A O 1
ATOM 5553 N N . MET A 1 730 ? 4.692 -3.700 3.217 1.00 88.88 730 MET A N 1
ATOM 5554 C CA . MET A 1 730 ? 4.266 -2.439 3.838 1.00 88.88 730 MET A CA 1
ATOM 5555 C C . MET A 1 730 ? 5.362 -1.370 3.780 1.00 88.88 730 MET A C 1
ATOM 5557 O O . MET A 1 730 ? 6.519 -1.690 4.063 1.00 88.88 730 MET A O 1
ATOM 5561 N N . ASP A 1 731 ? 4.972 -0.125 3.494 1.00 86.94 731 ASP A N 1
ATOM 5562 C CA . ASP A 1 731 ? 5.807 1.080 3.605 1.00 86.94 731 ASP A CA 1
ATOM 5563 C C . ASP A 1 731 ? 5.316 1.912 4.791 1.00 86.94 731 ASP A C 1
ATOM 5565 O O . ASP A 1 731 ? 4.366 2.684 4.672 1.00 86.94 731 ASP A O 1
ATOM 5569 N N . LEU A 1 732 ? 5.895 1.691 5.976 1.00 80.31 732 LEU A N 1
ATOM 5570 C CA . LEU A 1 732 ? 5.464 2.347 7.210 1.00 80.31 732 LEU A CA 1
ATOM 5571 C C . LEU A 1 732 ? 6.584 2.463 8.240 1.00 80.31 732 LEU A C 1
ATOM 5573 O O . LEU A 1 732 ? 7.512 1.665 8.346 1.00 80.31 732 LEU A O 1
ATOM 5577 N N . TYR A 1 733 ? 6.417 3.443 9.112 1.00 76.50 733 TYR A N 1
ATOM 5578 C CA . TYR A 1 733 ? 7.310 3.734 10.224 1.00 76.50 733 TYR A CA 1
ATOM 5579 C C . TYR A 1 733 ? 6.528 3.804 11.523 1.00 76.50 733 TYR A C 1
ATOM 5581 O O . TYR A 1 733 ? 5.319 3.963 11.487 1.00 76.50 733 TYR A O 1
ATOM 5589 N N . LEU A 1 734 ? 7.204 3.745 12.673 1.00 70.31 734 LEU A N 1
ATOM 5590 C CA . LEU A 1 734 ? 6.567 3.979 13.966 1.00 70.31 734 LEU A CA 1
ATOM 5591 C C . LEU A 1 734 ? 7.011 5.305 14.615 1.00 70.31 734 LEU A C 1
ATOM 5593 O O . LEU A 1 734 ? 7.840 5.267 15.527 1.00 70.31 734 LEU A O 1
ATOM 5597 N N . PRO A 1 735 ? 6.466 6.484 14.243 1.00 61.50 735 PRO A N 1
ATOM 5598 C CA . PRO A 1 735 ? 6.705 7.682 15.037 1.00 61.50 735 PRO A CA 1
ATOM 5599 C C . PRO A 1 735 ? 5.415 8.230 15.642 1.00 61.50 735 PRO A C 1
ATOM 5601 O O . PRO A 1 735 ? 4.566 8.812 14.986 1.00 61.50 735 PRO A O 1
ATOM 5604 N N . GLY A 1 736 ? 5.270 8.057 16.948 1.00 56.41 736 GLY A N 1
ATOM 5605 C CA . GLY A 1 736 ? 4.045 8.459 17.627 1.00 56.41 736 GLY A CA 1
ATOM 5606 C C . GLY A 1 736 ? 3.931 9.944 17.948 1.00 56.41 736 GLY A C 1
ATOM 5607 O O . GLY A 1 736 ? 2.814 10.421 18.048 1.00 56.41 736 GLY A O 1
ATOM 5608 N N . ASP A 1 737 ? 5.041 10.672 18.145 1.00 62.09 737 ASP A N 1
ATOM 5609 C CA . ASP A 1 737 ? 4.978 11.974 18.845 1.00 62.09 737 ASP A CA 1
ATOM 5610 C C . ASP A 1 737 ? 6.184 12.918 18.641 1.00 62.09 737 ASP A C 1
ATOM 5612 O O . ASP A 1 737 ? 6.280 13.972 19.274 1.00 62.09 737 ASP A O 1
ATOM 5616 N N . ARG A 1 738 ? 7.148 12.571 17.782 1.00 69.62 738 ARG A N 1
ATOM 5617 C CA . ARG A 1 738 ? 8.291 13.453 17.468 1.00 69.62 738 ARG A CA 1
ATOM 5618 C C . ARG A 1 738 ? 7.898 14.582 16.509 1.00 69.62 738 ARG A C 1
ATOM 5620 O O . ARG A 1 738 ? 6.987 14.390 15.704 1.00 69.62 738 ARG A O 1
ATOM 5627 N N . PRO A 1 739 ? 8.624 15.713 16.502 1.00 71.12 739 PRO A N 1
ATOM 5628 C CA . PRO A 1 739 ? 8.319 16.847 15.629 1.00 71.12 739 PRO A CA 1
ATOM 5629 C C . PRO A 1 739 ? 8.190 16.508 14.134 1.00 71.12 739 PRO A C 1
ATOM 5631 O O . PRO A 1 739 ? 7.394 17.130 13.441 1.00 71.12 739 PRO A O 1
ATOM 5634 N N . THR A 1 740 ? 8.917 15.511 13.635 1.00 76.00 740 THR A N 1
ATOM 5635 C CA . THR A 1 740 ? 8.922 15.084 12.223 1.00 76.00 740 THR A CA 1
ATOM 5636 C C . THR A 1 740 ? 8.138 13.784 11.979 1.00 76.00 740 THR A C 1
ATOM 5638 O O . THR A 1 740 ? 8.293 13.153 10.937 1.00 76.00 740 THR A O 1
ATOM 5641 N N . SER A 1 741 ? 7.289 13.369 12.925 1.00 71.44 741 SER A N 1
ATOM 5642 C CA . SER A 1 741 ? 6.537 12.104 12.864 1.00 71.44 741 SER A CA 1
ATOM 5643 C C . SER A 1 741 ? 5.409 12.103 11.835 1.00 71.44 741 SER A C 1
ATOM 5645 O O . SER A 1 741 ? 4.709 13.110 11.679 1.00 71.44 741 SER A O 1
ATOM 5647 N N . LEU A 1 742 ? 5.202 10.948 11.199 1.00 72.50 742 LEU A N 1
ATOM 5648 C CA . LEU A 1 742 ? 4.060 10.607 10.349 1.00 72.50 742 LEU A CA 1
ATOM 5649 C C . LEU A 1 742 ? 3.103 9.667 11.103 1.00 72.50 742 LEU A C 1
ATOM 5651 O O . LEU A 1 742 ? 3.544 8.645 11.617 1.00 72.50 742 LEU A O 1
ATOM 5655 N N . GLY A 1 743 ? 1.809 9.990 11.132 1.00 74.56 743 GLY A N 1
ATOM 5656 C CA . GLY A 1 743 ? 0.801 9.191 11.839 1.00 74.56 743 GLY A CA 1
ATOM 5657 C C . GLY A 1 743 ? 0.924 9.237 13.369 1.00 74.56 743 GLY A C 1
ATOM 5658 O O . GLY A 1 743 ? 1.731 9.978 13.930 1.00 74.56 743 GLY A O 1
ATOM 5659 N N . TYR A 1 744 ? 0.086 8.453 14.045 1.00 77.44 744 TYR A N 1
ATOM 5660 C CA . TYR A 1 744 ? 0.096 8.229 15.497 1.00 77.44 744 TYR A CA 1
ATOM 5661 C C . TYR A 1 744 ? 0.088 6.717 15.788 1.00 77.44 744 TYR A C 1
ATOM 5663 O O . TYR A 1 744 ? -0.243 5.932 14.899 1.00 77.44 744 TYR A O 1
ATOM 5671 N N . PRO A 1 745 ? 0.439 6.257 17.008 1.00 83.38 745 PRO A N 1
ATOM 5672 C CA . PRO A 1 745 ? 0.689 4.835 17.263 1.00 83.38 745 PRO A CA 1
ATOM 5673 C C . PRO A 1 745 ? -0.466 3.904 16.878 1.00 83.38 745 PRO A C 1
ATOM 5675 O O . PRO A 1 745 ? -0.226 2.890 16.231 1.00 83.38 745 PRO A O 1
ATOM 5678 N N . ALA A 1 746 ? -1.707 4.276 17.206 1.00 87.06 746 ALA A N 1
ATOM 5679 C CA . ALA A 1 746 ? -2.886 3.465 16.903 1.00 87.06 746 ALA A CA 1
ATOM 5680 C C . ALA A 1 746 ? -3.054 3.169 15.405 1.00 87.06 746 ALA A C 1
ATOM 5682 O O . ALA A 1 746 ? -3.374 2.046 15.030 1.00 87.06 746 ALA A O 1
ATOM 5683 N N . GLU A 1 747 ? -2.794 4.159 14.551 1.00 88.69 747 GLU A N 1
ATOM 5684 C CA . GLU A 1 747 ? -2.866 4.020 13.095 1.00 88.69 747 GLU A CA 1
ATOM 5685 C C . GLU A 1 747 ? -1.806 3.054 12.554 1.00 88.69 747 GLU A C 1
ATOM 5687 O O . GLU A 1 747 ? -2.071 2.226 11.685 1.00 88.69 747 GLU A O 1
ATOM 5692 N N . LEU A 1 748 ? -0.590 3.146 13.080 1.00 88.75 748 LEU A N 1
ATOM 5693 C CA . LEU A 1 748 ? 0.556 2.388 12.584 1.00 88.75 748 LEU A CA 1
ATOM 5694 C C . LEU A 1 748 ? 0.438 0.919 12.984 1.00 88.75 748 LEU A C 1
ATOM 5696 O O . LEU A 1 748 ? 0.608 0.032 12.152 1.00 88.75 748 LEU A O 1
ATOM 5700 N N . PHE A 1 749 ? 0.057 0.669 14.236 1.00 92.19 749 PHE A N 1
ATOM 5701 C CA . PHE A 1 749 ? -0.250 -0.667 14.735 1.00 92.19 749 PHE A CA 1
ATOM 5702 C C . PHE A 1 749 ? -1.396 -1.315 13.947 1.00 92.19 749 PHE A C 1
ATOM 5704 O O . PHE A 1 749 ? -1.249 -2.452 13.495 1.00 92.19 749 PHE A O 1
ATOM 5711 N N . LEU A 1 750 ? -2.482 -0.567 13.696 1.00 94.31 750 LEU A N 1
ATOM 5712 C CA . LEU A 1 750 ? -3.613 -1.052 12.903 1.00 94.31 750 LEU A CA 1
ATOM 5713 C C . LEU A 1 750 ? -3.155 -1.517 11.524 1.00 94.31 750 LEU A C 1
ATOM 5715 O O . LEU A 1 750 ? -3.527 -2.604 11.094 1.00 94.31 750 LEU A O 1
ATOM 5719 N N . ASN A 1 751 ? -2.344 -0.720 10.829 1.00 93.94 751 ASN A N 1
ATOM 5720 C CA . ASN A 1 751 ? -1.910 -1.051 9.475 1.00 93.94 751 ASN A CA 1
ATOM 5721 C C . ASN A 1 751 ? -1.067 -2.337 9.408 1.00 93.94 751 ASN A C 1
ATOM 5723 O O . ASN A 1 751 ? -1.290 -3.160 8.516 1.00 93.94 751 ASN A O 1
ATOM 5727 N N . PHE A 1 752 ? -0.131 -2.540 10.343 1.00 93.75 752 PHE A N 1
ATOM 5728 C CA . PHE A 1 752 ? 0.669 -3.771 10.386 1.00 93.75 752 PHE A CA 1
ATOM 5729 C C . PHE A 1 752 ? -0.185 -4.997 10.728 1.00 93.75 752 PHE A C 1
ATOM 5731 O O . PHE A 1 752 ? -0.061 -6.032 10.070 1.00 93.75 752 PHE A O 1
ATOM 5738 N N . ASP A 1 753 ? -1.096 -4.888 11.695 1.00 94.38 753 ASP A N 1
ATOM 5739 C CA . ASP A 1 753 ? -1.967 -6.008 12.065 1.00 94.38 753 ASP A CA 1
ATOM 5740 C C . ASP A 1 753 ? -3.016 -6.311 10.986 1.00 94.38 753 ASP A C 1
ATOM 5742 O O . ASP A 1 753 ? -3.333 -7.480 10.755 1.00 94.38 753 ASP A O 1
ATOM 5746 N N . MET A 1 754 ? -3.509 -5.289 10.279 1.00 95.50 754 MET A N 1
ATOM 5747 C CA . MET A 1 754 ? -4.417 -5.441 9.141 1.00 95.50 754 MET A CA 1
ATOM 5748 C C . MET A 1 754 ? -3.729 -6.155 7.980 1.00 95.50 754 MET A C 1
ATOM 5750 O O . MET A 1 754 ? -4.261 -7.137 7.461 1.00 95.50 754 MET A O 1
ATOM 5754 N N . ASN A 1 755 ? -2.523 -5.728 7.606 1.00 94.75 755 ASN A N 1
ATOM 5755 C CA . ASN A 1 755 ? -1.754 -6.399 6.563 1.00 94.75 755 ASN A CA 1
ATOM 5756 C C . ASN A 1 755 ? -1.411 -7.840 6.954 1.00 94.75 755 ASN A C 1
ATOM 5758 O O . ASN A 1 755 ? -1.620 -8.761 6.167 1.00 94.75 755 ASN A O 1
ATOM 5762 N N . ARG A 1 756 ? -0.986 -8.071 8.200 1.00 93.31 756 ARG A N 1
ATOM 5763 C CA . ARG A 1 756 ? -0.795 -9.427 8.724 1.00 93.31 756 ARG A CA 1
ATOM 5764 C C . ARG A 1 756 ? -2.065 -10.268 8.573 1.00 93.31 756 ARG A C 1
ATOM 5766 O O . ARG A 1 756 ? -2.003 -11.349 7.996 1.00 93.31 756 ARG A O 1
ATOM 5773 N N . SER A 1 757 ? -3.213 -9.771 9.031 1.00 93.19 757 SER A N 1
ATOM 5774 C CA . SER A 1 757 ? -4.491 -10.496 8.979 1.00 93.19 757 SER A CA 1
ATOM 5775 C C . SER A 1 757 ? -4.895 -10.882 7.547 1.00 93.19 757 SER A C 1
ATOM 5777 O O . SER A 1 757 ? -5.352 -12.001 7.312 1.00 93.19 757 SER A O 1
ATOM 5779 N N . ILE A 1 758 ? -4.651 -10.008 6.566 1.00 92.94 758 ILE A N 1
ATOM 5780 C CA . ILE A 1 758 ? -5.011 -10.232 5.156 1.00 92.94 758 ILE A CA 1
ATOM 5781 C C . ILE A 1 758 ? -4.112 -11.273 4.466 1.00 92.94 758 ILE A C 1
ATOM 5783 O O . ILE A 1 758 ? -4.603 -12.063 3.654 1.00 92.94 758 ILE A O 1
ATOM 5787 N N . PHE A 1 759 ? -2.810 -11.279 4.762 1.00 93.38 759 PHE A N 1
ATOM 5788 C CA . PHE A 1 759 ? -1.831 -12.109 4.048 1.00 93.38 759 PHE A CA 1
ATOM 5789 C C . PHE A 1 759 ? -1.450 -13.390 4.805 1.00 93.38 759 PHE A C 1
ATOM 5791 O O . PHE A 1 759 ? -1.465 -14.474 4.215 1.00 93.38 759 PHE A O 1
ATOM 5798 N N . GLU A 1 760 ? -1.168 -13.307 6.108 1.00 88.12 760 GLU A N 1
ATOM 5799 C CA . GLU A 1 760 ? -0.735 -14.457 6.918 1.00 88.12 760 GLU A CA 1
ATOM 5800 C C . GLU A 1 760 ? -1.828 -15.532 6.995 1.00 88.12 760 GLU A C 1
ATOM 5802 O O . GLU A 1 760 ? -1.533 -16.724 6.901 1.00 88.12 760 GLU A O 1
ATOM 5807 N N . SER A 1 761 ? -3.103 -15.125 7.064 1.00 82.31 761 SER A N 1
ATOM 5808 C CA . SER A 1 761 ? -4.257 -16.042 7.047 1.00 82.31 761 SER A CA 1
ATOM 5809 C C . SER A 1 761 ? -4.343 -16.896 5.775 1.00 82.31 761 SER A C 1
ATOM 5811 O O . SER A 1 761 ? -4.983 -17.946 5.770 1.00 82.31 761 SER A O 1
ATOM 5813 N N . ARG A 1 762 ? -3.666 -16.474 4.700 1.00 86.62 762 ARG A N 1
ATOM 5814 C CA . ARG A 1 762 ? -3.573 -17.174 3.410 1.00 86.62 762 ARG A CA 1
ATOM 5815 C C . ARG A 1 762 ? -2.242 -17.910 3.237 1.00 86.62 762 ARG A C 1
ATOM 5817 O O . ARG A 1 762 ? -1.950 -18.379 2.140 1.00 86.62 762 ARG A O 1
ATOM 5824 N N . GLY A 1 763 ? -1.427 -17.989 4.291 1.00 88.31 763 GLY A N 1
ATOM 5825 C CA . GLY A 1 763 ? -0.097 -18.600 4.263 1.00 88.31 763 GLY A CA 1
ATOM 5826 C C . GLY A 1 763 ? 0.935 -17.802 3.462 1.00 88.31 763 GLY A C 1
ATOM 5827 O O . GLY A 1 763 ? 1.951 -18.369 3.064 1.00 88.31 763 GLY A O 1
ATOM 5828 N N . LYS A 1 764 ? 0.676 -16.515 3.196 1.00 92.06 764 LYS A N 1
ATOM 5829 C CA . LYS A 1 764 ? 1.576 -15.639 2.438 1.00 92.06 764 LYS A CA 1
ATOM 5830 C C . LYS A 1 764 ? 2.575 -14.963 3.391 1.00 92.06 764 LYS A C 1
ATOM 5832 O O . LYS A 1 764 ? 2.160 -14.530 4.469 1.00 92.06 764 LYS A O 1
ATOM 5837 N N . PRO A 1 765 ? 3.869 -14.858 3.032 1.00 92.50 765 PRO A N 1
ATOM 5838 C CA . PRO A 1 765 ? 4.876 -14.249 3.895 1.00 92.50 765 PRO A CA 1
ATOM 5839 C C . PRO A 1 765 ? 4.674 -12.733 4.000 1.00 92.50 765 PRO A C 1
ATOM 5841 O O . PRO A 1 765 ? 4.013 -12.113 3.160 1.00 92.50 765 PRO A O 1
ATOM 5844 N N . LEU A 1 766 ? 5.269 -12.139 5.033 1.00 92.94 766 LEU A N 1
ATOM 5845 C CA . LEU A 1 766 ? 5.183 -10.713 5.336 1.00 92.94 766 LEU A CA 1
ATOM 5846 C C . LEU A 1 766 ? 6.564 -10.071 5.331 1.00 92.94 766 LEU A C 1
ATOM 5848 O O . LEU A 1 766 ? 7.533 -10.637 5.844 1.00 92.94 766 LEU A O 1
ATOM 5852 N N . MET A 1 767 ? 6.636 -8.851 4.815 1.00 92.56 767 MET A N 1
ATOM 5853 C CA . MET A 1 767 ? 7.853 -8.053 4.846 1.00 92.56 767 MET A CA 1
ATOM 5854 C C . MET A 1 767 ? 7.562 -6.559 4.912 1.00 92.56 767 MET A C 1
ATOM 5856 O O . MET A 1 767 ? 6.459 -6.102 4.615 1.00 92.56 767 MET A O 1
ATOM 5860 N N . VAL A 1 768 ? 8.578 -5.799 5.304 1.00 92.19 768 VAL A N 1
ATOM 5861 C CA . VAL A 1 768 ? 8.540 -4.338 5.280 1.00 92.19 768 VAL A CA 1
ATOM 5862 C C . VAL A 1 768 ? 9.450 -3.853 4.165 1.00 92.19 768 VAL A C 1
ATOM 5864 O O . VAL A 1 768 ? 10.631 -4.204 4.113 1.00 92.19 768 VAL A O 1
ATOM 5867 N N . HIS A 1 769 ? 8.869 -3.087 3.251 1.00 89.06 769 HIS A N 1
ATOM 5868 C CA . HIS A 1 769 ? 9.532 -2.512 2.086 1.00 89.06 769 HIS A CA 1
ATOM 5869 C C . HIS A 1 769 ? 10.260 -1.216 2.443 1.00 89.06 769 HIS A C 1
ATOM 5871 O O . HIS A 1 769 ? 11.380 -1.004 1.971 1.00 89.06 769 HIS A O 1
ATOM 5877 N N . GLU A 1 770 ? 9.670 -0.413 3.326 1.00 87.44 770 GLU A N 1
ATOM 5878 C CA . GLU A 1 770 ? 10.282 0.777 3.901 1.00 87.44 770 GLU A CA 1
ATOM 5879 C C . GLU A 1 770 ? 9.938 0.885 5.388 1.00 87.44 770 GLU A C 1
ATOM 5881 O O . GLU A 1 770 ? 8.802 1.147 5.774 1.00 87.44 770 GLU A O 1
ATOM 5886 N N . LEU A 1 771 ? 10.946 0.669 6.233 1.00 90.19 771 LEU A N 1
ATOM 5887 C CA . LEU A 1 771 ? 10.916 0.914 7.667 1.00 90.19 771 LEU A CA 1
ATOM 5888 C C . LEU A 1 771 ? 11.744 2.165 7.941 1.00 90.19 771 LEU A C 1
ATOM 5890 O O . LEU A 1 771 ? 12.978 2.102 7.954 1.00 90.19 771 LEU A O 1
ATOM 5894 N N . TYR A 1 772 ? 11.088 3.312 8.120 1.00 88.00 772 TYR A N 1
ATOM 5895 C CA . TYR A 1 772 ? 11.837 4.563 8.239 1.00 88.00 772 TYR A CA 1
ATOM 5896 C C . TYR A 1 772 ? 12.709 4.603 9.503 1.00 88.00 772 TYR A C 1
ATOM 5898 O O . TYR A 1 772 ? 12.379 4.047 10.549 1.00 88.00 772 TYR A O 1
ATOM 5906 N N . VAL A 1 773 ? 13.834 5.301 9.409 1.00 88.31 773 VAL A N 1
ATOM 5907 C CA . VAL A 1 773 ? 14.674 5.745 10.529 1.00 88.31 773 VAL A CA 1
ATOM 5908 C C . VAL A 1 773 ? 15.153 7.154 10.214 1.00 88.31 773 VAL A C 1
ATOM 5910 O O . VAL A 1 773 ? 15.331 7.492 9.052 1.00 88.31 773 VAL A O 1
ATOM 5913 N N . GLN A 1 774 ? 15.317 7.994 11.230 1.00 87.38 774 GLN A N 1
ATOM 5914 C CA . GLN A 1 774 ? 15.623 9.422 11.060 1.00 87.38 774 GLN A CA 1
ATOM 5915 C C . GLN A 1 774 ? 16.872 9.818 11.845 1.00 87.38 774 GLN A C 1
ATOM 5917 O O . GLN A 1 774 ? 17.248 9.135 12.803 1.00 87.38 774 GLN A O 1
ATOM 5922 N N . ASP A 1 775 ? 17.438 10.974 11.511 1.00 86.19 775 ASP A N 1
ATOM 5923 C CA . ASP A 1 775 ? 18.546 11.613 12.233 1.00 86.19 775 ASP A CA 1
ATOM 5924 C C . ASP A 1 775 ? 18.260 11.784 13.737 1.00 86.19 775 ASP A C 1
ATOM 5926 O O . ASP A 1 775 ? 19.137 11.600 14.582 1.00 86.19 775 ASP A O 1
ATOM 5930 N N . ASN A 1 776 ? 17.000 12.058 14.079 1.00 84.44 776 ASN A N 1
ATOM 5931 C CA . ASN A 1 776 ? 16.518 12.205 15.450 1.00 84.44 776 ASN A CA 1
ATOM 5932 C C . ASN A 1 776 ? 16.021 10.895 16.096 1.00 84.44 776 ASN A C 1
ATOM 5934 O O . ASN A 1 776 ? 15.383 10.930 17.155 1.00 84.44 776 ASN A O 1
ATOM 5938 N N . SER A 1 777 ? 16.264 9.736 15.473 1.00 87.69 777 SER A N 1
ATOM 5939 C CA . SER A 1 777 ? 15.859 8.451 16.045 1.00 87.69 777 SER A CA 1
ATOM 5940 C C . SER A 1 777 ? 16.697 8.084 17.277 1.00 87.69 777 SER A C 1
ATOM 5942 O O . SER A 1 777 ? 17.921 8.048 17.179 1.00 87.69 777 SER A O 1
ATOM 5944 N N . PRO A 1 778 ? 16.069 7.780 18.432 1.00 87.94 778 PRO A N 1
ATOM 5945 C CA . PRO A 1 778 ? 16.733 7.335 19.648 1.00 87.94 778 PRO A CA 1
ATOM 5946 C C . PRO A 1 778 ? 17.590 6.101 19.427 1.00 87.94 778 PRO A C 1
ATOM 5948 O O . PRO A 1 778 ? 17.315 5.284 18.550 1.00 87.94 778 PRO A O 1
ATOM 5951 N N . VAL A 1 779 ? 18.576 5.936 20.306 1.00 91.38 779 VAL A N 1
ATOM 5952 C CA . VAL A 1 779 ? 19.576 4.871 20.212 1.00 91.38 779 VAL A CA 1
ATOM 5953 C C . VAL A 1 779 ? 18.947 3.488 20.061 1.00 91.38 779 VAL A C 1
ATOM 5955 O O . VAL A 1 779 ? 19.354 2.765 19.169 1.00 91.38 779 VAL A O 1
ATOM 5958 N N . GLY A 1 780 ? 17.926 3.131 20.850 1.00 91.81 780 GLY A N 1
ATOM 5959 C CA . GLY A 1 780 ? 17.278 1.809 20.780 1.00 91.81 780 GLY A CA 1
ATOM 5960 C C . GLY A 1 780 ? 16.214 1.646 19.686 1.00 91.81 780 GLY A C 1
ATOM 5961 O O . GLY A 1 780 ? 15.550 0.614 19.637 1.00 91.81 780 GLY A O 1
ATOM 5962 N N . HIS A 1 781 ? 15.987 2.658 18.841 1.00 90.94 781 HIS A N 1
ATOM 5963 C CA . HIS A 1 781 ? 14.773 2.715 18.029 1.00 90.94 781 HIS A CA 1
ATOM 5964 C C . HIS A 1 781 ? 14.674 1.601 16.982 1.00 90.94 781 HIS A C 1
ATOM 5966 O O . HIS A 1 781 ? 13.640 0.939 16.902 1.00 90.94 781 HIS A O 1
ATOM 5972 N N . ALA A 1 782 ? 15.747 1.365 16.221 1.00 92.56 782 ALA A N 1
ATOM 5973 C CA . ALA A 1 782 ? 15.735 0.377 15.147 1.00 92.56 782 ALA A CA 1
ATOM 5974 C C . ALA A 1 782 ? 15.549 -1.049 15.691 1.00 92.56 782 ALA A C 1
ATOM 5976 O O . ALA A 1 782 ? 14.782 -1.819 15.116 1.00 92.56 782 ALA A O 1
ATOM 5977 N N . LEU A 1 783 ? 16.178 -1.365 16.831 1.00 93.88 783 LEU A N 1
ATOM 5978 C CA . LEU A 1 783 ? 16.003 -2.638 17.544 1.00 93.88 783 LEU A CA 1
ATOM 5979 C C . LEU A 1 783 ? 14.567 -2.826 18.053 1.00 93.88 783 LEU A C 1
ATOM 5981 O O . LEU A 1 783 ? 13.994 -3.901 17.883 1.00 93.88 783 LEU A O 1
ATOM 5985 N N . ALA A 1 784 ? 13.976 -1.780 18.640 1.00 93.94 784 ALA A N 1
ATOM 5986 C CA . ALA A 1 784 ? 12.599 -1.804 19.126 1.00 93.94 784 ALA A CA 1
ATOM 5987 C C . ALA A 1 784 ? 11.593 -2.065 17.999 1.00 93.94 784 ALA A C 1
ATOM 5989 O O . ALA A 1 784 ? 10.726 -2.925 18.143 1.00 93.94 784 ALA A O 1
ATOM 5990 N N . GLN A 1 785 ? 11.741 -1.376 16.863 1.00 93.00 785 GLN A N 1
ATOM 5991 C CA . GLN A 1 785 ? 10.913 -1.618 15.680 1.00 93.00 785 GLN A CA 1
ATOM 5992 C C . GLN A 1 785 ? 11.114 -3.030 15.121 1.00 93.00 785 GLN A C 1
ATOM 5994 O O . GLN A 1 785 ? 10.138 -3.680 14.757 1.00 93.00 785 GLN A O 1
ATOM 5999 N N . GLY A 1 786 ? 12.360 -3.514 15.097 1.00 94.31 786 GLY A N 1
ATOM 6000 C CA . GLY A 1 786 ? 12.702 -4.843 14.605 1.00 94.31 786 GLY A CA 1
ATOM 6001 C C . GLY A 1 786 ? 11.973 -5.952 15.360 1.00 94.31 786 GLY A C 1
ATOM 6002 O O . GLY A 1 786 ? 11.172 -6.675 14.774 1.00 94.31 786 GLY A O 1
ATOM 6003 N N . TRP A 1 787 ? 12.166 -6.044 16.679 1.00 95.62 787 TRP A N 1
ATOM 6004 C CA . TRP A 1 787 ? 11.514 -7.085 17.486 1.00 95.62 787 TRP A CA 1
ATOM 6005 C C . TRP A 1 787 ? 9.992 -6.943 17.564 1.00 95.62 787 TRP A C 1
ATOM 6007 O O . TRP A 1 787 ? 9.287 -7.953 17.608 1.00 95.62 787 TRP A O 1
ATOM 6017 N N . TRP A 1 788 ? 9.484 -5.709 17.531 1.00 94.56 788 TRP A N 1
ATOM 6018 C CA . TRP A 1 788 ? 8.051 -5.422 17.454 1.00 94.56 788 TRP A CA 1
ATOM 6019 C C . TRP A 1 788 ? 7.405 -6.012 16.189 1.00 94.56 788 TRP A C 1
ATOM 6021 O O . TRP A 1 788 ? 6.347 -6.642 16.266 1.00 94.56 788 TRP A O 1
ATOM 6031 N N . LEU A 1 789 ? 8.062 -5.867 15.035 1.00 94.69 789 LEU A N 1
ATOM 6032 C CA . LEU A 1 789 ? 7.567 -6.373 13.753 1.00 94.69 789 LEU A CA 1
ATOM 6033 C C . LEU A 1 789 ? 7.808 -7.877 13.581 1.00 94.69 789 LEU A C 1
ATOM 6035 O O . LEU A 1 789 ? 6.918 -8.572 13.084 1.00 94.69 789 LEU A O 1
ATOM 6039 N N . THR A 1 790 ? 8.927 -8.414 14.079 1.00 94.12 790 THR A N 1
ATOM 6040 C CA . THR A 1 790 ? 9.150 -9.869 14.138 1.00 94.12 790 THR A CA 1
ATOM 6041 C C . THR A 1 790 ? 8.054 -10.563 14.949 1.00 94.12 790 THR A C 1
ATOM 6043 O O . THR A 1 790 ? 7.536 -11.596 14.525 1.00 94.12 790 THR A O 1
ATOM 6046 N N . GLY A 1 791 ? 7.616 -9.970 16.067 1.00 93.38 791 GLY A N 1
ATOM 6047 C CA . GLY A 1 791 ? 6.487 -10.483 16.853 1.00 93.38 791 GLY A CA 1
ATOM 6048 C C . GLY A 1 791 ? 5.162 -10.527 16.083 1.00 93.38 791 GLY A C 1
ATOM 6049 O O . GLY A 1 791 ? 4.340 -11.418 16.303 1.00 93.38 791 GLY A O 1
ATOM 6050 N N . ARG A 1 792 ? 4.986 -9.636 15.103 1.00 92.38 792 ARG A N 1
ATOM 6051 C CA . ARG A 1 792 ? 3.842 -9.617 14.175 1.00 92.38 792 ARG A CA 1
ATOM 6052 C C . ARG A 1 792 ? 4.034 -10.504 12.943 1.00 92.38 792 ARG A C 1
ATOM 6054 O O . ARG A 1 792 ? 3.085 -10.692 12.191 1.00 92.38 792 ARG A O 1
ATOM 6061 N N . GLY A 1 793 ? 5.201 -11.125 12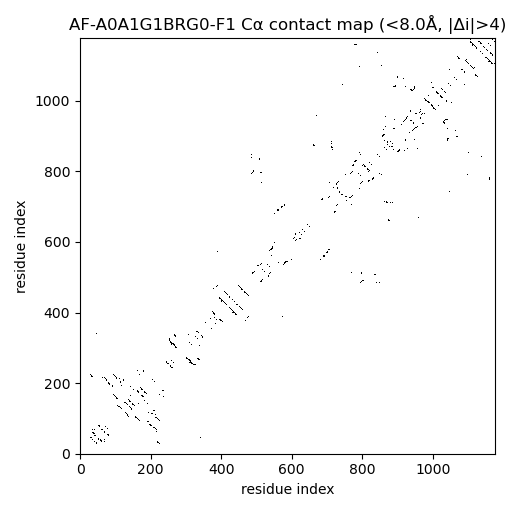.774 1.00 92.31 793 GLY A N 1
ATOM 6062 C CA . GLY A 1 793 ? 5.468 -12.108 11.715 1.00 92.31 793 GLY A CA 1
ATOM 6063 C C . GLY A 1 793 ? 6.185 -11.542 10.498 1.00 92.31 793 GLY A C 1
ATOM 6064 O O . GLY A 1 793 ? 6.351 -12.248 9.509 1.00 92.31 793 GLY A O 1
ATOM 6065 N N . TYR A 1 794 ? 6.632 -10.290 10.571 1.00 94.06 794 TYR A N 1
ATOM 6066 C CA . TYR A 1 794 ? 7.474 -9.691 9.546 1.00 94.06 794 TYR A CA 1
ATOM 6067 C C . TYR A 1 794 ? 8.904 -10.180 9.726 1.00 94.06 794 TYR A C 1
ATOM 6069 O O . TYR A 1 794 ? 9.558 -9.873 10.720 1.00 94.06 794 TYR A O 1
ATOM 6077 N N . THR A 1 795 ? 9.386 -10.954 8.763 1.00 89.88 795 THR A N 1
ATOM 6078 C CA . THR A 1 795 ? 10.687 -11.625 8.852 1.00 89.88 795 THR A CA 1
ATOM 6079 C C . THR A 1 795 ? 11.749 -10.978 7.971 1.00 89.88 795 THR A C 1
ATOM 6081 O O . THR A 1 795 ? 12.929 -11.162 8.246 1.00 89.88 795 THR A O 1
ATOM 6084 N N . LEU A 1 796 ? 11.370 -10.158 6.985 1.00 92.75 796 LEU A N 1
ATOM 6085 C CA . LEU A 1 796 ? 12.290 -9.323 6.207 1.00 92.75 796 LEU A CA 1
ATOM 6086 C C . LEU A 1 796 ? 11.967 -7.838 6.406 1.00 92.75 796 LEU A C 1
ATOM 6088 O O . LEU A 1 796 ? 10.870 -7.385 6.072 1.00 92.75 796 LEU A O 1
ATOM 6092 N N . LEU A 1 797 ? 12.921 -7.083 6.949 1.00 93.81 797 LEU A N 1
ATOM 6093 C CA . LEU A 1 797 ? 12.723 -5.689 7.360 1.00 93.81 797 LEU A CA 1
ATOM 6094 C C . LEU A 1 797 ? 13.680 -4.760 6.614 1.00 93.81 797 LEU A C 1
ATOM 6096 O O . LEU A 1 797 ? 14.883 -4.769 6.874 1.00 93.81 797 LEU A O 1
ATOM 6100 N N . THR A 1 798 ? 13.154 -3.957 5.689 1.00 92.94 798 THR A N 1
ATOM 6101 C CA . THR A 1 798 ? 13.960 -3.039 4.874 1.00 92.94 798 THR A CA 1
ATOM 6102 C C . THR A 1 798 ? 14.042 -1.662 5.521 1.00 92.94 798 THR A C 1
ATOM 6104 O O . THR A 1 798 ? 13.067 -0.921 5.505 1.00 92.94 798 THR A O 1
ATOM 6107 N N . TYR A 1 799 ? 15.200 -1.278 6.057 1.00 91.62 799 TYR A N 1
ATOM 6108 C CA . TYR A 1 799 ? 15.381 0.050 6.651 1.00 91.62 799 TYR A CA 1
ATOM 6109 C C . TYR A 1 799 ? 15.561 1.124 5.569 1.00 91.62 799 TYR A C 1
ATOM 6111 O O . TYR A 1 799 ? 16.428 1.013 4.694 1.00 91.62 799 TYR A O 1
ATOM 6119 N N . PHE A 1 800 ? 14.739 2.172 5.640 1.00 87.75 800 PHE A N 1
ATOM 6120 C CA . PHE A 1 800 ? 14.742 3.289 4.701 1.00 87.75 800 PHE A CA 1
ATOM 6121 C C . PHE A 1 800 ? 15.323 4.543 5.386 1.00 87.75 800 PHE A C 1
ATOM 6123 O O . PHE A 1 800 ? 14.711 5.093 6.303 1.00 87.75 800 PHE A O 1
ATOM 6130 N N . THR A 1 801 ? 16.522 5.009 5.024 1.00 84.94 801 THR A N 1
ATOM 6131 C CA . THR A 1 801 ? 17.495 4.463 4.043 1.00 84.94 801 THR A CA 1
ATOM 6132 C C . THR A 1 801 ? 18.849 4.184 4.670 1.00 84.94 801 THR A C 1
ATOM 6134 O O . THR A 1 801 ? 19.146 4.618 5.780 1.00 84.94 801 THR A O 1
ATOM 6137 N N . TYR A 1 802 ? 19.709 3.454 3.956 1.00 88.50 802 TYR A N 1
ATOM 6138 C CA . TYR A 1 802 ? 21.077 3.242 4.430 1.00 88.50 802 TYR A CA 1
ATOM 6139 C C . TYR A 1 802 ? 21.877 4.558 4.477 1.00 88.50 802 TYR A C 1
ATOM 6141 O O . TYR A 1 802 ? 22.483 4.886 5.497 1.00 88.50 802 TYR A O 1
ATOM 6149 N N . ASN A 1 803 ? 21.803 5.347 3.401 1.00 85.62 803 ASN A N 1
ATOM 6150 C CA . ASN A 1 803 ? 22.461 6.650 3.266 1.00 85.62 803 ASN A CA 1
ATOM 6151 C C . ASN A 1 803 ? 21.476 7.809 3.445 1.00 85.62 803 ASN A C 1
ATOM 6153 O O . ASN A 1 803 ? 20.270 7.617 3.305 1.00 85.62 803 ASN A O 1
ATOM 6157 N N . TYR A 1 804 ? 22.008 9.007 3.700 1.00 87.38 804 TYR A N 1
ATOM 6158 C CA . TYR A 1 804 ? 21.258 10.256 3.847 1.00 87.38 804 TYR A CA 1
ATOM 6159 C C . TYR A 1 804 ? 20.215 10.480 2.745 1.00 87.38 804 TYR A C 1
ATOM 6161 O O . TYR A 1 804 ? 20.546 10.512 1.557 1.00 87.38 804 TYR A O 1
ATOM 6169 N N . TYR A 1 805 ? 18.971 10.716 3.156 1.00 85.56 805 TYR A N 1
ATOM 6170 C CA . TYR A 1 805 ? 17.885 11.119 2.276 1.00 85.56 805 TYR A CA 1
ATOM 6171 C C . TYR A 1 805 ? 17.042 12.225 2.923 1.00 85.56 805 TYR A C 1
ATOM 6173 O O . TYR A 1 805 ? 16.551 12.082 4.041 1.00 85.56 805 TYR A O 1
ATOM 6181 N N . LEU A 1 806 ? 16.900 13.353 2.223 1.00 87.31 806 LEU A N 1
ATOM 6182 C CA . LEU A 1 806 ? 16.096 14.496 2.653 1.00 87.31 806 LEU A CA 1
ATOM 6183 C C . LEU A 1 806 ? 14.773 14.491 1.890 1.00 87.31 806 LEU A C 1
ATOM 6185 O O . LEU A 1 806 ? 14.747 14.837 0.713 1.00 87.31 806 LEU A O 1
ATOM 6189 N N . GLU A 1 807 ? 13.691 14.155 2.582 1.00 81.75 807 GLU A N 1
ATOM 6190 C CA . GLU A 1 807 ? 12.340 14.124 2.010 1.00 81.75 807 GLU A CA 1
ATOM 6191 C C . GLU A 1 807 ? 11.763 15.538 1.855 1.00 81.75 807 GLU A C 1
ATOM 6193 O O . GLU A 1 807 ? 11.061 15.857 0.901 1.00 81.75 807 GLU A O 1
ATOM 6198 N N . GLY A 1 808 ? 12.061 16.428 2.803 1.00 84.50 808 GLY A N 1
ATOM 6199 C CA . GLY A 1 808 ? 11.528 17.784 2.777 1.00 84.50 808 GLY A CA 1
ATOM 6200 C C . GLY A 1 808 ? 11.556 18.450 4.140 1.00 84.50 808 GLY A C 1
ATOM 6201 O O . GLY A 1 808 ? 12.504 18.298 4.906 1.00 84.50 808 GLY A O 1
ATOM 6202 N N . THR A 1 809 ? 10.519 19.229 4.446 1.00 81.25 809 THR A N 1
ATOM 6203 C CA . THR A 1 809 ? 10.378 19.932 5.728 1.00 81.25 809 THR A CA 1
ATOM 6204 C C . THR A 1 809 ? 9.024 19.621 6.357 1.00 81.25 809 THR A C 1
ATOM 6206 O O . THR A 1 809 ? 7.992 19.738 5.703 1.00 81.25 809 THR A O 1
ATOM 6209 N N . ARG A 1 810 ? 9.009 19.287 7.650 1.00 78.56 810 ARG A N 1
ATOM 6210 C CA . ARG A 1 810 ? 7.799 19.049 8.449 1.00 78.56 810 ARG A CA 1
ATOM 6211 C C . ARG A 1 810 ? 7.930 19.741 9.797 1.00 78.56 810 ARG A C 1
ATOM 6213 O O . ARG A 1 810 ? 8.980 19.679 10.424 1.00 78.56 810 ARG A O 1
ATOM 6220 N N . ASN A 1 811 ? 6.886 20.448 10.233 1.00 79.75 811 ASN A N 1
ATOM 6221 C CA . ASN A 1 811 ? 6.928 21.277 11.447 1.00 79.75 811 ASN A CA 1
ATOM 6222 C C . ASN A 1 811 ? 8.152 22.215 11.503 1.00 79.75 811 ASN A C 1
ATOM 6224 O O . ASN A 1 811 ? 8.730 22.438 12.563 1.00 79.75 811 ASN A O 1
ATOM 6228 N N . LYS A 1 812 ? 8.535 22.775 10.343 1.00 84.44 812 LYS A N 1
ATOM 6229 C CA . LYS A 1 812 ? 9.715 23.644 10.159 1.00 84.44 812 LYS A CA 1
ATOM 6230 C C . LYS A 1 812 ? 11.066 22.966 10.449 1.00 84.44 812 LYS A C 1
ATOM 6232 O O . LYS A 1 812 ? 12.066 23.661 10.600 1.00 84.44 812 LYS A O 1
ATOM 6237 N N . LEU A 1 813 ? 11.103 21.637 10.512 1.00 82.00 813 LEU A N 1
ATOM 6238 C CA . LEU A 1 813 ? 12.313 20.833 10.664 1.00 82.00 813 LEU A CA 1
ATOM 6239 C C . LEU A 1 813 ? 12.544 19.984 9.409 1.00 82.00 813 LEU A C 1
ATOM 6241 O O . LEU A 1 813 ? 11.567 19.591 8.767 1.00 82.00 813 LEU A O 1
ATOM 6245 N N . PRO A 1 814 ? 13.802 19.692 9.045 1.00 85.31 814 PRO A N 1
ATOM 6246 C CA . PRO A 1 814 ? 14.091 18.804 7.929 1.00 85.31 814 PRO A CA 1
ATOM 6247 C C . PRO A 1 814 ? 13.570 17.394 8.237 1.00 85.31 814 PRO A C 1
ATOM 6249 O O . PRO A 1 814 ? 13.792 16.862 9.322 1.00 85.31 814 PRO A O 1
ATOM 6252 N N . LEU A 1 815 ? 12.859 16.798 7.284 1.00 86.31 815 LEU A N 1
ATOM 6253 C CA . LEU A 1 815 ? 12.438 15.404 7.342 1.00 86.31 815 LEU A CA 1
ATOM 6254 C C . LEU A 1 815 ? 13.530 14.567 6.672 1.00 86.31 815 LEU A C 1
ATOM 6256 O O . LEU A 1 815 ? 13.598 14.503 5.446 1.00 86.31 815 LEU A O 1
ATOM 6260 N N . VAL A 1 816 ? 14.421 14.000 7.485 1.00 88.00 816 VAL A N 1
ATOM 6261 C CA . VAL A 1 816 ? 15.558 13.194 7.024 1.00 88.00 816 VAL A CA 1
ATOM 6262 C C . VAL A 1 816 ? 15.302 11.733 7.345 1.00 88.00 816 VAL A C 1
ATOM 6264 O O . VAL A 1 816 ? 15.023 11.403 8.497 1.00 88.00 816 VAL A O 1
ATOM 6267 N N . PHE A 1 817 ? 15.466 10.863 6.353 1.00 88.50 817 PHE A N 1
ATOM 6268 C CA . PHE A 1 817 ? 15.495 9.420 6.539 1.00 88.50 817 PHE A CA 1
ATOM 6269 C C . PHE A 1 817 ? 16.902 8.898 6.284 1.00 88.50 817 PHE A C 1
ATOM 6271 O O . PHE A 1 817 ? 17.476 9.198 5.240 1.00 88.50 817 PHE A O 1
ATOM 6278 N N . ALA A 1 818 ? 17.480 8.180 7.251 1.00 89.62 818 ALA A N 1
ATOM 6279 C CA . ALA A 1 818 ? 18.778 7.529 7.099 1.00 89.62 818 ALA A CA 1
ATOM 6280 C C . ALA A 1 818 ? 19.278 6.798 8.354 1.00 89.62 818 ALA A C 1
ATOM 6282 O O . ALA A 1 818 ? 18.945 7.153 9.485 1.00 89.62 818 ALA A O 1
ATOM 6283 N N . LEU A 1 819 ? 20.190 5.846 8.136 1.00 92.00 819 LEU A N 1
ATOM 6284 C CA . LEU A 1 819 ? 21.083 5.275 9.148 1.00 92.00 819 LEU A CA 1
ATOM 6285 C C . LEU A 1 819 ? 22.388 6.076 9.318 1.00 92.00 819 LEU A C 1
ATOM 6287 O O . LEU A 1 819 ? 22.975 6.066 10.403 1.00 92.00 819 LEU A O 1
ATOM 6291 N N . LYS A 1 820 ? 22.839 6.771 8.267 1.00 90.62 820 LYS A N 1
ATOM 6292 C CA . LYS A 1 820 ? 24.075 7.569 8.231 1.00 90.62 820 LYS A CA 1
ATOM 6293 C C . LYS A 1 820 ? 23.830 8.958 7.638 1.00 90.62 820 LYS A C 1
ATOM 6295 O O . LYS A 1 820 ? 23.006 9.114 6.739 1.00 90.62 820 LYS A O 1
ATOM 6300 N N . ASP A 1 821 ? 24.552 9.964 8.120 1.00 89.56 821 ASP A N 1
ATOM 6301 C CA . ASP A 1 821 ? 24.509 11.312 7.553 1.00 89.56 821 ASP A CA 1
ATOM 6302 C C . ASP A 1 821 ? 25.191 11.394 6.173 1.00 89.56 821 ASP A C 1
ATOM 6304 O O . ASP A 1 821 ? 25.664 10.398 5.619 1.00 89.56 821 ASP A O 1
ATOM 6308 N N . LYS A 1 822 ? 25.203 12.592 5.577 1.00 87.06 822 LYS A N 1
ATOM 6309 C CA . LYS A 1 822 ? 25.744 12.829 4.228 1.00 87.06 822 LYS A CA 1
ATOM 6310 C C . LYS A 1 822 ? 27.265 12.639 4.134 1.00 87.06 822 LYS A C 1
ATOM 6312 O O . LYS A 1 822 ? 27.780 12.472 3.034 1.00 87.06 822 LYS A O 1
ATOM 6317 N N . GLU A 1 823 ? 27.972 12.645 5.264 1.00 87.00 823 GLU A N 1
ATOM 6318 C CA . GLU A 1 823 ? 29.396 12.319 5.372 1.00 87.00 823 GLU A CA 1
ATOM 6319 C C . GLU A 1 823 ? 29.641 10.824 5.666 1.00 87.00 823 GLU A C 1
ATOM 6321 O O . GLU A 1 823 ? 30.790 10.398 5.784 1.00 87.00 823 GLU A O 1
ATOM 6326 N N . GLY A 1 824 ? 28.581 10.017 5.788 1.00 85.38 824 GLY A N 1
ATOM 6327 C CA . GLY A 1 824 ? 28.661 8.593 6.108 1.00 85.38 824 GLY A CA 1
ATOM 6328 C C . GLY A 1 824 ? 28.822 8.295 7.602 1.00 85.38 824 GLY A C 1
ATOM 6329 O O . GLY A 1 824 ? 29.076 7.145 7.972 1.00 85.38 824 GLY A O 1
ATOM 6330 N N . LYS A 1 825 ? 28.670 9.290 8.484 1.00 91.00 825 LYS A N 1
ATOM 6331 C CA . LYS A 1 825 ? 28.746 9.091 9.934 1.00 91.00 825 LYS A CA 1
ATOM 6332 C C . LYS A 1 825 ? 27.413 8.536 10.461 1.00 91.00 825 LYS A C 1
ATOM 6334 O O . LYS A 1 825 ? 26.348 9.013 10.075 1.00 91.00 825 LYS A O 1
ATOM 6339 N N . PRO A 1 826 ? 27.440 7.537 11.358 1.00 93.94 826 PRO A N 1
ATOM 6340 C CA . PRO A 1 826 ? 26.226 6.898 11.854 1.00 93.94 826 PRO A CA 1
ATOM 6341 C C . PRO A 1 826 ? 25.359 7.827 12.716 1.00 93.94 826 PRO A C 1
ATOM 6343 O O . PRO A 1 826 ? 25.866 8.551 13.578 1.00 93.94 826 PRO A O 1
ATOM 6346 N N . TYR A 1 827 ? 24.041 7.746 12.519 1.00 93.69 827 TYR A N 1
ATOM 6347 C CA . TYR A 1 827 ? 23.036 8.347 13.399 1.00 93.69 827 TYR A CA 1
ATOM 6348 C C . TYR A 1 827 ? 22.835 7.522 14.682 1.00 93.69 827 TYR A C 1
ATOM 6350 O O . TYR A 1 827 ? 23.223 6.352 14.725 1.00 93.69 827 TYR A O 1
ATOM 6358 N N . PRO A 1 828 ? 22.206 8.079 15.741 1.00 92.25 828 PRO A N 1
ATOM 6359 C CA . PRO A 1 828 ? 22.154 7.424 17.050 1.00 92.25 828 PRO A CA 1
ATOM 6360 C C . PRO A 1 828 ? 21.539 6.017 17.037 1.00 92.25 828 PRO A C 1
ATOM 6362 O O . PRO A 1 828 ? 21.972 5.158 17.799 1.00 92.25 828 PRO A O 1
ATOM 6365 N N . CYS A 1 829 ? 20.558 5.756 16.167 1.00 91.94 829 CYS A N 1
ATOM 6366 C CA . CYS A 1 829 ? 19.900 4.449 16.080 1.00 91.94 829 CYS A CA 1
ATOM 6367 C C . CYS A 1 829 ? 20.713 3.358 15.352 1.00 91.94 829 CYS A C 1
ATOM 6369 O O . CYS A 1 829 ? 20.346 2.184 15.441 1.00 91.94 829 CYS A O 1
ATOM 6371 N N . TYR A 1 830 ? 21.812 3.714 14.673 1.00 95.12 830 TYR A N 1
ATOM 6372 C CA . TYR A 1 830 ? 22.594 2.811 13.820 1.00 95.12 830 TYR A CA 1
ATOM 6373 C C . TYR A 1 830 ? 23.150 1.594 14.566 1.00 95.12 830 TYR A C 1
ATOM 6375 O O . TYR A 1 830 ? 23.058 0.471 14.076 1.00 95.12 830 TYR A O 1
ATOM 6383 N N . GLU A 1 831 ? 23.672 1.779 15.780 1.00 94.94 831 GLU A N 1
ATOM 6384 C CA . GLU A 1 831 ? 24.217 0.660 16.559 1.00 94.94 831 GLU A CA 1
ATOM 6385 C C . GLU A 1 831 ? 23.133 -0.377 16.891 1.00 94.94 831 GLU A C 1
ATOM 6387 O O . GLU A 1 831 ? 23.362 -1.584 16.783 1.00 94.94 831 GLU A O 1
ATOM 6392 N N . SER A 1 832 ? 21.923 0.084 17.228 1.00 94.94 832 SER A N 1
ATOM 6393 C CA . SER A 1 832 ? 20.790 -0.807 17.492 1.00 94.94 832 SER A CA 1
ATOM 6394 C C . SER A 1 832 ? 20.299 -1.529 16.235 1.00 94.94 832 SER A C 1
ATOM 6396 O O . SER A 1 832 ? 19.878 -2.679 16.337 1.00 94.94 832 SER A O 1
ATOM 6398 N N . PHE A 1 833 ? 20.421 -0.905 15.057 1.00 95.56 833 PHE A N 1
ATOM 6399 C CA . PHE A 1 833 ? 20.183 -1.559 13.769 1.00 95.56 833 PHE A CA 1
ATOM 6400 C C . PHE A 1 833 ? 21.190 -2.696 13.539 1.00 95.56 833 PHE A C 1
ATOM 6402 O O . PHE A 1 833 ? 20.784 -3.837 13.318 1.00 95.56 833 PHE A O 1
ATOM 6409 N N . CYS A 1 834 ? 22.494 -2.426 13.676 1.00 96.12 834 CYS A N 1
ATOM 6410 C CA . CYS A 1 834 ? 23.528 -3.450 13.492 1.00 96.12 834 CYS A CA 1
ATOM 6411 C C . CYS A 1 834 ? 23.395 -4.588 14.514 1.00 96.12 834 CYS A C 1
ATOM 6413 O O . CYS A 1 834 ? 23.677 -5.745 14.204 1.00 96.12 834 CYS A O 1
ATOM 6415 N N . ARG A 1 835 ? 22.962 -4.277 15.743 1.00 95.75 835 ARG A N 1
ATOM 6416 C CA . ARG A 1 835 ? 22.627 -5.292 16.746 1.00 95.75 835 ARG A CA 1
ATOM 6417 C C . ARG A 1 835 ? 21.446 -6.152 16.297 1.00 95.75 835 ARG A C 1
ATOM 6419 O O . ARG A 1 835 ? 21.591 -7.368 16.252 1.00 95.75 835 ARG A O 1
ATOM 6426 N N . PHE A 1 836 ? 20.325 -5.540 15.916 1.00 96.31 836 PHE A N 1
ATOM 6427 C CA . PHE A 1 836 ? 19.142 -6.273 15.464 1.00 96.31 836 PHE A CA 1
ATOM 6428 C C . PHE A 1 836 ? 19.441 -7.187 14.265 1.00 96.31 836 PHE A C 1
ATOM 6430 O O . PHE A 1 836 ? 19.043 -8.346 14.281 1.00 96.31 836 PHE A O 1
ATOM 6437 N N . SER A 1 837 ? 20.214 -6.700 13.286 1.00 95.94 837 SER A N 1
ATOM 6438 C CA . SER A 1 837 ? 20.710 -7.469 12.130 1.00 95.94 837 SER A CA 1
ATOM 6439 C C . SER A 1 837 ? 21.382 -8.791 12.531 1.00 95.94 837 SER A C 1
ATOM 6441 O O . SER A 1 837 ? 21.127 -9.839 11.936 1.00 95.94 837 SER A O 1
ATOM 6443 N N . ARG A 1 838 ? 22.212 -8.778 13.582 1.00 95.62 838 ARG A N 1
ATOM 6444 C CA . ARG A 1 838 ? 22.845 -9.999 14.108 1.00 95.62 838 ARG A CA 1
ATOM 6445 C C . ARG A 1 838 ? 21.860 -10.862 14.891 1.00 95.62 838 ARG A C 1
ATOM 6447 O O . ARG A 1 838 ? 21.822 -12.077 14.692 1.00 95.62 838 ARG A O 1
ATOM 6454 N N . ASP A 1 839 ? 21.075 -10.238 15.764 1.00 95.44 839 ASP A N 1
ATOM 6455 C CA . ASP A 1 839 ? 20.196 -10.946 16.692 1.00 95.44 839 ASP A CA 1
ATOM 6456 C C . ASP A 1 839 ? 19.073 -11.695 15.944 1.00 95.44 839 ASP A C 1
ATOM 6458 O O . ASP A 1 839 ? 18.767 -12.837 16.289 1.00 95.44 839 ASP A O 1
ATOM 6462 N N . ILE A 1 840 ? 18.509 -11.118 14.873 1.00 95.12 840 ILE A N 1
ATOM 6463 C CA . ILE A 1 840 ? 17.440 -11.757 14.087 1.00 95.12 840 ILE A CA 1
ATOM 6464 C C . ILE A 1 840 ? 17.931 -13.000 13.330 1.00 95.12 840 ILE A C 1
ATOM 6466 O O . ILE A 1 840 ? 17.238 -14.016 13.306 1.00 95.12 840 ILE A O 1
ATOM 6470 N N . LYS A 1 841 ? 19.162 -12.975 12.801 1.00 92.75 841 LYS A N 1
ATOM 6471 C CA . LYS A 1 841 ? 19.795 -14.138 12.153 1.00 92.75 841 LYS A CA 1
ATOM 6472 C C . LYS A 1 841 ? 20.047 -15.263 13.147 1.00 92.75 841 LYS A C 1
ATOM 6474 O O . LYS A 1 841 ? 19.747 -16.425 12.867 1.00 92.75 841 LYS A O 1
ATOM 6479 N N . ALA A 1 842 ? 20.570 -14.919 14.326 1.00 94.12 842 ALA A N 1
ATOM 6480 C CA . ALA A 1 842 ? 20.771 -15.881 15.403 1.00 94.12 842 ALA A CA 1
ATOM 6481 C C . ALA A 1 842 ? 19.431 -16.496 15.835 1.00 94.12 842 ALA A C 1
ATOM 6483 O O . ALA A 1 842 ? 19.317 -17.718 15.938 1.00 94.12 842 ALA A O 1
ATOM 6484 N N . PHE A 1 843 ? 18.395 -15.672 15.998 1.00 95.12 843 PHE A N 1
ATOM 6485 C CA . PHE A 1 843 ? 17.053 -16.123 16.348 1.00 95.12 843 PHE A CA 1
ATOM 6486 C C . PHE A 1 843 ? 16.448 -17.049 15.283 1.00 95.12 843 PHE A C 1
ATOM 6488 O O . PHE A 1 843 ? 15.976 -18.132 15.627 1.00 95.12 843 PHE A O 1
ATOM 6495 N N . GLN A 1 844 ? 16.547 -16.700 13.995 1.00 93.00 844 GLN A N 1
ATOM 6496 C CA . GLN A 1 844 ? 16.119 -17.566 12.892 1.00 93.00 844 GLN A CA 1
ATOM 6497 C C . GLN A 1 844 ? 16.838 -18.916 12.914 1.00 93.00 844 GLN A C 1
ATOM 6499 O O . GLN A 1 844 ? 16.186 -19.950 12.799 1.00 93.00 844 GLN A O 1
ATOM 6504 N N . SER A 1 845 ? 18.163 -18.927 13.094 1.00 91.94 845 SER A N 1
ATOM 6505 C CA . SER A 1 845 ? 18.947 -20.171 13.102 1.00 91.94 845 SER A CA 1
ATOM 6506 C C . SER A 1 845 ? 18.567 -21.122 14.242 1.00 91.94 845 SER A C 1
ATOM 6508 O O . SER A 1 845 ? 18.673 -22.338 14.100 1.00 91.94 845 SER A O 1
ATOM 6510 N N . ARG A 1 846 ? 18.114 -20.567 15.371 1.00 93.50 846 ARG A N 1
ATOM 6511 C CA . ARG A 1 846 ? 17.790 -21.317 16.587 1.00 93.50 846 ARG A CA 1
ATOM 6512 C C . ARG A 1 846 ? 16.340 -21.778 16.622 1.00 93.50 846 ARG A C 1
ATOM 6514 O O . ARG A 1 846 ? 16.069 -22.909 17.015 1.00 93.50 846 ARG A O 1
ATOM 6521 N N . PHE A 1 847 ? 15.418 -20.901 16.241 1.00 93.19 847 PHE A N 1
ATOM 6522 C CA . PHE A 1 847 ? 13.990 -21.100 16.482 1.00 93.19 847 PHE A CA 1
ATOM 6523 C C . PHE A 1 847 ? 13.158 -21.215 15.213 1.00 93.19 847 PHE A C 1
ATOM 6525 O O . PHE A 1 847 ? 11.991 -21.586 15.317 1.00 93.19 847 PHE A O 1
ATOM 6532 N N . ASP A 1 848 ? 13.743 -20.978 14.038 1.00 91.75 848 ASP A N 1
ATOM 6533 C CA . ASP A 1 848 ? 13.020 -20.868 12.773 1.00 91.75 848 ASP A CA 1
ATOM 6534 C C . ASP A 1 848 ? 11.850 -19.877 12.892 1.00 91.75 848 ASP A C 1
ATOM 6536 O O . ASP A 1 848 ? 10.684 -20.262 12.979 1.00 91.75 848 ASP A O 1
ATOM 6540 N N . ALA A 1 849 ? 12.171 -18.582 12.951 1.00 89.75 849 ALA A N 1
ATOM 6541 C CA . ALA A 1 849 ? 11.214 -17.494 13.159 1.00 89.75 849 ALA A CA 1
ATOM 6542 C C . ALA A 1 849 ? 10.053 -17.526 12.148 1.00 89.75 849 ALA A C 1
ATOM 6544 O O . ALA A 1 849 ? 8.920 -17.190 12.493 1.00 89.75 849 ALA A O 1
ATOM 6545 N N . HIS A 1 850 ? 10.315 -18.000 10.925 1.00 85.75 850 HIS A N 1
ATOM 6546 C CA . HIS A 1 850 ? 9.306 -18.224 9.882 1.00 85.75 850 HIS A CA 1
ATOM 6547 C C . HIS A 1 850 ? 8.268 -19.282 10.212 1.00 85.75 850 HIS A C 1
ATOM 6549 O O . HIS A 1 850 ? 7.193 -19.253 9.620 1.00 85.75 850 HIS A O 1
ATOM 6555 N N . SER A 1 851 ? 8.555 -20.228 11.105 1.00 88.69 851 SER A N 1
ATOM 6556 C CA . SER A 1 851 ? 7.595 -21.254 11.540 1.00 88.69 851 SER A CA 1
ATOM 6557 C C . SER A 1 851 ? 6.621 -20.749 12.603 1.00 88.69 851 SER A C 1
ATOM 6559 O O . SER A 1 851 ? 5.575 -21.358 12.818 1.00 88.69 851 SER A O 1
ATOM 6561 N N . LEU A 1 852 ? 6.923 -19.614 13.238 1.00 91.44 852 LEU A N 1
ATOM 6562 C CA . LEU A 1 852 ? 6.099 -19.061 14.305 1.00 91.44 852 LEU A CA 1
ATOM 6563 C C . LEU A 1 852 ? 4.781 -18.536 13.732 1.00 91.44 852 LEU A C 1
ATOM 6565 O O . LEU A 1 852 ? 4.774 -17.834 12.717 1.00 91.44 852 LEU A O 1
ATOM 6569 N N . ARG A 1 853 ? 3.656 -18.835 14.377 1.00 88.50 853 ARG A N 1
ATOM 6570 C CA . ARG A 1 853 ? 2.312 -18.414 13.951 1.00 88.50 853 ARG A CA 1
ATOM 6571 C C . ARG A 1 853 ? 1.609 -17.668 15.074 1.00 88.50 853 ARG A C 1
ATOM 6573 O O . ARG A 1 853 ? 1.823 -17.964 16.242 1.00 88.50 853 ARG A O 1
ATOM 6580 N N . CYS A 1 854 ? 0.759 -16.708 14.736 1.00 85.44 854 CYS A N 1
ATOM 6581 C CA . CYS A 1 854 ? -0.197 -16.176 15.702 1.00 85.44 854 CYS A CA 1
ATOM 6582 C C . CYS A 1 854 ? -1.370 -17.149 15.839 1.00 85.44 854 CYS A C 1
ATOM 6584 O O . CYS A 1 854 ? -1.885 -17.618 14.821 1.00 85.44 854 CYS A O 1
ATOM 6586 N N . ASP A 1 855 ? -1.855 -17.396 17.056 1.00 80.00 855 ASP A N 1
ATOM 6587 C CA . ASP A 1 855 ? -3.077 -18.189 17.192 1.00 80.00 855 ASP A CA 1
ATOM 6588 C C . ASP A 1 855 ? -4.276 -17.388 16.642 1.00 80.00 855 ASP A C 1
ATOM 6590 O O . ASP A 1 855 ? -4.299 -16.154 16.786 1.00 80.00 855 ASP A O 1
ATOM 6594 N N . PRO A 1 856 ? -5.282 -18.039 16.033 1.00 84.81 856 PRO A N 1
ATOM 6595 C CA . PRO A 1 856 ? -6.388 -17.353 15.368 1.00 84.81 856 PRO A CA 1
ATOM 6596 C C . PRO A 1 856 ? -7.161 -16.393 16.296 1.00 84.81 856 PRO A C 1
ATOM 6598 O O . PRO A 1 856 ? -7.654 -16.815 17.344 1.00 84.81 856 PRO A O 1
ATOM 6601 N N . PRO A 1 857 ? -7.312 -15.105 15.936 1.00 91.25 857 PRO A N 1
ATOM 6602 C CA . PRO A 1 857 ? -8.114 -14.149 16.701 1.00 91.25 857 PRO A CA 1
ATOM 6603 C C . PRO A 1 857 ? -9.591 -14.542 16.823 1.00 91.25 857 PRO A C 1
ATOM 6605 O O . PRO A 1 857 ? -10.214 -14.944 15.842 1.00 91.25 857 PRO A O 1
ATOM 6608 N N . GLN A 1 858 ? -10.192 -14.348 18.000 1.00 94.00 858 GLN A N 1
ATOM 6609 C CA . GLN A 1 858 ? -11.645 -14.507 18.208 1.00 94.00 858 GLN A CA 1
ATOM 6610 C C . GLN A 1 858 ? -12.433 -13.206 17.986 1.00 94.00 858 GLN A C 1
ATOM 6612 O O . GLN A 1 858 ? -13.667 -13.231 17.943 1.00 94.00 858 GLN A O 1
ATOM 6617 N N . VAL A 1 859 ? -11.730 -12.080 17.849 1.00 97.31 859 VAL A N 1
ATOM 6618 C CA . VAL A 1 859 ? -12.296 -10.759 17.567 1.00 97.31 859 VAL A CA 1
ATOM 6619 C C . VAL A 1 859 ? -11.984 -10.399 16.119 1.00 97.31 859 VAL A C 1
ATOM 6621 O O . VAL A 1 859 ? -10.834 -10.484 15.691 1.00 97.31 859 VAL A O 1
ATOM 6624 N N . ALA A 1 860 ? -13.009 -10.002 15.372 1.00 97.69 860 ALA A N 1
ATOM 6625 C CA . ALA A 1 860 ? -12.873 -9.419 14.046 1.00 97.69 860 ALA A CA 1
ATOM 6626 C C . ALA A 1 860 ? -13.251 -7.933 14.087 1.00 97.69 860 ALA A C 1
ATOM 6628 O O . ALA A 1 860 ? -14.212 -7.565 14.760 1.00 97.69 860 ALA A O 1
ATOM 6629 N N . LEU A 1 861 ? -12.528 -7.092 13.355 1.00 98.00 861 LEU A N 1
ATOM 6630 C CA . LEU A 1 861 ? -12.826 -5.681 13.145 1.00 98.00 861 LEU A CA 1
ATOM 6631 C C . LEU A 1 861 ? -13.197 -5.460 11.679 1.00 98.00 861 LEU A C 1
ATOM 6633 O O . LEU A 1 861 ? -12.477 -5.868 10.766 1.00 98.00 861 LEU A O 1
ATOM 6637 N N . PHE A 1 862 ? -14.352 -4.841 11.464 1.00 98.06 862 PHE A N 1
ATOM 6638 C CA . PHE A 1 862 ? -14.885 -4.573 10.140 1.00 98.06 862 PHE A CA 1
ATOM 6639 C C . PHE A 1 862 ? -14.280 -3.299 9.543 1.00 98.06 862 PHE A C 1
ATOM 6641 O O . PHE A 1 862 ? -14.324 -2.242 10.166 1.00 98.06 862 PHE A O 1
ATOM 6648 N N . MET A 1 863 ? -13.758 -3.417 8.325 1.00 96.12 863 MET A N 1
ATOM 6649 C CA . MET A 1 863 ? -13.238 -2.338 7.488 1.00 96.12 863 MET A CA 1
ATOM 6650 C C . MET A 1 863 ? -14.114 -2.256 6.234 1.00 96.12 863 MET A C 1
ATOM 6652 O O . MET A 1 863 ? -13.869 -2.970 5.262 1.00 96.12 863 MET A O 1
ATOM 6656 N N . GLY A 1 864 ? -15.170 -1.443 6.267 1.00 94.50 864 GLY A N 1
ATOM 6657 C CA . GLY A 1 864 ? -16.148 -1.402 5.176 1.00 94.50 864 GLY A CA 1
ATOM 6658 C C . GLY A 1 864 ? -15.604 -0.766 3.896 1.00 94.50 864 GLY A C 1
ATOM 6659 O O . GLY A 1 864 ? -14.982 0.298 3.935 1.00 94.50 864 GLY A O 1
ATOM 6660 N N . ASP A 1 865 ? -15.901 -1.374 2.748 1.00 94.56 865 ASP A N 1
ATOM 6661 C CA . ASP A 1 865 ? -15.442 -0.870 1.453 1.00 94.56 865 ASP A CA 1
ATOM 6662 C C . ASP A 1 865 ? -16.081 0.497 1.148 1.00 94.56 865 ASP A C 1
ATOM 6664 O O . ASP A 1 865 ? -15.412 1.440 0.729 1.00 94.56 865 ASP A O 1
ATOM 6668 N N . ASP A 1 866 ? -17.382 0.633 1.425 1.00 94.75 866 ASP A N 1
ATOM 6669 C CA . ASP A 1 866 ? -18.151 1.847 1.123 1.00 94.75 866 ASP A CA 1
ATOM 6670 C C . ASP A 1 866 ? -17.735 3.031 2.010 1.00 94.75 866 ASP A C 1
ATOM 6672 O O . ASP A 1 866 ? -17.624 4.161 1.529 1.00 94.75 866 ASP A O 1
ATOM 6676 N N . VAL A 1 867 ? -17.440 2.776 3.292 1.00 94.81 867 VAL A N 1
ATOM 6677 C CA . VAL A 1 867 ? -16.923 3.813 4.194 1.00 94.81 867 VAL A CA 1
ATOM 6678 C C . VAL A 1 867 ? -15.482 4.187 3.851 1.00 94.81 867 VAL A C 1
ATOM 6680 O O . VAL A 1 867 ? -15.130 5.358 3.953 1.00 94.81 867 VAL A O 1
ATOM 6683 N N . SER A 1 868 ? -14.655 3.244 3.384 1.00 92.94 868 SER A N 1
ATOM 6684 C CA . SER A 1 868 ? -13.300 3.546 2.905 1.00 92.94 868 SER A CA 1
ATOM 6685 C C . SER A 1 868 ? -13.332 4.505 1.709 1.00 92.94 868 SER A C 1
ATOM 6687 O O . SER A 1 868 ? -12.647 5.526 1.741 1.00 92.94 868 SER A O 1
ATOM 6689 N N . LEU A 1 869 ? -14.200 4.257 0.721 1.00 92.06 869 LEU A N 1
ATOM 6690 C CA . LEU A 1 869 ? -14.419 5.170 -0.409 1.00 92.06 869 LEU A CA 1
ATOM 6691 C C . LEU A 1 869 ? -14.926 6.546 0.057 1.00 92.06 869 LEU A C 1
ATOM 6693 O O . LEU A 1 869 ? -14.439 7.588 -0.391 1.00 92.06 869 LEU A O 1
ATOM 6697 N N . ALA A 1 870 ? -15.894 6.558 0.980 1.00 92.62 870 ALA A N 1
ATOM 6698 C CA . ALA A 1 870 ? -16.458 7.789 1.526 1.00 92.62 870 ALA A CA 1
ATOM 6699 C C . ALA A 1 870 ? -15.415 8.624 2.283 1.00 92.62 870 ALA A C 1
ATOM 6701 O O . ALA A 1 870 ? -15.370 9.836 2.096 1.00 92.62 870 ALA A O 1
ATOM 6702 N N . ASN A 1 871 ? -14.537 7.995 3.073 1.00 92.06 871 ASN A N 1
ATOM 6703 C CA . ASN A 1 871 ? -13.489 8.682 3.833 1.00 92.06 871 ASN A CA 1
ATOM 6704 C C . ASN A 1 871 ? -12.580 9.519 2.922 1.00 92.06 871 ASN A C 1
ATOM 6706 O O . ASN A 1 871 ? -12.296 10.679 3.234 1.00 92.06 871 ASN A O 1
ATOM 6710 N N . ALA A 1 872 ? -12.152 8.959 1.786 1.00 85.81 872 ALA A N 1
ATOM 6711 C CA . ALA A 1 872 ? -11.332 9.672 0.811 1.00 85.81 872 ALA A CA 1
ATOM 6712 C C . ALA A 1 872 ? -12.099 10.845 0.176 1.00 85.81 872 ALA A C 1
ATOM 6714 O O . ALA A 1 872 ? -11.572 11.952 0.062 1.00 85.81 872 ALA A O 1
ATOM 6715 N N . LEU A 1 873 ? -13.362 10.638 -0.200 1.00 87.19 873 LEU A N 1
ATOM 6716 C CA . LEU A 1 873 ? -14.163 11.650 -0.893 1.00 87.19 873 LEU A CA 1
ATOM 6717 C C . LEU A 1 873 ? -14.624 12.802 0.019 1.00 87.19 873 LEU A C 1
ATOM 6719 O O . LEU A 1 873 ? -14.505 13.970 -0.354 1.00 87.19 873 LEU A O 1
ATOM 6723 N N . GLU A 1 874 ? -15.088 12.502 1.233 1.00 88.56 874 GLU A N 1
ATOM 6724 C CA . GLU A 1 874 ? -15.565 13.484 2.223 1.00 88.56 874 GLU A CA 1
ATOM 6725 C C . GLU A 1 874 ? -14.469 14.450 2.691 1.00 88.56 874 GLU A C 1
ATOM 6727 O O . GLU A 1 874 ? -14.746 15.577 3.116 1.00 88.56 874 GLU A O 1
ATOM 6732 N N . THR A 1 875 ? -13.215 14.010 2.606 1.00 84.94 875 THR A N 1
ATOM 6733 C CA . THR A 1 875 ? -12.032 14.777 3.006 1.00 84.94 875 THR A CA 1
ATOM 6734 C C . THR A 1 875 ? -11.262 15.350 1.817 1.00 84.94 875 THR A C 1
ATOM 6736 O O . THR A 1 875 ? -10.305 16.091 2.023 1.00 84.94 875 THR A O 1
ATOM 6739 N N . GLY A 1 876 ? -11.661 15.047 0.576 1.00 76.81 876 GLY A N 1
ATOM 6740 C CA . GLY A 1 876 ? -10.940 15.471 -0.628 1.00 76.81 876 GLY A CA 1
ATOM 6741 C C . GLY A 1 876 ? -9.565 14.813 -0.801 1.00 76.81 876 GLY A C 1
ATOM 6742 O O . GLY A 1 876 ? -8.692 15.394 -1.439 1.00 76.81 876 GLY A O 1
ATOM 6743 N N . GLY A 1 877 ? -9.357 13.632 -0.214 1.00 77.81 877 GLY A N 1
ATOM 6744 C CA . GLY A 1 877 ? -8.093 12.888 -0.210 1.00 77.81 877 GLY A CA 1
ATOM 6745 C C . GLY A 1 877 ? -7.320 12.972 1.109 1.00 77.81 877 GLY A C 1
ATOM 6746 O O . GLY A 1 877 ? -6.384 12.204 1.311 1.00 77.81 877 GLY A O 1
ATOM 6747 N N . ALA A 1 878 ? -7.731 13.839 2.040 1.00 82.69 878 ALA A N 1
ATOM 6748 C CA . ALA A 1 878 ? -7.168 13.916 3.389 1.00 82.69 878 ALA A CA 1
ATOM 6749 C C . ALA A 1 878 ? -7.763 12.850 4.329 1.00 82.69 878 ALA A C 1
ATOM 6751 O O . ALA A 1 878 ? -8.268 13.160 5.409 1.00 82.69 878 ALA A O 1
ATOM 6752 N N . ALA A 1 879 ? -7.730 11.582 3.906 1.00 86.44 879 ALA A N 1
ATOM 6753 C CA . ALA A 1 879 ? -8.421 10.483 4.585 1.00 86.44 879 ALA A CA 1
ATOM 6754 C C . ALA A 1 879 ? -7.983 10.301 6.050 1.00 86.44 879 ALA A C 1
ATOM 6756 O O . ALA A 1 879 ? -8.781 9.851 6.869 1.00 86.44 879 ALA A O 1
ATOM 6757 N N . TRP A 1 880 ? -6.766 10.726 6.406 1.00 85.44 880 TRP A N 1
ATOM 6758 C CA . TRP A 1 880 ? -6.279 10.740 7.789 1.00 85.44 880 TRP A CA 1
ATOM 6759 C C . TRP A 1 880 ? -7.120 11.610 8.735 1.00 85.44 880 TRP A C 1
ATOM 6761 O O . TRP A 1 880 ? -7.026 11.417 9.938 1.00 85.44 880 TRP A O 1
ATOM 6771 N N . GLU A 1 881 ? -7.938 12.546 8.234 1.00 86.06 881 GLU A N 1
ATOM 6772 C CA . GLU A 1 881 ? -8.863 13.360 9.044 1.00 86.06 881 GLU A CA 1
ATOM 6773 C C . GLU A 1 881 ? -10.290 12.788 9.089 1.00 86.06 881 GLU A C 1
ATOM 6775 O O . GLU A 1 881 ? -11.170 13.343 9.759 1.00 86.06 881 GLU A O 1
ATOM 6780 N N . ALA A 1 882 ? -10.555 11.702 8.357 1.00 91.31 882 ALA A N 1
ATOM 6781 C CA . ALA A 1 882 ? -11.897 11.163 8.214 1.00 91.31 882 ALA A CA 1
ATOM 6782 C C . ALA A 1 882 ? -12.407 10.576 9.537 1.00 91.31 882 ALA A C 1
ATOM 6784 O O . ALA A 1 882 ? -11.709 9.847 10.248 1.00 91.31 882 ALA A O 1
ATOM 6785 N N . ALA A 1 883 ? -13.678 10.845 9.846 1.00 92.44 883 ALA A N 1
ATOM 6786 C CA . ALA A 1 883 ? -14.322 10.324 11.048 1.00 92.44 883 ALA A CA 1
ATOM 6787 C C . ALA A 1 883 ? -14.318 8.788 11.083 1.00 92.44 883 ALA A C 1
ATOM 6789 O O . ALA A 1 883 ? -14.073 8.211 12.143 1.00 92.44 883 ALA A O 1
ATOM 6790 N N . GLY A 1 884 ? -14.501 8.150 9.919 1.00 93.19 884 GLY A N 1
ATOM 6791 C CA . GLY A 1 884 ? -14.366 6.708 9.759 1.00 93.19 884 GLY A CA 1
ATOM 6792 C C . GLY A 1 884 ? -12.977 6.231 10.154 1.00 93.19 884 GLY A C 1
ATOM 6793 O O . GLY A 1 884 ? -12.863 5.389 11.036 1.00 93.19 884 GLY A O 1
ATOM 6794 N N . VAL A 1 885 ? -11.910 6.788 9.574 1.00 93.69 885 VAL A N 1
ATOM 6795 C CA . VAL A 1 885 ? -10.519 6.396 9.885 1.00 93.69 885 VAL A CA 1
ATOM 6796 C C . VAL A 1 885 ? -10.216 6.519 11.380 1.00 93.69 885 VAL A C 1
ATOM 6798 O O . VAL A 1 885 ? -9.698 5.582 11.984 1.00 93.69 885 VAL A O 1
ATOM 6801 N N . HIS A 1 886 ? -10.618 7.622 12.014 1.00 92.94 886 HIS A N 1
ATOM 6802 C CA . HIS A 1 886 ? -10.464 7.790 13.460 1.00 92.94 886 HIS A CA 1
ATOM 6803 C C . HIS A 1 886 ? -11.278 6.769 14.272 1.00 92.94 886 HIS A C 1
ATOM 6805 O O . HIS A 1 886 ? -10.799 6.270 15.287 1.00 92.94 886 HIS A O 1
ATOM 6811 N N . GLY A 1 887 ? -12.497 6.437 13.842 1.00 94.12 887 GLY A N 1
ATOM 6812 C CA . GLY A 1 887 ? -13.304 5.391 14.469 1.00 94.12 887 GLY A CA 1
ATOM 6813 C C . GLY A 1 887 ? -12.621 4.020 14.409 1.00 94.12 887 GLY A C 1
ATOM 6814 O O . GLY A 1 887 ? -12.483 3.366 15.443 1.00 94.12 887 GLY A O 1
ATOM 6815 N N . HIS A 1 888 ? -12.139 3.614 13.227 1.00 95.94 888 HIS A N 1
ATOM 6816 C CA . HIS A 1 888 ? -11.433 2.339 13.032 1.00 95.94 888 HIS A CA 1
ATOM 6817 C C . HIS A 1 888 ? -10.163 2.264 13.886 1.00 95.94 888 HIS A C 1
ATOM 6819 O O . HIS A 1 888 ? -9.999 1.316 14.656 1.00 95.94 888 HIS A O 1
ATOM 6825 N N . ASN A 1 889 ? -9.308 3.293 13.812 1.00 94.12 889 ASN A N 1
ATOM 6826 C CA . ASN A 1 889 ? -8.063 3.355 14.576 1.00 94.12 889 ASN A CA 1
ATOM 6827 C C . ASN A 1 889 ? -8.333 3.263 16.086 1.00 94.12 889 ASN A C 1
ATOM 6829 O O . ASN A 1 889 ? -7.646 2.534 16.793 1.00 94.12 889 ASN A O 1
ATOM 6833 N N . GLY A 1 890 ? -9.358 3.955 16.586 1.00 94.06 890 GLY A N 1
ATOM 6834 C CA . GLY A 1 890 ? -9.675 4.001 18.012 1.00 94.06 890 GLY A CA 1
ATOM 6835 C C . GLY A 1 890 ? -10.277 2.713 18.562 1.00 94.06 890 GLY A C 1
ATOM 6836 O O . GLY A 1 890 ? -9.880 2.257 19.634 1.00 94.06 890 GLY A O 1
ATOM 6837 N N . ALA A 1 891 ? -11.203 2.094 17.827 1.00 96.75 891 ALA A N 1
ATOM 6838 C CA . ALA A 1 891 ? -11.794 0.819 18.225 1.00 96.75 891 ALA A CA 1
ATOM 6839 C C . ALA A 1 891 ? -10.764 -0.320 18.194 1.00 96.75 891 ALA A C 1
ATOM 6841 O O . ALA A 1 891 ? -10.720 -1.138 19.118 1.00 96.75 891 ALA A O 1
ATOM 6842 N N . TYR A 1 892 ? -9.892 -0.343 17.179 1.00 97.12 892 TYR A N 1
ATOM 6843 C CA . TYR A 1 892 ? -8.733 -1.235 17.155 1.00 97.12 892 TYR A CA 1
ATOM 6844 C C . TYR A 1 892 ? -7.841 -0.992 18.373 1.00 97.12 892 TYR A C 1
ATOM 6846 O O . TYR A 1 892 ? -7.523 -1.931 19.095 1.00 97.12 892 TYR A O 1
ATOM 6854 N N . TRP A 1 893 ? -7.502 0.267 18.655 1.00 94.00 893 TRP A N 1
ATOM 6855 C CA . TRP A 1 893 ? -6.594 0.607 19.744 1.00 94.00 893 TRP A CA 1
ATOM 6856 C C . TRP A 1 893 ? -7.140 0.214 21.116 1.00 94.00 893 TRP A C 1
ATOM 6858 O O . TRP A 1 893 ? -6.433 -0.404 21.903 1.00 94.00 893 TRP A O 1
ATOM 6868 N N . LEU A 1 894 ? -8.420 0.470 21.400 1.00 95.25 894 LEU A N 1
ATOM 6869 C CA . LEU A 1 894 ? -9.063 0.013 22.639 1.00 95.25 894 LEU A CA 1
ATOM 6870 C C . LEU A 1 894 ? -9.097 -1.519 22.765 1.00 95.25 894 LEU A C 1
ATOM 6872 O O . LEU A 1 894 ? -9.054 -2.047 23.878 1.00 95.25 894 LEU A O 1
ATOM 6876 N N . THR A 1 895 ? -9.177 -2.232 21.642 1.00 96.12 895 THR A N 1
ATOM 6877 C CA . THR A 1 895 ? -9.180 -3.700 21.600 1.00 96.12 895 THR A CA 1
ATOM 6878 C C . THR A 1 895 ? -7.781 -4.250 21.857 1.00 96.12 895 THR A C 1
ATOM 6880 O O . THR A 1 895 ? -7.569 -5.044 22.774 1.00 96.12 895 THR A O 1
ATOM 6883 N N . GLU A 1 896 ? -6.806 -3.780 21.092 1.00 93.25 896 GLU A N 1
ATOM 6884 C CA . GLU A 1 896 ? -5.450 -4.308 21.098 1.00 93.25 896 GLU A CA 1
ATOM 6885 C C . GLU A 1 896 ? -4.687 -3.907 22.375 1.00 93.25 896 GLU A C 1
ATOM 6887 O O . GLU A 1 896 ? -4.035 -4.757 22.982 1.00 93.25 896 GLU A O 1
ATOM 6892 N N . ARG A 1 897 ? -4.895 -2.691 22.910 1.00 91.12 897 ARG A N 1
ATOM 6893 C CA . ARG A 1 897 ? -4.322 -2.263 24.205 1.00 91.12 897 ARG A CA 1
ATOM 6894 C C . ARG A 1 897 ? -4.867 -3.043 25.408 1.00 91.12 897 ARG A C 1
ATOM 6896 O O . ARG A 1 897 ? -4.278 -2.989 26.485 1.00 91.12 897 ARG A O 1
ATOM 6903 N N . ASN A 1 898 ? -5.976 -3.764 25.243 1.00 92.00 898 ASN A N 1
ATOM 6904 C CA . ASN A 1 898 ? -6.496 -4.701 26.239 1.00 92.00 898 ASN A CA 1
ATOM 6905 C C . ASN A 1 898 ? -5.978 -6.142 26.051 1.00 92.00 898 ASN A C 1
ATOM 6907 O O . ASN A 1 898 ? -6.415 -7.031 26.777 1.00 92.00 898 ASN A O 1
ATOM 6911 N N . GLY A 1 899 ? -5.065 -6.384 25.104 1.00 90.81 899 GLY A N 1
ATOM 6912 C CA . GLY A 1 899 ? -4.468 -7.698 24.855 1.00 90.81 899 GLY A CA 1
ATOM 6913 C C . GLY A 1 899 ? -5.341 -8.648 24.031 1.00 90.81 899 GLY A C 1
ATOM 6914 O O . GLY A 1 899 ? -5.117 -9.862 24.048 1.00 90.81 899 GLY A O 1
ATOM 6915 N N . PHE A 1 900 ? -6.345 -8.127 23.317 1.00 92.88 900 PHE A N 1
ATOM 6916 C CA . PHE A 1 900 ? -7.159 -8.912 22.390 1.00 92.88 900 PHE A CA 1
ATOM 6917 C C . PHE A 1 900 ? -6.552 -8.882 20.986 1.00 92.88 900 PHE A C 1
ATOM 6919 O O . PHE A 1 900 ? -6.474 -7.833 20.345 1.00 92.88 900 PHE A O 1
ATOM 6926 N N . ALA A 1 901 ? -6.164 -10.053 20.480 1.00 90.31 901 ALA A N 1
ATOM 6927 C CA . ALA A 1 901 ? -5.768 -10.195 19.086 1.00 90.31 901 ALA A CA 1
ATOM 6928 C C . ALA A 1 901 ? -6.969 -9.916 18.168 1.00 90.31 901 ALA A C 1
ATOM 6930 O O . ALA A 1 901 ? -8.088 -10.351 18.454 1.00 90.31 901 ALA A O 1
ATOM 6931 N N . THR A 1 902 ? -6.721 -9.214 17.062 1.00 92.75 902 THR A N 1
ATOM 6932 C CA . THR A 1 902 ? -7.760 -8.770 16.125 1.00 92.75 902 THR A CA 1
ATOM 6933 C C . THR A 1 902 ? -7.465 -9.283 14.720 1.00 92.75 902 THR A C 1
ATOM 6935 O O . THR A 1 902 ? -6.328 -9.204 14.252 1.00 92.75 902 THR A O 1
ATOM 6938 N N . ASP A 1 903 ? -8.497 -9.798 14.056 1.00 94.38 903 ASP A N 1
ATOM 6939 C CA . ASP A 1 903 ? -8.513 -10.010 12.608 1.00 94.38 903 ASP A CA 1
ATOM 6940 C C . ASP A 1 903 ? -9.321 -8.924 11.903 1.00 94.38 903 ASP A C 1
ATOM 6942 O O . ASP A 1 903 ? -10.238 -8.352 12.484 1.00 94.38 903 ASP A O 1
ATOM 6946 N N . PHE A 1 904 ? -9.010 -8.661 10.638 1.00 96.62 904 PHE A N 1
ATOM 6947 C CA . PHE A 1 904 ? -9.662 -7.623 9.847 1.00 96.62 904 PHE A CA 1
ATOM 6948 C C . PHE A 1 904 ? -10.499 -8.251 8.738 1.00 96.62 904 PHE A C 1
ATOM 6950 O O . PHE A 1 904 ? -10.046 -9.148 8.028 1.00 96.62 904 PHE A O 1
ATOM 6957 N N . VAL A 1 905 ? -11.728 -7.765 8.577 1.00 96.19 905 VAL A N 1
ATOM 6958 C CA . VAL A 1 905 ? -12.672 -8.252 7.564 1.00 96.19 905 VAL A CA 1
ATOM 6959 C C . VAL A 1 905 ? -13.316 -7.081 6.836 1.00 96.19 905 VAL A C 1
ATOM 6961 O O . VAL A 1 905 ? -13.650 -6.080 7.458 1.00 96.19 905 VAL A O 1
ATOM 6964 N N . ASN A 1 906 ? -13.524 -7.209 5.529 1.00 95.88 906 ASN A N 1
ATOM 6965 C CA . ASN A 1 906 ? -14.339 -6.275 4.752 1.00 95.88 906 ASN A CA 1
ATOM 6966 C C . ASN A 1 906 ? -15.698 -6.897 4.397 1.00 95.88 906 ASN A C 1
ATOM 6968 O O . ASN A 1 906 ? -16.058 -7.961 4.910 1.00 95.88 906 ASN A O 1
ATOM 6972 N N . ASP A 1 907 ? -16.457 -6.256 3.508 1.00 95.31 907 ASP A N 1
ATOM 6973 C CA . ASP A 1 907 ? -17.785 -6.702 3.076 1.00 95.31 907 ASP A CA 1
ATOM 6974 C C . ASP A 1 907 ? -17.805 -8.163 2.595 1.00 95.31 907 ASP A C 1
ATOM 6976 O O . ASP A 1 907 ? -18.676 -8.937 2.995 1.00 95.31 907 ASP A O 1
ATOM 6980 N N . ALA A 1 908 ? -16.817 -8.582 1.796 1.00 92.38 908 ALA A N 1
ATOM 6981 C CA . ALA A 1 908 ? -16.702 -9.971 1.342 1.00 92.38 908 ALA A CA 1
ATOM 6982 C C . ALA A 1 908 ? -16.389 -10.940 2.502 1.00 92.38 908 ALA A C 1
ATOM 6984 O O . ALA A 1 908 ? -16.904 -12.064 2.549 1.00 92.38 908 ALA A O 1
ATOM 6985 N N . GLY A 1 909 ? -15.585 -10.484 3.467 1.00 92.94 909 GLY A N 1
ATOM 6986 C CA . GLY A 1 909 ? -15.183 -11.237 4.656 1.00 92.94 909 GLY A CA 1
ATOM 6987 C C . GLY A 1 909 ? -16.299 -11.480 5.677 1.00 92.94 909 GLY A C 1
ATOM 6988 O O . GLY A 1 909 ? -16.174 -12.390 6.494 1.00 92.94 909 GLY A O 1
ATOM 6989 N N . LEU A 1 910 ? -17.427 -10.757 5.615 1.00 95.00 910 LEU A N 1
ATOM 6990 C CA . LEU A 1 910 ? -18.568 -10.963 6.528 1.00 95.00 910 LEU A CA 1
ATOM 6991 C C . LEU A 1 910 ? -19.190 -12.365 6.428 1.00 95.00 910 LEU A C 1
ATOM 6993 O O . LEU A 1 910 ? -19.857 -12.823 7.354 1.00 95.00 910 LEU A O 1
ATOM 6997 N N . THR A 1 911 ? -18.955 -13.068 5.319 1.00 86.38 911 THR A N 1
ATOM 6998 C CA . THR A 1 911 ? -19.385 -14.463 5.137 1.00 86.38 911 THR A CA 1
ATOM 6999 C C . THR A 1 911 ? -18.413 -15.486 5.738 1.00 86.38 911 THR A C 1
ATOM 7001 O O . THR A 1 911 ? -18.759 -16.660 5.845 1.00 86.38 911 THR A O 1
ATOM 7004 N N . GLN A 1 912 ? -17.226 -15.052 6.174 1.00 85.88 912 GLN A N 1
ATOM 7005 C CA . GLN A 1 912 ? -16.106 -15.890 6.622 1.00 85.88 912 GLN A CA 1
ATOM 7006 C C . GLN A 1 912 ? -15.740 -15.610 8.092 1.00 85.88 912 GLN A C 1
ATOM 7008 O O . GLN A 1 912 ? -14.576 -15.460 8.449 1.00 85.88 912 GLN A O 1
ATOM 7013 N N . LEU A 1 913 ? -16.747 -15.539 8.967 1.00 93.75 913 LEU A N 1
ATOM 7014 C CA . LEU A 1 913 ? -16.581 -15.261 10.404 1.00 93.75 913 LEU A CA 1
ATOM 7015 C C . LEU A 1 913 ? -16.468 -16.533 11.266 1.00 93.75 913 LEU A C 1
ATOM 7017 O O . LEU A 1 913 ? -16.773 -16.516 12.459 1.00 93.75 913 LEU A O 1
ATOM 7021 N N . GLU A 1 914 ? -16.057 -17.656 10.677 1.00 90.00 914 GLU A N 1
ATOM 7022 C CA . GLU A 1 914 ? -15.876 -18.905 11.418 1.00 90.00 914 GLU A CA 1
ATOM 7023 C C . GLU A 1 914 ? -14.795 -18.751 12.503 1.00 90.00 914 GLU A C 1
ATOM 7025 O O . GLU A 1 914 ? -13.775 -18.087 12.315 1.00 90.00 914 GLU A O 1
ATOM 7030 N N . GLY A 1 915 ? -15.056 -19.305 13.690 1.00 90.88 915 GLY A N 1
ATOM 7031 C CA . GLY A 1 915 ? -14.183 -19.156 14.860 1.00 90.88 915 GLY A CA 1
ATOM 7032 C C . GLY A 1 915 ? -14.217 -17.774 15.532 1.00 90.88 915 GLY A C 1
ATOM 7033 O O . GLY A 1 915 ? -13.659 -17.625 16.620 1.00 90.88 915 GLY A O 1
ATOM 7034 N N . LYS A 1 916 ? -14.894 -16.771 14.952 1.00 95.81 916 LYS A N 1
ATOM 7035 C CA . LYS A 1 916 ? -15.049 -15.444 15.566 1.00 95.81 916 LYS A CA 1
ATOM 7036 C C . LYS A 1 916 ? -16.204 -15.440 16.566 1.00 95.81 916 LYS A C 1
ATOM 7038 O O . LYS A 1 916 ? -17.288 -15.948 16.290 1.00 95.81 916 LYS A O 1
ATOM 7043 N N . ARG A 1 917 ? -15.978 -14.831 17.731 1.00 97.06 917 ARG A N 1
ATOM 7044 C CA . ARG A 1 917 ? -16.995 -14.604 18.776 1.00 97.06 917 ARG A CA 1
ATOM 7045 C C . ARG A 1 917 ? -17.517 -13.174 18.765 1.00 97.06 917 ARG A C 1
ATOM 7047 O O . ARG A 1 917 ? -18.681 -12.946 19.095 1.00 97.06 917 ARG A O 1
ATOM 7054 N N . VAL A 1 918 ? -16.666 -12.226 18.371 1.00 98.62 918 VAL A N 1
ATOM 7055 C CA . VAL A 1 918 ? -16.990 -10.799 18.341 1.00 98.62 918 VAL A CA 1
ATOM 7056 C C . VAL A 1 918 ? -16.701 -10.212 16.965 1.00 98.62 918 VAL A C 1
ATOM 7058 O O . VAL A 1 918 ? -15.640 -10.468 16.401 1.00 98.62 918 VAL A O 1
ATOM 7061 N N . LEU A 1 919 ? -17.624 -9.390 16.466 1.00 98.75 919 LEU A N 1
ATOM 7062 C CA . LEU A 1 919 ? -17.432 -8.515 15.313 1.00 98.75 919 LEU A CA 1
ATOM 7063 C C . LEU A 1 919 ? -17.571 -7.055 15.762 1.00 98.75 919 LEU A C 1
ATOM 7065 O O . LEU A 1 919 ? -18.653 -6.634 16.164 1.00 98.75 919 LEU A O 1
ATOM 7069 N N . ILE A 1 920 ? -16.490 -6.288 15.696 1.00 98.69 920 ILE A N 1
ATOM 7070 C CA . ILE A 1 920 ? -16.455 -4.855 15.997 1.00 98.69 920 ILE A CA 1
ATOM 7071 C C . ILE A 1 920 ? -16.681 -4.085 14.699 1.00 98.69 920 ILE A C 1
ATOM 7073 O O . ILE A 1 920 ? -16.001 -4.323 13.705 1.00 98.69 920 ILE A O 1
ATOM 7077 N N . VAL A 1 921 ? -17.626 -3.152 14.712 1.00 98.44 921 VAL A N 1
ATOM 7078 C CA . VAL A 1 921 ? -18.024 -2.346 13.557 1.00 98.44 921 VAL A CA 1
ATOM 7079 C C . VAL A 1 921 ? -17.961 -0.871 13.968 1.00 98.44 921 VAL A C 1
ATOM 7081 O O . VAL A 1 921 ? -18.926 -0.330 14.525 1.00 98.44 921 VAL A O 1
ATOM 7084 N N . PRO A 1 922 ? -16.801 -0.225 13.770 1.00 96.69 922 PRO A N 1
ATOM 7085 C CA . PRO A 1 922 ? -16.603 1.169 14.130 1.00 96.69 922 PRO A CA 1
ATOM 7086 C C . PRO A 1 922 ? -17.020 2.093 12.987 1.00 96.69 922 PRO A C 1
ATOM 7088 O O . PRO A 1 922 ? -16.665 1.853 11.840 1.00 96.69 922 PRO A O 1
ATOM 7091 N N . TRP A 1 923 ? -17.760 3.158 13.308 1.00 95.06 923 TRP A N 1
ATOM 7092 C CA . TRP A 1 923 ? -18.095 4.266 12.400 1.00 95.06 923 TRP A CA 1
ATOM 7093 C C . TRP A 1 923 ? -18.331 3.848 10.934 1.00 95.06 923 TRP A C 1
ATOM 7095 O O . TRP A 1 923 ? -17.516 4.097 10.049 1.00 95.06 923 TRP A O 1
ATOM 7105 N N . CYS A 1 924 ? -19.469 3.212 10.669 1.00 95.88 924 CYS A N 1
ATOM 7106 C CA . CYS A 1 924 ? -19.873 2.769 9.333 1.00 95.88 924 CYS A CA 1
ATOM 7107 C C . CYS A 1 924 ? -21.126 3.532 8.894 1.00 95.88 924 CYS A C 1
ATOM 7109 O O . CYS A 1 924 ? -22.212 2.961 8.756 1.00 95.88 924 CYS A O 1
ATOM 7111 N N . HIS A 1 925 ? -20.999 4.854 8.732 1.00 96.38 925 HIS A N 1
ATOM 7112 C CA . HIS A 1 925 ? -22.127 5.715 8.370 1.00 96.38 925 HIS A CA 1
ATOM 7113 C C . HIS A 1 925 ? -22.597 5.502 6.928 1.00 96.38 925 HIS A C 1
ATOM 7115 O O . HIS A 1 925 ? -23.790 5.660 6.685 1.00 96.38 925 HIS A O 1
ATOM 7121 N N . VAL A 1 926 ? -21.705 5.096 6.018 1.00 96.81 926 VAL A N 1
ATOM 7122 C CA . VAL A 1 926 ? -22.015 4.654 4.646 1.00 96.81 926 VAL A CA 1
ATOM 7123 C C . VAL A 1 926 ? -21.814 3.146 4.562 1.00 96.81 926 VAL A C 1
ATOM 7125 O O . VAL A 1 926 ? -20.696 2.666 4.747 1.00 96.81 926 VAL A O 1
ATOM 7128 N N . ILE A 1 927 ? -22.885 2.392 4.311 1.00 96.56 927 ILE A N 1
ATOM 7129 C CA . ILE A 1 927 ? -22.823 0.926 4.239 1.00 96.56 927 ILE A CA 1
ATOM 7130 C C . ILE A 1 927 ? -24.046 0.349 3.516 1.00 96.56 927 ILE A C 1
ATOM 7132 O O . ILE A 1 927 ? -25.179 0.800 3.707 1.00 96.56 927 ILE A O 1
ATOM 7136 N N . ARG A 1 928 ? -23.840 -0.685 2.697 1.00 94.31 928 ARG A N 1
ATOM 7137 C CA . ARG A 1 928 ? -24.925 -1.426 2.032 1.00 94.31 928 ARG A CA 1
ATOM 7138 C C . ARG A 1 928 ? -25.767 -2.266 3.004 1.00 94.31 928 ARG A C 1
ATOM 7140 O O . ARG A 1 928 ? -25.255 -2.855 3.957 1.00 94.31 928 ARG A O 1
ATOM 7147 N N . GLU A 1 929 ? -27.061 -2.391 2.710 1.00 93.88 929 GLU A N 1
ATOM 7148 C CA . GLU A 1 929 ? -28.022 -3.120 3.553 1.00 93.88 929 GLU A CA 1
ATOM 7149 C C . GLU A 1 929 ? -27.651 -4.605 3.696 1.00 93.88 929 GLU A C 1
ATOM 7151 O O . GLU A 1 929 ? -27.805 -5.188 4.767 1.00 93.88 929 GLU A O 1
ATOM 7156 N N . THR A 1 930 ? -27.080 -5.221 2.657 1.00 95.06 930 THR A N 1
ATOM 7157 C CA . THR A 1 930 ? -26.659 -6.630 2.702 1.00 95.06 930 THR A CA 1
ATOM 7158 C C . THR A 1 930 ? -25.556 -6.891 3.731 1.00 95.06 930 THR A C 1
ATOM 7160 O O . THR A 1 930 ? -25.622 -7.895 4.440 1.00 95.06 930 THR A O 1
ATOM 7163 N N . SER A 1 931 ? -24.589 -5.979 3.877 1.00 97.38 931 SER A N 1
ATOM 7164 C CA . SER A 1 931 ? -23.522 -6.073 4.884 1.00 97.38 931 SER A CA 1
ATOM 7165 C C . SER A 1 931 ? -24.088 -5.912 6.296 1.00 97.38 931 SER A C 1
ATOM 7167 O O . SER A 1 931 ? -23.778 -6.705 7.184 1.00 97.38 931 SER A O 1
ATOM 7169 N N . LEU A 1 932 ? -25.009 -4.964 6.491 1.00 97.12 932 LEU A N 1
ATOM 7170 C CA . LEU A 1 932 ? -25.729 -4.795 7.757 1.00 97.12 932 LEU A CA 1
ATOM 7171 C C . LEU A 1 932 ? -26.534 -6.050 8.142 1.00 97.12 932 LEU A C 1
ATOM 7173 O O . LEU A 1 932 ? -26.484 -6.512 9.285 1.00 97.12 932 LEU A O 1
ATOM 7177 N N . LEU A 1 933 ? -27.248 -6.652 7.190 1.00 97.00 933 LEU A N 1
ATOM 7178 C CA . LEU A 1 933 ? -28.000 -7.887 7.424 1.00 97.00 933 LEU A CA 1
ATOM 7179 C C . LEU A 1 933 ? -27.085 -9.078 7.737 1.00 97.00 933 LEU A C 1
ATOM 7181 O O . LEU A 1 933 ? -27.444 -9.904 8.578 1.00 97.00 933 LEU A O 1
ATOM 7185 N N . ALA A 1 934 ? -25.898 -9.152 7.128 1.00 97.50 934 ALA A N 1
ATOM 7186 C CA . ALA A 1 934 ? -24.896 -10.164 7.460 1.00 97.50 934 ALA A CA 1
ATOM 7187 C C . ALA A 1 934 ? -24.378 -10.008 8.903 1.00 97.50 934 ALA A C 1
ATOM 7189 O O . ALA A 1 934 ? -24.256 -11.001 9.621 1.00 97.50 934 ALA A O 1
ATOM 7190 N N . MET A 1 935 ? -24.165 -8.773 9.374 1.00 97.44 935 MET A N 1
ATOM 7191 C CA . MET A 1 935 ? -23.813 -8.500 10.776 1.00 97.44 935 MET A CA 1
ATOM 7192 C C . MET A 1 935 ? -24.934 -8.939 11.732 1.00 97.44 935 MET A C 1
ATOM 7194 O O . MET A 1 935 ? -24.678 -9.609 12.734 1.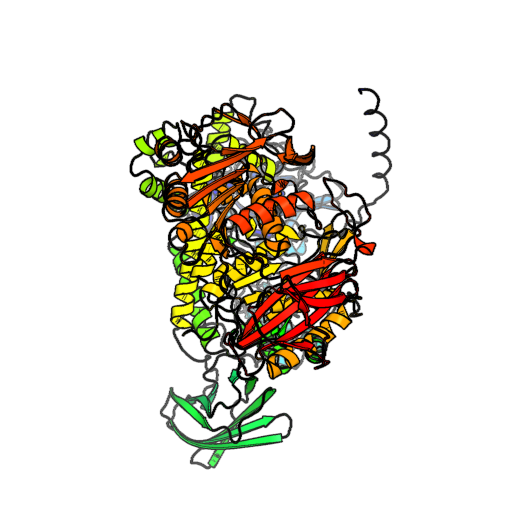00 97.44 935 MET A O 1
ATOM 7198 N N . ALA A 1 936 ? -26.193 -8.626 11.405 1.00 96.88 936 ALA A N 1
ATOM 7199 C CA . ALA A 1 936 ? -27.342 -9.076 12.194 1.00 96.88 936 ALA A CA 1
ATOM 7200 C C . ALA A 1 936 ? -27.470 -10.611 12.211 1.00 96.88 936 ALA A C 1
ATOM 7202 O O . ALA A 1 936 ? -27.837 -11.193 13.232 1.00 96.88 936 ALA A O 1
ATOM 7203 N N . GLU A 1 937 ? -27.150 -11.283 11.103 1.00 97.19 937 GLU A N 1
ATOM 7204 C CA . GLU A 1 937 ? -27.122 -12.745 11.022 1.00 97.19 937 GLU A CA 1
ATOM 7205 C C . GLU A 1 937 ? -25.994 -13.359 11.862 1.00 97.19 937 GLU A C 1
ATOM 7207 O O . GLU A 1 937 ? -26.226 -14.356 12.548 1.00 97.19 937 GLU A O 1
ATOM 7212 N N . PHE A 1 938 ? -24.806 -12.748 11.892 1.00 98.00 938 PHE A N 1
ATOM 7213 C CA . PHE A 1 938 ? -23.730 -13.168 12.794 1.00 98.00 938 PHE A CA 1
ATOM 7214 C C . PHE A 1 938 ? -24.176 -13.115 14.263 1.00 98.00 938 PHE A C 1
ATOM 7216 O O . PHE A 1 938 ? -24.021 -14.101 14.991 1.00 98.00 938 PHE A O 1
ATOM 7223 N N . ALA A 1 939 ? -24.825 -12.019 14.680 1.00 97.69 939 ALA A N 1
ATOM 7224 C CA . ALA A 1 939 ? -25.412 -11.916 16.016 1.00 97.69 939 ALA A CA 1
ATOM 7225 C C . ALA A 1 939 ? -26.474 -13.004 16.253 1.00 97.69 939 ALA A C 1
ATOM 7227 O O . ALA A 1 939 ? -26.415 -13.737 17.240 1.00 97.69 939 ALA A O 1
ATOM 7228 N N . ARG A 1 940 ? -27.400 -13.193 15.3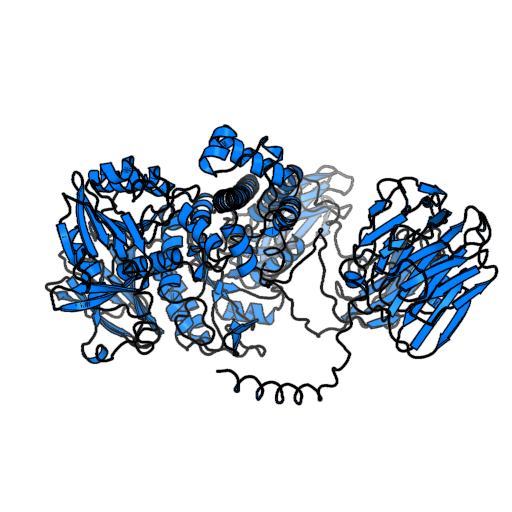02 1.00 97.25 940 ARG A N 1
ATOM 7229 C CA . ARG A 1 940 ? -28.481 -14.190 15.388 1.00 97.25 940 ARG A CA 1
ATOM 7230 C C . ARG A 1 940 ? -27.964 -15.612 15.620 1.00 97.25 940 ARG A C 1
ATOM 7232 O O . ARG A 1 940 ? -28.592 -16.369 16.366 1.00 97.25 940 ARG A O 1
ATOM 7239 N N . ARG A 1 941 ? -26.822 -15.966 15.020 1.00 96.38 941 ARG A N 1
ATOM 7240 C CA . ARG A 1 941 ? -26.171 -17.283 15.155 1.00 96.38 941 ARG A CA 1
ATOM 7241 C C . ARG A 1 941 ? -25.465 -17.510 16.493 1.00 96.38 941 ARG A C 1
ATOM 7243 O O . ARG A 1 941 ? -25.140 -18.657 16.790 1.00 96.38 941 ARG A O 1
ATOM 7250 N N . GLY A 1 942 ? -25.282 -16.474 17.311 1.00 96.75 942 GLY A N 1
ATOM 7251 C CA . GLY A 1 942 ? -24.619 -16.565 18.617 1.00 96.75 942 GLY A CA 1
ATOM 7252 C C . GLY A 1 942 ? -23.425 -15.629 18.787 1.00 96.75 942 GLY A C 1
ATOM 7253 O O . GLY A 1 942 ? -22.854 -15.585 19.873 1.00 96.75 942 GLY A O 1
ATOM 7254 N N . GLY A 1 943 ? -23.045 -14.883 17.747 1.00 97.88 943 GLY A N 1
ATOM 7255 C CA . GLY A 1 943 ? -21.982 -13.888 17.832 1.00 97.88 943 GLY A CA 1
ATOM 7256 C C . GLY A 1 943 ? -22.382 -12.653 18.644 1.00 97.88 943 GLY A C 1
ATOM 7257 O O . GLY A 1 943 ? -23.562 -12.378 18.876 1.00 97.88 943 GLY A O 1
ATOM 7258 N N . THR A 1 944 ? -21.384 -11.879 19.063 1.00 98.62 944 THR A N 1
ATOM 7259 C CA . THR A 1 944 ? -21.579 -10.526 19.601 1.00 98.62 944 THR A CA 1
ATOM 7260 C C . THR A 1 944 ? -21.136 -9.502 18.564 1.00 98.62 944 THR A C 1
ATOM 7262 O O . THR A 1 944 ? -19.983 -9.516 18.144 1.00 98.62 944 THR A O 1
ATOM 7265 N N . VAL A 1 945 ? -22.023 -8.596 18.160 1.00 98.75 945 VAL A N 1
ATOM 7266 C CA . VAL A 1 945 ? -21.648 -7.445 17.322 1.00 98.75 945 VAL A CA 1
ATOM 7267 C C . VAL A 1 945 ? -21.484 -6.222 18.211 1.00 98.75 945 VAL A C 1
ATOM 7269 O O . VAL A 1 945 ? -22.374 -5.929 19.005 1.00 98.75 945 VAL A O 1
ATOM 7272 N N . VAL A 1 946 ? -20.366 -5.512 18.088 1.00 98.75 946 VAL A N 1
ATOM 7273 C CA . VAL A 1 946 ? -20.110 -4.255 18.796 1.00 98.75 946 VAL A CA 1
ATOM 7274 C C . VAL A 1 946 ? -20.163 -3.112 17.794 1.00 98.75 946 VAL A C 1
ATOM 7276 O O . VAL A 1 946 ? -19.255 -2.965 16.980 1.00 98.75 946 VAL A O 1
ATOM 7279 N N . PHE A 1 947 ? -21.215 -2.302 17.851 1.00 98.50 947 PHE A N 1
ATOM 7280 C CA . PHE A 1 947 ? -21.306 -1.063 17.082 1.00 98.50 947 PHE A CA 1
ATOM 7281 C C . PHE A 1 947 ? -20.698 0.089 17.882 1.00 98.50 947 PHE A C 1
ATOM 7283 O O . PHE A 1 947 ? -21.096 0.317 19.026 1.00 98.50 947 PHE A O 1
ATOM 7290 N N . ASP A 1 948 ? -19.764 0.824 17.275 1.00 97.62 948 ASP A N 1
ATOM 7291 C CA . ASP A 1 948 ? -19.145 2.011 17.876 1.00 97.62 948 ASP A CA 1
ATOM 7292 C C . ASP A 1 948 ? -19.473 3.270 17.061 1.00 97.62 948 ASP A C 1
ATOM 7294 O O . ASP A 1 948 ? -18.839 3.565 16.044 1.00 97.62 948 ASP A O 1
ATOM 7298 N N . GLY A 1 949 ? -20.482 4.025 17.502 1.00 96.06 949 GLY A N 1
ATOM 7299 C CA . GLY A 1 949 ? -20.937 5.264 16.872 1.00 96.06 949 GLY A CA 1
ATOM 7300 C C . GLY A 1 949 ? -21.968 5.084 15.755 1.00 96.06 949 GLY A C 1
ATOM 7301 O O . GLY A 1 949 ? -22.905 4.291 15.867 1.00 96.06 949 GLY A O 1
ATOM 7302 N N . ALA A 1 950 ? -21.819 5.881 14.693 1.00 95.62 950 ALA A N 1
ATOM 7303 C CA . ALA A 1 950 ? -22.757 5.960 13.576 1.00 95.62 950 ALA A CA 1
ATOM 7304 C C . ALA A 1 950 ? -22.736 4.693 12.707 1.00 95.62 950 ALA A C 1
ATOM 7306 O O . ALA A 1 950 ? -21.690 4.333 12.170 1.00 95.62 950 ALA A O 1
ATOM 7307 N N . ILE A 1 951 ? -23.905 4.074 12.511 1.00 96.25 951 ILE A N 1
ATOM 7308 C CA . ILE A 1 951 ? -24.096 2.879 11.675 1.00 96.25 951 ILE A CA 1
ATOM 7309 C C . ILE A 1 951 ? -25.255 3.113 10.704 1.00 96.25 951 ILE A C 1
ATOM 7311 O O . ILE A 1 951 ? -26.348 3.482 11.135 1.00 96.25 951 ILE A O 1
ATOM 7315 N N . GLY A 1 952 ? -25.040 2.867 9.407 1.00 96.62 952 GLY A N 1
ATOM 7316 C CA . GLY A 1 952 ? -26.120 2.804 8.416 1.00 96.62 952 GLY A CA 1
ATOM 7317 C C . GLY A 1 952 ? -26.938 4.089 8.305 1.00 96.62 952 GLY A C 1
ATOM 7318 O O . GLY A 1 952 ? -28.168 4.029 8.296 1.00 96.62 952 GLY A O 1
ATOM 7319 N N . LEU A 1 953 ? -26.273 5.248 8.250 1.00 97.31 953 LEU A N 1
ATOM 7320 C CA . LEU A 1 953 ? -26.937 6.535 8.012 1.00 97.31 953 LEU A CA 1
ATOM 7321 C C . LEU A 1 953 ? -27.256 6.726 6.524 1.00 97.31 953 LEU A C 1
ATOM 7323 O O . LEU A 1 953 ? -28.306 7.258 6.162 1.00 97.31 953 LEU A O 1
ATOM 7327 N N . LEU A 1 954 ? -26.347 6.256 5.676 1.00 96.19 954 LEU A N 1
ATOM 7328 C CA . LEU A 1 954 ? -26.366 6.363 4.229 1.00 96.19 954 LEU A CA 1
ATOM 7329 C C . LEU A 1 954 ? -26.155 4.974 3.615 1.00 96.19 954 LEU A C 1
ATOM 7331 O O . LEU A 1 954 ? -25.384 4.166 4.140 1.00 96.19 954 LEU A O 1
ATOM 7335 N N . ASP A 1 955 ? -26.830 4.705 2.502 1.00 94.69 955 ASP A N 1
ATOM 7336 C CA . ASP A 1 955 ? -26.599 3.507 1.699 1.00 94.69 955 ASP A CA 1
ATOM 7337 C C . ASP A 1 955 ? -25.339 3.629 0.826 1.00 94.69 955 ASP A C 1
ATOM 7339 O O . ASP A 1 955 ? -24.640 4.643 0.830 1.00 94.69 955 ASP A O 1
ATOM 7343 N N . ASP A 1 956 ? -25.032 2.584 0.062 1.00 92.12 956 ASP A N 1
ATOM 7344 C CA . ASP A 1 956 ? -23.846 2.495 -0.798 1.00 92.12 956 ASP A CA 1
ATOM 7345 C C . ASP A 1 956 ? -23.877 3.400 -2.044 1.00 92.12 956 ASP A C 1
ATOM 7347 O O . ASP A 1 956 ? -22.881 3.477 -2.768 1.00 92.12 956 ASP A O 1
ATOM 7351 N N . ALA A 1 957 ? -24.999 4.091 -2.276 1.00 89.88 957 ALA A N 1
ATOM 7352 C CA . ALA A 1 957 ? -25.159 5.176 -3.242 1.00 89.88 957 ALA A CA 1
ATOM 7353 C C . ALA A 1 957 ? -25.173 6.556 -2.554 1.00 89.88 957 ALA A C 1
ATOM 7355 O O . ALA A 1 957 ? -25.528 7.561 -3.172 1.00 89.88 957 ALA A O 1
ATOM 7356 N N . TYR A 1 958 ? -24.782 6.610 -1.275 1.00 92.69 958 TYR A N 1
ATOM 7357 C CA . TYR A 1 958 ? -24.734 7.814 -0.450 1.00 92.69 958 TYR A CA 1
ATOM 7358 C C . TYR A 1 958 ? -26.115 8.466 -0.229 1.00 92.69 958 TYR A C 1
ATOM 7360 O O . TYR A 1 958 ? -26.235 9.675 -0.012 1.00 92.69 958 TYR A O 1
ATOM 7368 N N . ARG A 1 959 ? -27.191 7.672 -0.268 1.00 91.75 959 ARG A N 1
ATOM 7369 C CA . ARG A 1 959 ? -28.555 8.137 0.004 1.00 91.75 959 ARG A CA 1
ATOM 7370 C C . ARG A 1 959 ? -28.933 7.866 1.464 1.00 91.75 959 ARG A C 1
ATOM 7372 O O . ARG A 1 959 ? -28.687 6.764 1.946 1.00 91.75 959 ARG A O 1
ATOM 7379 N N . PRO A 1 960 ? -29.612 8.799 2.158 1.00 93.50 960 PRO A N 1
ATOM 7380 C CA . PRO A 1 960 ? -30.140 8.539 3.492 1.00 93.50 960 PRO A CA 1
ATOM 7381 C C . PRO A 1 960 ? -31.051 7.314 3.527 1.00 93.50 960 PRO A C 1
ATOM 7383 O O . PRO A 1 960 ? -32.004 7.202 2.743 1.00 93.50 960 PRO A O 1
ATOM 7386 N N . TYR A 1 961 ? -30.777 6.416 4.468 1.00 95.44 961 TYR A N 1
ATOM 7387 C CA . TYR A 1 961 ? -31.708 5.348 4.793 1.00 95.44 961 TYR A CA 1
ATOM 7388 C C . TYR A 1 961 ? -32.970 5.924 5.444 1.00 95.44 961 TYR A C 1
ATOM 7390 O O . TYR A 1 961 ? -32.927 6.892 6.203 1.00 95.44 961 TYR A O 1
ATOM 7398 N N . ALA A 1 962 ? -34.110 5.304 5.153 1.00 92.62 962 ALA A N 1
ATOM 7399 C CA . ALA A 1 962 ? -35.377 5.591 5.808 1.00 92.62 962 ALA A CA 1
ATOM 7400 C C . ALA A 1 962 ? -36.156 4.272 5.978 1.00 92.62 962 ALA A C 1
ATOM 7402 O O . ALA A 1 962 ? -36.470 3.643 4.964 1.00 92.62 962 ALA A O 1
ATOM 7403 N N . PRO A 1 963 ? -36.473 3.840 7.215 1.00 94.56 963 PRO A N 1
ATOM 7404 C CA . PRO A 1 963 ? -36.035 4.411 8.496 1.00 94.56 963 PRO A CA 1
ATOM 7405 C C . PRO A 1 963 ? -34.522 4.249 8.744 1.00 94.56 963 PRO A C 1
ATOM 7407 O O . PRO A 1 963 ? -33.851 3.462 8.075 1.00 94.56 963 PRO A O 1
ATOM 7410 N N . LEU A 1 964 ? -33.998 5.001 9.715 1.00 96.50 964 LEU A N 1
ATOM 7411 C CA . LEU A 1 964 ? -32.650 4.814 10.252 1.00 96.50 964 LEU A CA 1
ATOM 7412 C C . LEU A 1 964 ? -32.673 3.860 11.458 1.00 96.50 964 LEU A C 1
ATOM 7414 O O . LEU A 1 964 ? -33.605 3.948 12.261 1.00 96.50 964 LEU A O 1
ATOM 7418 N N . PRO A 1 965 ? -31.618 3.049 11.664 1.00 95.44 965 PRO A N 1
ATOM 7419 C CA . PRO A 1 965 ? -30.477 2.830 10.767 1.00 95.44 965 PRO A CA 1
ATOM 7420 C C . PRO A 1 965 ? -30.792 1.811 9.655 1.00 95.44 965 PRO A C 1
ATOM 7422 O O . PRO A 1 965 ? -31.605 0.903 9.834 1.00 95.44 965 PRO A O 1
ATOM 7425 N N . GLY A 1 966 ? -30.086 1.907 8.527 1.00 94.62 966 GLY A N 1
ATOM 7426 C CA . GLY A 1 966 ? -29.945 0.797 7.577 1.00 94.62 966 GLY A CA 1
ATOM 7427 C C . GLY A 1 966 ? -31.195 0.386 6.796 1.00 94.62 966 GLY A C 1
ATOM 7428 O O . GLY A 1 966 ? -31.180 -0.671 6.176 1.00 94.62 966 GLY A O 1
ATOM 7429 N N . GLY A 1 967 ? -32.272 1.176 6.830 1.00 95.38 967 GLY A N 1
ATOM 7430 C CA . GLY A 1 967 ? -33.513 0.878 6.119 1.00 95.38 967 GLY A CA 1
ATOM 7431 C C . GLY A 1 967 ? -34.424 -0.104 6.856 1.00 95.38 967 GLY A C 1
ATOM 7432 O O . GLY A 1 967 ? -34.138 -0.581 7.958 1.00 95.38 967 GLY A O 1
ATOM 7433 N N . SER A 1 968 ? -35.579 -0.389 6.248 1.00 94.88 968 SER A N 1
ATOM 7434 C CA . SER A 1 968 ? -36.647 -1.159 6.891 1.00 94.88 968 SER A CA 1
ATOM 7435 C C . SER A 1 968 ? -36.221 -2.577 7.261 1.00 94.88 968 SER A C 1
ATOM 7437 O O . SER A 1 968 ? -36.618 -3.046 8.329 1.00 94.88 968 SER A O 1
ATOM 7439 N N . ALA A 1 969 ? -35.430 -3.266 6.430 1.00 95.75 969 ALA A N 1
ATOM 7440 C CA . ALA A 1 969 ? -35.062 -4.651 6.707 1.00 95.75 969 ALA A CA 1
ATOM 7441 C C . ALA A 1 969 ? -34.127 -4.742 7.918 1.00 95.75 969 ALA A C 1
ATOM 7443 O O . ALA A 1 969 ? -34.379 -5.536 8.826 1.00 95.75 969 ALA A O 1
ATOM 7444 N N . PHE A 1 970 ? -33.096 -3.895 7.979 1.00 96.50 970 PHE A N 1
ATOM 7445 C CA . PHE A 1 970 ? -32.151 -3.893 9.095 1.00 96.50 970 PHE A CA 1
ATOM 7446 C C . PHE A 1 970 ? -32.774 -3.377 10.400 1.00 96.50 970 PHE A C 1
ATOM 7448 O O . PHE A 1 970 ? -32.654 -4.036 11.436 1.00 96.50 970 PHE A O 1
ATOM 7455 N N . SER A 1 971 ? -33.514 -2.262 10.346 1.00 94.81 971 SER A N 1
ATOM 7456 C CA . SER A 1 971 ? -34.237 -1.725 11.511 1.00 94.81 971 SER A CA 1
ATOM 7457 C C . SER A 1 971 ? -35.207 -2.759 12.099 1.00 94.81 971 SER A C 1
ATOM 7459 O O . SER A 1 971 ? -35.281 -2.933 13.316 1.00 94.81 971 SER A O 1
ATOM 7461 N N . THR A 1 972 ? -35.905 -3.517 11.243 1.00 94.38 972 THR A N 1
ATOM 7462 C CA . THR A 1 972 ? -36.791 -4.609 11.681 1.00 94.38 972 THR A CA 1
ATOM 7463 C C . THR A 1 972 ? -35.998 -5.780 12.258 1.00 94.38 972 THR A C 1
ATOM 7465 O O . THR A 1 972 ? -36.360 -6.302 13.312 1.00 94.38 972 THR A O 1
ATOM 7468 N N . ALA A 1 973 ? -34.896 -6.176 11.610 1.00 94.81 973 ALA A N 1
ATOM 7469 C CA . ALA A 1 973 ? -34.075 -7.310 12.031 1.00 94.81 973 ALA A CA 1
ATOM 7470 C C . ALA A 1 973 ? -33.508 -7.156 13.452 1.00 94.81 973 ALA A C 1
ATOM 7472 O O . ALA A 1 973 ? -33.336 -8.165 14.138 1.00 94.81 973 ALA A O 1
ATOM 7473 N N . LEU A 1 974 ? -33.237 -5.921 13.883 1.00 95.50 974 LEU A N 1
ATOM 7474 C CA . LEU A 1 974 ? -32.750 -5.595 15.227 1.00 95.50 974 LEU A CA 1
ATOM 7475 C C . LEU A 1 974 ? -33.817 -4.978 16.148 1.00 95.50 974 LEU A C 1
ATOM 7477 O O . LEU A 1 974 ? -33.542 -4.770 17.326 1.00 95.50 974 LEU A O 1
ATOM 7481 N N . SER A 1 975 ? -35.023 -4.699 15.637 1.00 95.12 975 SER A N 1
ATOM 7482 C CA . SER A 1 975 ? -36.077 -3.960 16.355 1.00 95.12 975 SER A CA 1
ATOM 7483 C C . SER A 1 975 ? -35.574 -2.638 16.952 1.00 95.12 975 SER A C 1
ATOM 7485 O O . SER A 1 975 ? -35.827 -2.327 18.115 1.00 95.12 975 SER A O 1
ATOM 7487 N N . VAL A 1 976 ? -34.844 -1.865 16.145 1.00 95.69 976 VAL A N 1
ATOM 7488 C CA . VAL A 1 976 ? -34.242 -0.584 16.535 1.00 95.69 976 VAL A CA 1
ATOM 7489 C C . VAL A 1 976 ? -34.493 0.466 15.461 1.00 95.69 976 VAL A C 1
ATOM 7491 O O . VAL A 1 976 ? -34.390 0.178 14.271 1.00 95.69 976 VAL A O 1
ATOM 7494 N N . SER A 1 977 ? -34.784 1.694 15.877 1.00 96.00 977 SER A N 1
ATOM 7495 C CA . SER A 1 977 ? -34.781 2.858 14.996 1.00 96.00 977 SER A CA 1
ATOM 7496 C C . SER A 1 977 ? -34.297 4.108 15.720 1.00 96.00 977 SER A C 1
ATOM 7498 O O . SER A 1 977 ? -34.485 4.247 16.928 1.00 96.00 977 SER A O 1
ATOM 7500 N N . ILE A 1 978 ? -33.724 5.043 14.973 1.00 96.12 978 ILE A N 1
ATOM 7501 C CA . ILE A 1 978 ? -33.374 6.392 15.435 1.00 96.12 978 ILE A CA 1
ATOM 7502 C C . ILE A 1 978 ? -33.955 7.417 14.458 1.00 96.12 978 ILE A C 1
ATOM 7504 O O . ILE A 1 978 ? -34.185 7.105 13.292 1.00 96.12 978 ILE A O 1
ATOM 7508 N N . SER A 1 979 ? -34.186 8.646 14.912 1.00 94.88 979 SER A N 1
ATOM 7509 C CA . SER A 1 979 ? -34.662 9.730 14.043 1.00 94.88 979 SER A CA 1
ATOM 7510 C C . SER A 1 979 ? -33.515 10.437 13.324 1.00 94.88 979 SER A C 1
ATOM 7512 O O . SER A 1 979 ? -33.659 10.822 12.168 1.00 94.88 979 SER A O 1
ATOM 7514 N N . ALA A 1 980 ? -32.382 10.619 14.006 1.00 94.31 980 ALA A N 1
ATOM 7515 C CA . ALA A 1 980 ? -31.177 11.238 13.459 1.00 94.31 980 ALA A CA 1
ATOM 7516 C C . ALA A 1 980 ? -29.945 10.895 14.310 1.00 94.31 980 ALA A C 1
ATOM 7518 O O . ALA A 1 980 ? -30.074 10.485 15.468 1.00 94.31 980 ALA A O 1
ATOM 7519 N N . TYR A 1 981 ? -28.760 11.126 13.748 1.00 96.06 981 TYR A N 1
ATOM 7520 C CA . TYR A 1 981 ? -27.474 11.035 14.436 1.00 96.06 981 TYR A CA 1
ATOM 7521 C C . TYR A 1 981 ? -26.702 12.342 14.238 1.00 96.06 981 TYR A C 1
ATOM 7523 O O . TYR A 1 981 ? -26.526 12.778 13.101 1.00 96.06 981 TYR A O 1
ATOM 7531 N N . ASP A 1 982 ? -26.243 12.957 15.325 1.00 94.12 982 ASP A N 1
ATOM 7532 C CA . ASP A 1 982 ? -25.535 14.241 15.308 1.00 94.12 982 ASP A CA 1
ATOM 7533 C C . ASP A 1 982 ? -24.080 14.071 15.768 1.00 94.12 982 ASP A C 1
ATOM 7535 O O . ASP A 1 982 ? -23.842 13.646 16.896 1.00 94.12 982 ASP A O 1
ATOM 7539 N N . ASP A 1 983 ? -23.096 14.381 14.915 1.00 94.00 983 ASP A N 1
ATOM 7540 C CA . ASP A 1 983 ? -21.657 14.206 15.194 1.00 94.00 983 ASP A CA 1
ATOM 7541 C C . ASP A 1 983 ? -21.068 15.325 16.082 1.00 94.00 983 ASP A C 1
ATOM 7543 O O . ASP A 1 983 ? -20.170 16.083 15.686 1.00 94.00 983 ASP A O 1
ATOM 7547 N N . GLN A 1 984 ? -21.566 15.420 17.316 1.00 93.06 984 GLN A N 1
ATOM 7548 C CA . GLN A 1 984 ? -21.135 16.399 18.320 1.00 93.06 984 GLN A CA 1
ATOM 7549 C C . GLN A 1 984 ? -20.402 15.756 19.505 1.00 93.06 984 GLN A C 1
ATOM 7551 O O . GLN A 1 984 ? -20.596 14.571 19.777 1.00 93.06 984 GLN A O 1
ATOM 7556 N N . PRO A 1 985 ? -19.541 16.500 20.228 1.00 93.94 985 PRO A N 1
ATOM 7557 C CA . PRO A 1 985 ? -18.949 16.015 21.475 1.00 93.94 985 PRO A CA 1
ATOM 7558 C C . PRO A 1 985 ? -20.019 15.525 22.460 1.00 93.94 985 PRO A C 1
ATOM 7560 O O . PRO A 1 985 ? -21.020 16.206 22.668 1.00 93.94 985 PRO A O 1
ATOM 7563 N N . ASN A 1 986 ? -19.791 14.367 23.080 1.00 94.44 986 ASN A N 1
ATOM 7564 C CA . ASN A 1 986 ? -20.679 13.788 24.086 1.00 94.44 986 ASN A CA 1
ATOM 7565 C C . ASN A 1 986 ? -19.868 13.121 25.215 1.00 94.44 986 ASN A C 1
ATOM 7567 O O . ASN A 1 986 ? -18.639 13.017 25.142 1.00 94.44 986 ASN A O 1
ATOM 7571 N N . GLN A 1 987 ? -20.537 12.670 26.275 1.00 94.56 987 GLN A N 1
ATOM 7572 C CA . GLN A 1 987 ? -19.910 11.973 27.396 1.00 94.56 987 GLN A CA 1
ATOM 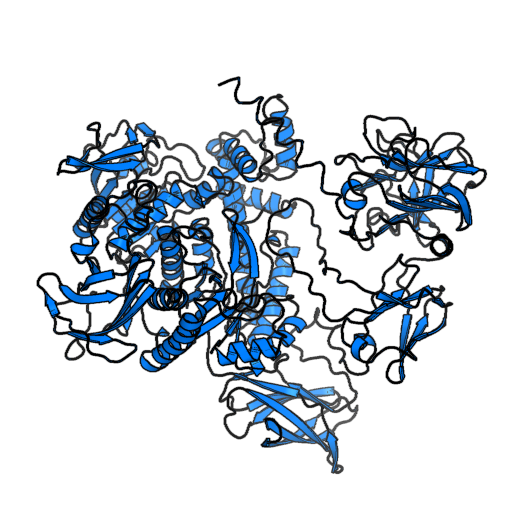7573 C C . GLN A 1 987 ? -20.754 10.788 27.859 1.00 94.56 987 GLN A C 1
ATOM 7575 O O . GLN A 1 987 ? -21.937 10.959 28.136 1.00 94.56 987 GLN A O 1
ATOM 7580 N N . ILE A 1 988 ? -20.142 9.607 27.985 1.00 95.19 988 ILE A N 1
ATOM 7581 C CA . ILE A 1 988 ? -20.770 8.424 28.591 1.00 95.19 988 ILE A CA 1
ATOM 7582 C C . ILE A 1 988 ? -20.553 8.488 30.104 1.00 95.19 988 ILE A C 1
ATOM 7584 O O . ILE A 1 988 ? -19.410 8.495 30.563 1.00 95.19 988 ILE A O 1
ATOM 7588 N N . ARG A 1 989 ? -21.641 8.472 30.877 1.00 95.81 989 ARG A N 1
ATOM 7589 C CA . ARG A 1 989 ? -21.608 8.436 32.341 1.00 95.81 989 ARG A CA 1
ATOM 7590 C C . ARG A 1 989 ? -21.441 6.996 32.821 1.00 95.81 989 ARG A C 1
ATOM 7592 O O . ARG A 1 989 ? -22.319 6.156 32.617 1.00 95.81 989 ARG A O 1
ATOM 7599 N N . LEU A 1 990 ? -20.325 6.717 33.487 1.00 94.44 990 LEU A N 1
ATOM 7600 C CA . LEU A 1 990 ? -20.039 5.430 34.117 1.00 94.44 990 LEU A CA 1
ATOM 7601 C C . LEU A 1 990 ? -20.819 5.246 35.425 1.00 94.44 990 LEU A C 1
ATOM 7603 O O . LEU A 1 990 ? -21.261 6.208 36.056 1.00 94.44 990 LEU A O 1
ATOM 7607 N N . ALA A 1 991 ? -20.943 3.989 35.863 1.00 88.25 991 ALA A N 1
ATOM 7608 C CA . ALA A 1 991 ? -21.647 3.625 37.096 1.00 88.25 991 ALA A CA 1
ATOM 7609 C C . ALA A 1 991 ? -21.021 4.231 38.367 1.00 88.25 991 ALA A C 1
ATOM 7611 O O . ALA A 1 991 ? -21.720 4.457 39.349 1.00 88.25 991 ALA A O 1
ATOM 7612 N N . ASP A 1 992 ? -19.718 4.520 38.341 1.00 87.06 992 ASP A N 1
ATOM 7613 C CA . ASP A 1 992 ? -18.989 5.175 39.434 1.00 87.06 992 ASP A CA 1
ATOM 7614 C C . ASP A 1 992 ? -19.056 6.713 39.390 1.00 87.06 992 ASP A C 1
ATOM 7616 O O . ASP A 1 992 ? -18.413 7.388 40.192 1.00 87.06 992 ASP A O 1
ATOM 7620 N N . GLY A 1 993 ? -19.836 7.276 38.463 1.00 86.44 993 GLY A N 1
ATOM 7621 C CA . GLY A 1 993 ? -20.051 8.712 38.323 1.00 86.44 993 GLY A CA 1
ATOM 7622 C C . GLY A 1 993 ? -19.047 9.435 37.423 1.00 86.44 993 GLY A C 1
ATOM 7623 O O . GLY A 1 993 ? -19.262 10.615 37.151 1.00 86.44 993 GLY A O 1
ATOM 7624 N N . ARG A 1 994 ? -17.991 8.770 36.933 1.00 89.69 994 ARG A N 1
ATOM 7625 C CA . ARG A 1 994 ? -17.033 9.372 35.988 1.00 89.69 994 ARG A CA 1
ATOM 7626 C C . ARG A 1 994 ? -17.648 9.537 34.596 1.00 89.69 994 ARG A C 1
ATOM 7628 O O . ARG A 1 994 ? -18.439 8.704 34.162 1.00 89.69 994 ARG A O 1
ATOM 7635 N N . ASP A 1 995 ? -17.229 10.579 33.882 1.00 91.62 995 ASP A N 1
ATOM 7636 C CA . ASP A 1 995 ? -17.615 10.835 32.491 1.00 91.62 995 ASP A CA 1
ATOM 7637 C C . ASP A 1 995 ? -16.485 10.470 31.526 1.00 91.62 995 ASP A C 1
ATOM 7639 O O . ASP A 1 995 ? -15.345 10.908 31.687 1.00 91.62 995 ASP A O 1
ATOM 7643 N N . LEU A 1 996 ? -16.811 9.680 30.502 1.00 92.25 996 LEU A N 1
ATOM 7644 C CA . LEU A 1 996 ? -15.903 9.333 29.413 1.00 92.25 996 LEU A CA 1
ATOM 7645 C C . LEU A 1 996 ? -16.199 10.182 28.173 1.00 92.25 996 LEU A C 1
ATOM 7647 O O . LEU A 1 996 ? -17.305 10.079 27.637 1.00 92.25 996 LEU A O 1
ATOM 7651 N N . PRO A 1 997 ? -15.231 10.966 27.663 1.00 91.88 997 PRO A N 1
ATOM 7652 C CA . PRO A 1 997 ? -15.378 11.665 26.393 1.00 91.88 997 PRO A CA 1
ATOM 7653 C C . PRO A 1 997 ? -15.663 10.696 25.240 1.00 91.88 997 PRO A C 1
ATOM 7655 O O . PRO A 1 997 ? -14.969 9.696 25.062 1.00 91.88 997 PRO A O 1
ATOM 7658 N N . CYS A 1 998 ? -16.668 11.020 24.438 1.00 92.81 998 CYS A N 1
ATOM 7659 C CA . CYS A 1 998 ? -17.052 10.311 23.218 1.00 92.81 998 CYS A CA 1
ATOM 7660 C C . CYS A 1 998 ? -17.599 11.325 22.197 1.00 92.81 998 CYS A C 1
ATOM 7662 O O . CYS A 1 998 ? -17.613 12.536 22.451 1.00 92.81 998 CYS A O 1
ATOM 7664 N N . ARG A 1 999 ? -18.029 10.864 21.020 1.00 93.50 999 ARG A N 1
ATOM 7665 C CA . ARG A 1 999 ? -18.580 11.757 19.995 1.00 93.50 999 ARG A CA 1
ATOM 7666 C C . ARG A 1 999 ? -19.759 11.143 19.251 1.00 93.50 999 ARG A C 1
ATOM 7668 O O . ARG A 1 999 ? -19.690 10.003 18.812 1.00 93.50 999 ARG A O 1
ATOM 7675 N N . GLY A 1 1000 ? -20.818 11.914 19.060 1.00 93.81 1000 GLY A N 1
ATOM 7676 C CA . GLY A 1 1000 ? -22.038 11.493 18.387 1.00 93.81 1000 GLY A CA 1
ATOM 7677 C C . GLY A 1 1000 ? -23.218 11.368 19.341 1.00 93.81 1000 GLY A C 1
ATOM 7678 O O . GLY A 1 1000 ? -23.050 10.888 20.458 1.00 93.81 1000 GLY A O 1
ATOM 7679 N N . ILE A 1 1001 ? -24.408 11.784 18.917 1.00 94.31 1001 ILE A N 1
ATOM 7680 C CA . ILE A 1 1001 ? -25.651 11.671 19.686 1.00 94.31 1001 ILE A CA 1
ATOM 7681 C C . ILE A 1 1001 ? -26.735 11.095 18.776 1.00 94.31 1001 ILE A C 1
ATOM 7683 O O . ILE A 1 1001 ? -27.131 11.720 17.791 1.00 94.31 1001 ILE A O 1
ATOM 7687 N N . ALA A 1 1002 ? -27.238 9.910 19.119 1.00 94.38 1002 ALA A N 1
ATOM 7688 C CA . ALA A 1 1002 ? -28.415 9.333 18.482 1.00 94.38 1002 ALA A CA 1
ATOM 7689 C C . ALA A 1 1002 ? -29.692 9.906 19.116 1.00 94.38 1002 ALA A C 1
ATOM 7691 O O . ALA A 1 1002 ? -29.875 9.854 20.332 1.00 94.38 1002 ALA A O 1
ATOM 7692 N N . THR A 1 1003 ? -30.598 10.435 18.297 1.00 93.50 1003 THR A N 1
ATOM 7693 C CA . THR A 1 1003 ? -31.851 11.056 18.758 1.00 93.50 1003 THR A CA 1
ATOM 7694 C C . THR A 1 1003 ? -33.062 10.228 18.345 1.00 93.50 1003 THR A C 1
ATOM 7696 O O . THR A 1 1003 ? -33.041 9.538 17.326 1.00 93.50 1003 THR A O 1
ATOM 7699 N N . GLY A 1 1004 ? -34.138 10.282 19.137 1.00 93.69 1004 GLY A N 1
ATOM 7700 C CA . GLY A 1 1004 ? -35.381 9.563 18.830 1.00 93.69 1004 GLY A CA 1
ATOM 7701 C C . GLY A 1 1004 ? -35.249 8.035 18.851 1.00 93.69 1004 GLY A C 1
ATOM 7702 O O . GLY A 1 1004 ? -35.946 7.355 18.101 1.00 93.69 1004 GLY A O 1
ATOM 7703 N N . LEU A 1 1005 ? -34.345 7.493 19.677 1.00 95.94 1005 LEU A N 1
ATOM 7704 C CA . LEU A 1 1005 ? -34.142 6.050 19.800 1.00 95.94 1005 LEU A CA 1
ATOM 7705 C C . LEU A 1 1005 ? -35.444 5.340 20.199 1.00 95.94 1005 LEU A C 1
ATOM 7707 O O . LEU A 1 1005 ? -36.002 5.590 21.265 1.00 95.94 1005 LEU A O 1
ATOM 7711 N N . THR A 1 1006 ? -35.874 4.398 19.365 1.00 96.50 1006 THR A N 1
ATOM 7712 C CA . THR A 1 1006 ? -36.932 3.430 19.661 1.00 96.50 1006 THR A CA 1
ATOM 7713 C C . THR A 1 1006 ? -36.330 2.037 19.577 1.00 96.50 1006 THR A C 1
ATOM 7715 O O . THR A 1 1006 ? -35.937 1.590 18.504 1.00 96.50 1006 THR A O 1
ATOM 7718 N N . ALA A 1 1007 ? -36.226 1.361 20.718 1.00 95.38 1007 ALA A N 1
ATOM 7719 C CA . ALA A 1 1007 ? -35.633 0.031 20.811 1.00 95.38 1007 ALA A CA 1
ATOM 7720 C C . ALA A 1 1007 ? -36.291 -0.747 21.967 1.00 95.38 1007 ALA A C 1
ATOM 7722 O O . ALA A 1 1007 ? -35.744 -0.795 23.068 1.00 95.38 1007 ALA A O 1
ATOM 7723 N N . PRO A 1 1008 ? -37.504 -1.301 21.776 1.00 93.38 1008 PRO A N 1
ATOM 7724 C CA . PRO A 1 1008 ? -38.306 -1.857 22.871 1.00 93.38 1008 PRO A CA 1
ATOM 7725 C C . PRO A 1 1008 ? -37.669 -3.079 23.546 1.00 93.38 1008 PRO A C 1
ATOM 7727 O O . PRO A 1 1008 ? -38.008 -3.395 24.682 1.00 93.38 1008 PRO A O 1
ATOM 7730 N N . THR A 1 1009 ? -36.758 -3.765 22.857 1.00 92.06 1009 THR A N 1
ATOM 7731 C CA . THR A 1 1009 ? -36.023 -4.931 23.364 1.00 92.06 1009 THR A CA 1
ATOM 7732 C C . THR A 1 1009 ? -34.653 -4.572 23.946 1.00 92.06 1009 THR A C 1
ATOM 7734 O O . THR A 1 1009 ? -33.945 -5.465 24.409 1.00 92.06 1009 THR A O 1
ATOM 7737 N N . ALA A 1 1010 ? -34.256 -3.294 23.915 1.00 95.75 1010 ALA A N 1
ATOM 7738 C CA . ALA A 1 1010 ? -32.932 -2.866 24.345 1.00 95.75 1010 ALA A CA 1
ATOM 7739 C C . ALA A 1 1010 ? -32.804 -2.778 25.867 1.00 95.75 1010 ALA A C 1
ATOM 7741 O O . ALA A 1 1010 ? -33.598 -2.122 26.543 1.00 95.75 1010 ALA A O 1
ATOM 7742 N N . ASN A 1 1011 ? -31.710 -3.327 26.387 1.00 96.75 1011 ASN A N 1
ATOM 7743 C CA . ASN A 1 1011 ? -31.226 -3.044 27.729 1.00 96.75 1011 ASN A CA 1
ATOM 7744 C C . ASN A 1 1011 ? -30.325 -1.805 27.675 1.00 96.75 1011 ASN A C 1
ATOM 7746 O O . ASN A 1 1011 ? -29.274 -1.828 27.034 1.00 96.75 1011 ASN A O 1
ATOM 7750 N N . VAL A 1 1012 ? -30.705 -0.718 28.352 1.00 97.00 1012 VAL A N 1
ATOM 7751 C CA . VAL A 1 1012 ? -29.836 0.464 28.485 1.00 97.00 1012 VAL A CA 1
ATOM 7752 C C . VAL A 1 1012 ? -28.782 0.177 29.550 1.00 97.00 1012 VAL A C 1
ATOM 7754 O O . VAL A 1 1012 ? -29.104 0.092 30.733 1.00 97.00 1012 VAL A O 1
ATOM 7757 N N . LEU A 1 1013 ? -27.527 0.024 29.128 1.00 96.62 1013 LEU A N 1
ATOM 7758 C CA . LEU A 1 1013 ? -26.407 -0.294 30.012 1.00 96.62 1013 LEU A CA 1
ATOM 7759 C C . LEU A 1 1013 ? -25.804 0.963 30.641 1.00 96.62 1013 LEU A C 1
ATOM 7761 O O . LEU A 1 1013 ? -25.529 0.974 31.837 1.00 96.62 1013 LEU A O 1
ATOM 7765 N N . LEU A 1 1014 ? -25.602 2.016 29.842 1.00 97.06 1014 LEU A N 1
ATOM 7766 C CA . LEU A 1 1014 ? -25.088 3.311 30.296 1.00 97.06 1014 LEU A CA 1
ATOM 7767 C C . LEU A 1 1014 ? -25.836 4.452 29.609 1.00 97.06 1014 LEU A C 1
ATOM 7769 O O . LEU A 1 1014 ? -26.375 4.304 28.507 1.00 97.06 1014 LEU A O 1
ATOM 7773 N N . LYS A 1 1015 ? -25.839 5.604 30.275 1.00 96.19 1015 LYS A N 1
ATOM 7774 C CA . LYS A 1 1015 ? -26.438 6.845 29.787 1.00 96.19 1015 LYS A CA 1
ATOM 7775 C C . LYS A 1 1015 ? -25.363 7.882 29.496 1.00 96.19 1015 LYS A C 1
ATOM 7777 O O . LYS A 1 1015 ? -24.241 7.758 29.982 1.00 96.19 1015 LYS A O 1
ATOM 7782 N N . ASP A 1 1016 ? -25.708 8.891 28.713 1.00 94.50 1016 ASP A N 1
ATOM 7783 C CA . ASP A 1 1016 ? -24.872 10.072 28.559 1.00 94.50 1016 ASP A CA 1
ATOM 7784 C C . ASP A 1 1016 ? -25.036 11.028 29.755 1.00 94.50 1016 ASP A C 1
ATOM 7786 O O . ASP A 1 1016 ? -25.893 10.834 30.627 1.00 94.50 1016 ASP A O 1
ATOM 7790 N N . ALA A 1 1017 ? -24.217 12.078 29.798 1.00 90.38 1017 ALA A N 1
ATOM 7791 C CA . ALA A 1 1017 ? -24.296 13.114 30.829 1.00 90.38 1017 ALA A CA 1
ATOM 7792 C C . ALA A 1 1017 ? -25.646 13.870 30.851 1.00 90.38 1017 ALA A C 1
ATOM 7794 O O . ALA A 1 1017 ? -25.990 14.473 31.868 1.00 90.38 1017 ALA A O 1
ATOM 7795 N N . ALA A 1 1018 ? -26.424 13.821 29.763 1.00 90.56 1018 ALA A N 1
ATOM 7796 C CA . ALA A 1 1018 ? -27.764 14.400 29.658 1.00 90.56 1018 ALA A CA 1
ATOM 7797 C C . ALA A 1 1018 ? -28.889 13.414 30.051 1.00 90.56 1018 ALA A C 1
ATOM 7799 O O . ALA A 1 1018 ? -30.058 13.796 30.103 1.00 90.56 1018 ALA A O 1
ATOM 7800 N N . GLY A 1 1019 ? -28.553 12.162 30.375 1.00 92.31 1019 GLY A N 1
ATOM 7801 C CA . GLY A 1 1019 ? -29.489 11.122 30.796 1.00 92.31 1019 GLY A CA 1
ATOM 7802 C C . GLY A 1 1019 ? -30.114 10.302 29.660 1.00 92.31 1019 GLY A C 1
ATOM 7803 O O . GLY A 1 1019 ? -30.963 9.447 29.947 1.00 92.31 1019 GLY A O 1
ATOM 7804 N N . ASN A 1 1020 ? -29.700 10.505 28.407 1.00 93.00 1020 ASN A N 1
ATOM 7805 C CA . ASN A 1 1020 ? -30.137 9.699 27.264 1.00 93.00 1020 ASN A CA 1
ATOM 7806 C C . ASN A 1 1020 ? -29.377 8.364 27.218 1.00 93.00 1020 ASN A C 1
ATOM 7808 O O . ASN A 1 1020 ? -28.273 8.272 27.752 1.00 93.00 1020 ASN A O 1
ATOM 7812 N N . PRO A 1 1021 ? -29.918 7.308 26.584 1.00 95.12 1021 PRO A N 1
ATOM 7813 C CA . PRO A 1 1021 ? -29.166 6.076 26.345 1.00 95.12 1021 PRO A CA 1
ATOM 7814 C C . PRO A 1 1021 ? -27.877 6.345 25.554 1.00 95.12 1021 PRO A C 1
ATOM 7816 O O . PRO A 1 1021 ? -27.923 6.993 24.513 1.00 95.12 1021 PRO A O 1
ATOM 7819 N N . ALA A 1 1022 ? -26.745 5.816 26.025 1.00 94.62 1022 ALA A N 1
ATOM 7820 C CA . ALA A 1 1022 ? -25.445 5.966 25.360 1.00 94.62 1022 ALA A CA 1
ATOM 7821 C C . ALA A 1 1022 ? -24.775 4.625 25.035 1.00 94.62 1022 ALA A C 1
ATOM 7823 O O . ALA A 1 1022 ? -24.078 4.508 24.030 1.00 94.62 1022 ALA A O 1
ATOM 7824 N N . LEU A 1 1023 ? -25.021 3.597 25.849 1.00 97.19 1023 LEU A N 1
ATOM 7825 C CA . LEU A 1 1023 ? -24.638 2.217 25.567 1.00 97.19 1023 LEU A CA 1
ATOM 7826 C C . LEU A 1 1023 ? -25.857 1.328 25.768 1.00 97.19 1023 LEU A C 1
ATOM 7828 O O . LEU A 1 1023 ? -26.431 1.302 26.860 1.00 97.19 1023 LEU A O 1
ATOM 7832 N N . ILE A 1 1024 ? -26.234 0.597 24.727 1.00 97.94 1024 ILE A N 1
ATOM 7833 C CA . ILE A 1 1024 ? -27.361 -0.333 24.762 1.00 97.94 1024 ILE A CA 1
ATOM 7834 C C . ILE A 1 1024 ? -26.921 -1.741 24.378 1.00 97.94 1024 ILE A C 1
ATOM 7836 O O . ILE A 1 1024 ? -25.949 -1.930 23.650 1.00 97.94 1024 ILE A O 1
ATOM 7840 N N . GLU A 1 1025 ? -27.669 -2.730 24.843 1.00 98.31 1025 GLU A N 1
ATOM 7841 C CA . GLU A 1 1025 ? -27.561 -4.118 24.411 1.00 98.31 1025 GLU A CA 1
ATOM 7842 C C . GLU A 1 1025 ? -28.900 -4.581 23.837 1.00 98.31 1025 GLU A C 1
ATOM 7844 O O . GLU A 1 1025 ? -29.946 -4.413 24.461 1.00 98.31 1025 GLU A O 1
ATOM 7849 N N . LEU A 1 1026 ? -28.861 -5.174 22.648 1.00 97.62 1026 LEU A N 1
ATOM 7850 C CA . LEU A 1 1026 ? -29.999 -5.757 21.949 1.00 97.62 1026 LEU A CA 1
ATOM 7851 C C . LEU A 1 1026 ? -29.803 -7.279 21.888 1.00 97.62 1026 LEU A C 1
ATOM 7853 O O . LEU A 1 1026 ? -28.853 -7.742 21.247 1.00 97.62 1026 LEU A O 1
ATOM 7857 N N . PRO A 1 1027 ? -30.678 -8.083 22.510 1.00 96.19 1027 PRO A N 1
ATOM 7858 C CA . PRO A 1 1027 ? -30.699 -9.527 22.301 1.00 96.19 1027 PRO A CA 1
ATOM 7859 C C . PRO A 1 1027 ? -31.124 -9.854 20.862 1.00 96.19 1027 PRO A C 1
ATOM 7861 O O . PRO A 1 1027 ? -32.162 -9.380 20.399 1.00 96.19 1027 PRO A O 1
ATOM 7864 N N . VAL A 1 1028 ? -30.346 -10.674 20.147 1.00 96.00 1028 VAL A N 1
ATOM 7865 C CA . VAL A 1 1028 ? -30.622 -11.028 18.742 1.00 96.00 1028 VAL A CA 1
ATOM 7866 C C . VAL A 1 1028 ? -30.390 -12.519 18.534 1.00 96.00 1028 VAL A C 1
ATOM 7868 O O . VAL A 1 1028 ? -29.255 -12.987 18.490 1.00 96.00 1028 VAL A O 1
ATOM 7871 N N . GLY A 1 1029 ? -31.469 -13.288 18.369 1.00 95.31 1029 GLY A N 1
ATOM 7872 C CA . GLY A 1 1029 ? -31.376 -14.743 18.227 1.00 95.31 1029 GLY A CA 1
ATOM 7873 C C . GLY A 1 1029 ? -30.654 -15.383 19.418 1.00 95.31 1029 GLY A C 1
ATOM 7874 O O . GLY A 1 1029 ? -31.096 -15.235 20.553 1.00 95.31 1029 GLY A O 1
ATOM 7875 N N . LYS A 1 1030 ? -29.557 -16.104 19.155 1.00 96.31 1030 LYS A N 1
ATOM 7876 C CA . LYS A 1 1030 ? -28.709 -16.717 20.196 1.00 96.31 1030 LYS A CA 1
ATOM 7877 C C . LYS A 1 1030 ? -27.601 -15.796 20.716 1.00 96.31 1030 LYS A C 1
ATOM 7879 O O . LYS A 1 1030 ? -26.923 -16.165 21.670 1.00 96.31 1030 LYS A O 1
ATOM 7884 N N . GLY A 1 1031 ? -27.371 -14.663 20.060 1.00 97.38 1031 GLY A N 1
ATOM 7885 C CA . GLY A 1 1031 ? -26.316 -13.714 20.394 1.00 97.38 1031 GLY A CA 1
ATOM 7886 C C . GLY A 1 1031 ? -26.887 -12.343 20.724 1.00 97.38 1031 GLY A C 1
ATOM 7887 O O . GLY A 1 1031 ? -27.994 -12.220 21.258 1.00 97.38 1031 GLY A O 1
ATOM 7888 N N . ARG A 1 1032 ? -26.108 -11.297 20.443 1.00 97.88 1032 ARG A N 1
ATOM 7889 C CA . ARG A 1 1032 ? -26.473 -9.921 20.801 1.00 97.88 1032 ARG A CA 1
ATOM 7890 C C . ARG A 1 1032 ? -25.736 -8.869 19.983 1.00 97.88 1032 ARG A C 1
ATOM 7892 O O . ARG A 1 1032 ? -24.672 -9.123 19.420 1.00 97.88 1032 ARG A O 1
ATOM 7899 N N . VAL A 1 1033 ? -26.285 -7.663 20.000 1.00 98.56 1033 VAL A N 1
ATOM 7900 C CA . VAL A 1 1033 ? -25.627 -6.439 19.546 1.00 98.56 1033 VAL A CA 1
ATOM 7901 C C . VAL A 1 1033 ? -25.396 -5.548 20.762 1.00 98.56 1033 VAL A C 1
ATOM 7903 O O . VAL A 1 1033 ? -26.334 -5.257 21.497 1.00 98.56 1033 VAL A O 1
ATOM 7906 N N . VAL A 1 1034 ? -24.165 -5.099 20.973 1.00 98.50 1034 VAL A N 1
ATOM 7907 C CA . VAL A 1 1034 ? -23.813 -4.058 21.943 1.00 98.50 1034 VAL A CA 1
ATOM 7908 C C . VAL A 1 1034 ? -23.511 -2.794 21.151 1.00 98.50 1034 VAL A C 1
ATOM 7910 O O . VAL A 1 1034 ? -22.625 -2.800 20.303 1.00 98.50 1034 VAL A O 1
ATOM 7913 N N . TRP A 1 1035 ? -24.253 -1.717 21.386 1.00 98.38 1035 TRP A N 1
ATOM 7914 C CA . TRP A 1 1035 ? -24.132 -0.495 20.596 1.00 98.38 1035 TRP A CA 1
ATOM 7915 C C . TRP A 1 1035 ? -23.784 0.698 21.479 1.00 98.38 1035 TRP A C 1
ATOM 7917 O O . TRP A 1 1035 ? -24.604 1.163 22.274 1.00 98.38 1035 TRP A O 1
ATOM 7927 N N . PHE A 1 1036 ? -22.564 1.206 21.305 1.00 97.88 1036 PHE A N 1
ATOM 7928 C CA . PHE A 1 1036 ? -22.174 2.541 21.734 1.00 97.88 1036 PHE A CA 1
ATOM 7929 C C . PHE A 1 1036 ? -22.812 3.557 20.780 1.00 97.88 1036 PHE A C 1
ATOM 7931 O O . PHE A 1 1036 ? -22.349 3.757 19.657 1.00 97.88 1036 PHE A O 1
ATOM 7938 N N . LEU A 1 1037 ? -23.908 4.181 21.213 1.00 96.75 1037 LEU A N 1
ATOM 7939 C CA . LEU A 1 1037 ? -24.658 5.173 20.430 1.00 96.75 1037 LEU A CA 1
ATOM 7940 C C . LEU A 1 1037 ? -23.863 6.470 20.206 1.00 96.75 1037 LEU A C 1
ATOM 7942 O O . LEU A 1 1037 ? -24.238 7.291 19.373 1.00 96.75 1037 LEU A O 1
ATOM 7946 N N . SER A 1 1038 ? -22.759 6.632 20.931 1.00 94.31 1038 SER A N 1
ATOM 7947 C CA . SER A 1 1038 ? -21.712 7.622 20.708 1.00 94.31 1038 SER A CA 1
ATOM 7948 C C . SER A 1 1038 ? -20.404 6.889 20.429 1.00 94.31 1038 SER A C 1
ATOM 7950 O O . SER A 1 1038 ? -20.099 5.912 21.102 1.00 94.31 1038 SER A O 1
ATOM 7952 N N . ASN A 1 1039 ? -19.604 7.369 19.482 1.00 94.38 1039 ASN A N 1
ATOM 7953 C CA . ASN A 1 1039 ? -18.321 6.768 19.149 1.00 94.38 1039 ASN A CA 1
ATOM 7954 C C . ASN A 1 1039 ? -17.291 7.013 20.270 1.00 94.38 1039 ASN A C 1
ATOM 7956 O O . ASN A 1 1039 ? -16.876 8.153 20.513 1.00 94.38 1039 ASN A O 1
ATOM 7960 N N . LEU A 1 1040 ? -16.903 5.944 20.963 1.00 95.00 1040 LEU A N 1
ATOM 7961 C CA . LEU A 1 1040 ? -15.914 5.954 22.040 1.00 95.00 1040 LEU A CA 1
ATOM 7962 C C . LEU A 1 1040 ? -14.484 5.860 21.486 1.00 95.00 1040 LEU A C 1
ATOM 7964 O O . LEU A 1 1040 ? -13.580 6.515 22.018 1.00 95.00 1040 LEU A O 1
ATOM 7968 N N . GLY A 1 1041 ? -14.274 5.090 20.411 1.00 91.62 1041 GLY A N 1
ATOM 7969 C CA . GLY A 1 1041 ? -12.957 4.867 19.811 1.00 91.62 1041 GLY A CA 1
ATOM 7970 C C . GLY A 1 1041 ? -12.273 6.158 19.351 1.00 91.62 1041 GLY A C 1
ATOM 7971 O O . GLY A 1 1041 ? -11.121 6.407 19.700 1.00 91.62 1041 GLY A O 1
ATOM 7972 N N . ARG A 1 1042 ? -12.993 7.042 18.651 1.00 89.06 1042 ARG A N 1
ATOM 7973 C CA . ARG A 1 1042 ? -12.493 8.311 18.078 1.00 89.06 1042 ARG A CA 1
ATOM 7974 C C . ARG A 1 1042 ? -11.926 9.278 19.116 1.00 89.06 1042 ARG A C 1
ATOM 7976 O O . ARG A 1 1042 ? -11.147 10.154 18.753 1.00 89.06 1042 ARG A O 1
ATOM 7983 N N . MET A 1 1043 ? -12.287 9.121 20.390 1.00 87.50 1043 MET A N 1
ATOM 7984 C CA . MET A 1 1043 ? -11.749 9.926 21.495 1.00 87.50 1043 MET A CA 1
ATOM 7985 C C . MET A 1 1043 ? -10.565 9.262 22.217 1.00 87.50 1043 MET A C 1
ATOM 7987 O O . MET A 1 1043 ? -9.988 9.857 23.121 1.00 87.50 1043 MET A O 1
ATOM 7991 N N . ASN A 1 1044 ? -10.177 8.046 21.824 1.00 87.75 1044 ASN A N 1
ATOM 7992 C CA . ASN A 1 1044 ? -9.161 7.231 22.490 1.00 87.75 1044 ASN A CA 1
ATOM 7993 C C . ASN A 1 1044 ? -8.029 6.818 21.533 1.00 87.75 1044 ASN A C 1
ATOM 7995 O O . ASN A 1 1044 ? -7.599 5.672 21.528 1.00 87.75 1044 ASN A O 1
ATOM 7999 N N . LEU A 1 1045 ? -7.525 7.768 20.739 1.00 81.19 1045 LEU A N 1
ATOM 8000 C CA . LEU A 1 1045 ? -6.449 7.557 19.752 1.00 81.19 1045 LEU A CA 1
ATOM 8001 C C . LEU A 1 1045 ? -5.040 7.823 20.294 1.00 81.19 1045 LEU A C 1
ATOM 8003 O O . LEU A 1 1045 ? -4.044 7.551 19.623 1.00 81.19 1045 LEU A O 1
ATOM 8007 N N . SER A 1 1046 ? -4.952 8.399 21.495 1.00 76.88 1046 SER A N 1
ATOM 8008 C CA . SER A 1 1046 ? -3.667 8.748 22.089 1.00 76.88 1046 SER A CA 1
ATOM 8009 C C . SER A 1 1046 ? -2.871 7.502 22.481 1.00 76.88 1046 SER A C 1
ATOM 8011 O O . SER A 1 1046 ? -3.416 6.410 22.653 1.00 76.88 1046 SER A O 1
ATOM 8013 N N . ARG A 1 1047 ? -1.568 7.680 22.699 1.00 76.12 1047 ARG A N 1
ATOM 8014 C CA . ARG A 1 1047 ? -0.658 6.604 23.108 1.00 76.12 1047 ARG A CA 1
ATOM 8015 C C . ARG A 1 1047 ? -1.105 5.862 24.376 1.00 76.12 1047 ARG A C 1
ATOM 8017 O O . ARG A 1 1047 ? -0.817 4.678 24.512 1.00 76.12 1047 ARG A O 1
ATOM 8024 N N . ALA A 1 1048 ? -1.808 6.548 25.276 1.00 76.44 1048 ALA A N 1
ATOM 8025 C CA . ALA A 1 1048 ? -2.405 5.968 26.472 1.00 76.44 1048 ALA A CA 1
ATOM 8026 C C . ALA A 1 1048 ? -3.904 6.302 26.513 1.00 76.44 1048 ALA A C 1
ATOM 8028 O O . ALA A 1 1048 ? -4.278 7.373 27.000 1.00 76.44 1048 ALA A O 1
ATOM 8029 N N . PRO A 1 1049 ? -4.764 5.413 25.983 1.00 83.56 1049 PRO A N 1
ATOM 8030 C CA . PRO A 1 1049 ? -6.212 5.541 26.108 1.00 83.56 1049 PRO A CA 1
ATOM 8031 C C . PRO A 1 1049 ? -6.651 5.700 27.564 1.00 83.56 1049 PRO A C 1
ATOM 8033 O O . PRO A 1 1049 ? -5.954 5.267 28.485 1.00 83.56 1049 PRO A O 1
ATOM 8036 N N . ALA A 1 1050 ? -7.826 6.292 27.786 1.00 84.44 1050 ALA A N 1
ATOM 8037 C CA . ALA A 1 1050 ? -8.329 6.474 29.141 1.00 84.44 1050 ALA A CA 1
ATOM 8038 C C . ALA A 1 1050 ? -8.503 5.100 29.829 1.00 84.44 1050 ALA A C 1
ATOM 8040 O O . ALA A 1 1050 ? -9.203 4.245 29.278 1.00 84.44 1050 ALA A O 1
ATOM 8041 N N . PRO A 1 1051 ? -7.949 4.869 31.040 1.00 86.31 1051 PRO A N 1
ATOM 8042 C CA . PRO A 1 1051 ? -8.053 3.571 31.714 1.00 86.31 1051 PRO A CA 1
ATOM 8043 C C . PRO A 1 1051 ? -9.496 3.084 31.870 1.00 86.31 1051 PRO A C 1
ATOM 8045 O O . PRO A 1 1051 ? -9.801 1.925 31.622 1.00 86.31 1051 PRO A O 1
ATOM 8048 N N . ALA A 1 1052 ? -10.417 3.999 32.177 1.00 90.25 1052 ALA A N 1
ATOM 8049 C CA . ALA A 1 1052 ? -11.831 3.675 32.302 1.00 90.25 1052 ALA A CA 1
ATOM 8050 C C . ALA A 1 1052 ? -12.510 3.341 30.955 1.00 90.25 1052 ALA A C 1
ATOM 8052 O O . ALA A 1 1052 ? -13.464 2.564 30.937 1.00 90.25 1052 ALA A O 1
ATOM 8053 N N . ALA A 1 1053 ? -12.011 3.865 29.827 1.00 92.62 1053 ALA A N 1
ATOM 8054 C CA . ALA A 1 1053 ? -12.458 3.445 28.497 1.00 92.62 1053 ALA A CA 1
ATOM 8055 C C . ALA A 1 1053 ? -11.932 2.043 28.153 1.00 92.62 1053 ALA A C 1
ATOM 8057 O O . ALA A 1 1053 ? -12.696 1.223 27.648 1.00 92.62 1053 ALA A O 1
ATOM 8058 N N . LEU A 1 1054 ? -10.670 1.738 28.493 1.00 92.31 1054 LEU A N 1
ATOM 8059 C CA . LEU A 1 1054 ? -10.107 0.390 28.356 1.00 92.31 1054 LEU A CA 1
ATOM 8060 C C . LEU A 1 1054 ? -10.886 -0.629 29.194 1.00 92.31 1054 LEU A C 1
ATOM 8062 O O . LEU A 1 1054 ? -11.247 -1.679 28.671 1.00 92.31 1054 LEU A O 1
ATOM 8066 N N . ASP A 1 1055 ? -11.192 -0.309 30.453 1.00 92.75 1055 ASP A N 1
ATOM 8067 C CA . ASP A 1 1055 ? -11.960 -1.181 31.346 1.00 92.75 1055 ASP A CA 1
ATOM 8068 C C . ASP A 1 1055 ? -13.382 -1.434 30.825 1.00 92.75 1055 ASP A C 1
ATOM 8070 O O . ASP A 1 1055 ? -13.841 -2.580 30.814 1.00 92.75 1055 ASP A O 1
ATOM 8074 N N . LEU A 1 1056 ? -14.069 -0.385 30.352 1.00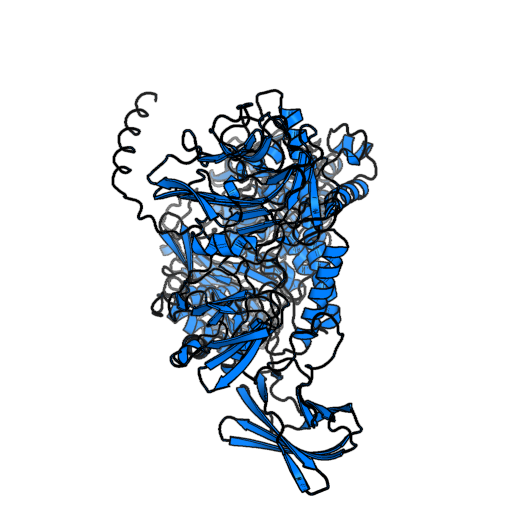 95.56 1056 LEU A N 1
ATOM 8075 C CA . LEU A 1 1056 ? -15.395 -0.517 29.751 1.00 95.56 1056 LEU A CA 1
ATOM 8076 C C . LEU A 1 1056 ? -15.346 -1.406 28.503 1.00 95.56 1056 LEU A C 1
ATOM 8078 O O . LEU A 1 1056 ? -16.115 -2.364 28.414 1.00 95.56 1056 LEU A O 1
ATOM 8082 N N . TRP A 1 1057 ? -14.425 -1.131 27.576 1.00 96.75 1057 TRP A N 1
ATOM 8083 C CA . TRP A 1 1057 ? -14.271 -1.895 26.337 1.00 96.75 1057 TRP A CA 1
ATOM 8084 C C . TRP A 1 1057 ? -13.940 -3.366 26.610 1.00 96.75 1057 TRP A C 1
ATOM 8086 O O . TRP A 1 1057 ? -14.605 -4.260 26.084 1.00 96.75 1057 TRP A O 1
ATOM 8096 N N . ARG A 1 1058 ? -12.992 -3.633 27.519 1.00 95.44 1058 ARG A N 1
ATOM 8097 C CA . ARG A 1 1058 ? -12.642 -4.991 27.961 1.00 95.44 1058 ARG A CA 1
ATOM 8098 C C . ARG A 1 1058 ? -13.851 -5.731 28.510 1.00 95.44 1058 ARG A C 1
ATOM 8100 O O . ARG A 1 1058 ? -14.092 -6.863 28.109 1.00 95.44 1058 ARG A O 1
ATOM 8107 N N . SER A 1 1059 ? -14.647 -5.083 29.363 1.00 95.19 1059 SER A N 1
ATOM 8108 C CA . SER A 1 1059 ? -15.828 -5.718 29.957 1.00 95.19 1059 SER A CA 1
ATOM 8109 C C . SER A 1 1059 ? -16.857 -6.164 28.909 1.00 95.19 1059 SER A C 1
ATOM 8111 O O . SER A 1 1059 ? -17.535 -7.175 29.103 1.00 95.19 1059 SER A O 1
ATOM 8113 N N . VAL A 1 1060 ? -16.967 -5.445 27.784 1.00 95.69 1060 VAL A N 1
ATOM 8114 C CA . VAL A 1 1060 ? -17.849 -5.814 26.666 1.00 95.69 1060 VAL A CA 1
ATOM 8115 C C . VAL A 1 1060 ? -17.339 -7.078 25.969 1.00 95.69 1060 VAL A C 1
ATOM 8117 O O . VAL A 1 1060 ? -18.130 -7.989 25.708 1.00 95.69 1060 VAL A O 1
ATOM 8120 N N . LEU A 1 1061 ? -16.030 -7.158 25.715 1.00 96.38 1061 LEU A N 1
ATOM 8121 C CA . LEU A 1 1061 ? -15.395 -8.300 25.048 1.00 96.38 1061 LEU A CA 1
ATOM 8122 C C . LEU A 1 1061 ? -15.342 -9.549 25.947 1.00 96.38 1061 LEU A C 1
ATOM 8124 O O . LEU A 1 1061 ? -15.681 -10.643 25.497 1.00 96.38 1061 LEU A O 1
ATOM 8128 N N . GLU A 1 1062 ? -15.035 -9.398 27.236 1.00 94.50 1062 GLU A N 1
ATOM 8129 C CA . GLU A 1 1062 ? -15.026 -10.505 28.207 1.00 94.50 1062 GLU A CA 1
ATOM 8130 C C . GLU A 1 1062 ? -16.420 -11.110 28.394 1.00 94.50 1062 GLU A C 1
ATOM 8132 O O . GLU A 1 1062 ? -16.583 -12.332 28.384 1.00 94.50 1062 GLU A O 1
ATOM 8137 N N . LYS A 1 1063 ? -17.469 -10.277 28.456 1.00 94.50 1063 LYS A N 1
ATOM 8138 C CA . LYS A 1 1063 ? -18.860 -10.763 28.463 1.00 94.50 1063 LYS A CA 1
ATOM 8139 C C . LYS A 1 1063 ? -19.216 -11.534 27.193 1.00 94.50 1063 LYS A C 1
ATOM 8141 O O . LYS A 1 1063 ? -20.200 -12.275 27.180 1.00 94.50 1063 LYS A O 1
ATOM 8146 N N . ALA A 1 1064 ? -18.502 -11.337 26.083 1.00 94.19 1064 ALA A N 1
ATOM 8147 C CA . ALA A 1 1064 ? -18.678 -12.116 24.850 1.00 94.19 1064 ALA A CA 1
ATOM 8148 C C . ALA A 1 1064 ? -17.951 -13.468 24.892 1.00 94.19 1064 ALA A C 1
ATOM 8150 O O . ALA A 1 1064 ? -17.981 -14.220 23.919 1.00 94.19 1064 ALA A O 1
ATOM 8151 N N . GLY A 1 1065 ? -17.336 -13.798 26.030 1.00 91.31 1065 GLY A N 1
ATOM 8152 C CA . GLY A 1 1065 ? -16.600 -15.035 26.229 1.00 91.31 1065 GLY A CA 1
ATOM 8153 C C . GLY A 1 1065 ? -15.250 -15.032 25.523 1.00 91.31 1065 GLY A C 1
ATOM 8154 O O . GLY A 1 1065 ? -14.766 -16.109 25.187 1.00 91.31 1065 GLY A O 1
ATOM 8155 N N . VAL A 1 1066 ? -14.670 -13.862 25.250 1.00 91.50 1066 VAL A N 1
ATOM 8156 C CA . VAL A 1 1066 ? -13.302 -13.739 24.739 1.00 91.50 1066 VAL A CA 1
ATOM 8157 C C . VAL A 1 1066 ? -12.396 -13.349 25.899 1.00 91.50 1066 VAL A C 1
ATOM 8159 O O . VAL A 1 1066 ? -12.695 -12.396 26.613 1.00 91.50 1066 VAL A O 1
ATOM 8162 N N . ALA A 1 1067 ? -11.294 -14.069 26.088 1.00 86.88 1067 ALA A N 1
ATOM 8163 C CA . ALA A 1 1067 ? -10.274 -13.712 27.068 1.00 86.88 1067 ALA A CA 1
ATOM 8164 C C . ALA A 1 1067 ? -9.132 -12.936 26.386 1.00 86.88 1067 ALA A C 1
ATOM 8166 O O . ALA A 1 1067 ? -8.784 -13.261 25.245 1.00 86.88 1067 ALA A O 1
ATOM 8167 N N . PRO A 1 1068 ? -8.545 -11.920 27.042 1.00 89.56 1068 PRO A N 1
ATOM 8168 C CA . PRO A 1 1068 ? -7.314 -11.315 26.550 1.00 89.56 1068 PRO A CA 1
ATOM 8169 C C . PRO A 1 1068 ? -6.180 -12.344 26.625 1.00 89.56 1068 PRO A C 1
ATOM 8171 O O . PRO A 1 1068 ? -6.167 -13.187 27.519 1.00 89.56 1068 PRO A O 1
ATOM 8174 N N . ARG A 1 1069 ? -5.217 -12.290 25.699 1.00 87.31 1069 ARG A N 1
ATOM 8175 C CA . ARG A 1 1069 ? -4.062 -13.210 25.731 1.00 87.31 1069 ARG A CA 1
ATOM 8176 C C . ARG A 1 1069 ? -3.024 -12.800 26.758 1.00 87.31 1069 ARG A C 1
ATOM 8178 O O . ARG A 1 1069 ? -2.333 -13.641 27.336 1.00 87.31 1069 ARG A O 1
ATOM 8185 N N . TRP A 1 1070 ? -2.902 -11.496 26.953 1.00 90.75 1070 TRP A N 1
ATOM 8186 C CA . TRP A 1 1070 ? -1.970 -10.913 27.890 1.00 90.75 1070 TRP A CA 1
ATOM 8187 C C . TRP A 1 1070 ? -2.537 -9.638 28.498 1.00 90.75 1070 TRP A C 1
ATOM 8189 O O . TRP A 1 1070 ? -3.416 -8.990 27.932 1.00 90.75 1070 TRP A O 1
ATOM 8199 N N . ARG A 1 1071 ? -2.004 -9.257 29.654 1.00 90.38 1071 ARG A N 1
ATOM 8200 C CA . ARG A 1 1071 ? -2.294 -7.979 30.297 1.00 90.38 1071 ARG A CA 1
ATOM 8201 C C . ARG A 1 1071 ? -1.040 -7.449 30.968 1.00 90.38 1071 ARG A C 1
ATOM 8203 O O . ARG A 1 1071 ? -0.382 -8.175 31.704 1.00 90.38 1071 ARG A O 1
ATOM 8210 N N . LEU A 1 1072 ? -0.735 -6.172 30.754 1.00 88.88 1072 LEU A N 1
ATOM 8211 C CA . LEU A 1 1072 ? 0.275 -5.484 31.552 1.00 88.88 1072 LEU A CA 1
ATOM 8212 C C . LEU A 1 1072 ? -0.349 -5.021 32.875 1.00 88.88 1072 LEU A C 1
ATOM 8214 O O . LEU A 1 1072 ? -1.360 -4.316 32.882 1.00 88.88 1072 LEU A O 1
ATOM 8218 N N . VAL A 1 1073 ? 0.279 -5.391 33.986 1.00 88.25 1073 VAL A N 1
ATOM 8219 C CA . VAL A 1 1073 ? 0.040 -4.828 35.316 1.00 88.25 1073 VAL A CA 1
ATOM 8220 C C . VAL A 1 1073 ? 1.219 -3.906 35.624 1.00 88.25 1073 VAL A C 1
ATOM 8222 O O . VAL A 1 1073 ? 2.266 -4.394 36.047 1.00 88.25 1073 VAL A O 1
ATOM 8225 N N . PRO A 1 1074 ? 1.106 -2.594 35.349 1.00 82.56 1074 PRO A N 1
ATOM 8226 C CA . PRO A 1 1074 ? 2.209 -1.668 35.573 1.00 82.56 1074 PRO A CA 1
ATOM 8227 C C . PRO A 1 1074 ? 2.493 -1.503 37.070 1.00 82.56 1074 PRO A C 1
ATOM 8229 O O . PRO A 1 1074 ? 1.589 -1.616 37.901 1.00 82.56 1074 PRO A O 1
ATOM 8232 N N . ASP A 1 1075 ? 3.742 -1.185 37.405 1.00 81.00 1075 ASP A N 1
ATOM 8233 C CA . ASP A 1 1075 ? 4.128 -0.747 38.746 1.00 81.00 1075 ASP A CA 1
ATOM 8234 C C . ASP A 1 1075 ? 3.305 0.505 39.131 1.00 81.00 1075 ASP A C 1
ATOM 8236 O O . ASP A 1 1075 ? 3.272 1.465 38.348 1.00 81.00 1075 ASP A O 1
ATOM 8240 N N . PRO A 1 1076 ? 2.643 0.536 40.308 1.00 66.88 1076 PRO A N 1
ATOM 8241 C CA . PRO A 1 1076 ? 1.885 1.697 40.780 1.00 66.88 1076 PRO A CA 1
ATOM 8242 C C . PRO A 1 1076 ? 2.666 3.019 40.733 1.00 66.88 1076 PRO A C 1
ATOM 8244 O O . PRO A 1 1076 ? 2.082 4.072 40.493 1.00 66.88 1076 PRO A O 1
ATOM 8247 N N . ALA A 1 1077 ? 3.994 2.993 40.887 1.00 63.50 1077 ALA A N 1
ATOM 8248 C CA . ALA A 1 1077 ? 4.819 4.199 40.790 1.00 63.50 1077 ALA A CA 1
ATOM 8249 C C . ALA A 1 1077 ? 4.851 4.821 39.372 1.00 63.50 1077 ALA A C 1
ATOM 8251 O O . ALA A 1 1077 ? 5.267 5.969 39.217 1.00 63.50 1077 ALA A O 1
ATOM 8252 N N . GLN A 1 1078 ? 4.417 4.098 38.328 1.00 62.66 1078 GLN A N 1
ATOM 8253 C CA . GLN A 1 1078 ? 4.346 4.593 36.946 1.00 62.66 1078 GLN A CA 1
ATOM 8254 C C . GLN A 1 1078 ? 2.980 5.219 36.570 1.00 62.66 1078 GLN A C 1
ATOM 8256 O O . GLN A 1 1078 ? 2.855 5.780 35.476 1.00 62.66 1078 GLN A O 1
ATOM 8261 N N . THR A 1 1079 ? 1.954 5.176 37.437 1.00 56.50 1079 THR A N 1
ATOM 8262 C CA . THR A 1 1079 ? 0.567 5.551 37.073 1.00 56.50 1079 THR A CA 1
ATOM 8263 C C . THR A 1 1079 ? 0.163 7.021 37.327 1.00 56.50 1079 THR A C 1
ATOM 8265 O O . THR A 1 1079 ? -0.854 7.464 36.793 1.00 56.50 1079 THR A O 1
ATOM 8268 N N . ASP A 1 1080 ? 0.971 7.826 38.030 1.00 41.50 1080 ASP A N 1
ATOM 8269 C CA . ASP A 1 1080 ? 0.550 9.095 38.678 1.00 41.50 1080 ASP A CA 1
ATOM 8270 C C . ASP A 1 1080 ? 0.670 10.416 37.865 1.00 41.50 1080 ASP A C 1
ATOM 8272 O O . ASP A 1 1080 ? 1.130 11.433 38.379 1.00 41.50 1080 ASP A O 1
ATOM 8276 N N . ALA A 1 1081 ? 0.209 10.496 36.611 1.00 44.38 1081 ALA A N 1
ATOM 8277 C CA . ALA A 1 1081 ? 0.097 11.812 35.941 1.00 44.38 1081 ALA A CA 1
ATOM 8278 C C . ALA A 1 1081 ? -1.180 11.997 35.100 1.00 44.38 1081 ALA A C 1
ATOM 8280 O O . ALA A 1 1081 ? -1.676 11.084 34.441 1.00 44.38 1081 ALA A O 1
ATOM 8281 N N . VAL A 1 1082 ? -1.738 13.207 35.145 1.00 37.81 1082 VAL A N 1
ATOM 8282 C CA . VAL A 1 1082 ? -3.018 13.577 34.518 1.00 37.81 1082 VAL A CA 1
ATOM 8283 C C . VAL A 1 1082 ? -2.838 13.779 33.006 1.00 37.81 1082 VAL A C 1
ATOM 8285 O O . VAL A 1 1082 ? -1.864 14.391 32.576 1.00 37.81 1082 VAL A O 1
ATOM 8288 N N . ALA A 1 1083 ? -3.765 13.251 32.199 1.00 40.69 1083 ALA A N 1
ATOM 8289 C CA . ALA A 1 1083 ? -3.726 13.293 30.734 1.00 40.69 1083 ALA A CA 1
ATOM 8290 C C . ALA A 1 1083 ? -4.494 14.492 30.140 1.00 40.69 1083 ALA A C 1
ATOM 8292 O O . ALA A 1 1083 ? -5.551 14.868 30.646 1.00 40.69 1083 ALA A O 1
ATOM 8293 N N . ASP A 1 1084 ? -3.996 15.031 29.022 1.00 39.75 1084 ASP A N 1
ATOM 8294 C CA . ASP A 1 1084 ? -4.742 15.916 28.117 1.00 39.75 1084 ASP A CA 1
ATOM 8295 C C . ASP A 1 1084 ? -5.667 15.058 27.223 1.00 39.75 1084 ASP A C 1
ATOM 8297 O O . ASP A 1 1084 ? -5.171 14.171 26.522 1.00 39.75 1084 ASP A O 1
ATOM 8301 N N . PRO A 1 1085 ? -6.991 15.291 27.202 1.00 37.25 1085 PRO A N 1
ATOM 8302 C CA . PRO A 1 1085 ? -7.955 14.491 26.440 1.00 37.25 1085 PRO A CA 1
ATOM 8303 C C . PRO A 1 1085 ? -7.833 14.598 24.909 1.00 37.25 1085 PRO A C 1
ATOM 8305 O O . PRO A 1 1085 ? -8.493 13.843 24.201 1.00 37.25 1085 PRO A O 1
ATOM 8308 N N . THR A 1 1086 ? -7.011 15.509 24.379 1.00 38.22 1086 THR A N 1
ATOM 8309 C CA . THR A 1 1086 ? -6.802 15.688 22.929 1.00 38.22 1086 THR A CA 1
ATOM 8310 C C . THR A 1 1086 ? -5.401 15.304 22.453 1.00 38.22 1086 THR A C 1
ATOM 8312 O O . THR A 1 1086 ? -5.204 15.097 21.258 1.00 38.22 1086 THR A O 1
ATOM 8315 N N . GLN A 1 1087 ? -4.435 15.175 23.371 1.00 41.66 1087 GLN A N 1
ATOM 8316 C CA . GLN A 1 1087 ? -3.034 14.858 23.050 1.00 41.66 1087 GLN A CA 1
ATOM 8317 C C . GLN A 1 1087 ? -2.458 13.658 23.820 1.00 41.66 1087 GLN A C 1
ATOM 8319 O O . GLN A 1 1087 ? -1.362 13.205 23.497 1.00 41.66 1087 GLN A O 1
ATOM 8324 N N . GLY A 1 1088 ? -3.179 13.119 24.809 1.00 49.25 1088 GLY A N 1
ATOM 8325 C CA . GLY A 1 1088 ? -2.696 12.060 25.697 1.00 49.25 1088 GLY A CA 1
ATOM 8326 C C . GLY A 1 1088 ? -1.475 12.450 26.539 1.00 49.25 1088 GLY A C 1
ATOM 8327 O O . GLY A 1 1088 ? -0.928 13.548 26.449 1.00 49.25 1088 GLY A O 1
ATOM 8328 N N . ARG A 1 1089 ? -1.026 11.517 27.386 1.00 50.66 1089 ARG A N 1
ATOM 8329 C CA . ARG A 1 1089 ? 0.277 11.577 28.072 1.00 50.66 1089 ARG A CA 1
ATOM 8330 C C . ARG A 1 1089 ? 1.385 11.307 27.037 1.00 50.66 1089 ARG A C 1
ATOM 8332 O O . ARG A 1 1089 ? 1.503 10.170 26.580 1.00 50.66 1089 ARG A O 1
ATOM 8339 N N . LYS A 1 1090 ? 2.220 12.295 26.681 1.00 51.19 1090 LYS A N 1
ATOM 8340 C CA . LYS A 1 1090 ? 3.437 12.100 25.842 1.00 51.19 1090 LYS A CA 1
ATOM 8341 C C . LYS A 1 1090 ? 4.656 11.598 26.634 1.00 51.19 1090 LYS A C 1
ATOM 8343 O O . LYS A 1 1090 ? 5.641 11.146 26.055 1.00 51.19 1090 LYS A O 1
ATOM 8348 N N . ASP A 1 1091 ? 4.550 11.581 27.960 1.00 55.28 1091 ASP A N 1
ATOM 8349 C CA . ASP A 1 1091 ? 5.567 11.213 28.957 1.00 55.28 1091 ASP A CA 1
ATOM 8350 C C . ASP A 1 1091 ? 5.537 9.738 29.420 1.00 55.28 1091 ASP A C 1
ATOM 8352 O O . ASP A 1 1091 ? 6.530 9.244 29.938 1.00 55.28 1091 ASP A O 1
ATOM 8356 N N . VAL A 1 1092 ? 4.432 9.012 29.223 1.00 70.06 1092 VAL A N 1
ATOM 8357 C CA . VAL A 1 1092 ? 4.333 7.555 29.497 1.00 70.06 1092 VAL A CA 1
ATOM 8358 C C . VAL A 1 1092 ? 5.146 6.660 28.546 1.00 70.06 1092 VAL A C 1
ATOM 8360 O O . VAL A 1 1092 ? 5.655 7.090 27.517 1.00 70.06 1092 VAL A O 1
ATOM 8363 N N . SER A 1 1093 ? 5.296 5.383 28.875 1.00 80.88 1093 SER A N 1
ATOM 8364 C CA . SER A 1 1093 ? 5.769 4.385 27.916 1.00 80.88 1093 SER A CA 1
ATOM 8365 C C . SER A 1 1093 ? 4.632 3.916 27.006 1.00 80.88 1093 SER A C 1
ATOM 8367 O O . SER A 1 1093 ? 3.459 3.956 27.378 1.00 80.88 1093 SER A O 1
ATOM 8369 N N . LEU A 1 1094 ? 4.978 3.466 25.801 1.00 86.88 1094 LEU A N 1
ATOM 8370 C CA . LEU A 1 1094 ? 4.107 2.656 24.954 1.00 86.88 1094 LEU A CA 1
ATOM 8371 C C . LEU A 1 1094 ? 4.631 1.227 24.971 1.00 86.88 1094 LEU A C 1
ATOM 8373 O O . LEU A 1 1094 ? 5.518 0.872 24.197 1.00 86.88 1094 LEU A O 1
ATOM 8377 N N . PHE A 1 1095 ? 4.095 0.434 25.889 1.00 90.12 1095 PHE A N 1
ATOM 8378 C CA . PHE A 1 1095 ? 4.380 -0.990 25.968 1.00 90.12 1095 PHE A CA 1
ATOM 8379 C C . PHE A 1 1095 ? 3.605 -1.762 24.899 1.00 90.12 1095 PHE A C 1
ATOM 8381 O O . PHE A 1 1095 ? 2.450 -1.443 24.611 1.00 90.12 1095 PHE A O 1
ATOM 8388 N N . ASP A 1 1096 ? 4.229 -2.789 24.341 1.00 92.12 1096 ASP A N 1
ATOM 8389 C CA . ASP A 1 1096 ? 3.597 -3.769 23.473 1.00 92.12 1096 ASP A CA 1
ATOM 8390 C C . ASP A 1 1096 ? 4.061 -5.183 23.825 1.00 92.12 1096 ASP A C 1
ATOM 8392 O O . ASP A 1 1096 ? 5.234 -5.395 24.152 1.00 92.12 1096 ASP A O 1
ATOM 8396 N N . ALA A 1 1097 ? 3.140 -6.139 23.708 1.00 93.19 1097 ALA A N 1
ATOM 8397 C CA . ALA A 1 1097 ? 3.442 -7.558 23.747 1.00 93.19 1097 ALA A CA 1
ATOM 8398 C C . ALA A 1 1097 ? 2.770 -8.261 22.561 1.00 93.19 1097 ALA A C 1
ATOM 8400 O O . ALA A 1 1097 ? 1.553 -8.217 22.397 1.00 93.19 1097 ALA A O 1
ATOM 8401 N N . SER A 1 1098 ? 3.565 -8.946 21.743 1.00 92.56 1098 SER A N 1
ATOM 8402 C CA . SER A 1 1098 ? 3.070 -9.828 20.681 1.00 92.56 1098 SER A CA 1
ATOM 8403 C C . SER A 1 1098 ? 3.390 -11.270 21.029 1.00 92.56 1098 SER A C 1
ATOM 8405 O O . SER A 1 1098 ? 4.485 -11.545 21.518 1.00 92.56 1098 SER A O 1
ATOM 8407 N N . VAL A 1 1099 ? 2.465 -12.196 20.772 1.00 92.19 1099 VAL A N 1
ATOM 8408 C CA . VAL A 1 1099 ? 2.703 -13.617 21.045 1.00 92.19 1099 VAL A CA 1
ATOM 8409 C C . VAL A 1 1099 ? 2.558 -14.458 19.793 1.00 92.19 1099 VAL A C 1
ATOM 8411 O O . VAL A 1 1099 ? 1.594 -14.309 19.044 1.00 92.19 1099 VAL A O 1
ATOM 8414 N N . ARG A 1 1100 ? 3.521 -15.360 19.598 1.00 92.50 1100 ARG A N 1
ATOM 8415 C CA . ARG A 1 1100 ? 3.517 -16.363 18.536 1.00 92.50 1100 ARG A CA 1
ATOM 8416 C C . ARG A 1 1100 ? 3.744 -17.749 19.125 1.00 92.50 1100 ARG A C 1
ATOM 8418 O O . ARG A 1 1100 ? 4.513 -17.893 20.071 1.00 92.50 1100 ARG A O 1
ATOM 8425 N N . SER A 1 1101 ? 3.119 -18.762 18.548 1.00 91.38 1101 SER A N 1
ATOM 8426 C CA . SER A 1 1101 ? 3.297 -20.161 18.905 1.00 91.38 1101 SER A CA 1
ATOM 8427 C C . SER A 1 1101 ? 4.098 -20.906 17.834 1.00 91.38 1101 SER A C 1
ATOM 8429 O O . SER A 1 1101 ? 4.075 -20.559 16.649 1.00 91.38 1101 SER A O 1
ATOM 8431 N N . LYS A 1 1102 ? 4.831 -21.937 18.257 1.00 91.56 1102 LYS A N 1
ATOM 8432 C CA . LYS A 1 1102 ? 5.469 -22.922 17.376 1.00 91.56 1102 LYS A CA 1
ATOM 8433 C C . LYS A 1 1102 ? 4.863 -24.288 17.652 1.00 91.56 1102 LYS A C 1
ATOM 8435 O O . LYS A 1 1102 ? 4.880 -24.748 18.796 1.00 91.56 1102 LYS A O 1
ATOM 8440 N N . ASP A 1 1103 ? 4.272 -24.894 16.625 1.00 86.19 1103 ASP A N 1
ATOM 8441 C CA . ASP A 1 1103 ? 3.616 -26.211 16.672 1.00 86.19 1103 ASP A CA 1
ATOM 8442 C C . ASP A 1 1103 ? 2.591 -26.383 17.819 1.00 86.19 1103 ASP A C 1
ATOM 8444 O O . ASP A 1 1103 ? 2.299 -27.501 18.247 1.00 86.19 1103 ASP A O 1
ATOM 8448 N N . GLY A 1 1104 ? 2.070 -25.273 18.363 1.00 82.81 1104 GLY A N 1
ATOM 8449 C CA . GLY A 1 1104 ? 1.210 -25.248 19.550 1.00 82.81 1104 GLY A CA 1
ATOM 8450 C C . GLY A 1 1104 ? 1.876 -25.739 20.845 1.00 82.81 1104 GLY A C 1
ATOM 8451 O O . GLY A 1 1104 ? 1.171 -26.096 21.786 1.00 82.81 1104 GLY A O 1
ATOM 8452 N N . ARG A 1 1105 ? 3.212 -25.816 20.909 1.00 85.62 1105 ARG A N 1
ATOM 8453 C CA . ARG A 1 1105 ? 3.974 -26.398 22.039 1.00 85.62 1105 ARG A CA 1
ATOM 8454 C C . ARG A 1 1105 ? 5.002 -25.467 22.659 1.00 85.62 1105 ARG A C 1
ATOM 8456 O O . ARG A 1 1105 ? 5.455 -25.722 23.774 1.00 85.62 1105 ARG A O 1
ATOM 8463 N N . GLU A 1 1106 ? 5.369 -24.414 21.949 1.00 91.62 1106 GLU A N 1
ATOM 8464 C CA . GLU A 1 1106 ? 6.288 -23.381 22.415 1.00 91.62 1106 GLU A CA 1
ATOM 8465 C C . GLU A 1 1106 ? 5.642 -22.023 22.157 1.00 91.62 1106 GLU A C 1
ATOM 8467 O O . GLU A 1 1106 ? 5.018 -21.833 21.110 1.00 91.62 1106 GLU A O 1
ATOM 8472 N N . LEU A 1 1107 ? 5.795 -21.086 23.091 1.00 93.06 1107 LEU A N 1
ATOM 8473 C CA . LEU A 1 1107 ? 5.343 -19.708 22.933 1.00 93.06 1107 LEU A CA 1
ATOM 8474 C C . LEU A 1 1107 ? 6.533 -18.759 22.916 1.00 93.06 1107 LEU A C 1
ATOM 8476 O O . LEU A 1 1107 ? 7.466 -18.884 23.707 1.00 93.06 1107 LEU A O 1
ATOM 8480 N N . PHE A 1 1108 ? 6.453 -17.771 22.038 1.00 95.88 1108 PHE A N 1
ATOM 8481 C CA . PHE A 1 1108 ? 7.397 -16.676 21.919 1.00 95.88 1108 PHE A CA 1
ATOM 8482 C C . PHE A 1 1108 ? 6.671 -15.369 22.186 1.00 95.88 1108 PHE A C 1
ATOM 8484 O O . PHE A 1 1108 ? 5.766 -15.001 21.436 1.00 95.88 1108 PHE A O 1
ATOM 8491 N N . VAL A 1 1109 ? 7.065 -14.671 23.248 1.00 95.81 1109 VAL A N 1
ATOM 8492 C CA . VAL A 1 1109 ? 6.470 -13.388 23.636 1.00 95.81 1109 VAL A CA 1
ATOM 8493 C C . VAL A 1 1109 ? 7.473 -12.273 23.365 1.00 95.81 1109 VAL A C 1
ATOM 8495 O O . VAL A 1 1109 ? 8.533 -12.209 23.985 1.00 95.81 1109 VAL A O 1
ATOM 8498 N N . PHE A 1 1110 ? 7.130 -11.389 22.438 1.00 96.56 1110 PHE A N 1
ATOM 8499 C CA . PHE A 1 1110 ? 7.944 -10.261 22.005 1.00 96.56 1110 PHE A CA 1
ATOM 8500 C C . PHE A 1 1110 ? 7.492 -9.022 22.764 1.00 96.56 1110 PHE A C 1
ATOM 8502 O O . PHE A 1 1110 ? 6.380 -8.542 22.555 1.00 96.56 1110 PHE A O 1
ATOM 8509 N N . LEU A 1 1111 ? 8.342 -8.537 23.662 1.00 96.69 1111 LEU A N 1
ATOM 8510 C CA . LEU A 1 1111 ? 8.081 -7.379 24.505 1.00 96.69 1111 LEU A CA 1
ATOM 8511 C C . LEU A 1 1111 ? 8.872 -6.186 23.999 1.00 96.69 1111 LEU A C 1
ATOM 8513 O O . LEU A 1 1111 ? 10.094 -6.274 23.857 1.00 96.69 1111 LEU A O 1
ATOM 8517 N N . THR A 1 1112 ? 8.189 -5.062 23.820 1.00 94.69 1112 THR A N 1
ATOM 8518 C CA . THR A 1 1112 ? 8.815 -3.803 23.421 1.00 94.69 1112 THR A CA 1
ATOM 8519 C C . THR A 1 1112 ? 8.249 -2.659 24.246 1.00 94.69 1112 THR A C 1
ATOM 8521 O O . THR A 1 1112 ? 7.049 -2.589 24.495 1.00 94.69 1112 THR A O 1
ATOM 8524 N N . SER A 1 1113 ? 9.108 -1.733 24.664 1.00 91.50 1113 SER A N 1
ATOM 8525 C CA . SER A 1 1113 ? 8.690 -0.499 25.326 1.00 91.50 1113 SER A CA 1
ATOM 8526 C C . SER A 1 1113 ? 9.172 0.705 24.529 1.00 91.50 1113 SER A C 1
ATOM 8528 O O . SER A 1 1113 ? 10.368 0.964 24.460 1.00 91.50 1113 SER A O 1
ATOM 8530 N N . PHE A 1 1114 ? 8.269 1.443 23.884 1.00 87.56 1114 PHE A N 1
ATOM 8531 C CA . PHE A 1 1114 ? 8.606 2.649 23.126 1.00 87.56 1114 PHE A CA 1
ATOM 8532 C C . PHE A 1 1114 ? 8.470 3.915 23.989 1.00 87.56 1114 PHE A C 1
ATOM 8534 O O . PHE A 1 1114 ? 7.612 4.000 24.866 1.00 87.56 1114 PHE A O 1
ATOM 8541 N N . PHE A 1 1115 ? 9.277 4.938 23.682 1.00 83.06 1115 PHE A N 1
ATOM 8542 C CA . PHE A 1 1115 ? 9.246 6.309 24.238 1.00 83.06 1115 PHE A CA 1
ATOM 8543 C C . PHE A 1 1115 ? 9.576 6.491 25.731 1.00 83.06 1115 PHE A C 1
ATOM 8545 O O . PHE A 1 1115 ? 10.148 7.519 26.081 1.00 83.06 1115 PHE A O 1
ATOM 8552 N N . GLY A 1 1116 ? 9.280 5.524 26.594 1.00 83.81 1116 GLY A N 1
ATOM 8553 C CA . GLY A 1 1116 ? 9.568 5.561 28.030 1.00 83.81 1116 GLY A CA 1
ATOM 8554 C C . GLY A 1 1116 ? 9.831 4.153 28.565 1.00 83.81 1116 GLY A C 1
ATOM 8555 O O . GLY A 1 1116 ? 9.592 3.200 27.835 1.00 83.81 1116 GLY A O 1
ATOM 8556 N N . PRO A 1 1117 ? 10.330 3.991 29.800 1.00 87.50 1117 PRO A N 1
ATOM 8557 C CA . PRO A 1 1117 ? 10.527 2.676 30.406 1.00 87.50 1117 PRO A CA 1
ATOM 8558 C C . PRO A 1 1117 ? 9.203 2.032 30.850 1.00 87.50 1117 PRO A C 1
ATOM 8560 O O . PRO A 1 1117 ? 8.261 2.724 31.249 1.00 87.50 1117 PRO A O 1
ATOM 8563 N N . THR A 1 1118 ? 9.152 0.702 30.876 1.00 89.25 1118 THR A N 1
ATOM 8564 C CA . THR A 1 1118 ? 8.019 -0.072 31.410 1.00 89.25 1118 THR A CA 1
ATOM 8565 C C . THR A 1 1118 ? 8.491 -0.977 32.538 1.00 89.25 1118 THR A C 1
ATOM 8567 O O . THR A 1 1118 ? 9.399 -1.784 32.335 1.00 89.25 1118 THR A O 1
ATOM 8570 N N . LYS A 1 1119 ? 7.849 -0.855 33.704 1.00 91.38 1119 LYS A N 1
ATOM 8571 C CA . LYS A 1 1119 ? 8.047 -1.727 34.864 1.00 91.38 1119 LYS A CA 1
ATOM 8572 C C . LYS A 1 1119 ? 6.717 -2.292 35.347 1.00 91.38 1119 LYS A C 1
ATOM 8574 O O . LYS A 1 1119 ? 5.717 -1.578 35.353 1.00 91.38 1119 LYS A O 1
ATOM 8579 N N . GLY A 1 1120 ? 6.710 -3.555 35.752 1.00 91.19 1120 GLY A N 1
ATOM 8580 C CA . GLY A 1 1120 ? 5.523 -4.233 36.272 1.00 91.19 1120 GLY A CA 1
ATOM 8581 C C . GLY A 1 1120 ? 5.544 -5.723 35.963 1.00 91.19 1120 GLY A C 1
ATOM 8582 O O . GLY A 1 1120 ? 6.611 -6.292 35.754 1.00 91.19 1120 GLY A O 1
ATOM 8583 N N . ASP A 1 1121 ? 4.366 -6.330 35.871 1.00 91.94 1121 ASP A N 1
ATOM 8584 C CA . ASP A 1 1121 ? 4.196 -7.736 35.509 1.00 91.94 1121 ASP A CA 1
ATOM 8585 C C . ASP A 1 1121 ? 3.410 -7.872 34.204 1.00 91.94 1121 ASP A C 1
ATOM 8587 O O . ASP A 1 1121 ? 2.371 -7.239 34.008 1.00 91.94 1121 ASP A O 1
ATOM 8591 N N . LEU A 1 1122 ? 3.866 -8.756 33.324 1.00 93.56 1122 LEU A N 1
ATOM 8592 C CA . LEU A 1 1122 ? 3.061 -9.291 32.238 1.00 93.56 1122 LEU A CA 1
ATOM 8593 C C . LEU A 1 1122 ? 2.291 -10.507 32.752 1.00 93.56 1122 LEU A C 1
ATOM 8595 O O . LEU A 1 1122 ? 2.889 -11.499 33.165 1.00 93.56 1122 LEU A O 1
ATOM 8599 N N . LEU A 1 1123 ? 0.967 -10.441 32.687 1.00 92.75 1123 LEU A N 1
ATOM 8600 C CA . LEU A 1 1123 ? 0.090 -11.586 32.893 1.00 92.75 1123 LEU A CA 1
ATOM 8601 C C . LEU A 1 1123 ? -0.174 -12.242 31.545 1.00 92.75 1123 LEU A C 1
ATOM 8603 O O . LEU A 1 1123 ? -0.631 -11.568 30.625 1.00 92.75 1123 LEU A O 1
ATOM 8607 N N . LEU A 1 1124 ? 0.083 -13.540 31.436 1.00 91.19 1124 LEU A N 1
ATOM 8608 C CA . LEU A 1 1124 ? -0.278 -14.363 30.286 1.00 91.19 1124 LEU A CA 1
ATOM 8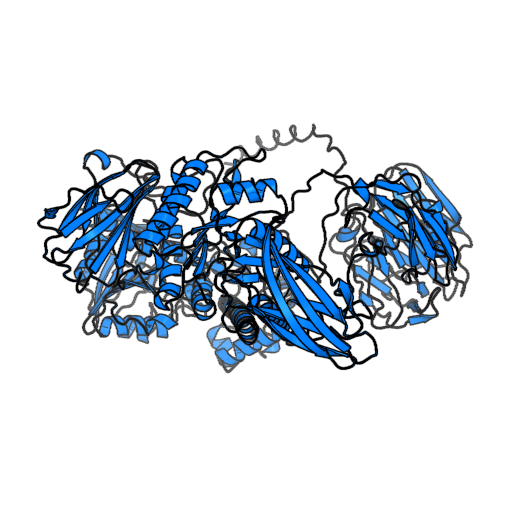609 C C . LEU A 1 1124 ? -1.412 -15.309 30.673 1.00 91.19 1124 LEU A C 1
ATOM 8611 O O . LEU A 1 1124 ? -1.331 -16.017 31.681 1.00 91.19 1124 LEU A O 1
ATOM 8615 N N . THR A 1 1125 ? -2.455 -15.359 29.852 1.00 87.38 1125 THR A N 1
ATOM 8616 C CA . THR A 1 1125 ? -3.627 -16.208 30.097 1.00 87.38 1125 THR A CA 1
ATOM 8617 C C . THR A 1 1125 ? -3.369 -17.628 29.603 1.00 87.38 1125 THR A C 1
ATOM 8619 O O . THR A 1 1125 ? -3.955 -18.048 28.621 1.00 87.38 1125 THR A O 1
ATOM 8622 N N . LEU A 1 1126 ? -2.453 -18.364 30.230 1.00 84.38 1126 LEU A N 1
ATOM 8623 C CA . LEU A 1 1126 ? -2.101 -19.732 29.822 1.00 84.38 1126 LEU A CA 1
ATOM 8624 C C . LEU A 1 1126 ? -3.058 -20.780 30.429 1.00 84.38 1126 LEU A C 1
ATOM 8626 O O . LEU A 1 1126 ? -3.617 -20.529 31.498 1.00 84.38 1126 LEU A O 1
ATOM 8630 N N . PRO A 1 1127 ? -3.217 -21.967 29.809 1.00 80.12 1127 PRO A N 1
ATOM 8631 C CA . PRO A 1 1127 ? -3.901 -23.100 30.438 1.00 80.12 1127 PRO A CA 1
ATOM 8632 C C . PRO A 1 1127 ? -3.270 -23.503 31.784 1.00 80.12 1127 PRO A C 1
ATOM 8634 O O . PRO A 1 1127 ? -2.101 -23.207 32.042 1.00 80.12 1127 PRO A O 1
ATOM 8637 N N . ASP A 1 1128 ? -3.993 -24.246 32.622 1.00 78.25 1128 ASP A N 1
ATOM 8638 C CA . ASP A 1 1128 ? -3.433 -24.777 33.872 1.00 78.25 1128 ASP A CA 1
ATOM 8639 C C . ASP A 1 1128 ? -2.243 -25.708 33.586 1.00 78.25 1128 ASP A C 1
ATOM 8641 O O . ASP A 1 1128 ? -2.369 -26.730 32.905 1.00 78.25 1128 ASP A O 1
ATOM 8645 N N . GLY A 1 1129 ? -1.069 -25.367 34.118 1.00 78.69 1129 GLY A N 1
ATOM 8646 C CA . GLY A 1 1129 ? 0.156 -26.112 33.852 1.00 78.69 1129 GLY A CA 1
ATOM 8647 C C . GLY A 1 1129 ? 1.389 -25.524 34.531 1.00 78.69 1129 GLY A C 1
ATOM 8648 O O . GLY A 1 1129 ? 1.360 -24.431 35.092 1.00 78.69 1129 GLY A O 1
ATOM 8649 N N . ALA A 1 1130 ? 2.487 -26.278 34.482 1.00 84.38 1130 ALA A N 1
ATOM 8650 C CA . ALA A 1 1130 ? 3.806 -25.791 34.868 1.00 84.38 1130 ALA A CA 1
ATOM 8651 C C . ALA A 1 1130 ? 4.561 -25.347 33.612 1.00 84.38 1130 ALA A C 1
ATOM 8653 O O . ALA A 1 1130 ? 4.648 -26.111 32.649 1.00 84.38 1130 ALA A O 1
ATOM 8654 N N . TYR A 1 1131 ? 5.121 -24.142 33.640 1.00 88.81 1131 TYR A N 1
ATOM 8655 C CA . TYR A 1 1131 ? 5.818 -23.531 32.511 1.00 88.81 1131 TYR A CA 1
ATOM 8656 C C . TYR A 1 1131 ? 7.226 -23.105 32.921 1.00 88.81 1131 TYR A C 1
ATOM 8658 O O . TYR A 1 1131 ? 7.468 -22.783 34.083 1.00 88.81 1131 TYR A O 1
ATOM 8666 N N . SER A 1 1132 ? 8.143 -23.097 31.960 1.00 89.62 1132 SER A N 1
ATOM 8667 C CA . SER A 1 1132 ? 9.459 -22.469 32.087 1.00 89.62 1132 SER A CA 1
ATOM 8668 C C . SER A 1 1132 ? 9.582 -21.337 31.082 1.00 89.62 1132 SER A C 1
ATOM 8670 O O . SER A 1 1132 ? 9.146 -21.493 29.942 1.00 89.62 1132 SER A O 1
ATOM 8672 N N . ALA A 1 1133 ? 10.186 -20.225 31.501 1.00 93.12 1133 ALA A N 1
ATOM 8673 C CA . ALA A 1 1133 ? 10.454 -19.071 30.654 1.00 93.12 1133 ALA A CA 1
ATOM 8674 C C . ALA A 1 1133 ? 11.958 -18.764 30.631 1.00 93.12 1133 ALA A C 1
ATOM 8676 O O . ALA A 1 1133 ? 12.607 -18.713 31.678 1.00 93.12 1133 ALA A O 1
ATOM 8677 N N . THR A 1 1134 ? 12.500 -18.532 29.441 1.00 95.50 1134 THR A N 1
ATOM 8678 C CA . THR A 1 1134 ? 13.865 -18.038 29.227 1.00 95.50 1134 THR A CA 1
ATOM 8679 C C . THR A 1 1134 ? 13.844 -16.827 28.304 1.00 95.50 1134 THR A C 1
ATOM 8681 O O . THR A 1 1134 ? 12.887 -16.596 27.565 1.00 95.50 1134 THR A O 1
ATOM 8684 N N . ASP A 1 1135 ? 14.897 -16.023 28.343 1.00 95.56 1135 ASP A N 1
ATOM 8685 C CA . ASP A 1 1135 ? 15.141 -15.008 27.328 1.00 95.56 1135 ASP A CA 1
ATOM 8686 C C . ASP A 1 1135 ? 15.686 -15.692 26.063 1.00 95.56 1135 ASP A C 1
ATOM 8688 O O . ASP A 1 1135 ? 16.760 -16.286 26.077 1.00 95.56 1135 ASP A O 1
ATOM 8692 N N . ALA A 1 1136 ? 14.950 -15.618 24.955 1.00 95.62 1136 ALA A N 1
ATOM 8693 C CA . ALA A 1 1136 ? 15.280 -16.309 23.710 1.00 95.62 1136 ALA A CA 1
ATOM 8694 C C . ALA A 1 1136 ? 16.563 -15.782 23.039 1.00 95.62 1136 ALA A C 1
ATOM 8696 O O . ALA A 1 1136 ? 17.116 -16.442 22.161 1.00 95.62 1136 ALA A O 1
ATOM 8697 N N . GLN A 1 1137 ? 17.039 -14.592 23.417 1.00 90.62 1137 GLN A N 1
ATOM 8698 C CA . GLN A 1 1137 ? 18.279 -14.027 22.884 1.00 90.62 1137 GLN A CA 1
ATOM 8699 C C . GLN A 1 1137 ? 19.500 -14.501 23.686 1.00 90.62 1137 GLN A C 1
ATOM 8701 O O . GLN A 1 1137 ? 20.579 -14.640 23.114 1.00 90.62 1137 GLN A O 1
ATOM 8706 N N . THR A 1 1138 ? 19.345 -14.777 24.987 1.00 92.38 1138 THR A N 1
ATOM 8707 C CA . THR A 1 1138 ? 20.470 -15.036 25.913 1.00 92.38 1138 THR A CA 1
ATOM 8708 C C . THR A 1 1138 ? 20.436 -16.382 26.641 1.00 92.38 1138 THR A C 1
ATOM 8710 O O . THR A 1 1138 ? 21.416 -16.727 27.295 1.00 92.38 1138 THR A O 1
ATOM 8713 N N . ASP A 1 1139 ? 19.332 -17.127 26.560 1.00 92.81 1139 ASP A N 1
ATOM 8714 C CA . ASP A 1 1139 ? 19.032 -18.339 27.343 1.00 92.81 1139 ASP A CA 1
ATOM 8715 C C . ASP A 1 1139 ? 18.993 -18.139 28.862 1.00 92.81 1139 ASP A C 1
ATOM 8717 O O . ASP A 1 1139 ? 18.904 -19.104 29.625 1.00 92.81 1139 ASP A O 1
ATOM 8721 N N . ALA A 1 1140 ? 19.023 -16.888 29.326 1.00 94.81 1140 ALA A N 1
ATOM 8722 C CA . ALA A 1 1140 ? 18.904 -16.590 30.741 1.00 94.81 1140 ALA A CA 1
ATOM 8723 C C . ALA A 1 1140 ? 17.514 -17.021 31.249 1.00 94.81 1140 ALA A C 1
ATOM 8725 O O . ALA A 1 1140 ? 16.508 -16.702 30.604 1.00 94.81 1140 ALA A O 1
ATOM 8726 N N . PRO A 1 1141 ? 17.424 -17.728 32.392 1.00 93.56 1141 PRO A N 1
ATOM 8727 C CA . PRO A 1 1141 ? 16.138 -18.034 33.002 1.00 93.56 1141 PRO A CA 1
ATOM 8728 C C . PRO A 1 1141 ? 15.426 -16.738 33.394 1.00 93.56 1141 PRO A C 1
ATOM 8730 O O . PRO A 1 1141 ? 16.054 -15.786 33.860 1.00 93.56 1141 PRO A O 1
ATOM 8733 N N . VAL A 1 1142 ? 14.110 -16.710 33.201 1.00 93.25 1142 VAL A N 1
ATOM 8734 C CA . VAL A 1 1142 ? 13.249 -15.599 33.607 1.00 93.25 1142 VAL A CA 1
ATOM 8735 C C . VAL A 1 1142 ? 12.322 -16.101 34.704 1.00 93.25 1142 VAL A C 1
ATOM 8737 O O . VAL A 1 1142 ? 11.622 -17.096 34.516 1.00 93.25 1142 VAL A O 1
ATOM 8740 N N . ASP A 1 1143 ? 12.314 -15.403 35.839 1.00 87.75 1143 ASP A N 1
ATOM 8741 C CA . ASP A 1 1143 ? 11.485 -15.740 36.997 1.00 87.75 1143 ASP A CA 1
ATOM 8742 C C . ASP A 1 1143 ? 10.000 -15.558 36.661 1.00 87.75 1143 ASP A C 1
ATOM 8744 O O . ASP A 1 1143 ? 9.446 -14.473 36.799 1.00 87.75 1143 ASP A O 1
ATOM 8748 N N . GLY A 1 1144 ? 9.354 -16.616 36.178 1.00 83.06 1144 GLY A N 1
ATOM 8749 C CA . GLY A 1 1144 ? 7.916 -16.663 35.937 1.00 83.06 1144 GLY A CA 1
ATOM 8750 C C . GLY A 1 1144 ? 7.213 -17.577 36.934 1.00 83.06 1144 GLY A C 1
ATOM 8751 O O . GLY A 1 1144 ? 7.800 -18.535 37.440 1.00 83.06 1144 GLY A O 1
ATOM 8752 N N . GLY A 1 1145 ? 5.944 -17.296 37.226 1.00 83.50 1145 GLY A N 1
ATOM 8753 C CA . GLY A 1 1145 ? 5.182 -18.084 38.192 1.00 83.50 1145 GLY A CA 1
ATOM 8754 C C . GLY A 1 1145 ? 3.684 -18.093 37.926 1.00 83.50 1145 GLY A C 1
ATOM 8755 O O . GLY A 1 1145 ? 3.116 -17.114 37.445 1.00 83.50 1145 GLY A O 1
ATOM 8756 N N . ALA A 1 1146 ? 3.030 -19.205 38.267 1.00 78.94 1146 ALA A N 1
ATOM 8757 C CA . ALA A 1 1146 ? 1.575 -19.286 38.256 1.00 78.94 1146 ALA A CA 1
ATOM 8758 C C . ALA A 1 1146 ? 0.991 -18.383 39.357 1.00 78.94 1146 ALA A C 1
ATOM 8760 O O . ALA A 1 1146 ? 1.283 -18.567 40.540 1.00 78.94 1146 ALA A O 1
ATOM 8761 N N . GLY A 1 1147 ? 0.178 -17.407 38.960 1.00 72.50 1147 GLY A N 1
ATOM 8762 C CA . GLY A 1 1147 ? -0.668 -16.610 39.842 1.00 72.50 1147 GLY A CA 1
ATOM 8763 C C . GLY A 1 1147 ? -2.131 -17.050 39.767 1.00 72.50 1147 GLY A C 1
ATOM 8764 O O . GLY A 1 1147 ? -2.513 -17.867 38.933 1.00 72.50 1147 GLY A O 1
ATOM 8765 N N . SER A 1 1148 ? -2.976 -16.477 40.626 1.00 71.06 1148 SER A N 1
ATOM 8766 C CA . SER A 1 1148 ? -4.427 -16.729 40.630 1.00 71.06 1148 SER A CA 1
ATOM 8767 C C . SER A 1 1148 ? -5.154 -16.242 39.368 1.00 71.06 1148 SER A C 1
ATOM 8769 O O . SER A 1 1148 ? -6.308 -16.596 39.155 1.00 71.06 1148 SER A O 1
ATOM 8771 N N . ASP A 1 1149 ? -4.509 -15.391 38.571 1.00 73.69 1149 ASP A N 1
ATOM 8772 C CA . ASP A 1 1149 ? -5.068 -14.682 37.420 1.00 73.69 1149 ASP A CA 1
ATOM 8773 C C . ASP A 1 1149 ? -4.279 -14.898 36.114 1.00 73.69 1149 ASP A C 1
ATOM 8775 O O . ASP A 1 1149 ? -4.514 -14.201 35.128 1.00 73.69 1149 ASP A O 1
ATOM 8779 N N . GLY A 1 1150 ? -3.354 -15.862 36.098 1.00 82.56 1150 GLY A N 1
ATOM 8780 C CA . GLY A 1 1150 ? -2.541 -16.215 34.933 1.00 82.56 1150 GLY A CA 1
ATOM 8781 C C . GLY A 1 1150 ? -1.073 -16.456 35.280 1.00 82.56 1150 GLY A C 1
ATOM 8782 O O . GLY A 1 1150 ? -0.663 -16.412 36.441 1.00 82.56 1150 GLY A O 1
ATOM 8783 N N . TYR A 1 1151 ? -0.261 -16.714 34.258 1.00 89.19 1151 TYR A N 1
ATOM 8784 C CA . TYR A 1 1151 ? 1.184 -16.865 34.403 1.00 89.19 1151 TYR A CA 1
ATOM 8785 C C . TYR A 1 1151 ? 1.852 -15.487 34.402 1.00 89.19 1151 TYR A C 1
ATOM 8787 O O . TYR A 1 1151 ? 1.728 -14.737 33.434 1.00 89.19 1151 TYR A O 1
ATOM 8795 N N . ARG A 1 1152 ? 2.531 -15.141 35.498 1.00 92.06 1152 ARG A N 1
ATOM 8796 C CA . ARG A 1 1152 ? 3.131 -13.821 35.722 1.00 92.06 1152 ARG A CA 1
ATOM 8797 C C . ARG A 1 1152 ? 4.599 -13.817 35.338 1.00 92.06 1152 ARG A C 1
ATOM 8799 O O . ARG A 1 1152 ? 5.329 -14.727 35.727 1.00 92.06 1152 ARG A O 1
ATOM 8806 N N . ILE A 1 1153 ? 5.023 -12.780 34.620 1.00 93.06 1153 ILE A N 1
ATOM 8807 C CA . ILE A 1 1153 ? 6.419 -12.565 34.236 1.00 93.06 1153 ILE A CA 1
ATOM 8808 C C . ILE A 1 1153 ? 6.807 -11.111 34.533 1.00 93.06 1153 ILE A C 1
ATOM 8810 O O . ILE A 1 1153 ? 6.160 -10.207 34.000 1.00 93.06 1153 ILE A O 1
ATOM 8814 N N . PRO A 1 1154 ? 7.865 -10.854 35.320 1.00 92.50 1154 PRO A N 1
ATOM 8815 C CA . PRO A 1 1154 ? 8.314 -9.506 35.616 1.00 92.50 1154 PRO A CA 1
ATOM 8816 C C . PRO A 1 1154 ? 8.879 -8.835 34.361 1.00 92.50 1154 PRO A C 1
ATOM 8818 O O . PRO A 1 1154 ? 9.684 -9.399 33.609 1.00 92.50 1154 PRO A O 1
ATOM 8821 N N . VAL A 1 1155 ? 8.477 -7.587 34.159 1.00 93.00 1155 VAL A N 1
ATOM 8822 C CA . VAL A 1 1155 ? 8.907 -6.715 33.071 1.00 93.00 1155 VAL A CA 1
ATOM 8823 C C . VAL A 1 1155 ? 9.686 -5.551 33.671 1.00 93.00 1155 VAL A C 1
ATOM 8825 O O . VAL A 1 1155 ? 9.166 -4.792 34.482 1.00 93.00 1155 VAL A O 1
ATOM 8828 N N . ASP A 1 1156 ? 10.932 -5.393 33.233 1.00 92.75 1156 ASP A N 1
ATOM 8829 C CA . ASP A 1 1156 ? 11.733 -4.186 33.443 1.00 92.75 1156 ASP A CA 1
ATOM 8830 C C . ASP A 1 1156 ? 12.446 -3.881 32.126 1.00 92.75 1156 ASP A C 1
ATOM 8832 O O . ASP A 1 1156 ? 13.431 -4.534 31.761 1.00 92.75 1156 ASP A O 1
ATOM 8836 N N . LEU A 1 1157 ? 11.864 -2.962 31.356 1.00 92.88 1157 LEU A N 1
ATOM 8837 C CA . LEU A 1 1157 ? 12.368 -2.535 30.058 1.00 92.88 1157 LEU A CA 1
ATOM 8838 C C . LEU A 1 1157 ? 12.702 -1.040 30.101 1.00 92.88 1157 LEU A C 1
ATOM 8840 O O . LEU A 1 1157 ? 11.848 -0.237 30.491 1.00 92.88 1157 LEU A O 1
ATOM 8844 N N . PRO A 1 1158 ? 13.903 -0.626 29.657 1.00 92.38 1158 PRO A N 1
ATOM 8845 C CA . PRO A 1 1158 ? 14.193 0.785 29.437 1.00 92.38 1158 PRO A CA 1
ATOM 8846 C C . PRO A 1 1158 ? 13.387 1.329 28.246 1.00 92.38 1158 PRO A C 1
ATOM 8848 O O . PRO A 1 1158 ? 12.774 0.574 27.491 1.00 92.38 1158 PRO A O 1
ATOM 8851 N N . ALA A 1 1159 ? 13.425 2.647 28.036 1.00 88.31 1159 ALA A N 1
ATOM 8852 C CA . ALA A 1 1159 ? 12.857 3.251 26.832 1.00 88.31 1159 ALA A CA 1
ATOM 8853 C C . ALA A 1 1159 ? 13.537 2.698 25.567 1.00 88.31 1159 ALA A C 1
ATOM 8855 O O . ALA A 1 1159 ? 14.764 2.688 25.471 1.00 88.31 1159 ALA A O 1
ATOM 8856 N N . PHE A 1 1160 ? 12.732 2.267 24.596 1.00 90.38 1160 PHE A N 1
ATOM 8857 C CA . PHE A 1 1160 ? 13.146 1.507 23.407 1.00 90.38 1160 PHE A CA 1
ATOM 8858 C C . PHE A 1 1160 ? 13.826 0.164 23.733 1.00 90.38 1160 PHE A C 1
ATOM 8860 O O . PHE A 1 1160 ? 14.584 -0.369 22.926 1.00 90.38 1160 PHE A O 1
ATOM 8867 N N . GLY A 1 1161 ? 13.560 -0.382 24.922 1.00 93.06 1161 GLY A N 1
ATOM 8868 C CA . GLY A 1 1161 ? 14.006 -1.702 25.344 1.00 93.06 1161 GLY A CA 1
ATOM 8869 C C . GLY A 1 1161 ? 13.130 -2.814 24.776 1.00 93.06 1161 GLY A C 1
ATOM 8870 O O . GLY A 1 1161 ? 11.916 -2.653 24.629 1.00 93.06 1161 GLY A O 1
ATOM 8871 N N . THR A 1 1162 ? 13.755 -3.958 24.500 1.00 95.81 1162 THR A N 1
ATOM 8872 C CA . THR A 1 1162 ? 13.098 -5.159 23.972 1.00 95.81 1162 THR A CA 1
ATOM 8873 C C . THR A 1 1162 ? 13.498 -6.398 24.755 1.00 95.81 1162 THR A C 1
ATOM 8875 O O . THR A 1 1162 ? 14.643 -6.495 25.202 1.00 95.81 1162 THR A O 1
ATOM 8878 N N . ARG A 1 1163 ? 12.601 -7.380 24.839 1.00 96.19 1163 ARG A N 1
ATOM 8879 C CA . ARG A 1 1163 ? 12.891 -8.732 25.334 1.00 96.19 1163 ARG A CA 1
ATOM 8880 C C . ARG A 1 1163 ? 12.073 -9.746 24.542 1.00 96.19 1163 ARG A C 1
ATOM 8882 O O . ARG A 1 1163 ? 10.908 -9.491 24.262 1.00 96.19 1163 ARG A O 1
ATOM 8889 N N . VAL A 1 1164 ? 12.665 -10.885 24.194 1.00 97.31 1164 VAL A N 1
ATOM 8890 C CA . VAL A 1 1164 ? 11.930 -11.998 23.573 1.00 97.31 1164 VAL A CA 1
ATOM 8891 C C . VAL A 1 1164 ? 11.955 -13.154 24.550 1.00 97.31 1164 VAL A C 1
ATOM 8893 O O . VAL A 1 1164 ? 13.027 -13.620 24.915 1.00 97.31 1164 VAL A O 1
ATOM 8896 N N . LEU A 1 1165 ? 10.787 -13.583 25.007 1.00 97.00 1165 LEU A N 1
ATOM 8897 C CA . LEU A 1 1165 ? 10.647 -14.696 25.936 1.00 97.00 1165 LEU A CA 1
ATOM 8898 C C . LEU A 1 1165 ? 10.350 -15.969 25.155 1.00 97.00 1165 LEU A C 1
ATOM 8900 O O . LEU A 1 1165 ? 9.492 -15.949 24.278 1.00 97.00 1165 LEU A O 1
ATOM 8904 N N . HIS A 1 1166 ? 11.013 -17.064 25.507 1.00 96.12 1166 HIS A N 1
ATOM 8905 C CA . HIS A 1 1166 ? 10.700 -18.414 25.055 1.00 96.12 1166 HIS A CA 1
ATOM 8906 C C . HIS A 1 1166 ? 10.069 -19.179 26.217 1.00 96.12 1166 HIS A C 1
ATOM 8908 O O . HIS A 1 1166 ? 10.689 -19.354 27.266 1.00 96.12 1166 HIS A O 1
ATOM 8914 N N . ILE A 1 1167 ? 8.810 -19.580 26.056 1.00 93.69 1167 ILE A N 1
ATOM 8915 C CA . ILE A 1 1167 ? 8.019 -20.248 27.088 1.00 93.69 1167 ILE A CA 1
ATOM 8916 C C . ILE A 1 1167 ? 7.657 -21.647 26.610 1.00 93.69 1167 ILE A C 1
ATOM 8918 O O . ILE A 1 1167 ? 7.112 -21.837 25.523 1.00 93.69 1167 ILE A O 1
ATOM 8922 N N . THR A 1 1168 ? 7.924 -22.635 27.456 1.00 91.62 1168 THR A N 1
ATOM 8923 C CA . THR A 1 1168 ? 7.640 -24.045 27.182 1.00 91.62 1168 THR A CA 1
ATOM 8924 C C . THR A 1 1168 ? 6.849 -24.663 28.327 1.00 91.62 1168 THR A C 1
ATOM 8926 O O . THR A 1 1168 ? 7.058 -24.341 29.500 1.00 91.62 1168 THR A O 1
ATOM 8929 N N . ALA A 1 1169 ? 5.910 -25.548 27.993 1.00 86.44 1169 ALA A N 1
ATOM 8930 C CA . ALA A 1 1169 ? 5.163 -26.312 28.984 1.00 86.44 1169 ALA A CA 1
ATOM 8931 C C . ALA A 1 1169 ? 5.985 -27.508 29.485 1.00 86.44 1169 ALA A C 1
ATOM 8933 O O . ALA A 1 1169 ? 6.630 -28.222 28.707 1.00 86.44 1169 ALA A O 1
ATOM 8934 N N . ALA A 1 1170 ? 5.917 -27.790 30.786 1.00 79.12 1170 ALA A N 1
ATOM 8935 C CA . ALA A 1 1170 ? 6.526 -28.977 31.369 1.00 79.12 1170 ALA A CA 1
ATOM 8936 C C . ALA A 1 1170 ? 5.999 -30.244 30.670 1.00 79.12 1170 ALA A C 1
ATOM 8938 O O . ALA A 1 1170 ? 4.794 -30.421 30.492 1.00 79.12 1170 ALA A O 1
ATOM 8939 N N . LYS A 1 1171 ? 6.913 -31.145 30.283 1.00 72.62 1171 LYS A N 1
ATOM 8940 C CA . LYS A 1 1171 ? 6.620 -32.381 29.524 1.00 72.62 1171 LYS A CA 1
ATOM 8941 C C . LYS A 1 1171 ? 6.034 -32.157 28.115 1.00 72.62 1171 LYS A C 1
ATOM 8943 O O . LYS A 1 1171 ? 5.490 -33.099 27.545 1.00 72.62 1171 LYS A O 1
ATOM 8948 N N . GLY A 1 1172 ? 6.156 -30.954 27.543 1.00 67.62 1172 GLY A N 1
ATOM 8949 C CA . GLY A 1 1172 ? 5.751 -30.667 26.160 1.00 67.62 1172 GLY A CA 1
ATOM 8950 C C . GLY A 1 1172 ? 4.239 -30.702 25.923 1.00 67.62 1172 GLY A C 1
ATOM 8951 O O . GLY A 1 1172 ? 3.802 -31.005 24.810 1.00 67.62 1172 GLY A O 1
ATOM 8952 N N . ALA A 1 1173 ? 3.438 -30.446 26.965 1.00 73.44 1173 ALA A N 1
ATOM 8953 C CA . ALA A 1 1173 ? 1.992 -30.317 26.821 1.00 73.44 1173 ALA A CA 1
ATOM 8954 C C . ALA A 1 1173 ? 1.654 -29.194 25.818 1.00 73.44 1173 ALA A C 1
ATOM 8956 O O . ALA A 1 1173 ? 2.316 -28.157 25.826 1.00 73.44 1173 ALA A O 1
ATOM 8957 N N . PRO A 1 1174 ? 0.656 -29.383 24.938 1.00 72.94 1174 PRO A N 1
ATOM 8958 C CA . PRO A 1 1174 ? 0.261 -28.333 24.012 1.00 72.94 1174 PRO A CA 1
ATOM 8959 C C . PRO A 1 1174 ? -0.369 -27.160 24.770 1.00 72.94 1174 PRO A C 1
ATOM 8961 O O . PRO A 1 1174 ? -1.106 -27.367 25.738 1.00 72.94 1174 PRO A O 1
ATOM 8964 N N . PHE A 1 1175 ? -0.170 -25.947 24.262 1.00 76.88 1175 PHE A N 1
ATOM 8965 C CA . PHE A 1 1175 ? -0.940 -24.752 24.613 1.00 76.88 1175 PHE A CA 1
ATOM 8966 C C . PHE A 1 1175 ? -2.343 -24.849 23.990 1.00 76.88 1175 PHE A C 1
ATOM 8968 O O . PHE A 1 1175 ? -2.724 -24.074 23.119 1.00 76.88 1175 PHE A O 1
ATOM 8975 N N . LYS A 1 1176 ? -3.080 -25.906 24.353 1.00 55.34 1176 LYS A N 1
ATOM 8976 C CA . LYS A 1 1176 ? -4.358 -26.270 23.739 1.00 55.34 1176 LYS A CA 1
ATOM 8977 C C . LYS A 1 1176 ? -5.393 -25.164 23.974 1.00 55.34 1176 LYS A C 1
ATOM 8979 O O . LYS A 1 1176 ? -5.571 -24.739 25.110 1.00 55.34 1176 LYS A O 1
ATOM 8984 N N . ASP A 1 1177 ? -6.105 -24.792 22.910 1.00 55.03 1177 ASP A N 1
ATOM 8985 C CA . ASP A 1 1177 ? -7.212 -23.824 22.920 1.00 55.03 1177 ASP A CA 1
ATOM 8986 C C . ASP A 1 1177 ? -6.808 -22.392 23.354 1.00 55.03 1177 ASP A C 1
ATOM 8988 O O . ASP A 1 1177 ? -7.651 -21.648 23.863 1.00 55.03 1177 ASP A O 1
ATOM 8992 N N . TRP A 1 1178 ? -5.535 -22.020 23.141 1.00 57.44 1178 TRP A N 1
ATOM 8993 C CA . TRP A 1 1178 ? -4.996 -20.668 23.357 1.00 57.44 1178 TRP A CA 1
ATOM 8994 C C . TRP A 1 1178 ? -5.235 -19.704 22.180 1.00 57.44 1178 TRP A C 1
ATOM 8996 O O . TRP A 1 1178 ? -5.160 -20.165 21.018 1.00 57.44 1178 TRP A O 1
#

Sequence (1178 aa):
MKTALAGCIALAFSAFAGATVAADATRPELSVWYRFEAPGELGHSFGTAVWPATAWRADAVAEGKFGSGIKLSGAPGNGLYLPNPVSFFGADVAVGTIALWVRPDAIDPGQRVIIDFMKDAGNTKVDGYETVIMAEGDVIKAQPCLGWQMQAPGALRAGEWTHVTLTWDSTTGTALYVNGAKVADKAGKFTPTPLDAYWPGRVGCHTPGGGYPFAGTLDELRLLNRRVSDADVLVLKDTDPAMPQLQIEAHEAGSFKVRNTGATGVALSLDVWEPGRQLTPPFYGFLPTSFTRVWTAGAAPCRNAIQPVPVSANGMLLFGPHLDPAYLGPHRLRLMTGVGLAHCEVRADELLPTTPPWFSHLWNRSAEPLPLVRRGLDVAPLRPPPATYMTGSPAIEVTVLNDLGRHIACELRTDVRRGSDKLSETSTRLRLGVGERRTLALPVAGALGPGEYQVRHEAILDDGTAVPLSPWTLFITEAGTLNSICDVAAAYTTAPDDEATLQAMASDGIAAVRLAGKQDPCSIARNLSAILRHGMRALCVPAASYRSVCTSPASRAELRRAAADRGAYLRDSPGVLQQLIAGEGLSHPPCYCESCVQAFRTHLQVRYLTLDELNRRWGSNYGAWDEIQPLGSPKDVDETAERLKIMKVAMDLPQDNTQRWKKLFELDRPRAIEWKRWHDQVLVDWYQDFALAFLSTNGGRTPISESPCWPNFESHILFALGAIGDNGGMDLYLPGDRPTSLGYPAELFLNFDMNRSIFESRGKPLMVHELYVQDNSPVGHALAQGWWLTGRGYTLLTYFTYNYYLEGTRNKLPLVFALKDKEGKPYPCYESFCRFSRDIKAFQSRFDAHSLRCDPPQVALFMGDDVSLANALETGGAAWEAAGVHGHNGAYWLTERNGFATDFVNDAGLTQLEGKRVLIVPWCHVIRETSLLAMAEFARRGGTVVFDGAIGLLDDAYRPYAPLPGGSAFSTALSVSISAYDDQPNQIRLADGRDLPCRGIATGLTAPTANVLLKDAAGNPALIELPVGKGRVVWFLSNLGRMNLSRAPAPAALDLWRSVLEKAGVAPRWRLVPDPAQTDAVADPTQGRKDVSLFDASVRSKDGRELFVFLTSFFGPTKGDLLLTLPDGAYSATDAQTDAPVDGGAGSDGYRIPVDLPAFGTRVLHITAAKGAPFKDW

pLDDT: mean 79.56, std 19.83, range [20.22, 98.75]

Foldseek 3Di:
DPPVVPVVVVVVVVVPPPDPPPPPPDDPKWKWKAACQALVRRQFIDTPDTWGWDFDPFSDWDQAPPHIWTFFALDFPGFIWTAFCCVAQNQFVQWKKKKWKWAAQAFAQDKAWQWWFAADLVDPDPQFLIQTWIHHGLKIWGHQGHPQIDIDHNLYDHRDIKMWMWTDHQAFWIFIDILLHTRDIDTHHDGTNGGDRPFTITGQADRHRRHRGTGTTMGTIMMISHGDDSVQSNQSNQDDLPPFQWDKAADDQFKIKIWGQDQFKKWKWKKFDDPDDDDDDDDDDDDDDDDDDDDDDDDDDIDTPGDIDIAGNRGMDMDGPPDDNVQLDWPGMFMAIGDVRHGDGDTSVVHDPPDAPQPPDPVDDDQDPGDDHDLAKAKAFSAPAVQEDEFPDQFTKIKIWHNVQAKFWWKKWKWKDDVVDTQDIDIDIDTAGHGGIDMDTHGGPDRDDFAKIKMWIWIQTPVRDIDTYDIHIYGYAYDDALLFFFFEAFEDADALQPLVLLLVCLVLQHAEYAGDDDLDPVSVSVSLVSNSNSNHAYEYDANAALVLQDQDPVSLVVLLVSLLSVLQNCLSPLSYRAYEHHAAPLDDDDDQPPSVQVLLLVLVCVVQVDPVSVCVLQVHDDPDSNPDGQQPRPVNVVVVVVVVVVPDVVVVQDPDLLSNLLVSCVVGVLRQLSNLVSRSVSSLVSLQSSLVSSCVNNVPSHWYAYAYELCLLQVVSLLSRLVRTLAQEYADEADADDQLDDDHRLSRVCVLLASLLSNVVVVGAYAYPEYWDFLPHAQLRLLLVLLVSLLSRHRYYYYYHQEWDFPQAGNNHTNITHQAYNVRHGGNNNVNSSVSRVLSVVLCVPPVSSLWADDDFQEEEESENLVSSVLCSNRSRPSVPGPQSLQSSQLSCLQVQLQGRYHYDYQVCLVVNPSHQEYEYTDCQEEALSSLVSLLVCQQVAHEYEYAAHAQQAYSSRHGEPFPRSHDVNCVQQVKGFRDKDFAWWWWQDPVRDTAIFTMDTHPIDHPQKDQPTATPVRHRQWIWTRHNNGIYIYRNTHRRSQQNELDGDVVSSVVSVVSVVVSVDDRQKHFDFDPVQPDDDADSRHGPLQHKNWDWRWIDRVQFKIKIKIWIANFWTWGKMFGAFDPADKWKAFSSPRHTFDWDDDPRHIIGTDTAGHSGITIMMMGTVPRDGSPPD

Nearest PDB structures (foldseek):
  6t5o-assembly1_AAA  TM=6.892E-01  e=1.577E-21  Bacteroides salyersiae
  6t6g-assembly1_AAA  TM=6.779E-01  e=1.431E-21  Bacteroides salyersiae
  6t6g-assembly2_EEE  TM=6.742E-01  e=2.446E-21  Bacteroides salyersiae
  6t75-assembly1_BBB  TM=6.890E-01  e=1.164E-20  Bacteroides salyersiae
  5axh-assembly1_A  TM=2.169E-01  e=1.060E-08  Thermoanaerobacter pseudethanolicus ATCC 33223

Mean predicted aligned error: 17.49 Å

Solvent-accessible surface area (backbone atoms only — not comparable to full-atom values): 62135 Å² total; per-residue (Å²): 142,86,75,75,73,72,69,65,62,69,69,63,65,67,76,72,73,78,68,82,73,77,88,74,79,79,74,79,83,38,31,36,36,36,54,21,73,41,54,95,35,56,24,44,37,43,67,78,36,80,63,58,28,45,55,34,93,36,68,43,54,39,88,29,92,66,76,26,4,42,37,32,83,35,44,74,45,19,25,38,41,32,54,44,46,33,85,67,43,35,57,43,47,38,32,20,27,43,34,32,36,41,24,32,67,54,69,46,76,55,68,22,24,51,31,39,41,54,36,54,71,86,53,79,66,95,78,27,64,25,31,35,37,31,36,42,34,34,22,39,38,39,22,62,17,63,91,52,70,41,62,37,78,73,59,51,49,56,73,41,82,33,34,42,34,43,29,29,30,32,75,61,21,37,40,37,27,51,72,34,40,82,66,37,72,50,78,44,69,55,75,47,27,46,42,34,80,87,44,52,22,21,30,21,13,36,72,34,92,12,39,43,31,26,39,25,36,38,25,61,41,35,42,30,43,43,64,69,53,74,73,44,44,45,48,57,71,77,54,73,84,66,80,79,43,66,47,77,42,68,70,54,99,52,30,38,32,44,30,29,71,27,96,58,60,42,27,38,27,35,33,37,52,68,90,88,78,88,76,86,81,88,81,92,78,95,76,87,85,89,82,78,96,74,90,79,79,84,84,73,78,67,45,78,75,42,76,74,42,81,33,46,48,70,25,71,48,81,47,41,101,79,53,62,72,87,43,77,42,79,86,22,38,39,44,38,40,38,72,89,77,50,85,56,84,51,52,52,64,78,54,49,102,80,68,78,70,59,80,87,54,81,92,69,72,85,94,69,70,82,63,83,78,60,83,28,71,47,65,43,61,66,38,64,69,54,30,39,44,49,42,60,53,68,47,50,54,31,34,36,37,29,42,63,81,47,72,45,49,31,39,41,34,38,40,38,24,49,87,92,46,78,67,31,75,45,73,47,80,49,74,38,47,62,69,33,72,48,77,44,73,44,66,51,62,64,69,55,63,65,30,62,31,45,37,39,38,34,35,33,33,81,88,68,51,74,44,80,38,74,62,50,65,40,37,28,37,66,79,69,48,65,84,67,47,48,44,31,25,30,29,44,96,48,62,64,75,52,63,70,59,49,54,50,41,38,73,51,46,38,47,30,34,37,53,36,74,67,90,48,70,64,53,46,26,52,39,49,45,48,38,35,61,55,68,24,29,35,34,44,54,47,75,44,58,56,85,70,56,55,71,37,69,66,56,47,51,52,46,28,50,54,26,24,55,50,14,48,59,41,40,48,30,70,52,38,52,32,38,26,48,40,37,54,57,88,72,74,87,75,53,73,49,70,51,31,47,50,49,52,44,49,52,50,43,70,73,44,70,44,65,67,50,41,20,66,64,60,72,54,81,73,92,51,71,85,76,62,63,54,74,82,28,74,68,36,47,51,53,47,50,61,71,28,62,67,81,63,53,71,83,62,60,50,89,49,65,39,59,31,44,23,51,55,27,75,76,39,47,35,60,38,54,52,41,51,52,50,48,54,48,52,49,51,52,48,52,44,45,33,47,54,29,17,47,74,45,14,76,79,64,45,44,39,27,48,30,42,48,68,41,71,48,44,40,54,55,50,61,52,44,44,71,63,33,57,34,33,43,28,37,54,50,89,32,58,79,54,81,68,45,63,73,38,53,31,53,46,53,48,44,55,46,40,46,38,38,53,18,46,78,73,76,24,45,38,32,34,63,28,34,59,40,31,67,86,34,50,45,35,43,47,29,25,52,46,50,54,39,41,34,67,54,34,37,31,42,14,34,28,21,51,51,56,38,77,80,49,71,35,88,92,35,76,32,43,29,15,34,16,44,88,88,66,50,72,29,57,20,34,65,26,37,45,47,39,34,53,51,46,40,54,42,30,77,74,67,40,60,80,66,46,38,66,64,84,44,40,33,34,38,50,51,49,45,51,30,25,57,44,24,28,42,77,42,22,64,47,20,92,74,16,68,38,47,38,15,44,30,5,46,49,33,45,38,44,79,52,29,37,58,64,32,59,31,37,66,79,39,62,81,65,54,80,80,42,38,33,42,37,41,33,29,34,37,33,32,44,55,68,55,54,45,43,52,53,47,45,11,32,76,46,22,33,30,38,38,33,25,51,54,19,50,17,30,71,51,68,41,74,36,69,52,28,35,39,18,60,68,43,18,58,75,68,48,36,34,37,74,50,73,44,91,42,87,38,35,41,37,44,97,88,70,50,73,43,69,24,35,23,46,63,36,72,73,45,43,92,71,47,46,73,76,32,27,24,80,87,68,46,79,26,28,36,36,33,79,29,80,68,20,24,38,38,34,27,41,24,18,47,24,57,52,30,53,39,78,54,50,56,68,69,57,39,52,52,50,44,54,58,44,43,75,53,74,45,77,48,55,33,44,81,46,65,40,76,90,77,66,87,73,89,64,48,84,89,67,26,49,85,78,51,45,42,72,48,77,30,59,26,30,38,96,47,37,35,38,38,40,25,36,28,15,38,87,16,53,42,50,30,33,38,31,31,60,64,75,96,77,58,69,49,40,24,31,65,87,74,68,45,80,44,83,56,47,85,50,98,84,24,38,35,34,76,40,80,32,51,52,26,23,66,50,43,35,36,36,38,36,62,92,61,44,59,60,71,98,98